Protein AF-0000000078423936 (afdb_homodimer)

Sequence (966 aa):
MASLWEKIVYTIFQYAPSIVVCLSFLPSGLVFGYTISSFVAERNINTGLIVYGPMILGACVGFVAALTMFMVKFFRSRIIFWHTDILLVAASFHLISSCFYFADDFDNVGAFISYLAHSLTFLAGLSFLHSICGKGSRAILLSLCFSFYILGMASAVSLIGTSYNKNVMENRTRTNNDELTHGIYVDFAAVYLSISVVVLALLIGLKVLSYLGTVDCENSMDNEFRIANSNGSVFDKRDDVIKRIEFFYVTKNQQWNVTLLLIFTEAIQYSLFIYFAFWFCLNSAVRLTSVDNVDSMFWIVYVGTIASTICLIFCSVKVTFVANQLCLILLSILSMIICSSAKTTVPFWIILFFFGMTFSNLQILLVEVSHFLYMELLIYVSYACKLLSTSIIYYYFVANAKNSYFYSTDISTLMSQGFVYIIIGSLLALVVGMKVPRTHKRSLFEIQYGLLGIIFQKHQIEQLNVRCLNDGTIPTISKPPQFMASLWEKIVYTIFQYAPSIVVCLSFLPSGLVFGYTISSFVAERNINTGLIVYGPMILGACVGFVAALTMFMVKFFRSRIIFWHTDILLVAASFHLISSCFYFADDFDNVGAFISYLAHSLTFLAGLSFLHSICGKGSRAILLSLCFSFYILGMASAVSLIGTSYNKNVMENRTRTNNDELTHGIYVDFAAVYLSISVVVLALLIGLKVLSYLGTVDCENSMDNEFRIANSNGSVFDKRDDVIKRIEFFYVTKNQQWNVTLLLIFTEAIQYSLFIYFAFWFCLNSAVRLTSVDNVDSMFWIVYVGTIASTICLIFCSVKVTFVANQLCLILLSILSMIICSSAKTTVPFWIILFFFGMTFSNLQILLVEVSHFLYMELLIYVSYACKLLSTSIIYYYFVANAKNSYFYSTDISTLMSQGFVYIIIGSLLALVVGMKVPRTHKRSLFEIQYGLLGIIFQKHQIEQLNVRCLNDGTIPTISKPPQF

Radius of gyration: 32.2 Å; Cα contacts (8 Å, |Δi|>4): 1359; chains: 2; bounding box: 95×102×62 Å

Solvent-accessible surface area (backbone atoms only — not comparable to full-atom values): 48906 Å² total; per-residue (Å²): 107,69,65,57,51,51,49,50,52,49,50,48,42,68,45,39,65,59,50,51,49,21,54,52,28,22,62,40,13,27,53,51,16,45,50,55,49,49,52,63,71,46,42,66,47,88,65,61,71,69,78,50,43,27,58,52,49,12,45,51,50,27,48,52,50,24,49,51,54,36,49,51,30,63,74,63,41,31,83,75,71,55,36,65,59,49,39,48,52,18,30,50,32,33,37,58,18,21,61,30,30,61,43,88,90,32,44,62,60,17,44,37,38,33,24,48,17,34,29,37,36,53,46,32,39,54,51,42,45,62,59,35,39,29,42,76,48,30,67,38,49,52,32,43,20,48,31,28,20,38,45,18,20,25,48,28,35,37,41,34,40,50,40,33,47,50,32,48,68,72,42,68,83,73,76,45,72,67,65,42,57,58,73,27,43,37,68,38,19,54,52,45,32,53,53,22,49,52,47,38,50,51,49,52,49,48,54,53,35,35,74,72,64,73,28,76,77,74,59,33,63,29,62,69,57,36,52,27,37,73,70,44,54,64,71,60,47,70,69,58,49,55,71,67,48,54,70,50,49,71,52,70,73,38,50,67,59,50,48,53,49,42,49,50,53,38,40,50,53,50,36,50,50,56,49,47,55,50,38,40,56,66,15,80,75,60,35,78,48,58,78,75,46,52,33,59,56,39,47,40,21,29,54,16,23,52,50,32,33,59,47,45,75,79,40,34,56,61,57,51,37,35,52,44,37,53,49,45,41,52,42,44,54,48,39,56,56,37,58,74,74,40,96,65,63,63,55,58,54,54,46,38,24,44,49,18,37,44,65,44,34,53,59,47,50,42,60,62,67,41,55,80,69,51,34,46,50,51,51,38,52,48,50,45,41,48,54,48,38,52,51,49,47,39,62,72,45,53,36,44,78,77,29,65,52,61,54,45,68,49,66,55,42,54,49,48,53,48,52,51,48,40,54,51,44,50,50,51,32,50,48,48,62,71,65,52,75,87,62,59,66,40,46,66,62,58,48,49,32,52,30,50,14,42,45,59,61,80,65,62,63,35,59,49,42,59,63,47,60,72,67,58,73,48,64,56,62,68,71,74,75,86,122,107,68,66,58,51,50,50,50,52,50,50,48,42,68,45,40,65,58,51,51,49,21,54,52,28,22,63,41,13,28,52,50,17,45,50,56,49,50,53,64,70,46,39,64,47,88,67,61,72,70,79,50,44,28,59,51,50,12,44,50,50,28,47,52,51,21,50,49,55,37,50,51,29,63,74,64,41,32,84,75,70,57,35,66,58,47,40,48,52,17,30,50,33,35,38,58,18,21,61,30,31,60,42,87,89,33,42,63,60,15,43,38,40,32,24,46,16,34,30,39,36,56,46,33,39,54,51,42,45,62,58,35,37,29,43,76,47,31,66,39,50,52,32,44,21,50,30,30,19,37,44,18,20,24,49,28,34,36,40,34,41,50,40,34,46,50,34,48,66,72,40,67,83,71,80,47,72,66,66,42,57,57,73,27,42,38,67,36,18,53,53,46,32,53,53,23,49,51,45,38,49,50,50,52,49,48,53,51,36,35,74,71,64,72,30,76,78,74,58,34,64,29,61,70,59,37,51,27,37,73,70,45,54,64,71,60,47,70,69,58,48,54,71,68,48,54,71,48,48,67,50,71,72,38,49,66,61,50,48,53,48,41,50,50,53,39,41,50,52,50,37,51,48,55,49,47,54,50,40,38,58,66,14,81,74,61,35,78,47,57,79,74,45,50,34,58,56,39,47,40,20,30,54,15,20,51,50,34,33,57,46,45,76,79,38,36,57,59,58,51,38,35,51,46,38,52,48,46,42,53,43,45,53,49,40,56,55,36,56,75,72,41,97,63,62,64,54,58,54,54,46,38,23,46,49,19,36,44,63,44,35,53,58,47,51,44,61,63,66,42,55,80,71,51,34,45,50,53,51,38,51,48,52,44,41,50,52,48,39,53,51,49,47,39,62,71,44,54,37,43,77,78,30,64,54,62,53,45,68,48,64,55,41,54,48,48,55,47,52,51,46,40,53,52,44,49,50,51,31,49,49,49,62,72,65,54,74,86,62,60,68,39,47,69,64,58,49,49,32,53,30,50,14,42,43,62,53,87,70,61,65,37,60,50,43,57,66,47,59,70,67,59,75,48,63,57,61,66,71,73,76,86,122

Nearest PDB structures (foldseek):
  6rw3-assembly1_A  TM=6.976E-01  e=8.928E-08  Plasmodium falciparum
  6rw3-assembly3_C  TM=6.307E-01  e=7.524E-08  Plasmodium falciparum
  7spt-assembly1_A  TM=6.590E-01  e=2.287E-07  Homo sapiens
  6m2l-assembly2_B  TM=6.090E-01  e=3.962E-08  Plasmodium falciparum
  9g11-assembly1_A  TM=5.963E-01  e=8.982E-07  Arabidopsis thaliana

pLDDT: mean 86.69, std 15.21, range [24.41, 98.56]

Structure (mmCIF, N/CA/C/O backbone):
data_AF-0000000078423936-model_v1
#
loop_
_entity.id
_entity.type
_entity.pdbx_description
1 polymer 'Uncharacterized protein'
#
loop_
_atom_site.group_PDB
_atom_site.id
_atom_site.type_symbol
_atom_site.label_atom_id
_atom_site.label_alt_id
_atom_site.label_comp_id
_atom_site.label_asym_id
_atom_site.label_entity_id
_atom_site.label_seq_id
_atom_site.pdbx_PDB_ins_code
_atom_site.Cartn_x
_atom_site.Cartn_y
_atom_site.Cartn_z
_atom_site.occupancy
_atom_site.B_iso_or_equiv
_atom_site.auth_seq_id
_atom_site.auth_comp_id
_atom_site.auth_asym_id
_atom_site.auth_atom_id
_atom_site.pdbx_PDB_model_num
ATOM 1 N N . MET A 1 1 ? -16.25 -52.219 6.871 1 63.34 1 MET A N 1
ATOM 2 C CA . MET A 1 1 ? -15.055 -51.969 6.082 1 63.34 1 MET A CA 1
ATOM 3 C C . MET A 1 1 ? -15.406 -51.719 4.621 1 63.34 1 MET A C 1
ATOM 5 O O . MET A 1 1 ? -14.844 -50.812 3.996 1 63.34 1 MET A O 1
ATOM 9 N N . ALA A 1 2 ? -16.406 -52.438 4.172 1 75.12 2 ALA A N 1
ATOM 10 C CA . ALA A 1 2 ? -16.828 -52.25 2.783 1 75.12 2 ALA A CA 1
ATOM 11 C C . ALA A 1 2 ? -17.453 -50.875 2.559 1 75.12 2 ALA A C 1
ATOM 13 O O . ALA A 1 2 ? -17.172 -50.25 1.547 1 75.12 2 ALA A O 1
ATOM 14 N N . SER A 1 3 ? -18.078 -50.438 3.578 1 83.56 3 SER A N 1
ATOM 15 C CA . SER A 1 3 ? -18.75 -49.156 3.463 1 83.56 3 SER A CA 1
ATOM 16 C C . SER A 1 3 ? -17.75 -48 3.5 1 83.56 3 SER A C 1
ATOM 18 O O . SER A 1 3 ? -17.891 -47.031 2.752 1 83.56 3 SER A O 1
ATOM 20 N N . LEU A 1 4 ? -16.719 -48.219 4.305 1 84.25 4 LEU A N 1
ATOM 21 C CA . LEU A 1 4 ? -15.672 -47.219 4.367 1 84.25 4 LEU A CA 1
ATOM 22 C C . LEU A 1 4 ? -14.906 -47.125 3.051 1 84.25 4 LEU A C 1
ATOM 24 O O . LEU A 1 4 ? -14.578 -46.031 2.584 1 84.25 4 LEU A O 1
ATOM 28 N N . TRP A 1 5 ? -14.609 -48.312 2.506 1 85.12 5 TRP A N 1
ATOM 29 C CA . TRP A 1 5 ? -13.914 -48.375 1.227 1 85.12 5 TRP A CA 1
ATOM 30 C C . TRP A 1 5 ? -14.75 -47.75 0.118 1 85.12 5 TRP A C 1
ATOM 32 O O . TRP A 1 5 ? -14.219 -47.031 -0.74 1 85.12 5 TRP A O 1
ATOM 42 N N . GLU A 1 6 ? -15.977 -48.031 0.191 1 84.31 6 GLU A N 1
ATOM 43 C CA . GLU A 1 6 ? -16.859 -47.438 -0.807 1 84.31 6 GLU A CA 1
ATOM 44 C C . GLU A 1 6 ? -16.906 -45.906 -0.686 1 84.31 6 GLU A C 1
ATOM 46 O O . GLU A 1 6 ? -16.906 -45.219 -1.694 1 84.31 6 GLU A O 1
ATOM 51 N N . LYS A 1 7 ? -16.875 -45.5 0.476 1 85.38 7 LYS A N 1
ATOM 52 C CA . LYS A 1 7 ? -16.891 -44.062 0.694 1 85.38 7 LYS A CA 1
ATOM 53 C C . LYS A 1 7 ? -15.594 -43.406 0.221 1 85.38 7 LYS A C 1
ATOM 55 O O . LYS A 1 7 ? -15.602 -42.344 -0.357 1 85.38 7 LYS A O 1
ATOM 60 N N . ILE A 1 8 ? -14.555 -44.062 0.423 1 85.69 8 ILE A N 1
ATOM 61 C CA . ILE A 1 8 ? -13.25 -43.562 0.022 1 85.69 8 ILE A CA 1
ATOM 62 C C . ILE A 1 8 ? -13.141 -43.562 -1.501 1 85.69 8 ILE A C 1
ATOM 64 O O . ILE A 1 8 ? -12.664 -42.594 -2.09 1 85.69 8 ILE A O 1
ATOM 68 N N . VAL A 1 9 ? -13.562 -44.562 -2.09 1 83.75 9 VAL A N 1
ATOM 69 C CA . VAL A 1 9 ? -13.516 -44.656 -3.545 1 83.75 9 VAL A CA 1
ATOM 70 C C . VAL A 1 9 ? -14.406 -43.562 -4.164 1 83.75 9 VAL A C 1
ATOM 72 O O . VAL A 1 9 ? -14.016 -42.938 -5.137 1 83.75 9 VAL A O 1
ATOM 75 N N . TYR A 1 10 ? -15.461 -43.375 -3.557 1 84.12 10 TYR A N 1
ATOM 76 C CA . TYR A 1 10 ? -16.375 -42.344 -4.055 1 84.12 10 TYR A CA 1
ATOM 77 C C . TYR A 1 10 ? -15.766 -40.969 -3.932 1 84.12 10 TYR A C 1
ATOM 79 O O . TYR A 1 10 ? -15.867 -40.156 -4.848 1 84.12 10 TYR A O 1
ATOM 87 N N . THR A 1 11 ? -15.156 -40.844 -2.875 1 86.5 11 THR A N 1
ATOM 88 C CA . THR A 1 11 ? -14.531 -39.531 -2.664 1 86.5 11 THR A CA 1
ATOM 89 C C . THR A 1 11 ? -13.375 -39.312 -3.641 1 86.5 11 THR A C 1
ATOM 91 O O . THR A 1 11 ? -13.195 -38.219 -4.16 1 86.5 11 THR A O 1
ATOM 94 N N . ILE A 1 12 ? -12.672 -40.25 -3.928 1 86.69 12 ILE A N 1
ATOM 95 C CA . ILE A 1 12 ? -11.555 -40.188 -4.855 1 86.69 12 ILE A CA 1
ATOM 96 C C . ILE A 1 12 ? -12.062 -39.875 -6.262 1 86.69 12 ILE A C 1
ATOM 98 O O . ILE A 1 12 ? -11.508 -39.031 -6.957 1 86.69 12 ILE A O 1
ATOM 102 N N . PHE A 1 13 ? -13.117 -40.5 -6.582 1 88.31 13 PHE A N 1
ATOM 103 C CA . PHE A 1 13 ? -13.641 -40.281 -7.926 1 88.31 13 PHE A CA 1
ATOM 104 C C . PHE A 1 13 ? -14.352 -38.938 -8.023 1 88.31 13 PHE A C 1
ATOM 106 O O . PHE A 1 13 ? -14.375 -38.312 -9.094 1 88.31 13 PHE A O 1
ATOM 113 N N . GLN A 1 14 ? -14.844 -38.531 -6.941 1 88.81 14 GLN A N 1
ATOM 114 C CA . GLN A 1 14 ? -15.5 -37.219 -6.926 1 88.81 14 GLN A CA 1
ATOM 115 C C . GLN A 1 14 ? -14.5 -36.094 -7.137 1 88.81 14 GLN A C 1
ATOM 117 O O . GLN A 1 14 ? -14.781 -35.125 -7.844 1 88.81 14 GLN A O 1
ATOM 122 N N . TYR A 1 15 ? -13.297 -36.25 -6.598 1 92.44 15 TYR A N 1
ATOM 123 C CA . TYR A 1 15 ? -12.305 -35.188 -6.672 1 92.44 15 TYR A CA 1
ATOM 124 C C . TYR A 1 15 ? -11.234 -35.5 -7.711 1 92.44 15 TYR A C 1
ATOM 126 O O . TYR A 1 15 ? -10.273 -34.75 -7.871 1 92.44 15 TYR A O 1
ATOM 134 N N . ALA A 1 16 ? -11.398 -36.562 -8.445 1 93.75 16 ALA A N 1
ATOM 135 C CA . ALA A 1 16 ? -10.414 -37 -9.43 1 93.75 16 ALA A CA 1
ATOM 136 C C . ALA A 1 16 ? -10.188 -35.938 -10.5 1 93.75 16 ALA A C 1
ATOM 138 O O . ALA A 1 16 ? -9.047 -35.594 -10.812 1 93.75 16 ALA A O 1
ATOM 139 N N . PRO A 1 17 ? -11.242 -35.375 -11.031 1 94.75 17 PRO A N 1
ATOM 140 C CA . PRO A 1 17 ? -11.008 -34.344 -12.055 1 94.75 17 PRO A CA 1
ATOM 141 C C . PRO A 1 17 ? -10.203 -33.156 -11.531 1 94.75 17 PRO A C 1
ATOM 143 O O . PRO A 1 17 ? -9.281 -32.688 -12.203 1 94.75 17 PRO A O 1
ATOM 146 N N . SER A 1 18 ? -10.5 -32.75 -10.359 1 95.94 18 SER A N 1
ATOM 147 C CA . SER A 1 18 ? -9.812 -31.594 -9.781 1 95.94 18 SER A CA 1
ATOM 148 C C . SER A 1 18 ? -8.352 -31.922 -9.477 1 95.94 18 SER A C 1
ATOM 150 O O . SER A 1 18 ? -7.461 -31.094 -9.703 1 95.94 18 SER A O 1
ATOM 152 N N . ILE A 1 19 ? -8.109 -33.094 -9.047 1 95.69 19 ILE A N 1
ATOM 153 C CA . ILE A 1 19 ? -6.746 -33.5 -8.703 1 95.69 19 ILE A CA 1
ATOM 154 C C . ILE A 1 19 ? -5.906 -33.625 -9.969 1 95.69 19 ILE A C 1
ATOM 156 O O . ILE A 1 19 ? -4.738 -33.219 -9.992 1 95.69 19 ILE A O 1
ATOM 160 N N . VAL A 1 20 ? -6.527 -34.125 -10.969 1 96.88 20 VAL A N 1
ATOM 161 C CA . VAL A 1 20 ? -5.812 -34.281 -12.234 1 96.88 20 VAL A CA 1
ATOM 162 C C . VAL A 1 20 ? -5.477 -32.906 -12.797 1 96.88 20 VAL A C 1
ATOM 164 O O . VAL A 1 20 ? -4.383 -32.688 -13.328 1 96.88 20 VAL A O 1
ATOM 167 N N . VAL A 1 21 ? -6.398 -32 -12.703 1 97.38 21 VAL A N 1
ATOM 168 C CA . VAL A 1 21 ? -6.152 -30.641 -13.164 1 97.38 21 VAL A CA 1
ATOM 169 C C . VAL A 1 21 ? -5.02 -30.016 -12.359 1 97.38 21 VAL A C 1
ATOM 171 O O . VAL A 1 21 ? -4.172 -29.312 -12.906 1 97.38 21 VAL A O 1
ATOM 174 N N . CYS A 1 22 ? -4.949 -30.266 -11.086 1 97.69 22 CYS A N 1
ATOM 175 C CA . CYS A 1 22 ? -3.861 -29.766 -10.25 1 97.69 22 CYS A CA 1
ATOM 176 C C . CYS A 1 22 ? -2.521 -30.328 -10.703 1 97.69 22 CYS A C 1
ATOM 178 O O . CYS A 1 22 ? -1.53 -29.609 -10.789 1 97.69 22 CYS A O 1
ATOM 180 N N . LEU A 1 23 ? -2.496 -31.578 -11.016 1 97.81 23 LEU A N 1
ATOM 181 C CA . LEU A 1 23 ? -1.271 -32.25 -11.445 1 97.81 23 LEU A CA 1
ATOM 182 C C . LEU A 1 23 ? -0.794 -31.688 -12.789 1 97.81 23 LEU A C 1
ATOM 184 O O . LEU A 1 23 ? 0.401 -31.719 -13.086 1 97.81 23 LEU A O 1
ATOM 188 N N . SER A 1 24 ? -1.658 -31.156 -13.539 1 98.19 24 SER A N 1
ATOM 189 C CA . SER A 1 24 ? -1.312 -30.609 -14.844 1 98.19 24 SER A CA 1
ATOM 190 C C . SER A 1 24 ? -0.462 -29.344 -14.703 1 98.19 24 SER A C 1
ATOM 192 O O . SER A 1 24 ? 0.142 -28.891 -15.68 1 98.19 24 SER A O 1
ATOM 194 N N . PHE A 1 25 ? -0.386 -28.75 -13.516 1 98.44 25 PHE A N 1
ATOM 195 C CA . PHE A 1 25 ? 0.428 -27.562 -13.297 1 98.44 25 PHE A CA 1
ATOM 196 C C . PHE A 1 25 ? 1.889 -27.938 -13.078 1 98.44 25 PHE A C 1
ATOM 198 O O . PHE A 1 25 ? 2.77 -27.078 -13.125 1 98.44 25 PHE A O 1
ATOM 205 N N . LEU A 1 26 ? 2.176 -29.203 -12.891 1 98.56 26 LEU A N 1
ATOM 206 C CA . LEU A 1 26 ? 3.529 -29.688 -12.641 1 98.56 26 LEU A CA 1
ATOM 207 C C . LEU A 1 26 ? 4.43 -29.438 -13.844 1 98.56 26 LEU A C 1
ATOM 209 O O . LEU A 1 26 ? 5.496 -28.828 -13.719 1 98.56 26 LEU A O 1
ATOM 213 N N . PRO A 1 27 ? 3.982 -29.844 -15.055 1 98.25 27 PRO A N 1
ATOM 214 C CA . PRO A 1 27 ? 4.836 -29.547 -16.219 1 98.25 27 PRO A CA 1
ATOM 215 C C . PRO A 1 27 ? 5.004 -28.047 -16.453 1 98.25 27 PRO A C 1
ATOM 217 O O . PRO A 1 27 ? 6.051 -27.609 -16.922 1 98.25 27 PRO A O 1
ATOM 220 N N . SER A 1 28 ? 4.012 -27.25 -16.156 1 97.94 28 SER A N 1
ATOM 221 C CA . SER A 1 28 ? 4.129 -25.797 -16.281 1 97.94 28 SER A CA 1
ATOM 222 C C . SER A 1 28 ? 5.172 -25.234 -15.32 1 97.94 28 SER A C 1
ATOM 224 O O . SER A 1 28 ? 5.906 -24.312 -15.664 1 97.94 28 SER A O 1
ATOM 226 N N . GLY A 1 29 ? 5.223 -25.797 -14.164 1 97.88 29 GLY A N 1
ATOM 227 C CA . GLY A 1 29 ? 6.27 -25.422 -13.227 1 97.88 29 GLY A CA 1
ATOM 228 C C . GLY A 1 29 ? 7.66 -25.766 -13.719 1 97.88 29 GLY A C 1
ATOM 229 O O . GLY A 1 29 ? 8.602 -24.984 -13.523 1 97.88 29 GLY A O 1
ATOM 230 N N . LEU A 1 30 ? 7.781 -26.906 -14.344 1 97.69 30 LEU A N 1
ATOM 231 C CA . LEU A 1 30 ? 9.062 -27.297 -14.914 1 97.69 30 LEU A CA 1
ATOM 232 C C . LEU A 1 30 ? 9.531 -26.297 -15.961 1 97.69 30 LEU A C 1
ATOM 234 O O . LEU A 1 30 ? 10.695 -25.906 -15.977 1 97.69 30 LEU A O 1
ATOM 238 N N . VAL A 1 31 ? 8.609 -25.875 -16.719 1 96.12 31 VAL A N 1
ATOM 239 C CA . VAL A 1 31 ? 8.922 -24.922 -17.781 1 96.12 31 VAL A CA 1
ATOM 240 C C . VAL A 1 31 ? 9.406 -23.609 -17.156 1 96.12 31 VAL A C 1
ATOM 242 O O . VAL A 1 31 ? 10.383 -23.016 -17.625 1 96.12 31 VAL A O 1
ATOM 245 N N . PHE A 1 32 ? 8.75 -23.188 -16.172 1 95.38 32 PHE A N 1
ATOM 246 C CA . PHE A 1 32 ? 9.148 -21.938 -15.531 1 95.38 32 PHE A CA 1
ATOM 247 C C . PHE A 1 32 ? 10.492 -22.078 -14.828 1 95.38 32 PHE A C 1
ATOM 249 O O . PHE A 1 32 ? 11.297 -21.156 -14.82 1 95.38 32 PHE A O 1
ATOM 256 N N . GLY A 1 33 ? 10.695 -23.203 -14.219 1 94.19 33 GLY A N 1
ATOM 257 C CA . GLY A 1 33 ? 12 -23.469 -13.641 1 94.19 33 GLY A CA 1
ATOM 258 C C . GLY A 1 33 ? 13.125 -23.438 -14.656 1 94.19 33 GLY A C 1
ATOM 259 O O . GLY A 1 33 ? 14.203 -22.906 -14.375 1 94.19 33 GLY A O 1
ATOM 260 N N . TYR A 1 34 ? 12.875 -23.953 -15.789 1 93.19 34 TYR A N 1
ATOM 261 C CA . TYR A 1 34 ? 13.828 -23.859 -16.891 1 93.19 34 TYR A CA 1
ATOM 262 C C . TYR A 1 34 ? 14.094 -22.406 -17.25 1 93.19 34 TYR A C 1
ATOM 264 O O . TYR A 1 34 ? 15.242 -22.016 -17.484 1 93.19 34 TYR A O 1
ATOM 272 N N . THR A 1 35 ? 13.039 -21.641 -17.312 1 91.19 35 THR A N 1
ATOM 273 C CA . THR A 1 35 ? 13.172 -20.234 -17.688 1 91.19 35 THR A CA 1
ATOM 274 C C . THR A 1 35 ? 14.062 -19.5 -16.703 1 91.19 35 THR A C 1
ATOM 276 O O . THR A 1 35 ? 14.961 -18.75 -17.094 1 91.19 35 THR A O 1
ATOM 279 N N . ILE A 1 36 ? 13.82 -19.75 -15.461 1 88.81 36 ILE A N 1
ATOM 280 C CA . ILE A 1 36 ? 14.602 -19.094 -14.43 1 88.81 36 ILE A CA 1
ATOM 281 C C . ILE A 1 36 ? 16.062 -19.531 -14.516 1 88.81 36 ILE A C 1
ATOM 283 O O . ILE A 1 36 ? 16.969 -18.703 -14.406 1 88.81 36 ILE A O 1
ATOM 287 N N . SER A 1 37 ? 16.328 -20.781 -14.766 1 88.06 37 SER A N 1
ATOM 288 C CA . SER A 1 37 ? 17.688 -21.297 -14.875 1 88.06 37 SER A CA 1
ATOM 289 C C . SER A 1 37 ? 18.375 -20.781 -16.125 1 88.06 37 SER A C 1
ATOM 291 O O . SER A 1 37 ? 19.578 -20.469 -16.109 1 88.06 37 SER A O 1
ATOM 293 N N . SER A 1 38 ? 17.641 -20.672 -17.141 1 85.19 38 SER A N 1
ATOM 294 C CA . SER A 1 38 ? 18.203 -20.156 -18.391 1 85.19 38 SER A CA 1
ATOM 295 C C . SER A 1 38 ? 18.578 -18.672 -18.25 1 85.19 38 SER A C 1
ATOM 297 O O . SER A 1 38 ? 19.578 -18.234 -18.797 1 85.19 38 SER A O 1
ATOM 299 N N . PHE A 1 39 ? 17.781 -17.906 -17.531 1 83.56 39 PHE A N 1
ATOM 300 C CA . PHE A 1 39 ? 18.062 -16.5 -17.281 1 83.56 39 PHE A CA 1
ATOM 301 C C . PHE A 1 39 ? 19.344 -16.344 -16.484 1 83.56 39 PHE A C 1
ATOM 303 O O . PHE A 1 39 ? 20.141 -15.43 -16.766 1 83.56 39 PHE A O 1
ATOM 310 N N . VAL A 1 40 ? 19.531 -17.203 -15.578 1 81.94 40 VAL A N 1
ATOM 311 C CA . VAL A 1 40 ? 20.734 -17.141 -14.75 1 81.94 40 VAL A CA 1
ATOM 312 C C . VAL A 1 40 ? 21.953 -17.547 -15.57 1 81.94 40 VAL A C 1
ATOM 314 O O . VAL A 1 40 ? 23.016 -16.938 -15.461 1 81.94 40 VAL A O 1
ATOM 317 N N . ALA A 1 41 ? 21.828 -18.484 -16.375 1 77.06 41 ALA A N 1
ATOM 318 C CA . ALA A 1 41 ? 22.922 -18.969 -17.203 1 77.06 41 ALA A CA 1
ATOM 319 C C . ALA A 1 41 ? 23.312 -17.953 -18.266 1 77.06 41 ALA A C 1
ATOM 321 O O . ALA A 1 41 ? 24.484 -17.812 -18.609 1 77.06 41 ALA A O 1
ATOM 322 N N . GLU A 1 42 ? 22.406 -17.25 -18.781 1 74.62 42 GLU A N 1
ATOM 323 C CA . GLU A 1 42 ? 22.656 -16.312 -19.875 1 74.62 42 GLU A CA 1
ATOM 324 C C . GLU A 1 42 ? 22.859 -14.891 -19.359 1 74.62 42 GLU A C 1
ATOM 326 O O . GLU A 1 42 ? 22.766 -13.93 -20.109 1 74.62 42 GLU A O 1
ATOM 331 N N . ARG A 1 43 ? 23.141 -14.867 -18.141 1 76.62 43 ARG A N 1
ATOM 332 C CA . ARG A 1 43 ? 23.359 -13.539 -17.562 1 76.62 43 ARG A CA 1
ATOM 333 C C . ARG A 1 43 ? 24.609 -12.891 -18.156 1 76.62 43 ARG A C 1
ATOM 335 O O . ARG A 1 43 ? 25.594 -13.578 -18.438 1 76.62 43 ARG A O 1
ATOM 342 N N . ASN A 1 44 ? 24.656 -11.773 -18.516 1 66.75 44 ASN A N 1
ATOM 343 C CA . ASN A 1 44 ? 25.766 -10.984 -19.062 1 66.75 44 ASN A CA 1
ATOM 344 C C . ASN A 1 44 ? 25.906 -11.172 -20.562 1 66.75 44 ASN A C 1
ATOM 346 O O . ASN A 1 44 ? 26.891 -10.734 -21.156 1 66.75 44 ASN A O 1
ATOM 350 N N . ILE A 1 45 ? 25.094 -12.172 -21.016 1 65.19 45 ILE A N 1
ATOM 351 C CA . ILE A 1 45 ? 25.141 -12.344 -22.469 1 65.19 45 ILE A CA 1
ATOM 352 C C . ILE A 1 45 ? 24.094 -11.445 -23.125 1 65.19 45 ILE A C 1
ATOM 354 O O . ILE A 1 45 ? 22.984 -11.289 -22.609 1 65.19 45 ILE A O 1
ATOM 358 N N . ASN A 1 46 ? 24.531 -10.391 -23.688 1 58.56 46 ASN A N 1
ATOM 359 C CA . ASN A 1 46 ? 23.609 -9.5 -24.375 1 58.56 46 ASN A CA 1
ATOM 360 C C . ASN A 1 46 ? 22.578 -10.281 -25.203 1 58.56 46 ASN A C 1
ATOM 362 O O . ASN A 1 46 ? 22.766 -10.477 -26.406 1 58.56 46 ASN A O 1
ATOM 366 N N . THR A 1 47 ? 21.906 -11.078 -24.531 1 58 47 THR A N 1
ATOM 367 C CA . THR A 1 47 ? 20.953 -11.875 -25.297 1 58 47 THR A CA 1
ATOM 368 C C . THR A 1 47 ? 19.75 -11.039 -25.703 1 58 47 THR A C 1
ATOM 370 O O . THR A 1 47 ? 19.25 -10.219 -24.938 1 58 47 THR A O 1
ATOM 373 N N . GLY A 1 48 ? 19.656 -10.688 -26.938 1 57.09 48 GLY A N 1
ATOM 374 C CA . GLY A 1 48 ? 18.594 -9.969 -27.609 1 57.09 48 GLY A CA 1
ATOM 375 C C . GLY A 1 48 ? 17.203 -10.391 -27.156 1 57.09 48 GLY A C 1
ATOM 376 O O . GLY A 1 48 ? 17.062 -11.039 -26.109 1 57.09 48 GLY A O 1
ATOM 377 N N . LEU A 1 49 ? 16.234 -9.93 -27.688 1 57.16 49 LEU A N 1
ATOM 378 C CA . LEU A 1 49 ? 14.805 -10.141 -27.594 1 57.16 49 LEU A CA 1
ATOM 379 C C . LEU A 1 49 ? 14.469 -11.633 -27.625 1 57.16 49 LEU A C 1
ATOM 381 O O . LEU A 1 49 ? 13.367 -12.031 -27.219 1 57.16 49 LEU A O 1
ATOM 385 N N . ILE A 1 50 ? 15.352 -12.477 -27.906 1 59 50 ILE A N 1
ATOM 386 C CA . ILE A 1 50 ? 15.055 -13.891 -28.125 1 59 50 ILE A CA 1
ATOM 387 C C . ILE A 1 50 ? 14.781 -14.562 -26.781 1 59 50 ILE A C 1
ATOM 389 O O . ILE A 1 50 ? 13.992 -15.508 -26.688 1 59 50 ILE A O 1
ATOM 393 N N . VAL A 1 51 ? 15.273 -13.969 -25.797 1 73.69 51 VAL A N 1
ATOM 394 C CA . VAL A 1 51 ? 15.117 -14.602 -24.5 1 73.69 51 VAL A CA 1
ATOM 395 C C . VAL A 1 51 ? 13.719 -14.328 -23.953 1 73.69 51 VAL A C 1
ATOM 397 O O . VAL A 1 51 ? 13.148 -15.156 -23.234 1 73.69 51 VAL A O 1
ATOM 400 N N . TYR A 1 52 ? 13.062 -13.367 -24.516 1 84.44 52 TYR A N 1
ATOM 401 C CA . TYR A 1 52 ? 11.734 -13 -24.031 1 84.44 52 TYR A CA 1
ATOM 402 C C . TYR A 1 52 ? 10.648 -13.516 -24.969 1 84.44 52 TYR A C 1
ATOM 404 O O . TYR A 1 52 ? 9.461 -13.438 -24.641 1 84.44 52 TYR A O 1
ATOM 412 N N . GLY A 1 53 ? 10.961 -14.086 -26.109 1 88.5 53 GLY A N 1
ATOM 413 C CA . GLY A 1 53 ? 10.047 -14.531 -27.141 1 88.5 53 GLY A CA 1
ATOM 414 C C . GLY A 1 53 ? 9.031 -15.547 -26.656 1 88.5 53 GLY A C 1
ATOM 415 O O . GLY A 1 53 ? 7.828 -15.375 -26.844 1 88.5 53 GLY A O 1
ATOM 416 N N . PRO A 1 54 ? 9.531 -16.578 -25.984 1 92.62 54 PRO A N 1
ATOM 417 C CA . PRO A 1 54 ? 8.594 -17.594 -25.484 1 92.62 54 PRO A CA 1
ATOM 418 C C . PRO A 1 54 ? 7.535 -17 -24.547 1 92.62 54 PRO A C 1
ATOM 420 O O . PRO A 1 54 ? 6.359 -17.359 -24.656 1 92.62 54 PRO A O 1
ATOM 423 N N . MET A 1 55 ? 7.902 -16.094 -23.703 1 93.69 55 MET A N 1
ATOM 424 C CA . MET A 1 55 ? 6.945 -15.492 -22.781 1 93.69 55 MET A CA 1
ATOM 425 C C . MET A 1 55 ? 5.957 -14.602 -23.531 1 93.69 55 MET A C 1
ATOM 427 O O . MET A 1 55 ? 4.773 -14.562 -23.188 1 93.69 55 MET A O 1
ATOM 431 N N . ILE A 1 56 ? 6.402 -13.922 -24.531 1 93.75 56 ILE A N 1
ATOM 432 C CA . ILE A 1 56 ? 5.523 -13.086 -25.328 1 93.75 56 ILE A CA 1
ATOM 433 C C . ILE A 1 56 ? 4.516 -13.953 -26.078 1 93.75 56 ILE A C 1
ATOM 435 O O . ILE A 1 56 ? 3.324 -13.641 -26.125 1 93.75 56 ILE A O 1
ATOM 439 N N . LEU A 1 57 ? 5.008 -15.008 -26.609 1 94.5 57 LEU A N 1
ATOM 440 C CA . LEU A 1 57 ? 4.105 -15.922 -27.297 1 94.5 57 LEU A CA 1
ATOM 441 C C . LEU A 1 57 ? 3.074 -16.5 -26.344 1 94.5 57 LEU A C 1
ATOM 443 O O . LEU A 1 57 ? 1.892 -16.594 -26.672 1 94.5 57 LEU A O 1
ATOM 447 N N . GLY A 1 58 ? 3.578 -16.969 -25.219 1 95.38 58 GLY A N 1
ATOM 448 C CA . GLY A 1 58 ? 2.645 -17.453 -24.203 1 95.38 58 GLY A CA 1
ATOM 449 C C . GLY A 1 58 ? 1.569 -16.438 -23.859 1 95.38 58 GLY A C 1
ATOM 450 O O . GLY A 1 58 ? 0.397 -16.797 -23.719 1 95.38 58 GLY A O 1
ATOM 451 N N . ALA A 1 59 ? 1.918 -15.203 -23.719 1 96.75 59 ALA A N 1
ATOM 452 C CA . ALA A 1 59 ? 0.963 -14.148 -23.406 1 96.75 59 ALA A CA 1
ATOM 453 C C . ALA A 1 59 ? -0.032 -13.945 -24.547 1 96.75 59 ALA A C 1
ATOM 455 O O . ALA A 1 59 ? -1.228 -13.766 -24.297 1 96.75 59 ALA A O 1
ATOM 456 N N . CYS A 1 60 ? 0.395 -14.07 -25.719 1 96.81 60 CYS A N 1
ATOM 457 C CA . CYS A 1 60 ? -0.478 -13.883 -26.875 1 96.81 60 CYS A CA 1
ATOM 458 C C . CYS A 1 60 ? -1.479 -15.023 -26.984 1 96.81 60 CYS A C 1
ATOM 460 O O . CYS A 1 60 ? -2.67 -14.797 -27.203 1 96.81 60 CYS A O 1
ATOM 462 N N . VAL A 1 61 ? -1.023 -16.172 -26.844 1 97.19 61 VAL A N 1
ATOM 463 C CA . VAL A 1 61 ? -1.904 -17.344 -26.938 1 97.19 61 VAL A CA 1
ATOM 464 C C . VAL A 1 61 ? -2.898 -17.312 -25.781 1 97.19 61 VAL A C 1
ATOM 466 O O . VAL A 1 61 ? -4.074 -17.641 -25.953 1 97.19 61 VAL A O 1
ATOM 469 N N . GLY A 1 62 ? -2.355 -16.984 -24.641 1 97.5 62 GLY A N 1
ATOM 470 C CA . GLY A 1 62 ? -3.258 -16.859 -23.516 1 97.5 62 GLY A CA 1
ATOM 471 C C . GLY A 1 62 ? -4.363 -15.844 -23.75 1 97.5 62 GLY A C 1
ATOM 472 O O . GLY A 1 62 ? -5.504 -16.047 -23.344 1 97.5 62 GLY A O 1
ATOM 473 N N . PHE A 1 63 ? -4.023 -14.789 -24.453 1 98.12 63 PHE A N 1
ATOM 474 C CA . PHE A 1 63 ? -5.008 -13.758 -24.75 1 98.12 63 PHE A CA 1
ATOM 475 C C . PHE A 1 63 ? -6.086 -14.289 -25.688 1 98.12 63 PHE A C 1
ATOM 477 O O . PHE A 1 63 ? -7.277 -14.102 -25.438 1 98.12 63 PHE A O 1
ATOM 484 N N . VAL A 1 64 ? -5.68 -14.953 -26.656 1 97.69 64 VAL A N 1
ATOM 485 C CA . VAL A 1 64 ? -6.617 -15.5 -27.625 1 97.69 64 VAL A CA 1
ATOM 486 C C . VAL A 1 64 ? -7.508 -16.547 -26.953 1 97.69 64 VAL A C 1
ATOM 488 O O . VAL A 1 64 ? -8.719 -16.562 -27.172 1 97.69 64 VAL A O 1
ATOM 491 N N . ALA A 1 65 ? -6.93 -17.375 -26.156 1 97.44 65 ALA A N 1
ATOM 492 C CA . ALA A 1 65 ? -7.691 -18.406 -25.469 1 97.44 65 ALA A CA 1
ATOM 493 C C . ALA A 1 65 ? -8.695 -17.797 -24.5 1 97.44 65 ALA A C 1
ATOM 495 O O . ALA A 1 65 ? -9.859 -18.203 -24.453 1 97.44 65 ALA A O 1
ATOM 496 N N . ALA A 1 66 ? -8.234 -16.859 -23.75 1 98.06 66 ALA A N 1
ATOM 497 C CA . ALA A 1 66 ? -9.125 -16.203 -22.781 1 98.06 66 ALA A CA 1
ATOM 498 C C . ALA A 1 66 ? -10.273 -15.5 -23.5 1 98.06 66 ALA A C 1
ATOM 500 O O . ALA A 1 66 ? -11.422 -15.57 -23.047 1 98.06 66 ALA A O 1
ATOM 501 N N . LEU A 1 67 ? -9.969 -14.852 -24.594 1 97.69 67 LEU A N 1
ATOM 502 C CA . LEU A 1 67 ? -10.984 -14.148 -25.359 1 97.69 67 LEU A CA 1
ATOM 503 C C . LEU A 1 67 ? -11.992 -15.117 -25.969 1 97.69 67 LEU A C 1
ATOM 505 O O . LEU A 1 67 ? -13.195 -14.852 -25.969 1 97.69 67 LEU A O 1
ATOM 509 N N . THR A 1 68 ? -11.523 -16.156 -26.438 1 97.12 68 THR A N 1
ATOM 510 C CA . THR A 1 68 ? -12.398 -17.172 -27 1 97.12 68 THR A CA 1
ATOM 511 C C . THR A 1 68 ? -13.328 -17.75 -25.938 1 97.12 68 THR A C 1
ATOM 513 O O . THR A 1 68 ? -14.531 -17.891 -26.156 1 97.12 68 THR A O 1
ATOM 516 N N . MET A 1 69 ? -12.789 -18.094 -24.828 1 96 69 MET A N 1
ATOM 517 C CA . MET A 1 69 ? -13.602 -18.641 -23.75 1 96 69 MET A CA 1
ATOM 518 C C . MET A 1 69 ? -14.633 -17.625 -23.281 1 96 69 MET A C 1
ATOM 520 O O . MET A 1 69 ? -15.773 -17.984 -22.969 1 96 69 MET A O 1
ATOM 524 N N . PHE A 1 70 ? -14.234 -16.391 -23.188 1 95.69 70 PHE A N 1
ATOM 525 C CA . PHE A 1 70 ? -15.141 -15.32 -22.797 1 95.69 70 PHE A CA 1
ATOM 526 C C . PHE A 1 70 ? -16.266 -15.164 -23.812 1 95.69 70 PHE A C 1
ATOM 528 O O . PHE A 1 70 ? -17.438 -15.055 -23.438 1 95.69 70 PHE A O 1
ATOM 535 N N . MET A 1 71 ? -15.922 -15.211 -25.109 1 96 71 MET A N 1
ATOM 536 C CA . MET A 1 71 ? -16.922 -15.023 -26.172 1 96 71 MET A CA 1
ATOM 537 C C . MET A 1 71 ? -17.922 -16.172 -26.172 1 96 71 MET A C 1
ATOM 539 O O . MET A 1 71 ? -19.125 -15.953 -26.359 1 96 71 MET A O 1
ATOM 543 N N . VAL A 1 72 ? -17.484 -17.266 -25.922 1 94.31 72 VAL A N 1
ATOM 544 C CA . VAL A 1 72 ? -18.375 -18.422 -25.891 1 94.31 72 VAL A CA 1
ATOM 545 C C . VAL A 1 72 ? -19.328 -18.297 -24.719 1 94.31 72 VAL A C 1
ATOM 547 O O . VAL A 1 72 ? -20.531 -18.547 -24.859 1 94.31 72 VAL A O 1
ATOM 550 N N . LYS A 1 73 ? -18.859 -17.922 -23.578 1 92.94 73 LYS A N 1
ATOM 551 C CA . LYS A 1 73 ? -19.703 -17.703 -22.406 1 92.94 73 LYS A CA 1
ATOM 552 C C . LYS A 1 73 ? -20.703 -16.578 -22.656 1 92.94 73 LYS A C 1
ATOM 554 O O . LYS A 1 73 ? -21.859 -16.672 -22.234 1 92.94 73 LYS A O 1
ATOM 559 N N . PHE A 1 74 ? -20.141 -15.609 -23.312 1 91.88 74 PHE A N 1
ATOM 560 C CA . PHE A 1 74 ? -20.969 -14.438 -23.578 1 91.88 74 PHE A CA 1
ATOM 561 C C . PHE A 1 74 ? -22.125 -14.789 -24.516 1 91.88 74 PHE A C 1
ATOM 563 O O . PHE A 1 74 ? -23.266 -14.383 -24.281 1 91.88 74 PHE A O 1
ATOM 570 N N . PHE A 1 75 ? -21.891 -15.555 -25.484 1 93.25 75 PHE A N 1
ATOM 571 C CA . PHE A 1 75 ? -22.906 -15.875 -26.5 1 93.25 75 PHE A CA 1
ATOM 572 C C . PHE A 1 75 ? -23.844 -16.953 -25.984 1 93.25 75 PHE A C 1
ATOM 574 O O . PHE A 1 75 ? -25.047 -16.922 -26.266 1 93.25 75 PHE A O 1
ATOM 581 N N . ARG A 1 76 ? -23.406 -17.797 -25.203 1 92.38 76 ARG A N 1
ATOM 582 C CA . ARG A 1 76 ? -24.234 -18.922 -24.75 1 92.38 76 ARG A CA 1
ATOM 583 C C . ARG A 1 76 ? -24.906 -18.594 -23.422 1 92.38 76 ARG A C 1
ATOM 585 O O . ARG A 1 76 ? -25.828 -19.297 -23 1 92.38 76 ARG A O 1
ATOM 592 N N . SER A 1 77 ? -24.469 -17.625 -22.688 1 90.06 77 SER A N 1
ATOM 593 C CA . SER A 1 77 ? -24.984 -17.172 -21.391 1 90.06 77 SER A CA 1
ATOM 594 C C . SER A 1 77 ? -24.906 -18.266 -20.344 1 90.06 77 SER A C 1
ATOM 596 O O . SER A 1 77 ? -25.766 -18.375 -19.469 1 90.06 77 SER A O 1
ATOM 598 N N . ARG A 1 78 ? -24.047 -19.219 -20.625 1 91.19 78 ARG A N 1
ATOM 599 C CA . ARG A 1 78 ? -23.766 -20.297 -19.672 1 91.19 78 ARG A CA 1
ATOM 600 C C . ARG A 1 78 ? -22.297 -20.703 -19.719 1 91.19 78 ARG A C 1
ATOM 602 O O . ARG A 1 78 ? -21.594 -20.375 -20.672 1 91.19 78 ARG A O 1
ATOM 609 N N . ILE A 1 79 ? -21.844 -21.375 -18.734 1 91.94 79 ILE A N 1
ATOM 610 C CA . ILE A 1 79 ? -20.469 -21.875 -18.688 1 91.94 79 ILE A CA 1
ATOM 611 C C . ILE A 1 79 ? -20.406 -23.234 -19.375 1 91.94 79 ILE A C 1
ATOM 613 O O . ILE A 1 79 ? -21.172 -24.156 -19.047 1 91.94 79 ILE A O 1
ATOM 617 N N . ILE A 1 80 ? -19.578 -23.203 -20.359 1 89.69 80 ILE A N 1
ATOM 618 C CA . ILE A 1 80 ? -19.344 -24.469 -21.062 1 89.69 80 ILE A CA 1
ATOM 619 C C . ILE A 1 80 ? -18.062 -25.125 -20.516 1 89.69 80 ILE A C 1
ATOM 621 O O . ILE A 1 80 ? -17.031 -24.469 -20.391 1 89.69 80 ILE A O 1
ATOM 625 N N . PHE A 1 81 ? -18.156 -26.453 -20.219 1 90.38 81 PHE A N 1
ATOM 626 C CA . PHE A 1 81 ? -17.047 -27.156 -19.594 1 90.38 81 PHE A CA 1
ATOM 627 C C . PHE A 1 81 ? -16.188 -27.844 -20.656 1 90.38 81 PHE A C 1
ATOM 629 O O . PHE A 1 81 ? -16.109 -29.078 -20.688 1 90.38 81 PHE A O 1
ATOM 636 N N . TRP A 1 82 ? -15.516 -27.094 -21.406 1 92.19 82 TRP A N 1
ATOM 637 C CA . TRP A 1 82 ? -14.562 -27.609 -22.375 1 92.19 82 TRP A CA 1
ATOM 638 C C . TRP A 1 82 ? -13.133 -27.5 -21.859 1 92.19 82 TRP A C 1
ATOM 640 O O . TRP A 1 82 ? -12.172 -27.5 -22.625 1 92.19 82 TRP A O 1
ATOM 650 N N . HIS A 1 83 ? -13.008 -27.344 -20.578 1 94.75 83 HIS A N 1
ATOM 651 C CA . HIS A 1 83 ? -11.711 -27.156 -19.922 1 94.75 83 HIS A CA 1
ATOM 652 C C . HIS A 1 83 ? -10.836 -28.391 -20.078 1 94.75 83 HIS A C 1
ATOM 654 O O . HIS A 1 83 ? -9.633 -28.281 -20.312 1 94.75 83 HIS A O 1
ATOM 660 N N . THR A 1 84 ? -11.422 -29.547 -19.984 1 94.62 84 THR A N 1
ATOM 661 C CA . THR A 1 84 ? -10.656 -30.781 -20.062 1 94.62 84 THR A CA 1
ATOM 662 C C . THR A 1 84 ? -10.062 -30.953 -21.469 1 94.62 84 THR A C 1
ATOM 664 O O . THR A 1 84 ? -8.953 -31.453 -21.609 1 94.62 84 THR A O 1
ATOM 667 N N . ASP A 1 85 ? -10.766 -30.5 -22.484 1 95.31 85 ASP A N 1
ATOM 668 C CA . ASP A 1 85 ? -10.258 -30.562 -23.844 1 95.31 85 ASP A CA 1
ATOM 669 C C . ASP A 1 85 ? -9.086 -29.609 -24.047 1 95.31 85 ASP A C 1
ATOM 671 O O . ASP A 1 85 ? -8.102 -29.969 -24.703 1 95.31 85 ASP A O 1
ATOM 675 N N . ILE A 1 86 ? -9.25 -28.469 -23.516 1 96.94 86 ILE A N 1
ATOM 676 C CA . ILE A 1 86 ? -8.164 -27.5 -23.625 1 96.94 86 ILE A CA 1
ATOM 677 C C . ILE A 1 86 ? -6.934 -28.016 -22.891 1 96.94 86 ILE A C 1
ATOM 679 O O . ILE A 1 86 ? -5.809 -27.859 -23.375 1 96.94 86 ILE A O 1
ATOM 683 N N . LEU A 1 87 ? -7.145 -28.625 -21.766 1 97.94 87 LEU A N 1
ATOM 684 C CA . LEU A 1 87 ? -6.035 -29.172 -20.984 1 97.94 87 LEU A CA 1
ATOM 685 C C . LEU A 1 87 ? -5.383 -30.344 -21.719 1 97.94 87 LEU A C 1
ATOM 687 O O . LEU A 1 87 ? -4.172 -30.547 -21.625 1 97.94 87 LEU A O 1
ATOM 691 N N . LEU A 1 88 ? -6.152 -31.094 -22.438 1 97.75 88 LEU A N 1
ATOM 692 C CA . LEU A 1 88 ? -5.605 -32.156 -23.266 1 97.75 88 LEU A CA 1
ATOM 693 C C . LEU A 1 88 ? -4.707 -31.594 -24.359 1 97.75 88 LEU A C 1
ATOM 695 O O . LEU A 1 88 ? -3.631 -32.156 -24.625 1 97.75 88 LEU A O 1
ATOM 699 N N . VAL A 1 89 ? -5.168 -30.562 -24.938 1 97.62 89 VAL A N 1
ATOM 700 C CA . VAL A 1 89 ? -4.352 -29.891 -25.953 1 97.62 89 VAL A CA 1
ATOM 701 C C . VAL A 1 89 ? -3.072 -29.359 -25.312 1 97.62 89 VAL A C 1
ATOM 703 O O . VAL A 1 89 ? -1.984 -29.516 -25.875 1 97.62 89 VAL A O 1
ATOM 706 N N . ALA A 1 90 ? -3.205 -28.766 -24.156 1 98.25 90 ALA A N 1
ATOM 707 C CA . ALA A 1 90 ? -2.041 -28.234 -23.453 1 98.25 90 ALA A CA 1
ATOM 708 C C . ALA A 1 90 ? -1.057 -29.359 -23.109 1 98.25 90 ALA A C 1
ATOM 710 O O . ALA A 1 90 ? 0.151 -29.203 -23.312 1 98.25 90 ALA A O 1
ATOM 711 N N . ALA A 1 91 ? -1.572 -30.469 -22.641 1 98.31 91 ALA A N 1
ATOM 712 C CA . ALA A 1 91 ? -0.725 -31.594 -22.297 1 98.31 91 ALA A CA 1
ATOM 713 C C . ALA A 1 91 ? -0.005 -32.156 -23.531 1 98.31 91 ALA A C 1
ATOM 715 O O . ALA A 1 91 ? 1.15 -32.562 -23.438 1 98.31 91 ALA A O 1
ATOM 716 N N . SER A 1 92 ? -0.657 -32.156 -24.656 1 98 92 SER A N 1
ATOM 717 C CA . SER A 1 92 ? -0.026 -32.594 -25.906 1 98 92 SER A CA 1
ATOM 718 C C . SER A 1 92 ? 1.117 -31.656 -26.297 1 98 92 SER A C 1
ATOM 720 O O . SER A 1 92 ? 2.164 -32.125 -26.75 1 98 92 SER A O 1
ATOM 722 N N . PHE A 1 93 ? 0.885 -30.391 -26.094 1 98.12 93 PHE A N 1
ATOM 723 C CA . PHE A 1 93 ? 1.946 -29.438 -26.375 1 98.12 93 PHE A CA 1
ATOM 724 C C . PHE A 1 93 ? 3.119 -29.625 -25.422 1 98.12 93 PHE A C 1
ATOM 726 O O . PHE A 1 93 ? 4.277 -29.469 -25.812 1 98.12 93 PHE A O 1
ATOM 733 N N . HIS A 1 94 ? 2.832 -29.969 -24.156 1 98.19 94 HIS A N 1
ATOM 734 C CA . HIS A 1 94 ? 3.91 -30.266 -23.219 1 98.19 94 HIS A CA 1
ATOM 735 C C . HIS A 1 94 ? 4.715 -31.469 -23.672 1 98.19 94 HIS A C 1
ATOM 737 O O . HIS A 1 94 ? 5.945 -31.484 -23.594 1 98.19 94 HIS A O 1
ATOM 743 N N . LEU A 1 95 ? 4.047 -32.469 -24.172 1 97.5 95 LEU A N 1
ATOM 744 C CA . LEU A 1 95 ? 4.715 -33.656 -24.656 1 97.5 95 LEU A CA 1
ATOM 745 C C . LEU A 1 95 ? 5.602 -33.344 -25.859 1 97.5 95 LEU A C 1
ATOM 747 O O . LEU A 1 95 ? 6.766 -33.75 -25.891 1 97.5 95 LEU A O 1
ATOM 751 N N . ILE A 1 96 ? 5.086 -32.625 -26.781 1 97.12 96 ILE A N 1
ATOM 752 C CA . ILE A 1 96 ? 5.836 -32.25 -27.984 1 97.12 96 ILE A CA 1
ATOM 753 C C . ILE A 1 96 ? 7.039 -31.391 -27.594 1 97.12 96 ILE A C 1
ATOM 755 O O . ILE A 1 96 ? 8.148 -31.609 -28.094 1 97.12 96 ILE A O 1
ATOM 759 N N . SER A 1 97 ? 6.84 -30.453 -26.719 1 96.69 97 SER A N 1
ATOM 760 C CA . SER A 1 97 ? 7.906 -29.547 -26.312 1 96.69 97 SER A CA 1
ATOM 761 C C . SER A 1 97 ? 9.023 -30.312 -25.609 1 96.69 97 SER A C 1
ATOM 763 O O . SER A 1 97 ? 10.203 -30 -25.781 1 96.69 97 SER A O 1
ATOM 765 N N . SER A 1 98 ? 8.688 -31.312 -24.797 1 95.62 98 SER A N 1
ATOM 766 C CA . SER A 1 98 ? 9.695 -32.031 -24.047 1 95.62 98 SER A CA 1
ATOM 767 C C . SER A 1 98 ? 10.688 -32.75 -24.969 1 95.62 98 SER A C 1
ATOM 769 O O . SER A 1 98 ? 11.867 -32.875 -24.625 1 95.62 98 SER A O 1
ATOM 771 N N . CYS A 1 99 ? 10.32 -33.062 -26.156 1 94.62 99 CYS A N 1
ATOM 772 C CA . CYS A 1 99 ? 11.188 -33.75 -27.109 1 94.62 99 CYS A CA 1
ATOM 773 C C . CYS A 1 99 ? 12.242 -32.812 -27.656 1 94.62 99 CYS A C 1
ATOM 775 O O . CYS A 1 99 ? 13.328 -33.25 -28.047 1 94.62 99 CYS A O 1
ATOM 777 N N . PHE A 1 100 ? 11.945 -31.578 -27.688 1 93.88 100 PHE A N 1
ATOM 778 C CA . PHE A 1 100 ? 12.867 -30.609 -28.266 1 93.88 100 PHE A CA 1
ATOM 779 C C . PHE A 1 100 ? 13.984 -30.281 -27.281 1 93.88 100 PHE A C 1
ATOM 781 O O . PHE A 1 100 ? 15.047 -29.797 -27.688 1 93.88 100 PHE A O 1
ATOM 788 N N . TYR A 1 101 ? 13.789 -30.547 -26 1 92 101 TYR A N 1
ATOM 789 C CA . TYR A 1 101 ? 14.797 -30.203 -25 1 92 101 TYR A CA 1
ATOM 790 C C . TYR A 1 101 ? 15.93 -31.219 -24.984 1 92 101 TYR A C 1
ATOM 792 O O . TYR A 1 101 ? 16.969 -31 -24.375 1 92 101 TYR A O 1
ATOM 800 N N . PHE A 1 102 ? 15.812 -32.375 -25.688 1 90.5 102 PHE A N 1
ATOM 801 C CA . PHE A 1 102 ? 16.859 -33.406 -25.766 1 90.5 102 PHE A CA 1
ATOM 802 C C . PHE A 1 102 ? 17.984 -32.969 -26.688 1 90.5 102 PHE A C 1
ATOM 804 O O . PHE A 1 102 ? 19.125 -33.375 -26.516 1 90.5 102 PHE A O 1
ATOM 811 N N . ALA A 1 103 ? 17.672 -32.219 -27.719 1 84.31 103 ALA A N 1
ATOM 812 C CA . ALA A 1 103 ? 18.656 -31.797 -28.703 1 84.31 103 ALA A CA 1
ATOM 813 C C . ALA A 1 103 ? 19.312 -30.469 -28.312 1 84.31 103 ALA A C 1
ATOM 815 O O . ALA A 1 103 ? 18.625 -29.547 -27.875 1 84.31 103 ALA A O 1
ATOM 816 N N . ASP A 1 104 ? 20.625 -30.531 -28.594 1 75.94 104 ASP A N 1
ATOM 817 C CA . ASP A 1 104 ? 21.391 -29.328 -28.281 1 75.94 104 ASP A CA 1
ATOM 818 C C . ASP A 1 104 ? 21.016 -28.188 -29.219 1 75.94 104 ASP A C 1
ATOM 820 O O . ASP A 1 104 ? 20.719 -28.422 -30.391 1 75.94 104 ASP A O 1
ATOM 824 N N . ASP A 1 105 ? 20.562 -26.938 -28.891 1 77.12 105 ASP A N 1
ATOM 825 C CA . ASP A 1 105 ? 20.328 -25.719 -29.656 1 77.12 105 ASP A CA 1
ATOM 826 C C . ASP A 1 105 ? 18.844 -25.562 -29.984 1 77.12 105 ASP A C 1
ATOM 828 O O . ASP A 1 105 ? 18.453 -24.594 -30.656 1 77.12 105 ASP A O 1
ATOM 832 N N . PHE A 1 106 ? 18.109 -26.719 -29.672 1 84.75 106 PHE A N 1
ATOM 833 C CA . PHE A 1 106 ? 16.688 -26.609 -29.984 1 84.75 106 PHE A CA 1
ATOM 834 C C . PHE A 1 106 ? 15.875 -26.297 -28.75 1 84.75 106 PHE A C 1
ATOM 836 O O . PHE A 1 106 ? 14.648 -26.438 -28.75 1 84.75 106 PHE A O 1
ATOM 843 N N . ASP A 1 107 ? 16.562 -26.016 -27.734 1 85 107 ASP A N 1
ATOM 844 C CA . ASP A 1 107 ? 15.875 -25.688 -26.484 1 85 107 ASP A CA 1
ATOM 845 C C . ASP A 1 107 ? 14.992 -24.453 -26.656 1 85 107 ASP A C 1
ATOM 847 O O . ASP A 1 107 ? 13.93 -24.359 -26.031 1 85 107 ASP A O 1
ATOM 851 N N . ASN A 1 108 ? 15.32 -23.547 -27.609 1 85 108 ASN A N 1
ATOM 852 C CA . ASN A 1 108 ? 14.523 -22.359 -27.828 1 85 108 ASN A CA 1
ATOM 853 C C . ASN A 1 108 ? 13.164 -22.703 -28.438 1 85 108 ASN A C 1
ATOM 855 O O . ASN A 1 108 ? 12.141 -22.125 -28.062 1 85 108 ASN A O 1
ATOM 859 N N . VAL A 1 109 ? 13.227 -23.625 -29.344 1 90.06 109 VAL A N 1
ATOM 860 C CA . VAL A 1 109 ? 11.977 -24.062 -29.969 1 90.06 109 VAL A CA 1
ATOM 861 C C . VAL A 1 109 ? 11.102 -24.734 -28.922 1 90.06 109 VAL A C 1
ATOM 863 O O . VAL A 1 109 ? 9.891 -24.5 -28.875 1 90.06 109 VAL A O 1
ATOM 866 N N . GLY A 1 110 ? 11.703 -25.547 -28.125 1 93 110 GLY A N 1
ATOM 867 C CA . GLY A 1 110 ? 10.977 -26.172 -27.031 1 93 110 GLY A CA 1
ATOM 868 C C . GLY A 1 110 ? 10.359 -25.172 -26.062 1 93 110 GLY A C 1
ATOM 869 O O . GLY A 1 110 ? 9.234 -25.359 -25.609 1 93 110 GLY A O 1
ATOM 870 N N . ALA A 1 111 ? 11.086 -24.125 -25.844 1 92.94 111 ALA A N 1
ATOM 871 C CA . ALA A 1 111 ? 10.602 -23.094 -24.938 1 92.94 111 ALA A CA 1
ATOM 872 C C . ALA A 1 111 ? 9.375 -22.391 -25.5 1 92.94 111 ALA A C 1
ATOM 874 O O . ALA A 1 111 ? 8.406 -22.125 -24.781 1 92.94 111 ALA A O 1
ATOM 875 N N . PHE A 1 112 ? 9.367 -22.125 -26.781 1 93.88 112 PHE A N 1
ATOM 876 C CA . PHE A 1 112 ? 8.234 -21.484 -27.422 1 93.88 112 PHE A CA 1
ATOM 877 C C . PHE A 1 112 ? 6.988 -22.359 -27.328 1 93.88 112 PHE A C 1
ATOM 879 O O . PHE A 1 112 ? 5.922 -21.891 -26.938 1 93.88 112 PHE A O 1
ATOM 886 N N . ILE A 1 113 ? 7.133 -23.594 -27.531 1 95.75 113 ILE A N 1
ATOM 887 C CA . ILE A 1 113 ? 6 -24.516 -27.531 1 95.75 113 ILE A CA 1
ATOM 888 C C . ILE A 1 113 ? 5.535 -24.75 -26.094 1 95.75 113 ILE A C 1
ATOM 890 O O . ILE A 1 113 ? 4.336 -24.875 -25.828 1 95.75 113 ILE A O 1
ATOM 894 N N . SER A 1 114 ? 6.449 -24.797 -25.234 1 96.31 114 SER A N 1
ATOM 895 C CA . SER A 1 114 ? 6.105 -25.031 -23.844 1 96.31 114 SER A CA 1
ATOM 896 C C . SER A 1 114 ? 5.277 -23.891 -23.266 1 96.31 114 SER A C 1
ATOM 898 O O . SER A 1 114 ? 4.387 -24.109 -22.438 1 96.31 114 SER A O 1
ATOM 900 N N . TYR A 1 115 ? 5.535 -22.641 -23.672 1 96.94 115 TYR A N 1
ATOM 901 C CA . TYR A 1 115 ? 4.789 -21.516 -23.125 1 96.94 115 TYR A CA 1
ATOM 902 C C . TYR A 1 115 ? 3.389 -21.453 -23.719 1 96.94 115 TYR A C 1
ATOM 904 O O . TYR A 1 115 ? 2.488 -20.828 -23.141 1 96.94 115 TYR A O 1
ATOM 912 N N . LEU A 1 116 ? 3.207 -22.109 -24.906 1 97.06 116 LEU A N 1
ATOM 913 C CA . LEU A 1 116 ? 1.847 -22.297 -25.391 1 97.06 116 LEU A CA 1
ATOM 914 C C . LEU A 1 116 ? 1.045 -23.172 -24.438 1 97.06 116 LEU A C 1
ATOM 916 O O . LEU A 1 116 ? -0.083 -22.844 -24.078 1 97.06 116 LEU A O 1
ATOM 920 N N . ALA A 1 117 ? 1.654 -24.219 -24.062 1 98.12 117 ALA A N 1
ATOM 921 C CA . ALA A 1 117 ? 1.024 -25.156 -23.125 1 98.12 117 ALA A CA 1
ATOM 922 C C . ALA A 1 117 ? 0.853 -24.516 -21.75 1 98.12 117 ALA A C 1
ATOM 924 O O . ALA A 1 117 ? -0.171 -24.703 -21.094 1 98.12 117 ALA A O 1
ATOM 925 N N . HIS A 1 118 ? 1.809 -23.75 -21.344 1 97.62 118 HIS A N 1
ATOM 926 C CA . HIS A 1 118 ? 1.812 -23.078 -20.047 1 97.62 118 HIS A CA 1
ATOM 927 C C . HIS A 1 118 ? 0.624 -22.141 -19.906 1 97.62 118 HIS A C 1
ATOM 929 O O . HIS A 1 118 ? -0.085 -22.172 -18.891 1 97.62 118 HIS A O 1
ATOM 935 N N . SER A 1 119 ? 0.379 -21.328 -20.891 1 97.94 119 SER A N 1
ATOM 936 C CA . SER A 1 119 ? -0.708 -20.359 -20.844 1 97.94 119 SER A CA 1
ATOM 937 C C . SER A 1 119 ? -2.068 -21.047 -20.844 1 97.94 119 SER A C 1
ATOM 939 O O . SER A 1 119 ? -2.955 -20.672 -20.062 1 97.94 119 SER A O 1
ATOM 941 N N . LEU A 1 120 ? -2.17 -22.094 -21.609 1 98.19 120 LEU A N 1
ATOM 942 C CA . LEU A 1 120 ? -3.434 -22.812 -21.688 1 98.19 120 LEU A CA 1
ATOM 943 C C . LEU A 1 120 ? -3.729 -23.531 -20.375 1 98.19 120 LEU A C 1
ATOM 945 O O . LEU A 1 120 ? -4.879 -23.578 -19.922 1 98.19 120 LEU A O 1
ATOM 949 N N . THR A 1 121 ? -2.736 -24.078 -19.781 1 98.25 121 THR A N 1
ATOM 950 C CA . THR A 1 121 ? -2.906 -24.766 -18.516 1 98.25 121 THR A CA 1
ATOM 951 C C . THR A 1 121 ? -3.354 -23.797 -17.422 1 98.25 121 THR A C 1
ATOM 953 O O . THR A 1 121 ? -4.27 -24.109 -16.656 1 98.25 121 THR A O 1
ATOM 956 N N . PHE A 1 122 ? -2.746 -22.656 -17.406 1 97.69 122 PHE A N 1
ATOM 957 C CA . PHE A 1 122 ? -3.068 -21.656 -16.375 1 97.69 122 PHE A CA 1
ATOM 958 C C . PHE A 1 122 ? -4.508 -21.188 -16.516 1 97.69 122 PHE A C 1
ATOM 960 O O . PHE A 1 122 ? -5.246 -21.109 -15.539 1 97.69 122 PHE A O 1
ATOM 967 N N . LEU A 1 123 ? -4.906 -20.922 -17.719 1 97.69 123 LEU A N 1
ATOM 968 C CA . LEU A 1 123 ? -6.238 -20.391 -17.969 1 97.69 123 LEU A CA 1
ATOM 969 C C . LEU A 1 123 ? -7.312 -21.438 -17.75 1 97.69 123 LEU A C 1
ATOM 971 O O . LEU A 1 123 ? -8.227 -21.25 -16.938 1 97.69 123 LEU A O 1
ATOM 975 N N . ALA A 1 124 ? -7.125 -22.578 -18.375 1 97.69 124 ALA A N 1
ATOM 976 C CA . ALA A 1 124 ? -8.141 -23.625 -18.312 1 97.69 124 ALA A CA 1
ATOM 977 C C . ALA A 1 124 ? -8.156 -24.281 -16.938 1 97.69 124 ALA A C 1
ATOM 979 O O . ALA A 1 124 ? -9.219 -24.641 -16.422 1 97.69 124 ALA A O 1
ATOM 980 N N . GLY A 1 125 ? -7.008 -24.453 -16.391 1 97.75 125 GLY A N 1
ATOM 981 C CA . GLY A 1 125 ? -6.941 -25.094 -15.094 1 97.75 125 GLY A CA 1
ATOM 982 C C . GLY A 1 125 ? -7.617 -24.297 -13.992 1 97.75 125 GLY A C 1
ATOM 983 O O . GLY A 1 125 ? -8.461 -24.812 -13.266 1 97.75 125 GLY A O 1
ATOM 984 N N . LEU A 1 126 ? -7.312 -23.016 -13.875 1 97.75 126 LEU A N 1
ATOM 985 C CA . LEU A 1 126 ? -7.883 -22.188 -12.828 1 97.75 126 LEU A CA 1
ATOM 986 C C . LEU A 1 126 ? -9.367 -21.938 -13.078 1 97.75 126 LEU A C 1
ATOM 988 O O . LEU A 1 126 ? -10.164 -21.906 -12.133 1 97.75 126 LEU A O 1
ATOM 992 N N . SER A 1 127 ? -9.711 -21.797 -14.312 1 96.94 127 SER A N 1
ATOM 993 C CA . SER A 1 127 ? -11.125 -21.625 -14.648 1 96.94 127 SER A CA 1
ATOM 994 C C . SER A 1 127 ? -11.93 -22.859 -14.289 1 96.94 127 SER A C 1
ATOM 996 O O . SER A 1 127 ? -13.047 -22.75 -13.766 1 96.94 127 SER A O 1
ATOM 998 N N . PHE A 1 128 ? -11.367 -24 -14.539 1 96.56 128 PHE A N 1
ATOM 999 C CA . PHE A 1 128 ? -12.031 -25.25 -14.227 1 96.56 128 PHE A CA 1
ATOM 1000 C C . PHE A 1 128 ? -12.242 -25.391 -12.727 1 96.56 128 PHE A C 1
ATOM 1002 O O . PHE A 1 128 ? -13.352 -25.703 -12.273 1 96.56 128 PHE A O 1
ATOM 1009 N N . LEU A 1 129 ? -11.234 -25.172 -11.984 1 96.5 129 LEU A N 1
ATOM 1010 C CA . LEU A 1 129 ? -11.305 -25.344 -10.539 1 96.5 129 LEU A CA 1
ATOM 1011 C C . LEU A 1 129 ? -12.258 -24.328 -9.914 1 96.5 129 LEU A C 1
ATOM 1013 O O . LEU A 1 129 ? -12.93 -24.625 -8.93 1 96.5 129 LEU A O 1
ATOM 1017 N N . HIS A 1 130 ? -12.281 -23.156 -10.461 1 95 130 HIS A N 1
ATOM 1018 C CA . HIS A 1 130 ? -13.211 -22.141 -9.984 1 95 130 HIS A CA 1
ATOM 1019 C C . HIS A 1 130 ? -14.656 -22.578 -10.164 1 95 130 HIS A C 1
ATOM 1021 O O . HIS A 1 130 ? -15.492 -22.375 -9.273 1 95 130 HIS A O 1
ATOM 1027 N N . SER A 1 131 ? -14.938 -23.219 -11.234 1 93 131 SER A N 1
ATOM 1028 C CA . SER A 1 131 ? -16.312 -23.516 -11.617 1 93 131 SER A CA 1
ATOM 1029 C C . SER A 1 131 ? -16.781 -24.844 -11.039 1 93 131 SER A C 1
ATOM 1031 O O . SER A 1 131 ? -17.953 -25.016 -10.688 1 93 131 SER A O 1
ATOM 1033 N N . ILE A 1 132 ? -15.844 -25.766 -10.867 1 93.81 132 ILE A N 1
ATOM 1034 C CA . ILE A 1 132 ? -16.25 -27.125 -10.555 1 93.81 132 ILE A CA 1
ATOM 1035 C C . ILE A 1 132 ? -16.219 -27.344 -9.047 1 93.81 132 ILE A C 1
ATOM 1037 O O . ILE A 1 132 ? -17.031 -28.078 -8.492 1 93.81 132 ILE A O 1
ATOM 1041 N N . CYS A 1 133 ? -15.359 -26.75 -8.367 1 92.88 133 CYS A N 1
ATOM 1042 C CA . CYS A 1 133 ? -15.133 -27.047 -6.957 1 92.88 133 CYS A CA 1
ATOM 1043 C C . CYS A 1 133 ? -16.203 -26.406 -6.09 1 92.88 133 CYS A C 1
ATOM 1045 O O . CYS A 1 133 ? -16.812 -25.406 -6.473 1 92.88 133 CYS A O 1
ATOM 1047 N N . GLY A 1 134 ? -16.422 -27.062 -4.988 1 90.88 134 GLY A N 1
ATOM 1048 C CA . GLY A 1 134 ? -17.391 -26.562 -4.035 1 90.88 134 GLY A CA 1
ATOM 1049 C C . GLY A 1 134 ? -16.812 -25.578 -3.037 1 90.88 134 GLY A C 1
ATOM 1050 O O . GLY A 1 134 ? -15.617 -25.266 -3.102 1 90.88 134 GLY A O 1
ATOM 1051 N N . LYS A 1 135 ? -17.641 -25.141 -2.115 1 89.44 135 LYS A N 1
ATOM 1052 C CA . LYS A 1 135 ? -17.297 -24.078 -1.165 1 89.44 135 LYS A CA 1
ATOM 1053 C C . LYS A 1 135 ? -16.172 -24.516 -0.236 1 89.44 135 LYS A C 1
ATOM 1055 O O . LYS A 1 135 ? -15.328 -23.703 0.152 1 89.44 135 LYS A O 1
ATOM 1060 N N . GLY A 1 136 ? -15.961 -25.719 0.036 1 87.88 136 GLY A N 1
ATOM 1061 C CA . GLY A 1 136 ? -14.961 -26.141 1.001 1 87.88 136 GLY A CA 1
ATOM 1062 C C . GLY A 1 136 ? -13.672 -26.609 0.356 1 87.88 136 GLY A C 1
ATOM 1063 O O . GLY A 1 136 ? -12.617 -26.594 0.992 1 87.88 136 GLY A O 1
ATOM 1064 N N . SER A 1 137 ? -13.68 -26.922 -0.872 1 93.12 137 SER A N 1
ATOM 1065 C CA . SER A 1 137 ? -12.508 -27.547 -1.479 1 93.12 137 SER A CA 1
ATOM 1066 C C . SER A 1 137 ? -11.844 -26.609 -2.486 1 93.12 137 SER A C 1
ATOM 1068 O O . SER A 1 137 ? -10.711 -26.844 -2.902 1 93.12 137 SER A O 1
ATOM 1070 N N . ARG A 1 138 ? -12.422 -25.562 -2.805 1 95.06 138 ARG A N 1
ATOM 1071 C CA . ARG A 1 138 ? -11.945 -24.719 -3.885 1 95.06 138 ARG A CA 1
ATOM 1072 C C . ARG A 1 138 ? -10.586 -24.125 -3.553 1 95.06 138 ARG A C 1
ATOM 1074 O O . ARG A 1 138 ? -9.625 -24.281 -4.309 1 95.06 138 ARG A O 1
ATOM 1081 N N . ALA A 1 139 ? -10.5 -23.5 -2.377 1 96.06 139 ALA A N 1
ATOM 1082 C CA . ALA A 1 139 ? -9.25 -22.844 -1.993 1 96.06 139 ALA A CA 1
ATOM 1083 C C . ALA A 1 139 ? -8.125 -23.859 -1.837 1 96.06 139 ALA A C 1
ATOM 1085 O O . ALA A 1 139 ? -6.977 -23.594 -2.207 1 96.06 139 ALA A O 1
ATOM 1086 N N . ILE A 1 140 ? -8.422 -25.031 -1.392 1 96.62 140 ILE A N 1
ATOM 1087 C CA . ILE A 1 140 ? -7.434 -26.078 -1.146 1 96.62 140 ILE A CA 1
ATOM 1088 C C . ILE A 1 140 ? -6.895 -26.594 -2.477 1 96.62 140 ILE A C 1
ATOM 1090 O O . ILE A 1 140 ? -5.68 -26.734 -2.65 1 96.62 140 ILE A O 1
ATOM 1094 N N . LEU A 1 141 ? -7.789 -26.828 -3.359 1 97.25 141 LEU A N 1
ATOM 1095 C CA . LEU A 1 141 ? -7.375 -27.375 -4.645 1 97.25 141 LEU A CA 1
ATOM 1096 C C . LEU A 1 141 ? -6.629 -26.328 -5.469 1 97.25 141 LEU A C 1
ATOM 1098 O O . LEU A 1 141 ? -5.684 -26.672 -6.184 1 97.25 141 LEU A O 1
ATOM 1102 N N . LEU A 1 142 ? -7.039 -25.094 -5.371 1 97.75 142 LEU A N 1
ATOM 1103 C CA . LEU A 1 142 ? -6.293 -24.047 -6.043 1 97.75 142 LEU A CA 1
ATOM 1104 C C . LEU A 1 142 ? -4.883 -23.922 -5.477 1 97.75 142 LEU A C 1
ATOM 1106 O O . LEU A 1 142 ? -3.922 -23.734 -6.227 1 97.75 142 LEU A O 1
ATOM 1110 N N . SER A 1 143 ? -4.805 -24 -4.188 1 97.81 143 SER A N 1
ATOM 1111 C CA . SER A 1 143 ? -3.488 -23.953 -3.559 1 97.81 143 SER A CA 1
ATOM 1112 C C . SER A 1 143 ? -2.639 -25.141 -3.969 1 97.81 143 SER A C 1
ATOM 1114 O O . SER A 1 143 ? -1.431 -25.016 -4.18 1 97.81 143 SER A O 1
ATOM 1116 N N . LEU A 1 144 ? -3.262 -26.266 -4.082 1 97.69 144 LEU A N 1
ATOM 1117 C CA . LEU A 1 144 ? -2.557 -27.469 -4.488 1 97.69 144 LEU A CA 1
ATOM 1118 C C . LEU A 1 144 ? -1.992 -27.328 -5.895 1 97.69 144 LEU A C 1
ATOM 1120 O O . LEU A 1 144 ? -0.906 -27.828 -6.191 1 97.69 144 LEU A O 1
ATOM 1124 N N . CYS A 1 145 ? -2.693 -26.672 -6.77 1 97.69 145 CYS A N 1
ATOM 1125 C CA . CYS A 1 145 ? -2.201 -26.391 -8.117 1 97.69 145 CYS A CA 1
ATOM 1126 C C . CYS A 1 145 ? -0.856 -25.688 -8.062 1 97.69 145 CYS A C 1
ATOM 1128 O O . CYS A 1 145 ? 0.086 -26.078 -8.75 1 97.69 145 CYS A O 1
ATOM 1130 N N . PHE A 1 146 ? -0.778 -24.766 -7.238 1 97.56 146 PHE A N 1
ATOM 1131 C CA . PHE A 1 146 ? 0.435 -23.953 -7.191 1 97.56 146 PHE A CA 1
ATOM 1132 C C . PHE A 1 146 ? 1.536 -24.672 -6.422 1 97.56 146 PHE A C 1
ATOM 1134 O O . PHE A 1 146 ? 2.721 -24.406 -6.625 1 97.56 146 PHE A O 1
ATOM 1141 N N . SER A 1 147 ? 1.144 -25.562 -5.543 1 97.94 147 SER A N 1
ATOM 1142 C CA . SER A 1 147 ? 2.152 -26.422 -4.918 1 97.94 147 SER A CA 1
ATOM 1143 C C . SER A 1 147 ? 2.82 -27.328 -5.945 1 97.94 147 SER A C 1
ATOM 1145 O O . SER A 1 147 ? 4.043 -27.484 -5.938 1 97.94 147 SER A O 1
ATOM 1147 N N . PHE A 1 148 ? 2.016 -27.844 -6.836 1 98.38 148 PHE A N 1
ATOM 1148 C CA . PHE A 1 148 ? 2.58 -28.672 -7.902 1 98.38 148 PHE A CA 1
ATOM 1149 C C . PHE A 1 148 ? 3.396 -27.812 -8.867 1 98.38 148 PHE A C 1
ATOM 1151 O O . PHE A 1 148 ? 4.406 -28.266 -9.406 1 98.38 148 PHE A O 1
ATOM 1158 N N . TYR A 1 149 ? 2.953 -26.609 -9.047 1 98.38 149 TYR A N 1
ATOM 1159 C CA . TYR A 1 149 ? 3.693 -25.672 -9.891 1 98.38 149 TYR A CA 1
ATOM 1160 C C . TYR A 1 149 ? 5.086 -25.422 -9.328 1 98.38 149 TYR A C 1
ATOM 1162 O O . TYR A 1 149 ? 6.078 -25.516 -10.055 1 98.38 149 TYR A O 1
ATOM 1170 N N . ILE A 1 150 ? 5.16 -25.203 -8.039 1 98.12 150 ILE A N 1
ATOM 1171 C CA . ILE A 1 150 ? 6.441 -24.906 -7.406 1 98.12 150 ILE A CA 1
ATOM 1172 C C . ILE A 1 150 ? 7.277 -26.188 -7.316 1 98.12 150 ILE A C 1
ATOM 1174 O O . ILE A 1 150 ? 8.5 -26.141 -7.434 1 98.12 150 ILE A O 1
ATOM 1178 N N . LEU A 1 151 ? 6.617 -27.297 -7.141 1 98.25 151 LEU A N 1
ATOM 1179 C CA . LEU A 1 151 ? 7.332 -28.578 -7.191 1 98.25 151 LEU A CA 1
ATOM 1180 C C . LEU A 1 151 ? 8.039 -28.75 -8.531 1 98.25 151 LEU A C 1
ATOM 1182 O O . LEU A 1 151 ? 9.203 -29.156 -8.57 1 98.25 151 LEU A O 1
ATOM 1186 N N . GLY A 1 152 ? 7.34 -28.484 -9.594 1 98.31 152 GLY A N 1
ATOM 1187 C CA . GLY A 1 152 ? 7.961 -28.516 -10.906 1 98.31 152 GLY A CA 1
ATOM 1188 C C . GLY A 1 152 ? 9.133 -27.578 -11.047 1 98.31 152 GLY A C 1
ATOM 1189 O O . GLY A 1 152 ? 10.18 -27.938 -11.578 1 98.31 152 GLY A O 1
ATOM 1190 N N . MET A 1 153 ? 8.953 -26.422 -10.523 1 96.94 153 MET A N 1
ATOM 1191 C CA . MET A 1 153 ? 10.016 -25.422 -10.578 1 96.94 153 MET A CA 1
ATOM 1192 C C . MET A 1 153 ? 11.258 -25.891 -9.828 1 96.94 153 MET A C 1
ATOM 1194 O O . MET A 1 153 ? 12.367 -25.828 -10.352 1 96.94 153 MET A O 1
ATOM 1198 N N . ALA A 1 154 ? 11.078 -26.344 -8.625 1 96.88 154 ALA A N 1
ATOM 1199 C CA . ALA A 1 154 ? 12.18 -26.828 -7.801 1 96.88 154 ALA A CA 1
ATOM 1200 C C . ALA A 1 154 ? 12.891 -28 -8.461 1 96.88 154 ALA A C 1
ATOM 1202 O O . ALA A 1 154 ? 14.117 -28.094 -8.453 1 96.88 154 ALA A O 1
ATOM 1203 N N . SER A 1 155 ? 12.133 -28.875 -9.109 1 97.19 155 SER A N 1
ATOM 1204 C CA . SER A 1 155 ? 12.711 -30.016 -9.789 1 97.19 155 SER A CA 1
ATOM 1205 C C . SER A 1 155 ? 13.547 -29.594 -10.992 1 97.19 155 SER A C 1
ATOM 1207 O O . SER A 1 155 ? 14.656 -30.094 -11.195 1 97.19 155 SER A O 1
ATOM 1209 N N . ALA A 1 156 ? 13.016 -28.688 -11.719 1 96.62 156 ALA A N 1
ATOM 1210 C CA . ALA A 1 156 ? 13.742 -28.219 -12.883 1 96.62 156 ALA A CA 1
ATOM 1211 C C . ALA A 1 156 ? 15.062 -27.562 -12.477 1 96.62 156 ALA A C 1
ATOM 1213 O O . ALA A 1 156 ? 16.109 -27.875 -13.039 1 96.62 156 ALA A O 1
ATOM 1214 N N . VAL A 1 157 ? 15.016 -26.75 -11.508 1 93.75 157 VAL A N 1
ATOM 1215 C CA . VAL A 1 157 ? 16.219 -26.047 -11.055 1 93.75 157 VAL A CA 1
ATOM 1216 C C . VAL A 1 157 ? 17.219 -27.062 -10.492 1 93.75 157 VAL A C 1
ATOM 1218 O O . VAL A 1 157 ? 18.422 -26.938 -10.734 1 93.75 157 VAL A O 1
ATOM 1221 N N . SER A 1 158 ? 16.719 -28.031 -9.805 1 93.94 158 SER A N 1
ATOM 1222 C CA . SER A 1 158 ? 17.594 -29.047 -9.227 1 93.94 158 SER A CA 1
ATOM 1223 C C . SER A 1 158 ? 18.266 -29.891 -10.312 1 93.94 158 SER A C 1
ATOM 1225 O O . SER A 1 158 ? 19.469 -30.125 -10.258 1 93.94 158 SER A O 1
ATOM 1227 N N . LEU A 1 159 ? 17.562 -30.266 -11.297 1 93.88 159 LEU A N 1
ATOM 1228 C CA . LEU A 1 159 ? 18.078 -31.109 -12.359 1 93.88 159 LEU A CA 1
ATOM 1229 C C . LEU A 1 159 ? 19.078 -30.344 -13.219 1 93.88 159 LEU A C 1
ATOM 1231 O O . LEU A 1 159 ? 20.172 -30.844 -13.516 1 93.88 159 LEU A O 1
ATOM 1235 N N . ILE A 1 160 ? 18.734 -29.156 -13.594 1 90.5 160 ILE A N 1
ATOM 1236 C CA . ILE A 1 160 ? 19.609 -28.344 -14.43 1 90.5 160 ILE A CA 1
ATOM 1237 C C . ILE A 1 160 ? 20.844 -27.922 -13.641 1 90.5 160 ILE A C 1
ATOM 1239 O O . ILE A 1 160 ? 21.969 -27.969 -14.156 1 90.5 160 ILE A O 1
ATOM 1243 N N . GLY A 1 161 ? 20.609 -27.562 -12.414 1 87.44 161 GLY A N 1
ATOM 1244 C CA . GLY A 1 161 ? 21.734 -27.203 -11.555 1 87.44 161 GLY A CA 1
ATOM 1245 C C . GLY A 1 161 ? 22.703 -28.328 -11.336 1 87.44 161 GLY A C 1
ATOM 1246 O O . GLY A 1 161 ? 23.922 -28.125 -11.367 1 87.44 161 GLY A O 1
ATOM 1247 N N . THR A 1 162 ? 22.25 -29.5 -11.102 1 88.44 162 THR A N 1
ATOM 1248 C CA . THR A 1 162 ? 23.109 -30.656 -10.883 1 88.44 162 THR A CA 1
ATOM 1249 C C . THR A 1 162 ? 23.891 -31 -12.141 1 88.44 162 THR A C 1
ATOM 1251 O O . THR A 1 162 ? 25.078 -31.328 -12.07 1 88.44 162 THR A O 1
ATOM 1254 N N . SER A 1 163 ? 23.281 -30.938 -13.273 1 88.06 163 SER A N 1
ATOM 1255 C CA . SER A 1 163 ? 23.969 -31.203 -14.531 1 88.06 163 SER A CA 1
ATOM 1256 C C . SER A 1 163 ? 25.047 -30.156 -14.805 1 88.06 163 SER A C 1
ATOM 1258 O O . SER A 1 163 ? 26.125 -30.484 -15.289 1 88.06 163 SER A O 1
ATOM 1260 N N . TYR A 1 164 ? 24.719 -28.969 -14.516 1 84.12 164 TYR A N 1
ATOM 1261 C CA . TYR A 1 164 ? 25.688 -27.906 -14.688 1 84.12 164 TYR A CA 1
ATOM 1262 C C . TYR A 1 164 ? 26.906 -28.125 -13.781 1 84.12 164 TYR A C 1
ATOM 1264 O O . TYR A 1 164 ? 28.047 -27.969 -14.219 1 84.12 164 TYR A O 1
ATOM 1272 N N . ASN A 1 165 ? 26.656 -28.453 -12.602 1 83.88 165 ASN A N 1
ATOM 1273 C CA . ASN A 1 165 ? 27.734 -28.688 -11.641 1 83.88 165 ASN A CA 1
ATOM 1274 C C . ASN A 1 165 ? 28.594 -29.875 -12.039 1 83.88 165 ASN A C 1
ATOM 1276 O O . ASN A 1 165 ? 29.797 -29.875 -11.836 1 83.88 165 ASN A O 1
ATOM 1280 N N . LYS A 1 166 ? 28 -30.812 -12.555 1 84.56 166 LYS A N 1
ATOM 1281 C CA . LYS A 1 166 ? 28.734 -31.953 -13.055 1 84.56 166 LYS A CA 1
ATOM 1282 C C . LYS A 1 166 ? 29.688 -31.547 -14.188 1 84.56 166 LYS A C 1
ATOM 1284 O O . LYS A 1 166 ? 30.844 -31.984 -14.227 1 84.56 166 LYS A O 1
ATOM 1289 N N . ASN A 1 167 ? 29.188 -30.734 -15.023 1 83.69 167 ASN A N 1
ATOM 1290 C CA . ASN A 1 167 ? 30.016 -30.25 -16.125 1 83.69 167 ASN A CA 1
ATOM 1291 C C . ASN A 1 167 ? 31.156 -29.375 -15.633 1 83.69 167 ASN A C 1
ATOM 1293 O O . ASN A 1 167 ? 32.281 -29.438 -16.172 1 83.69 167 ASN A O 1
ATOM 1297 N N . VAL A 1 168 ? 30.891 -28.594 -14.648 1 78.62 168 VAL A N 1
ATOM 1298 C CA . VAL A 1 168 ? 31.938 -27.734 -14.086 1 78.62 168 VAL A CA 1
ATOM 1299 C C . VAL A 1 168 ? 33.031 -28.578 -13.43 1 78.62 168 VAL A C 1
ATOM 1301 O O . VAL A 1 168 ? 34.219 -28.297 -13.562 1 78.62 168 VAL A O 1
ATOM 1304 N N . MET A 1 169 ? 32.656 -29.594 -12.812 1 81.56 169 MET A N 1
ATOM 1305 C CA . MET A 1 169 ? 33.594 -30.453 -12.133 1 81.56 169 MET A CA 1
ATOM 1306 C C . MET A 1 169 ? 34.406 -31.281 -13.141 1 81.56 169 MET A C 1
ATOM 1308 O O . MET A 1 169 ? 35.594 -31.516 -12.93 1 81.56 169 MET A O 1
ATOM 1312 N N . GLU A 1 170 ? 33.812 -31.625 -14.141 1 80.38 170 GLU A N 1
ATOM 1313 C CA . GLU A 1 170 ? 34.469 -32.438 -15.141 1 80.38 170 GLU A CA 1
ATOM 1314 C C . GLU A 1 170 ? 35.375 -31.609 -16.047 1 80.38 170 GLU A C 1
ATOM 1316 O O . GLU A 1 170 ? 36.375 -32.094 -16.547 1 80.38 170 GLU A O 1
ATOM 1321 N N . ASN A 1 171 ? 34.938 -30.391 -16.359 1 70 171 ASN A N 1
ATOM 1322 C CA . ASN A 1 171 ? 35.719 -29.547 -17.25 1 70 171 ASN A CA 1
ATOM 1323 C C . ASN A 1 171 ? 36.531 -28.5 -16.469 1 70 171 ASN A C 1
ATOM 1325 O O . ASN A 1 171 ? 36.438 -27.312 -16.766 1 70 171 ASN A O 1
ATOM 1329 N N . ARG A 1 172 ? 37.031 -28.688 -15.453 1 62.25 172 ARG A N 1
ATOM 1330 C CA . ARG A 1 172 ? 37.781 -27.766 -14.602 1 62.25 172 ARG A CA 1
ATOM 1331 C C . ARG A 1 172 ? 38.75 -26.938 -15.422 1 62.25 172 ARG A C 1
ATOM 1333 O O . ARG A 1 172 ? 39.125 -25.844 -15.023 1 62.25 172 ARG A O 1
ATOM 1340 N N . THR A 1 173 ? 39.562 -27.438 -16.422 1 55.72 173 THR A N 1
ATOM 1341 C CA . THR A 1 173 ? 40.688 -26.766 -17.078 1 55.72 173 THR A CA 1
ATOM 1342 C C . THR A 1 173 ? 40.188 -25.781 -18.125 1 55.72 173 THR A C 1
ATOM 1344 O O . THR A 1 173 ? 40.906 -24.875 -18.531 1 55.72 173 THR A O 1
ATOM 1347 N N . ARG A 1 174 ? 39.5 -26.141 -19.25 1 50.75 174 ARG A N 1
ATOM 1348 C CA . ARG A 1 174 ? 39.219 -25.281 -20.391 1 50.75 174 ARG A CA 1
ATOM 1349 C C . ARG A 1 174 ? 37.812 -24.719 -20.312 1 50.75 174 ARG A C 1
ATOM 1351 O O . ARG A 1 174 ? 36.812 -25.438 -20.469 1 50.75 174 ARG A O 1
ATOM 1358 N N . THR A 1 175 ? 37.594 -23.734 -19.547 1 54.66 175 THR A N 1
ATOM 1359 C CA . THR A 1 175 ? 36.438 -23.016 -19.016 1 54.66 175 THR A CA 1
ATOM 1360 C C . THR A 1 175 ? 35.562 -22.453 -20.156 1 54.66 175 THR A C 1
ATOM 1362 O O . THR A 1 175 ? 35.562 -21.25 -20.375 1 54.66 175 THR A O 1
ATOM 1365 N N . ASN A 1 176 ? 35.594 -23 -21.344 1 56.97 176 ASN A N 1
ATOM 1366 C CA . ASN A 1 176 ? 34.75 -22.344 -22.359 1 56.97 176 ASN A CA 1
ATOM 1367 C C . ASN A 1 176 ? 33.281 -22.469 -22.031 1 56.97 176 ASN A C 1
ATOM 1369 O O . ASN A 1 176 ? 32.812 -23.516 -21.578 1 56.97 176 ASN A O 1
ATOM 1373 N N . ASN A 1 177 ? 32.562 -21.453 -21.969 1 62.78 177 ASN A N 1
ATOM 1374 C CA . ASN A 1 177 ? 31.141 -21.312 -21.656 1 62.78 177 ASN A CA 1
ATOM 1375 C C . ASN A 1 177 ? 30.297 -22.312 -22.422 1 62.78 177 ASN A C 1
ATOM 1377 O O . ASN A 1 177 ? 29.312 -22.844 -21.891 1 62.78 177 ASN A O 1
ATOM 1381 N N . ASP A 1 178 ? 30.781 -22.75 -23.609 1 65.25 178 ASP A N 1
ATOM 1382 C CA . ASP A 1 178 ? 30.031 -23.672 -24.453 1 65.25 178 ASP A CA 1
ATOM 1383 C C . ASP A 1 178 ? 30.094 -25.094 -23.906 1 65.25 178 ASP A C 1
ATOM 1385 O O . ASP A 1 178 ? 29.094 -25.828 -23.938 1 65.25 178 ASP A O 1
ATOM 1389 N N . GLU A 1 179 ? 31.203 -25.438 -23.391 1 67.94 179 GLU A N 1
ATOM 1390 C CA . GLU A 1 179 ? 31.359 -26.781 -22.828 1 67.94 179 GLU A CA 1
ATOM 1391 C C . GLU A 1 179 ? 30.609 -26.922 -21.516 1 67.94 179 GLU A C 1
ATOM 1393 O O . GLU A 1 179 ? 30.125 -28 -21.188 1 67.94 179 GLU A O 1
ATOM 1398 N N . LEU A 1 180 ? 30.469 -25.844 -20.875 1 72.75 180 LEU A N 1
ATOM 1399 C CA . LEU A 1 180 ? 29.797 -25.859 -19.578 1 72.75 180 LEU A CA 1
ATOM 1400 C C . LEU A 1 180 ? 28.281 -26 -19.75 1 72.75 180 LEU A C 1
ATOM 1402 O O . LEU A 1 180 ? 27.594 -26.516 -18.875 1 72.75 180 LEU A O 1
ATOM 1406 N N . THR A 1 181 ? 27.797 -25.609 -20.906 1 73.88 181 THR A N 1
ATOM 1407 C CA . THR A 1 181 ? 26.359 -25.609 -21.109 1 73.88 181 THR A CA 1
ATOM 1408 C C . THR A 1 181 ? 25.938 -26.766 -22.016 1 73.88 181 THR A C 1
ATOM 1410 O O . THR A 1 181 ? 24.75 -26.953 -22.281 1 73.88 181 THR A O 1
ATOM 1413 N N . HIS A 1 182 ? 26.906 -27.578 -22.359 1 76.94 182 HIS A N 1
ATOM 1414 C CA . HIS A 1 182 ? 26.594 -28.688 -23.25 1 76.94 182 HIS A CA 1
ATOM 1415 C C . HIS A 1 182 ? 25.844 -29.797 -22.516 1 76.94 182 HIS A C 1
ATOM 1417 O O . HIS A 1 182 ? 26.297 -30.281 -21.484 1 76.94 182 HIS A O 1
ATOM 1423 N N . GLY A 1 183 ? 24.578 -30.156 -22.984 1 79.31 183 GLY A N 1
ATOM 1424 C CA . GLY A 1 183 ? 23.797 -31.281 -22.484 1 79.31 183 GLY A CA 1
ATOM 1425 C C . GLY A 1 183 ? 23.188 -31.031 -21.125 1 79.31 183 GLY A C 1
ATOM 1426 O O . GLY A 1 183 ? 22.844 -31.969 -20.406 1 79.31 183 GLY A O 1
ATOM 1427 N N . ILE A 1 184 ? 23.172 -29.875 -20.688 1 84.38 184 ILE A N 1
ATOM 1428 C CA . ILE A 1 184 ? 22.719 -29.578 -19.328 1 84.38 184 ILE A CA 1
ATOM 1429 C C . ILE A 1 184 ? 21.219 -29.781 -19.219 1 84.38 184 ILE A C 1
ATOM 1431 O O . ILE A 1 184 ? 20.688 -29.969 -18.125 1 84.38 184 ILE A O 1
ATOM 1435 N N . TYR A 1 185 ? 20.531 -29.906 -20.359 1 89.44 185 TYR A N 1
ATOM 1436 C CA . TYR A 1 185 ? 19.078 -29.953 -20.312 1 89.44 185 TYR A CA 1
ATOM 1437 C C . TYR A 1 185 ? 18.578 -31.375 -20.547 1 89.44 185 TYR A C 1
ATOM 1439 O O . TYR A 1 185 ? 17.375 -31.641 -20.5 1 89.44 185 TYR A O 1
ATOM 1447 N N . VAL A 1 186 ? 19.391 -32.344 -20.688 1 90.69 186 VAL A N 1
ATOM 1448 C CA . VAL A 1 186 ? 19 -33.719 -21.047 1 90.69 186 VAL A CA 1
ATOM 1449 C C . VAL A 1 186 ? 18.234 -34.344 -19.891 1 90.69 186 VAL A C 1
ATOM 1451 O O . VAL A 1 186 ? 17.188 -34.969 -20.094 1 90.69 186 VAL A O 1
ATOM 1454 N N . ASP A 1 187 ? 18.766 -34.312 -18.672 1 92.5 187 ASP A N 1
ATOM 1455 C CA . ASP A 1 187 ? 18.078 -34.875 -17.516 1 92.5 187 ASP A CA 1
ATOM 1456 C C . ASP A 1 187 ? 16.75 -34.156 -17.281 1 92.5 187 ASP A C 1
ATOM 1458 O O . ASP A 1 187 ? 15.758 -34.812 -16.938 1 92.5 187 ASP A O 1
ATOM 1462 N N . PHE A 1 188 ? 16.781 -32.844 -17.469 1 94.81 188 PHE A N 1
ATOM 1463 C CA . PHE A 1 188 ? 15.555 -32.094 -17.391 1 94.81 188 PHE A CA 1
ATOM 1464 C C . PHE A 1 188 ? 14.547 -32.562 -18.438 1 94.81 188 PHE A C 1
ATOM 1466 O O . PHE A 1 188 ? 13.375 -32.75 -18.125 1 94.81 188 PHE A O 1
ATOM 1473 N N . ALA A 1 189 ? 14.953 -32.812 -19.641 1 95.94 189 ALA A N 1
ATOM 1474 C CA . ALA A 1 189 ? 14.102 -33.219 -20.75 1 95.94 189 ALA A CA 1
ATOM 1475 C C . ALA A 1 189 ? 13.477 -34.594 -20.469 1 95.94 189 ALA A C 1
ATOM 1477 O O . ALA A 1 189 ? 12.297 -34.812 -20.75 1 95.94 189 ALA A O 1
ATOM 1478 N N . ALA A 1 190 ? 14.234 -35.438 -19.906 1 96.44 190 ALA A N 1
ATOM 1479 C CA . ALA A 1 190 ? 13.75 -36.781 -19.609 1 96.44 190 ALA A CA 1
ATOM 1480 C C . ALA A 1 190 ? 12.633 -36.75 -18.562 1 96.44 190 ALA A C 1
ATOM 1482 O O . ALA A 1 190 ? 11.602 -37.406 -18.719 1 96.44 190 ALA A O 1
ATOM 1483 N N . VAL A 1 191 ? 12.852 -36 -17.547 1 97.31 191 VAL A N 1
ATOM 1484 C CA . VAL A 1 191 ? 11.836 -35.875 -16.5 1 97.31 191 VAL A CA 1
ATOM 1485 C C . VAL A 1 191 ? 10.609 -35.156 -17.047 1 97.31 191 VAL A C 1
ATOM 1487 O O . VAL A 1 191 ? 9.477 -35.531 -16.766 1 97.31 191 VAL A O 1
ATOM 1490 N N . TYR A 1 192 ? 10.859 -34.062 -17.812 1 97.94 192 TYR A N 1
ATOM 1491 C CA . TYR A 1 192 ? 9.773 -33.312 -18.438 1 97.94 192 TYR A CA 1
ATOM 1492 C C . TYR A 1 192 ? 8.93 -34.188 -19.344 1 97.94 192 TYR A C 1
ATOM 1494 O O . TYR A 1 192 ? 7.699 -34.156 -19.281 1 97.94 192 TYR A O 1
ATOM 1502 N N . LEU A 1 193 ? 9.523 -35.062 -20.047 1 97.62 193 LEU A N 1
ATOM 1503 C CA . LEU A 1 193 ? 8.828 -36 -20.922 1 97.62 193 LEU A CA 1
ATOM 1504 C C . LEU A 1 193 ? 8.023 -37 -20.109 1 97.62 193 LEU A C 1
ATOM 1506 O O . LEU A 1 193 ? 6.848 -37.25 -20.391 1 97.62 193 LEU A O 1
ATOM 1510 N N . SER A 1 194 ? 8.625 -37.562 -19.094 1 97.94 194 SER A N 1
ATOM 1511 C CA . SER A 1 194 ? 7.934 -38.562 -18.281 1 97.94 194 SER A CA 1
ATOM 1512 C C . SER A 1 194 ? 6.691 -37.969 -17.625 1 97.94 194 SER A C 1
ATOM 1514 O O . SER A 1 194 ? 5.617 -38.562 -17.656 1 97.94 194 SER A O 1
ATOM 1516 N N . ILE A 1 195 ? 6.836 -36.781 -17.062 1 98 195 ILE A N 1
ATOM 1517 C CA . ILE A 1 195 ? 5.727 -36.156 -16.375 1 98 195 ILE A CA 1
ATOM 1518 C C . ILE A 1 195 ? 4.637 -35.781 -17.375 1 98 195 ILE A C 1
ATOM 1520 O O . ILE A 1 195 ? 3.445 -35.906 -17.094 1 98 195 ILE A O 1
ATOM 1524 N N . SER A 1 196 ? 5.043 -35.312 -18.547 1 98.12 196 SER A N 1
ATOM 1525 C CA . SER A 1 196 ? 4.07 -34.938 -19.562 1 98.12 196 SER A CA 1
ATOM 1526 C C . SER A 1 196 ? 3.279 -36.156 -20.031 1 98.12 196 SER A C 1
ATOM 1528 O O . SER A 1 196 ? 2.072 -36.062 -20.266 1 98.12 196 SER A O 1
ATOM 1530 N N . VAL A 1 197 ? 3.891 -37.281 -20.141 1 97.75 197 VAL A N 1
ATOM 1531 C CA . VAL A 1 197 ? 3.219 -38.5 -20.547 1 97.75 197 VAL A CA 1
ATOM 1532 C C . VAL A 1 197 ? 2.209 -38.938 -19.484 1 97.75 197 VAL A C 1
ATOM 1534 O O . VAL A 1 197 ? 1.075 -39.312 -19.797 1 97.75 197 VAL A O 1
ATOM 1537 N N . VAL A 1 198 ? 2.67 -38.875 -18.297 1 97.94 198 VAL A N 1
ATOM 1538 C CA . VAL A 1 198 ? 1.793 -39.281 -17.203 1 97.94 198 VAL A CA 1
ATOM 1539 C C . VAL A 1 198 ? 0.578 -38.344 -17.141 1 97.94 198 VAL A C 1
ATOM 1541 O O . VAL A 1 198 ? -0.558 -38.812 -17.031 1 97.94 198 VAL A O 1
ATOM 1544 N N . VAL A 1 199 ? 0.792 -37.031 -17.25 1 97.88 199 VAL A N 1
ATOM 1545 C CA . VAL A 1 199 ? -0.3 -36.094 -17.188 1 97.88 199 VAL A CA 1
ATOM 1546 C C . VAL A 1 199 ? -1.246 -36.281 -18.359 1 97.88 199 VAL A C 1
ATOM 1548 O O . VAL A 1 199 ? -2.469 -36.25 -18.203 1 97.88 199 VAL A O 1
ATOM 1551 N N . LEU A 1 200 ? -0.687 -36.5 -19.516 1 98.06 200 LEU A N 1
ATOM 1552 C CA . LEU A 1 200 ? -1.506 -36.75 -20.688 1 98.06 200 LEU A CA 1
ATOM 1553 C C . LEU A 1 200 ? -2.332 -38.031 -20.516 1 98.06 200 LEU A C 1
ATOM 1555 O O . LEU A 1 200 ? -3.525 -38.031 -20.828 1 98.06 200 LEU A O 1
ATOM 1559 N N . ALA A 1 201 ? -1.754 -39.031 -20 1 98 201 ALA A N 1
ATOM 1560 C CA . ALA A 1 201 ? -2.457 -40.312 -19.766 1 98 201 ALA A CA 1
ATOM 1561 C C . ALA A 1 201 ? -3.59 -40.125 -18.75 1 98 201 ALA A C 1
ATOM 1563 O O . ALA A 1 201 ? -4.68 -40.656 -18.938 1 98 201 ALA A O 1
ATOM 1564 N N . LEU A 1 202 ? -3.328 -39.406 -17.75 1 97.25 202 LEU A N 1
ATOM 1565 C CA . LEU A 1 202 ? -4.344 -39.156 -16.734 1 97.25 202 LEU A CA 1
ATOM 1566 C C . LEU A 1 202 ? -5.504 -38.344 -17.312 1 97.25 202 LEU A C 1
ATOM 1568 O O . LEU A 1 202 ? -6.664 -38.625 -17 1 97.25 202 LEU A O 1
ATOM 1572 N N . LEU A 1 203 ? -5.172 -37.375 -18.141 1 97.62 203 LEU A N 1
ATOM 1573 C CA . LEU A 1 203 ? -6.219 -36.562 -18.75 1 97.62 203 LEU A CA 1
ATOM 1574 C C . LEU A 1 203 ? -7.055 -37.375 -19.719 1 97.62 203 LEU A C 1
ATOM 1576 O O . LEU A 1 203 ? -8.281 -37.25 -19.766 1 97.62 203 LEU A O 1
ATOM 1580 N N . ILE A 1 204 ? -6.43 -38.25 -20.469 1 97 204 ILE A N 1
ATOM 1581 C CA . ILE A 1 204 ? -7.156 -39.125 -21.359 1 97 204 ILE A CA 1
ATOM 1582 C C . ILE A 1 204 ? -8.031 -40.094 -20.547 1 97 204 ILE A C 1
ATOM 1584 O O . ILE A 1 204 ? -9.195 -40.312 -20.875 1 97 204 ILE A O 1
ATOM 1588 N N . GLY A 1 205 ? -7.445 -40.594 -19.5 1 95.75 205 GLY A N 1
ATOM 1589 C CA . GLY A 1 205 ? -8.227 -41.438 -18.609 1 95.75 205 GLY A CA 1
ATOM 1590 C C . GLY A 1 205 ? -9.43 -40.719 -18.016 1 95.75 205 GLY A C 1
ATOM 1591 O O . GLY A 1 205 ? -10.508 -41.312 -17.922 1 95.75 205 GLY A O 1
ATOM 1592 N N . LEU A 1 206 ? -9.25 -39.531 -17.688 1 94.94 206 LEU A N 1
ATOM 1593 C CA . LEU A 1 206 ? -10.344 -38.75 -17.141 1 94.94 206 LEU A CA 1
ATOM 1594 C C . LEU A 1 206 ? -11.453 -38.562 -18.172 1 94.94 206 LEU A C 1
ATOM 1596 O O . LEU A 1 206 ? -12.633 -38.656 -17.844 1 94.94 206 LEU A O 1
ATOM 1600 N N . LYS A 1 207 ? -11.062 -38.281 -19.375 1 93.81 207 LYS A N 1
ATOM 1601 C CA . LYS A 1 207 ? -12.047 -38.094 -20.453 1 93.81 207 LYS A CA 1
ATOM 1602 C C . LYS A 1 207 ? -12.812 -39.406 -20.703 1 93.81 207 LYS A C 1
ATOM 1604 O O . LYS A 1 207 ? -14.031 -39.375 -20.922 1 93.81 207 LYS A O 1
ATOM 1609 N N . VAL A 1 208 ? -12.18 -40.469 -20.609 1 94.5 208 VAL A N 1
ATOM 1610 C CA . VAL A 1 208 ? -12.812 -41.781 -20.812 1 94.5 208 VAL A CA 1
ATOM 1611 C C . VAL A 1 208 ? -13.758 -42.094 -19.656 1 94.5 208 VAL A C 1
ATOM 1613 O O . VAL A 1 208 ? -14.898 -42.5 -19.875 1 94.5 208 VAL A O 1
ATOM 1616 N N . LEU A 1 209 ? -13.312 -41.812 -18.484 1 93.69 209 LEU A N 1
ATOM 1617 C CA . LEU A 1 209 ? -14.133 -42.062 -17.297 1 93.69 209 LEU A CA 1
ATOM 1618 C C . LEU A 1 209 ? -15.352 -41.156 -17.281 1 93.69 209 LEU A C 1
ATOM 1620 O O . LEU A 1 209 ? -16.422 -41.531 -16.812 1 93.69 209 LEU A O 1
ATOM 1624 N N . SER A 1 210 ? -15.125 -39.969 -17.734 1 91.25 210 SER A N 1
ATOM 1625 C CA . SER A 1 210 ? -16.25 -39.031 -17.812 1 91.25 210 SER A CA 1
ATOM 1626 C C . SER A 1 210 ? -17.281 -39.5 -18.844 1 91.25 210 SER A C 1
ATOM 1628 O O . SER A 1 210 ? -18.484 -39.375 -18.625 1 91.25 210 SER A O 1
ATOM 1630 N N . TYR A 1 211 ? -16.797 -40.062 -19.984 1 90.81 211 TYR A N 1
ATOM 1631 C CA . TYR A 1 211 ? -17.672 -40.594 -21.031 1 90.81 211 TYR A CA 1
ATOM 1632 C C . TYR A 1 211 ? -18.453 -41.781 -20.516 1 90.81 211 TYR A C 1
ATOM 1634 O O . TYR A 1 211 ? -19.625 -41.969 -20.859 1 90.81 211 TYR A O 1
ATOM 1642 N N . LEU A 1 212 ? -17.875 -42.5 -19.625 1 92.44 212 LEU A N 1
ATOM 1643 C CA . LEU A 1 212 ? -18.516 -43.688 -19.062 1 92.44 212 LEU A CA 1
ATOM 1644 C C . LEU A 1 212 ? -19.453 -43.312 -17.922 1 92.44 212 LEU A C 1
ATOM 1646 O O . LEU A 1 212 ? -20.234 -44.156 -17.453 1 92.44 212 LEU A O 1
ATOM 1650 N N . GLY A 1 213 ? -19.391 -42.125 -17.438 1 88.62 213 GLY A N 1
ATOM 1651 C CA . GLY A 1 213 ? -20.312 -41.625 -16.422 1 88.62 213 GLY A CA 1
ATOM 1652 C C . GLY A 1 213 ? -19.828 -41.875 -15.008 1 88.62 213 GLY A C 1
ATOM 1653 O O . GLY A 1 213 ? -20.562 -41.688 -14.047 1 88.62 213 GLY A O 1
ATOM 1654 N N . THR A 1 214 ? -18.609 -42.25 -14.883 1 88.94 214 THR A N 1
ATOM 1655 C CA . THR A 1 214 ? -18.062 -42.562 -13.562 1 88.94 214 THR A CA 1
ATOM 1656 C C . THR A 1 214 ? -17.625 -41.25 -12.867 1 88.94 214 THR A C 1
ATOM 1658 O O . THR A 1 214 ? -17.703 -41.156 -11.648 1 88.94 214 THR A O 1
ATOM 1661 N N . VAL A 1 215 ? -17.078 -40.406 -13.656 1 91 215 VAL A N 1
ATOM 1662 C CA . VAL A 1 215 ? -16.625 -39.125 -13.117 1 91 215 VAL A CA 1
ATOM 1663 C C . VAL A 1 215 ? -17.375 -38 -13.805 1 91 215 VAL A C 1
ATOM 1665 O O . VAL A 1 215 ? -17.688 -38.062 -14.992 1 91 215 VAL A O 1
ATOM 1668 N N . ASP A 1 216 ? -17.75 -37 -13 1 88 216 ASP A N 1
ATOM 1669 C CA . ASP A 1 216 ? -18.484 -35.844 -13.523 1 88 216 ASP A CA 1
ATOM 1670 C C . ASP A 1 216 ? -17.562 -34.625 -13.672 1 88 216 ASP A C 1
ATOM 1672 O O . ASP A 1 216 ? -17.109 -34.094 -12.672 1 88 216 ASP A O 1
ATOM 1676 N N . CYS A 1 217 ? -17.312 -34.25 -14.906 1 89.12 217 CYS A N 1
ATOM 1677 C CA . CYS A 1 217 ? -16.453 -33.094 -15.188 1 89.12 217 CYS A CA 1
ATOM 1678 C C . CYS A 1 217 ? -17.266 -31.922 -15.703 1 89.12 217 CYS A C 1
ATOM 1680 O O . CYS A 1 217 ? -16.703 -30.891 -16.062 1 89.12 217 CYS A O 1
ATOM 1682 N N . GLU A 1 218 ? -18.562 -32.031 -15.664 1 87.12 218 GLU A N 1
ATOM 1683 C CA . GLU A 1 218 ? -19.391 -31 -16.312 1 87.12 218 GLU A CA 1
ATOM 1684 C C . GLU A 1 218 ? -20.328 -30.328 -15.328 1 87.12 218 GLU A C 1
ATOM 1686 O O . GLU A 1 218 ? -20.953 -29.312 -15.648 1 87.12 218 GLU A O 1
ATOM 1691 N N . ASN A 1 219 ? -20.344 -30.953 -14.211 1 87.25 219 ASN A N 1
ATOM 1692 C CA . ASN A 1 219 ? -21.266 -30.375 -13.234 1 87.25 219 ASN A CA 1
ATOM 1693 C C . ASN A 1 219 ? -20.516 -29.906 -11.977 1 87.25 219 ASN A C 1
ATOM 1695 O O . ASN A 1 219 ? -19.719 -30.656 -11.414 1 87.25 219 ASN A O 1
ATOM 1699 N N . SER A 1 220 ? -20.875 -28.75 -11.625 1 89.75 220 SER A N 1
ATOM 1700 C CA . SER A 1 220 ? -20.266 -28.141 -10.453 1 89.75 220 SER A CA 1
ATOM 1701 C C . SER A 1 220 ? -20.703 -28.859 -9.172 1 89.75 220 SER A C 1
ATOM 1703 O O . SER A 1 220 ? -21.844 -29.312 -9.078 1 89.75 220 SER A O 1
ATOM 1705 N N . MET A 1 221 ? -19.828 -28.906 -8.219 1 89.44 221 MET A N 1
ATOM 1706 C CA . MET A 1 221 ? -20.141 -29.484 -6.918 1 89.44 221 MET A CA 1
ATOM 1707 C C . MET A 1 221 ? -20.922 -28.5 -6.055 1 89.44 221 MET A C 1
ATOM 1709 O O . MET A 1 221 ? -21.484 -28.891 -5.027 1 89.44 221 MET A O 1
ATOM 1713 N N . ASP A 1 222 ? -20.922 -27.281 -6.5 1 88.12 222 ASP A N 1
ATOM 1714 C CA . ASP A 1 222 ? -21.781 -26.281 -5.879 1 88.12 222 ASP A CA 1
ATOM 1715 C C . ASP A 1 222 ? -23.172 -26.297 -6.492 1 88.12 222 ASP A C 1
ATOM 1717 O O . ASP A 1 222 ? -23.359 -25.875 -7.633 1 88.12 222 ASP A O 1
ATOM 1721 N N . ASN A 1 223 ? -24.109 -26.609 -5.711 1 86.19 223 ASN A N 1
ATOM 1722 C CA . ASN A 1 223 ? -25.453 -26.859 -6.203 1 86.19 223 ASN A CA 1
ATOM 1723 C C . ASN A 1 223 ? -26.125 -25.578 -6.711 1 86.19 223 ASN A C 1
ATOM 1725 O O . ASN A 1 223 ? -26.781 -25.594 -7.75 1 86.19 223 ASN A O 1
ATOM 1729 N N . GLU A 1 224 ? -25.953 -24.578 -6.016 1 86.5 224 GLU A N 1
ATOM 1730 C CA . GLU A 1 224 ? -26.562 -23.312 -6.438 1 86.5 224 GLU A CA 1
ATOM 1731 C C . GLU A 1 224 ? -25.984 -22.844 -7.77 1 86.5 224 GLU A C 1
ATOM 1733 O O . GLU A 1 224 ? -26.719 -22.375 -8.641 1 86.5 224 GLU A O 1
ATOM 1738 N N . PHE A 1 225 ? -24.781 -23.094 -7.848 1 90.31 225 PHE A N 1
ATOM 1739 C CA . PHE A 1 225 ? -24.094 -22.688 -9.062 1 90.31 225 PHE A CA 1
ATOM 1740 C C . PHE A 1 225 ? -24.484 -23.578 -10.234 1 90.31 225 PHE A C 1
ATOM 1742 O O . PHE A 1 225 ? -24.656 -23.094 -11.359 1 90.31 225 PHE A O 1
ATOM 1749 N N . ARG A 1 226 ? -24.688 -24.766 -9.953 1 90.81 226 ARG A N 1
ATOM 1750 C CA . ARG A 1 226 ? -25.109 -25.734 -10.969 1 90.81 226 ARG A CA 1
ATOM 1751 C C . ARG A 1 226 ? -26.484 -25.391 -11.508 1 90.81 226 ARG A C 1
ATOM 1753 O O . ARG A 1 226 ? -26.703 -25.375 -12.719 1 90.81 226 ARG A O 1
ATOM 1760 N N . ILE A 1 227 ? -27.359 -25.078 -10.633 1 90.06 227 ILE A N 1
ATOM 1761 C CA . ILE A 1 227 ? -28.734 -24.766 -11.008 1 90.06 227 ILE A CA 1
ATOM 1762 C C . ILE A 1 227 ? -28.766 -23.453 -11.789 1 90.06 227 ILE A C 1
ATOM 1764 O O . ILE A 1 227 ? -29.422 -23.375 -12.828 1 90.06 227 ILE A O 1
ATOM 1768 N N . ALA A 1 228 ? -28.062 -22.609 -11.352 1 89.75 228 ALA A N 1
ATOM 1769 C CA . ALA A 1 228 ? -28.031 -21.297 -12.016 1 89.75 228 ALA A CA 1
ATOM 1770 C C . ALA A 1 228 ? -27.438 -21.422 -13.422 1 89.75 228 ALA A C 1
ATOM 1772 O O . ALA A 1 228 ? -27.891 -20.734 -14.344 1 89.75 228 ALA A O 1
ATOM 1773 N N . ASN A 1 229 ? -26.422 -22.219 -13.578 1 91.81 229 ASN A N 1
ATOM 1774 C CA . ASN A 1 229 ? -25.797 -22.422 -14.875 1 91.81 229 ASN A CA 1
ATOM 1775 C C . ASN A 1 229 ? -26.719 -23.156 -15.836 1 91.81 229 ASN A C 1
ATOM 1777 O O . ASN A 1 229 ? -26.766 -22.859 -17.031 1 91.81 229 ASN A O 1
ATOM 1781 N N . SER A 1 230 ? -27.469 -24 -15.273 1 88.5 230 SER A N 1
ATOM 1782 C CA . SER A 1 230 ? -28.406 -24.766 -16.109 1 88.5 230 SER A CA 1
ATOM 1783 C C . SER A 1 230 ? -29.547 -23.875 -16.578 1 88.5 230 SER A C 1
ATOM 1785 O O . SER A 1 230 ? -30.031 -24.031 -17.703 1 88.5 230 SER A O 1
ATOM 1787 N N . ASN A 1 231 ? -29.906 -22.953 -15.742 1 88.62 231 ASN A N 1
ATOM 1788 C CA . ASN A 1 231 ? -31.016 -22.062 -16.078 1 88.62 231 ASN A CA 1
ATOM 1789 C C . ASN A 1 231 ? -30.562 -20.859 -16.891 1 88.62 231 ASN A C 1
ATOM 1791 O O . ASN A 1 231 ? -31.391 -20.094 -17.406 1 88.62 231 ASN A O 1
ATOM 1795 N N . GLY A 1 232 ? -29.281 -20.688 -17 1 85.94 232 GLY A N 1
ATOM 1796 C CA . GLY A 1 232 ? -28.75 -19.562 -17.75 1 85.94 232 GLY A CA 1
ATOM 1797 C C . GLY A 1 232 ? -28.766 -18.266 -16.969 1 85.94 232 GLY A C 1
ATOM 1798 O O . GLY A 1 232 ? -28.703 -17.172 -17.547 1 85.94 232 GLY A O 1
ATOM 1799 N N . SER A 1 233 ? -28.938 -18.328 -15.672 1 85.31 233 SER A N 1
ATOM 1800 C CA . SER A 1 233 ? -29.016 -17.125 -14.852 1 85.31 233 SER A CA 1
ATOM 1801 C C . SER A 1 233 ? -27.719 -16.891 -14.094 1 85.31 233 SER A C 1
ATOM 1803 O O . SER A 1 233 ? -27.672 -16.078 -13.156 1 85.31 233 SER A O 1
ATOM 1805 N N . VAL A 1 234 ? -26.641 -17.5 -14.523 1 89.19 234 VAL A N 1
ATOM 1806 C CA . VAL A 1 234 ? -25.391 -17.453 -13.797 1 89.19 234 VAL A CA 1
ATOM 1807 C C . VAL A 1 234 ? -24.75 -16.062 -13.969 1 89.19 234 VAL A C 1
ATOM 1809 O O . VAL A 1 234 ? -24.047 -15.578 -13.078 1 89.19 234 VAL A O 1
ATOM 1812 N N . PHE A 1 235 ? -25.094 -15.367 -15.078 1 89.25 235 PHE A N 1
ATOM 1813 C CA . PHE A 1 235 ? -24.438 -14.094 -15.367 1 89.25 235 PHE A CA 1
ATOM 1814 C C . PHE A 1 235 ? -25.422 -12.938 -15.211 1 89.25 235 PHE A C 1
A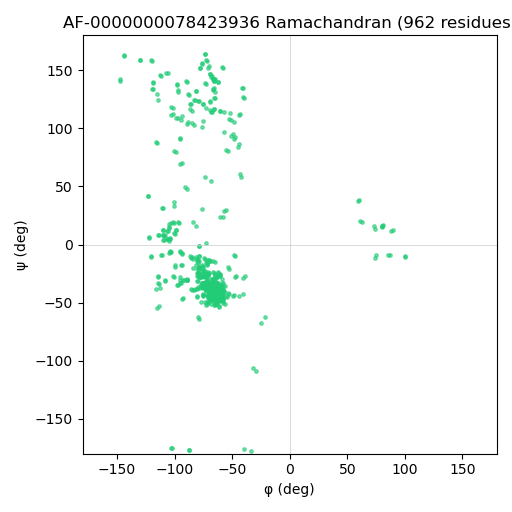TOM 1816 O O . PHE A 1 235 ? -25.266 -11.891 -15.852 1 89.25 235 PHE A O 1
ATOM 1823 N N . ASP A 1 236 ? -26.344 -13.086 -14.32 1 82.5 236 ASP A N 1
ATOM 1824 C CA . ASP A 1 236 ? -27.328 -12.023 -14.117 1 82.5 236 ASP A CA 1
ATOM 1825 C C . ASP A 1 236 ? -26.656 -10.758 -13.578 1 82.5 236 ASP A C 1
ATOM 1827 O O . ASP A 1 236 ? -25.75 -10.836 -12.758 1 82.5 236 ASP A O 1
ATOM 1831 N N . LYS A 1 237 ? -27.219 -9.703 -14.125 1 83.25 237 LYS A N 1
ATOM 1832 C CA . LYS A 1 237 ? -26.688 -8.414 -13.719 1 83.25 237 LYS A CA 1
ATOM 1833 C C . LYS A 1 237 ? -27.172 -8.031 -12.32 1 83.25 237 LYS A C 1
ATOM 1835 O O . LYS A 1 237 ? -28.188 -8.555 -11.844 1 83.25 237 LYS A O 1
ATOM 1840 N N . ARG A 1 238 ? -26.391 -7.242 -11.797 1 83.81 238 ARG A N 1
ATOM 1841 C CA . ARG A 1 238 ? -26.688 -6.762 -10.453 1 83.81 238 ARG A CA 1
ATOM 1842 C C . ARG A 1 238 ? -28.141 -6.285 -10.359 1 83.81 238 ARG A C 1
ATOM 1844 O O . ARG A 1 238 ? -28.859 -6.641 -9.422 1 83.81 238 ARG A O 1
ATOM 1851 N N . ASP A 1 239 ? -28.594 -5.59 -11.289 1 76.38 239 ASP A N 1
ATOM 1852 C CA . ASP A 1 239 ? -29.938 -5.012 -11.273 1 76.38 239 ASP A CA 1
ATOM 1853 C C . ASP A 1 239 ? -31.016 -6.102 -11.359 1 76.38 239 ASP A C 1
ATOM 1855 O O . ASP A 1 239 ? -32.062 -6 -10.727 1 76.38 239 ASP A O 1
ATOM 1859 N N . ASP A 1 240 ? -30.703 -7.098 -12.133 1 77.62 240 ASP A N 1
ATOM 1860 C CA . ASP A 1 240 ? -31.656 -8.195 -12.273 1 77.62 240 ASP A CA 1
ATOM 1861 C C . ASP A 1 240 ? -31.734 -9.031 -10.992 1 77.62 240 ASP A C 1
ATOM 1863 O O . ASP A 1 240 ? -32.812 -9.5 -10.617 1 77.62 240 ASP A O 1
ATOM 1867 N N . VAL A 1 241 ? -30.609 -9.125 -10.359 1 76.75 241 VAL A N 1
ATOM 1868 C CA . VAL A 1 241 ? -30.578 -9.875 -9.117 1 76.75 241 VAL A CA 1
ATOM 1869 C C . VAL A 1 241 ? -31.328 -9.117 -8.031 1 76.75 241 VAL A C 1
ATOM 1871 O O . VAL A 1 241 ? -32.062 -9.727 -7.238 1 76.75 241 VAL A O 1
ATOM 1874 N N . ILE A 1 242 ? -31.156 -7.852 -8.016 1 72.38 242 ILE A N 1
ATOM 1875 C CA . ILE A 1 242 ? -31.812 -7.016 -7.027 1 72.38 242 ILE A CA 1
ATOM 1876 C C . ILE A 1 242 ? -33.344 -7.074 -7.234 1 72.38 242 ILE A C 1
ATOM 1878 O O . ILE A 1 242 ? -34.094 -7.07 -6.266 1 72.38 242 ILE A O 1
ATOM 1882 N N . LYS A 1 243 ? -33.719 -7.199 -8.414 1 66.19 243 LYS A N 1
ATOM 1883 C CA . LYS A 1 243 ? -35.156 -7.254 -8.711 1 66.19 243 LYS A CA 1
ATOM 1884 C C . LYS A 1 243 ? -35.75 -8.57 -8.242 1 66.19 243 LYS A C 1
ATOM 1886 O O . LYS A 1 243 ? -36.938 -8.625 -7.863 1 66.19 243 LYS A O 1
ATOM 1891 N N . ARG A 1 244 ? -34.906 -9.523 -8.203 1 66 244 ARG A N 1
ATOM 1892 C CA . ARG A 1 244 ? -35.406 -10.859 -7.898 1 66 244 ARG A CA 1
ATOM 1893 C C . ARG A 1 244 ? -35.406 -11.117 -6.398 1 66 244 ARG A C 1
ATOM 1895 O O . ARG A 1 244 ? -36.188 -11.906 -5.898 1 66 244 ARG A O 1
ATOM 1902 N N . ILE A 1 245 ? -34.406 -10.406 -5.812 1 62.16 245 ILE A N 1
ATOM 1903 C CA . ILE A 1 245 ? -34.25 -10.727 -4.398 1 62.16 245 ILE A CA 1
ATOM 1904 C C . ILE A 1 245 ? -35.156 -9.82 -3.559 1 62.16 245 ILE A C 1
ATOM 1906 O O . ILE A 1 245 ? -35.219 -8.609 -3.803 1 62.16 245 ILE A O 1
ATOM 1910 N N . GLU A 1 246 ? -35.875 -10.383 -2.74 1 54.41 246 GLU A N 1
ATOM 1911 C CA . GLU A 1 246 ? -36.938 -9.688 -1.981 1 54.41 246 GLU A CA 1
ATOM 1912 C C . GLU A 1 246 ? -36.312 -8.938 -0.797 1 54.41 246 GLU A C 1
ATOM 1914 O O . GLU A 1 246 ? -36.75 -7.832 -0.47 1 54.41 246 GLU A O 1
ATOM 1919 N N . PHE A 1 247 ? -35.312 -9.648 0.007 1 51.38 247 PHE A N 1
ATOM 1920 C CA . PHE A 1 247 ? -34.812 -9.07 1.252 1 51.38 247 PHE A CA 1
ATOM 1921 C C . PHE A 1 247 ? -33.344 -8.758 1.15 1 51.38 247 PHE A C 1
ATOM 1923 O O . PHE A 1 247 ? -32.5 -9.648 1.275 1 51.38 247 PHE A O 1
ATOM 1930 N N . PHE A 1 248 ? -33.094 -7.43 0.609 1 57.62 248 PHE A N 1
ATOM 1931 C CA . PHE A 1 248 ? -31.656 -7.145 0.537 1 57.62 248 PHE A CA 1
ATOM 1932 C C . PHE A 1 248 ? -31.391 -5.66 0.768 1 57.62 248 PHE A C 1
ATOM 1934 O O . PHE A 1 248 ? -32.312 -4.844 0.704 1 57.62 248 PHE A O 1
ATOM 1941 N N . TYR A 1 249 ? -30.344 -5.434 1.477 1 61.19 249 TYR A N 1
ATOM 1942 C CA . TYR A 1 249 ? -29.875 -4.055 1.422 1 61.19 249 TYR A CA 1
ATOM 1943 C C . TYR A 1 249 ? -28.734 -3.906 0.409 1 61.19 249 TYR A C 1
ATOM 1945 O O . TYR A 1 249 ? -28.031 -4.871 0.121 1 61.19 249 TYR A O 1
ATOM 1953 N N . VAL A 1 250 ? -28.859 -2.801 -0.338 1 63.16 250 VAL A N 1
ATOM 1954 C CA . VAL A 1 250 ? -27.906 -2.58 -1.417 1 63.16 250 VAL A CA 1
ATOM 1955 C C . VAL A 1 250 ? -26.859 -1.558 -0.979 1 63.16 250 VAL A C 1
ATOM 1957 O O . VAL A 1 250 ? -27.203 -0.514 -0.418 1 63.16 250 VAL A O 1
ATOM 1960 N N . THR A 1 251 ? -25.594 -2.092 -0.946 1 68.75 251 THR A N 1
ATOM 1961 C CA . THR A 1 251 ? -24.484 -1.172 -0.742 1 68.75 251 THR A CA 1
ATOM 1962 C C . THR A 1 251 ? -23.766 -0.883 -2.061 1 68.75 251 THR A C 1
ATOM 1964 O O . THR A 1 251 ? -24.281 -1.214 -3.133 1 68.75 251 THR A O 1
ATOM 1967 N N . LYS A 1 252 ? -22.75 -0.179 -1.934 1 73.19 252 LYS A N 1
ATOM 1968 C CA . LYS A 1 252 ? -22.016 0.189 -3.137 1 73.19 252 LYS A CA 1
ATOM 1969 C C . LYS A 1 252 ? -21.375 -1.037 -3.793 1 73.19 252 LYS A C 1
ATOM 1971 O O . LYS A 1 252 ? -20.969 -1.978 -3.104 1 73.19 252 LYS A O 1
ATOM 1976 N N . ASN A 1 253 ? -21.375 -1.041 -5.141 1 84.25 253 ASN A N 1
ATOM 1977 C CA . ASN A 1 253 ? -20.734 -2.09 -5.926 1 84.25 253 ASN A CA 1
ATOM 1978 C C . ASN A 1 253 ? -19.219 -2.041 -5.789 1 84.25 253 ASN A C 1
ATOM 1980 O O . ASN A 1 253 ? -18.594 -1.054 -6.172 1 84.25 253 ASN A O 1
ATOM 1984 N N . GLN A 1 254 ? -18.703 -3.107 -5.168 1 87.31 254 GLN A N 1
ATOM 1985 C CA . GLN A 1 254 ? -17.266 -3.135 -4.934 1 87.31 254 GLN A CA 1
ATOM 1986 C C . GLN A 1 254 ? -16.578 -4.188 -5.809 1 87.31 254 GLN A C 1
ATOM 1988 O O . GLN A 1 254 ? -15.391 -4.441 -5.664 1 87.31 254 GLN A O 1
ATOM 1993 N N . GLN A 1 255 ? -17.219 -4.742 -6.793 1 90.88 255 GLN A N 1
ATOM 1994 C CA . GLN A 1 255 ? -16.703 -5.844 -7.602 1 90.88 255 GLN A CA 1
ATOM 1995 C C . GLN A 1 255 ? -15.43 -5.441 -8.328 1 90.88 255 GLN A C 1
ATOM 1997 O O . GLN A 1 255 ? -14.391 -6.082 -8.172 1 90.88 255 GLN A O 1
ATOM 2002 N N . TRP A 1 256 ? -15.469 -4.406 -9.023 1 90.5 256 TRP A N 1
ATOM 2003 C CA . TRP A 1 256 ? -14.344 -4.023 -9.867 1 90.5 256 TRP A CA 1
ATOM 2004 C C . TRP A 1 256 ? -13.234 -3.377 -9.039 1 90.5 256 TRP A C 1
ATOM 2006 O O . TRP A 1 256 ? -12.055 -3.514 -9.359 1 90.5 256 TRP A O 1
ATOM 2016 N N . ASN A 1 257 ? -13.594 -2.732 -7.91 1 89.12 257 ASN A N 1
ATOM 2017 C CA . ASN A 1 257 ? -12.586 -2.168 -7.023 1 89.12 257 ASN A CA 1
ATOM 2018 C C . ASN A 1 257 ? -11.734 -3.258 -6.379 1 89.12 257 ASN A C 1
ATOM 2020 O O . ASN A 1 257 ? -10.5 -3.168 -6.371 1 89.12 257 ASN A O 1
ATOM 2024 N N . VAL A 1 258 ? -12.406 -4.238 -5.973 1 93 258 VAL A N 1
ATOM 2025 C CA . VAL A 1 258 ? -11.703 -5.32 -5.293 1 93 258 VAL A CA 1
ATOM 2026 C C . VAL A 1 258 ? -10.898 -6.129 -6.305 1 93 258 VAL A C 1
ATOM 2028 O O . VAL A 1 258 ? -9.75 -6.504 -6.039 1 93 258 VAL A O 1
ATOM 2031 N N . THR A 1 259 ? -11.422 -6.34 -7.508 1 94.94 259 THR A N 1
ATOM 2032 C CA . THR A 1 259 ? -10.727 -7.113 -8.531 1 94.94 259 THR A CA 1
ATOM 2033 C C . THR A 1 259 ? -9.469 -6.383 -9.008 1 94.94 259 THR A C 1
ATOM 2035 O O . THR A 1 259 ? -8.406 -6.988 -9.117 1 94.94 259 THR A O 1
ATOM 2038 N N . LEU A 1 260 ? -9.594 -5.129 -9.234 1 92.62 260 LEU A N 1
ATOM 2039 C CA . LEU A 1 260 ? -8.445 -4.348 -9.68 1 92.62 260 LEU A CA 1
ATOM 2040 C C . LEU A 1 260 ? -7.379 -4.277 -8.586 1 92.62 260 LEU A C 1
ATOM 2042 O O . LEU A 1 260 ? -6.184 -4.359 -8.875 1 92.62 260 LEU A O 1
ATOM 2046 N N . LEU A 1 261 ? -7.828 -4.125 -7.395 1 93.81 261 LEU A N 1
ATOM 2047 C CA . LEU A 1 261 ? -6.91 -4.109 -6.258 1 93.81 261 LEU A CA 1
ATOM 2048 C C . LEU A 1 261 ? -6.137 -5.422 -6.172 1 93.81 261 LEU A C 1
ATOM 2050 O O . LEU A 1 261 ? -4.922 -5.414 -5.965 1 93.81 261 LEU A O 1
ATOM 2054 N N . LEU A 1 262 ? -6.785 -6.484 -6.379 1 96.19 262 LEU A N 1
ATOM 2055 C CA . LEU A 1 262 ? -6.152 -7.789 -6.25 1 96.19 262 LEU A CA 1
ATOM 2056 C C . LEU A 1 262 ? -5.18 -8.039 -7.402 1 96.19 262 LEU A C 1
ATOM 2058 O O . LEU A 1 262 ? -4.117 -8.633 -7.203 1 96.19 262 LEU A O 1
ATOM 2062 N N . ILE A 1 263 ? -5.52 -7.621 -8.586 1 96 263 ILE A N 1
ATOM 2063 C CA . ILE A 1 263 ? -4.613 -7.762 -9.719 1 96 263 ILE A CA 1
ATOM 2064 C C . ILE A 1 263 ? -3.322 -6.996 -9.445 1 96 263 ILE A C 1
ATOM 2066 O O . ILE A 1 263 ? -2.225 -7.512 -9.672 1 96 263 ILE A O 1
ATOM 2070 N N . PHE A 1 264 ? -3.443 -5.883 -8.914 1 93.88 264 PHE A N 1
ATOM 2071 C CA . PHE A 1 264 ? -2.289 -5.027 -8.656 1 93.88 264 PHE A CA 1
ATOM 2072 C C . PHE A 1 264 ? -1.449 -5.578 -7.512 1 93.88 264 PHE A C 1
ATOM 2074 O O . PHE A 1 264 ? -0.224 -5.664 -7.617 1 93.88 264 PHE A O 1
ATOM 2081 N N . THR A 1 265 ? -2.07 -5.895 -6.426 1 94.94 265 THR A N 1
ATOM 2082 C CA . THR A 1 265 ? -1.334 -6.402 -5.273 1 94.94 265 THR A CA 1
ATOM 2083 C C . THR A 1 265 ? -0.671 -7.738 -5.594 1 94.94 265 THR A C 1
ATOM 2085 O O . THR A 1 265 ? 0.433 -8.016 -5.125 1 94.94 265 THR A O 1
ATOM 2088 N N . GLU A 1 266 ? -1.328 -8.516 -6.367 1 96.69 266 GLU A N 1
ATOM 2089 C CA . GLU A 1 266 ? -0.733 -9.789 -6.762 1 96.69 266 GLU A CA 1
ATOM 2090 C C . GLU A 1 266 ? 0.493 -9.578 -7.645 1 96.69 266 GLU A C 1
ATOM 2092 O O . GLU A 1 266 ? 1.493 -10.289 -7.508 1 96.69 266 GLU A O 1
ATOM 2097 N N . ALA A 1 267 ? 0.384 -8.688 -8.531 1 96.19 267 ALA A N 1
ATOM 2098 C CA . ALA A 1 267 ? 1.526 -8.391 -9.391 1 96.19 267 ALA A CA 1
ATOM 2099 C C . ALA A 1 267 ? 2.725 -7.926 -8.57 1 96.19 267 ALA A C 1
ATOM 2101 O O . ALA A 1 267 ? 3.861 -8.328 -8.836 1 96.19 267 ALA A O 1
ATOM 2102 N N . ILE A 1 268 ? 2.469 -7.152 -7.566 1 94.94 268 ILE A N 1
ATOM 2103 C CA . ILE A 1 268 ? 3.545 -6.641 -6.723 1 94.94 268 ILE A CA 1
ATOM 2104 C C . ILE A 1 268 ? 4.133 -7.773 -5.887 1 94.94 268 ILE A C 1
ATOM 2106 O O . ILE A 1 268 ? 5.352 -7.906 -5.777 1 94.94 268 ILE A O 1
ATOM 2110 N N . GLN A 1 269 ? 3.281 -8.531 -5.34 1 95.5 269 GLN A N 1
ATOM 2111 C CA . GLN A 1 269 ? 3.754 -9.648 -4.527 1 95.5 269 GLN A CA 1
ATOM 2112 C C . GLN A 1 269 ? 4.582 -10.625 -5.359 1 95.5 269 GLN A C 1
ATOM 2114 O O . GLN A 1 269 ? 5.617 -11.117 -4.902 1 95.5 269 GLN A O 1
ATOM 2119 N N . TYR A 1 270 ? 4.125 -10.906 -6.52 1 96.31 270 TYR A N 1
ATOM 2120 C CA . TYR A 1 270 ? 4.859 -11.805 -7.406 1 96.31 270 TYR A CA 1
ATOM 2121 C C . TYR A 1 270 ? 6.199 -11.195 -7.809 1 96.31 270 TYR A C 1
ATOM 2123 O O . TYR A 1 270 ? 7.211 -11.898 -7.879 1 96.31 270 TYR A O 1
ATOM 2131 N N . SER A 1 271 ? 6.199 -9.922 -8.055 1 95.31 271 SER A N 1
ATOM 2132 C CA . SER A 1 271 ? 7.445 -9.242 -8.391 1 95.31 271 SER A CA 1
ATOM 2133 C C . SER A 1 271 ? 8.453 -9.328 -7.25 1 95.31 271 SER A C 1
ATOM 2135 O O . SER A 1 271 ? 9.648 -9.516 -7.484 1 95.31 271 SER A O 1
ATOM 2137 N N . LEU A 1 272 ? 7.941 -9.148 -6.066 1 94.62 272 LEU A N 1
ATOM 2138 C CA . LEU A 1 272 ? 8.82 -9.258 -4.906 1 94.62 272 LEU A CA 1
ATOM 2139 C C . LEU A 1 272 ? 9.367 -10.672 -4.781 1 94.62 272 LEU A C 1
ATOM 2141 O O . LEU A 1 272 ? 10.555 -10.859 -4.484 1 94.62 272 LEU A O 1
ATOM 2145 N N . PHE A 1 273 ? 8.562 -11.648 -5.051 1 93.25 273 PHE A N 1
ATOM 2146 C CA . PHE A 1 273 ? 9 -13.039 -4.973 1 93.25 273 PHE A CA 1
ATOM 2147 C C . PHE A 1 273 ? 10.102 -13.312 -5.988 1 93.25 273 PHE A C 1
ATOM 2149 O O . PHE A 1 273 ? 11.148 -13.867 -5.641 1 93.25 273 PHE A O 1
ATOM 2156 N N . ILE A 1 274 ? 9.898 -12.906 -7.207 1 93.88 274 ILE A N 1
ATOM 2157 C CA . ILE A 1 274 ? 10.867 -13.188 -8.258 1 93.88 274 ILE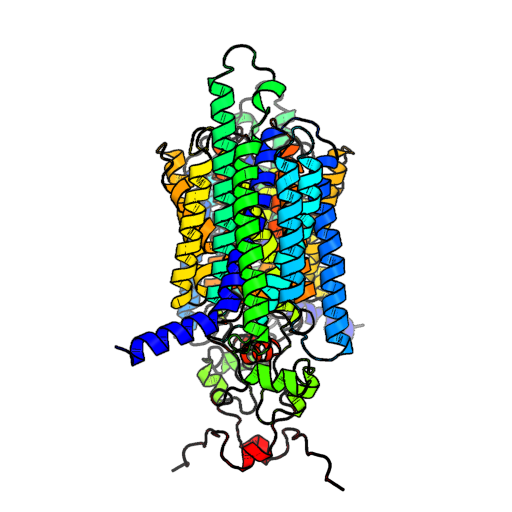 A CA 1
ATOM 2158 C C . ILE A 1 274 ? 12.156 -12.414 -7.984 1 93.88 274 ILE A C 1
ATOM 2160 O O . ILE A 1 274 ? 13.258 -12.953 -8.148 1 93.88 274 ILE A O 1
ATOM 2164 N N . TYR A 1 275 ? 12 -11.203 -7.512 1 93.75 275 TYR A N 1
ATOM 2165 C CA . TYR A 1 275 ? 13.172 -10.391 -7.207 1 93.75 275 TYR A CA 1
ATOM 2166 C C . TYR A 1 275 ? 14.023 -11.047 -6.129 1 93.75 275 TYR A C 1
ATOM 2168 O O . TYR A 1 275 ? 15.234 -11.203 -6.293 1 93.75 275 TYR A O 1
ATOM 2176 N N . PHE A 1 276 ? 13.43 -11.5 -5.145 1 90.19 276 PHE A N 1
ATOM 2177 C CA . PHE A 1 276 ? 14.188 -12.008 -4.008 1 90.19 276 PHE A CA 1
ATOM 2178 C C . PHE A 1 276 ? 14.672 -13.43 -4.277 1 90.19 276 PHE A C 1
ATOM 2180 O O . PHE A 1 276 ? 15.711 -13.844 -3.758 1 90.19 276 PHE A O 1
ATOM 2187 N N . ALA A 1 277 ? 13.961 -14.117 -5.098 1 87.94 277 ALA A N 1
ATOM 2188 C CA . ALA A 1 277 ? 14.477 -15.414 -5.516 1 87.94 277 ALA A CA 1
ATOM 2189 C C . ALA A 1 277 ? 15.797 -15.273 -6.258 1 87.94 277 ALA A C 1
ATOM 2191 O O . ALA A 1 277 ? 16.766 -15.977 -5.961 1 87.94 277 ALA A O 1
ATOM 2192 N N . PHE A 1 278 ? 15.852 -14.297 -7.129 1 90 278 PHE A N 1
ATOM 2193 C CA . PHE A 1 278 ? 17.094 -14.047 -7.844 1 90 278 PHE A CA 1
ATOM 2194 C C . PHE A 1 278 ? 18.156 -13.461 -6.914 1 90 278 PHE A C 1
ATOM 2196 O O . PHE A 1 278 ? 19.328 -13.812 -7 1 90 278 PHE A O 1
ATOM 2203 N N . TRP A 1 279 ? 17.656 -12.594 -6.035 1 91.25 279 TRP A N 1
ATOM 2204 C CA . TRP A 1 279 ? 18.578 -11.891 -5.148 1 91.25 279 TRP A CA 1
ATOM 2205 C C . TRP A 1 279 ? 19.266 -12.859 -4.191 1 91.25 279 TRP A C 1
ATOM 2207 O O . TRP A 1 279 ? 20.469 -12.781 -3.982 1 91.25 279 TRP A O 1
ATOM 2217 N N . PHE A 1 280 ? 18.609 -13.859 -3.684 1 88.38 280 PHE A N 1
ATOM 2218 C CA . PHE A 1 280 ? 19.172 -14.836 -2.758 1 88.38 280 PHE A CA 1
ATOM 2219 C C . PHE A 1 280 ? 20.062 -15.828 -3.49 1 88.38 280 PHE A C 1
ATOM 2221 O O . PHE A 1 280 ? 20.953 -16.438 -2.887 1 88.38 280 PHE A O 1
ATOM 2228 N N . CYS A 1 281 ? 19.922 -15.898 -4.785 1 85.62 281 CYS A N 1
ATOM 2229 C CA . CYS A 1 281 ? 20.703 -16.844 -5.566 1 85.62 281 CYS A CA 1
ATOM 2230 C C . CYS A 1 281 ? 21.984 -16.203 -6.086 1 85.62 281 CYS A C 1
ATOM 2232 O O . CYS A 1 281 ? 23.016 -16.859 -6.168 1 85.62 281 CYS A O 1
ATOM 2234 N N . LEU A 1 282 ? 21.922 -14.93 -6.32 1 87.44 282 LEU A N 1
ATOM 2235 C CA . LEU A 1 282 ? 22.984 -14.359 -7.133 1 87.44 282 LEU A CA 1
ATOM 2236 C C . LEU A 1 282 ? 23.828 -13.383 -6.316 1 87.44 282 LEU A C 1
ATOM 2238 O O . LEU A 1 282 ? 24.969 -13.094 -6.668 1 87.44 282 LEU A O 1
ATOM 2242 N N . ASN A 1 283 ? 23.234 -12.781 -5.328 1 88.81 283 ASN A N 1
ATOM 2243 C CA . ASN A 1 283 ? 24 -11.844 -4.52 1 88.81 283 ASN A CA 1
ATOM 2244 C C . ASN A 1 283 ? 24.891 -12.562 -3.51 1 88.81 283 ASN A C 1
ATOM 2246 O O . ASN A 1 283 ? 24.391 -13.289 -2.648 1 88.81 283 ASN A O 1
ATOM 2250 N N . SER A 1 284 ? 26.125 -12.32 -3.545 1 86.5 284 SER A N 1
ATOM 2251 C CA . SER A 1 284 ? 27.109 -13.055 -2.752 1 86.5 284 SER A CA 1
ATOM 2252 C C . SER A 1 284 ? 26.984 -12.711 -1.271 1 86.5 284 SER A C 1
ATOM 2254 O O . SER A 1 284 ? 27.391 -13.5 -0.412 1 86.5 284 SER A O 1
ATOM 2256 N N . ALA A 1 285 ? 26.453 -11.555 -0.908 1 83.31 285 ALA A N 1
ATOM 2257 C CA . ALA A 1 285 ? 26.359 -11.125 0.486 1 83.31 285 ALA A CA 1
ATOM 2258 C C . ALA A 1 285 ? 25.203 -11.82 1.199 1 83.31 285 ALA A C 1
ATOM 2260 O O . ALA A 1 285 ? 25.25 -12.016 2.416 1 83.31 285 ALA A O 1
ATOM 2261 N N . VAL A 1 286 ? 24.234 -12.211 0.422 1 84.69 286 VAL A N 1
ATOM 2262 C CA . VAL A 1 286 ? 23.031 -12.742 1.053 1 84.69 286 VAL A CA 1
ATOM 2263 C C . VAL A 1 286 ? 22.766 -14.156 0.547 1 84.69 286 VAL A C 1
ATOM 2265 O O . VAL A 1 286 ? 21.812 -14.805 0.979 1 84.69 286 VAL A O 1
ATOM 2268 N N . ARG A 1 287 ? 23.641 -14.625 -0.19 1 84.62 287 ARG A N 1
ATOM 2269 C CA . ARG A 1 287 ? 23.469 -15.961 -0.761 1 84.62 287 ARG A CA 1
ATOM 2270 C C . ARG A 1 287 ? 23.469 -17.031 0.328 1 84.62 287 ARG A C 1
ATOM 2272 O O . ARG A 1 287 ? 24.281 -16.984 1.242 1 84.62 287 ARG A O 1
ATOM 2279 N N . LEU A 1 288 ? 22.547 -17.844 0.267 1 80.75 288 LEU A N 1
ATOM 2280 C CA . LEU A 1 288 ? 22.344 -18.844 1.301 1 80.75 288 LEU A CA 1
ATOM 2281 C C . LEU A 1 288 ? 23.203 -20.078 1.036 1 80.75 288 LEU A C 1
ATOM 2283 O O . LEU A 1 288 ? 23.672 -20.719 1.975 1 80.75 288 LEU A O 1
ATOM 2287 N N . THR A 1 289 ? 23.25 -20.375 -0.2 1 81.12 289 THR A N 1
ATOM 2288 C CA . THR A 1 289 ? 24.016 -21.547 -0.589 1 81.12 289 THR A CA 1
ATOM 2289 C C . THR A 1 289 ? 24.969 -21.219 -1.734 1 81.12 289 THR A C 1
ATOM 2291 O O . THR A 1 289 ? 24.875 -20.141 -2.336 1 81.12 289 THR A O 1
ATOM 2294 N N . SER A 1 290 ? 25.938 -22.062 -1.797 1 79.25 290 SER A N 1
ATOM 2295 C CA . SER A 1 290 ? 26.797 -21.938 -2.971 1 79.25 290 SER A CA 1
ATOM 2296 C C . SER A 1 290 ? 26 -22.094 -4.262 1 79.25 290 SER A C 1
ATOM 2298 O O . SER A 1 290 ? 24.891 -22.641 -4.246 1 79.25 290 SER A O 1
ATOM 2300 N N . VAL A 1 291 ? 26.391 -21.531 -5.273 1 72.44 291 VAL A N 1
ATOM 2301 C CA . VAL A 1 291 ? 25.703 -21.516 -6.562 1 72.44 291 VAL A CA 1
ATOM 2302 C C . VAL A 1 291 ? 25.375 -22.953 -6.988 1 72.44 291 VAL A C 1
ATOM 2304 O O . VAL A 1 291 ? 24.375 -23.188 -7.672 1 72.44 291 VAL A O 1
ATOM 2307 N N . ASP A 1 292 ? 26.125 -23.906 -6.387 1 72.25 292 ASP A N 1
ATOM 2308 C CA . ASP A 1 292 ? 25.938 -25.312 -6.723 1 72.25 292 ASP A CA 1
ATOM 2309 C C . ASP A 1 292 ? 24.703 -25.891 -6.023 1 72.25 292 ASP A C 1
ATOM 2311 O O . ASP A 1 292 ? 24.156 -26.906 -6.461 1 72.25 292 ASP A O 1
ATOM 2315 N N . ASN A 1 293 ? 24.297 -25.219 -5 1 80.56 293 ASN A N 1
ATOM 2316 C CA . ASN A 1 293 ? 23.156 -25.75 -4.242 1 80.56 293 ASN A CA 1
ATOM 2317 C C . ASN A 1 293 ? 22.016 -24.734 -4.16 1 80.56 293 ASN A C 1
ATOM 2319 O O . ASN A 1 293 ? 21.375 -24.609 -3.115 1 80.56 293 ASN A O 1
ATOM 2323 N N . VAL A 1 294 ? 21.781 -24.094 -5.258 1 83.25 294 VAL A N 1
ATOM 2324 C CA . VAL A 1 294 ? 20.719 -23.094 -5.301 1 83.25 294 VAL A CA 1
ATOM 2325 C C . VAL A 1 294 ? 19.359 -23.781 -5.262 1 83.25 294 VAL A C 1
ATOM 2327 O O . VAL A 1 294 ? 18.359 -23.156 -4.891 1 83.25 294 VAL A O 1
ATOM 2330 N N . ASP A 1 295 ? 19.281 -25.078 -5.539 1 88.88 295 ASP A N 1
ATOM 2331 C CA . ASP A 1 295 ? 18.016 -25.828 -5.578 1 88.88 295 ASP A CA 1
ATOM 2332 C C . ASP A 1 295 ? 17.406 -25.938 -4.188 1 88.88 295 ASP A C 1
ATOM 2334 O O . ASP A 1 295 ? 16.188 -26.016 -4.051 1 88.88 295 ASP A O 1
ATOM 2338 N N . SER A 1 296 ? 18.25 -25.953 -3.166 1 90.94 296 SER A N 1
ATOM 2339 C CA . SER A 1 296 ? 17.75 -26.078 -1.805 1 90.94 296 SER A CA 1
ATOM 2340 C C . SER A 1 296 ? 16.781 -24.938 -1.471 1 90.94 296 SER A C 1
ATOM 2342 O O . SER A 1 296 ? 15.805 -25.125 -0.753 1 90.94 296 SER A O 1
ATOM 2344 N N . MET A 1 297 ? 17.016 -23.828 -2.008 1 92.38 297 MET A N 1
ATOM 2345 C CA . MET A 1 297 ? 16.141 -22.688 -1.755 1 92.38 297 MET A CA 1
ATOM 2346 C C . MET A 1 297 ? 14.75 -22.906 -2.316 1 92.38 297 MET A C 1
ATOM 2348 O O . MET A 1 297 ? 13.75 -22.625 -1.652 1 92.38 297 MET A O 1
ATOM 2352 N N . PHE A 1 298 ? 14.656 -23.484 -3.469 1 94.56 298 PHE A N 1
ATOM 2353 C CA . PHE A 1 298 ? 13.367 -23.703 -4.109 1 94.56 298 PHE A CA 1
ATOM 2354 C C . PHE A 1 298 ? 12.625 -24.859 -3.441 1 94.56 298 PHE A C 1
ATOM 2356 O O . PHE A 1 298 ? 11.398 -24.875 -3.406 1 94.56 298 PHE A O 1
ATOM 2363 N N . TRP A 1 299 ? 13.383 -25.766 -2.861 1 96.62 299 TRP A N 1
ATOM 2364 C CA . TRP A 1 299 ? 12.742 -26.844 -2.123 1 96.62 299 TRP A CA 1
ATOM 2365 C C . TRP A 1 299 ? 12.094 -26.328 -0.844 1 96.62 299 TRP A C 1
ATOM 2367 O O . TRP A 1 299 ? 11.031 -26.797 -0.438 1 96.62 299 TRP A O 1
ATOM 2377 N N . ILE A 1 300 ? 12.742 -25.344 -0.209 1 96.12 300 ILE A N 1
ATOM 2378 C CA . ILE A 1 300 ? 12.164 -24.766 0.994 1 96.12 300 ILE A CA 1
ATOM 2379 C C . ILE A 1 300 ? 10.898 -23.984 0.632 1 96.12 300 ILE A C 1
ATOM 2381 O O . ILE A 1 300 ? 9.914 -24 1.383 1 96.12 300 ILE A O 1
ATOM 2385 N N . VAL A 1 301 ? 10.914 -23.312 -0.504 1 96.88 301 VAL A N 1
ATOM 2386 C CA . VAL A 1 301 ? 9.719 -22.625 -0.972 1 96.88 301 VAL A CA 1
ATOM 2387 C C . VAL A 1 301 ? 8.594 -23.625 -1.209 1 96.88 301 VAL A C 1
ATOM 2389 O O . VAL A 1 301 ? 7.434 -23.359 -0.875 1 96.88 301 VAL A O 1
ATOM 2392 N N . TYR A 1 302 ? 8.938 -24.812 -1.741 1 98.12 302 TYR A N 1
ATOM 2393 C CA . TYR A 1 302 ? 7.953 -25.859 -1.967 1 98.12 302 TYR A CA 1
ATOM 2394 C C . TYR A 1 302 ? 7.34 -26.328 -0.652 1 98.12 302 TYR A C 1
ATOM 2396 O O . TYR A 1 302 ? 6.121 -26.484 -0.55 1 98.12 302 TYR A O 1
ATOM 2404 N N . VAL A 1 303 ? 8.164 -26.531 0.323 1 98.19 303 VAL A N 1
ATOM 2405 C CA . VAL A 1 303 ? 7.664 -26.938 1.631 1 98.19 303 VAL A CA 1
ATOM 2406 C C . VAL A 1 303 ? 6.711 -25.875 2.17 1 98.19 303 VAL A C 1
ATOM 2408 O O . VAL A 1 303 ? 5.691 -26.203 2.785 1 98.19 303 VAL A O 1
ATOM 2411 N N . GLY A 1 304 ? 6.992 -24.625 1.905 1 98.12 304 GLY A N 1
ATOM 2412 C CA . GLY A 1 304 ? 6.105 -23.547 2.309 1 98.12 304 GLY A CA 1
ATOM 2413 C C . GLY A 1 304 ? 4.738 -23.609 1.652 1 98.12 304 GLY A C 1
ATOM 2414 O O . GLY A 1 304 ? 3.719 -23.375 2.301 1 98.12 304 GLY A O 1
ATOM 2415 N N . THR A 1 305 ? 4.707 -23.953 0.394 1 98 305 THR A N 1
ATOM 2416 C CA . THR A 1 305 ? 3.432 -24.031 -0.311 1 98 305 THR A CA 1
ATOM 2417 C C . THR A 1 305 ? 2.584 -25.188 0.237 1 98 305 THR A C 1
ATOM 2419 O O . THR A 1 305 ? 1.357 -25.078 0.306 1 98 305 THR A O 1
ATOM 2422 N N . ILE A 1 306 ? 3.209 -26.266 0.591 1 97.88 306 ILE A N 1
ATOM 2423 C CA . ILE A 1 306 ? 2.494 -27.391 1.187 1 97.88 306 ILE A CA 1
ATOM 2424 C C . ILE A 1 306 ? 1.909 -26.969 2.535 1 97.88 306 ILE A C 1
ATOM 2426 O O . ILE A 1 306 ? 0.756 -27.281 2.842 1 97.88 306 ILE A O 1
ATOM 2430 N N . ALA A 1 307 ? 2.689 -26.219 3.232 1 97.94 307 ALA A N 1
ATOM 2431 C CA . ALA A 1 307 ? 2.213 -25.734 4.52 1 97.94 307 ALA A CA 1
ATOM 2432 C C . ALA A 1 307 ? 1.022 -24.797 4.34 1 97.94 307 ALA A C 1
ATOM 2434 O O . ALA A 1 307 ? 0.083 -24.812 5.137 1 97.94 307 ALA A O 1
ATOM 2435 N N . SER A 1 308 ? 1.061 -24.016 3.326 1 97.38 308 SER A N 1
ATOM 2436 C CA . SER A 1 308 ? -0.051 -23.125 3.039 1 97.38 308 SER A CA 1
ATOM 2437 C C . SER A 1 308 ? -1.327 -23.891 2.732 1 97.38 308 SER A C 1
ATOM 2439 O O . SER A 1 308 ? -2.41 -23.531 3.195 1 97.38 308 SER A O 1
ATOM 2441 N N . THR A 1 309 ? -1.205 -24.969 1.979 1 97.25 309 THR A N 1
ATOM 2442 C CA . THR A 1 309 ? -2.354 -25.797 1.638 1 97.25 309 THR A CA 1
ATOM 2443 C C . THR A 1 309 ? -2.971 -26.406 2.893 1 97.25 309 THR A C 1
ATOM 2445 O O . THR A 1 309 ? -4.195 -26.453 3.029 1 97.25 309 THR A O 1
ATOM 2448 N N . ILE A 1 310 ? -2.174 -26.766 3.799 1 96.81 310 ILE A N 1
ATOM 2449 C CA . ILE A 1 310 ? -2.654 -27.344 5.051 1 96.81 310 ILE A CA 1
ATOM 2450 C C . ILE A 1 310 ? -3.342 -26.266 5.887 1 96.81 310 ILE A C 1
ATOM 2452 O O . ILE A 1 310 ? -4.402 -26.5 6.465 1 96.81 310 ILE A O 1
ATOM 2456 N N . CYS A 1 311 ? -2.812 -25.094 5.891 1 96.06 311 CYS A N 1
ATOM 2457 C CA . CYS A 1 311 ? -3.383 -24 6.66 1 96.06 311 CYS A CA 1
ATOM 2458 C C . CYS A 1 311 ? -4.746 -23.594 6.109 1 96.06 311 CYS A C 1
ATOM 2460 O O . CYS A 1 311 ? -5.633 -23.203 6.863 1 96.06 311 CYS A O 1
ATOM 2462 N N . LEU A 1 312 ? -4.945 -23.766 4.836 1 96.38 312 LEU A N 1
ATOM 2463 C CA . LEU A 1 312 ? -6.172 -23.328 4.188 1 96.38 312 LEU A CA 1
ATOM 2464 C C . LEU A 1 312 ? -7.336 -24.25 4.539 1 96.38 312 LEU A C 1
ATOM 2466 O O . LEU A 1 312 ? -8.5 -23.891 4.324 1 96.38 312 LEU A O 1
ATOM 2470 N N . ILE A 1 313 ? -7.008 -25.391 5.141 1 94.69 313 ILE A N 1
ATOM 2471 C CA . ILE A 1 313 ? -8.062 -26.281 5.617 1 94.69 313 ILE A CA 1
ATOM 2472 C C . ILE A 1 313 ? -8.758 -25.656 6.824 1 94.69 313 ILE A C 1
ATOM 2474 O O . ILE A 1 313 ? -9.969 -25.797 6.992 1 94.69 313 ILE A O 1
ATOM 2478 N N . PHE A 1 314 ? -8.008 -24.797 7.504 1 94.06 314 PHE A N 1
ATOM 2479 C CA . PHE A 1 314 ? -8.516 -24.328 8.789 1 94.06 314 PHE A CA 1
ATOM 2480 C C . PHE A 1 314 ? -8.812 -22.828 8.734 1 94.06 314 PHE A C 1
ATOM 2482 O O . PHE A 1 314 ? -9.656 -22.328 9.477 1 94.06 314 PHE A O 1
ATOM 2489 N N . CYS A 1 315 ? -8.023 -22.188 7.98 1 93.88 315 CYS A N 1
ATOM 2490 C CA . CYS A 1 315 ? -8.133 -20.734 8 1 93.88 315 CYS A CA 1
ATOM 2491 C C . CYS A 1 315 ? -8.477 -20.188 6.621 1 93.88 315 CYS A C 1
ATOM 2493 O O . CYS A 1 315 ? -8.273 -20.875 5.613 1 93.88 315 CYS A O 1
ATOM 2495 N N . SER A 1 316 ? -9.023 -18.984 6.641 1 95 316 SER A N 1
ATOM 2496 C CA . SER A 1 316 ? -9.328 -18.297 5.391 1 95 316 SER A CA 1
ATOM 2497 C C . SER A 1 316 ? -8.055 -17.844 4.684 1 95 316 SER A C 1
ATOM 2499 O O . SER A 1 316 ? -7.027 -17.641 5.328 1 95 316 SER A O 1
ATOM 2501 N N . VAL A 1 317 ? -8.195 -17.766 3.355 1 96.88 317 VAL A N 1
ATOM 2502 C CA . VAL A 1 317 ? -7.055 -17.375 2.535 1 96.88 317 VAL A CA 1
ATOM 2503 C C . VAL A 1 317 ? -6.598 -15.961 2.926 1 96.88 317 VAL A C 1
ATOM 2505 O O . VAL A 1 317 ? -5.395 -15.695 2.996 1 96.88 317 VAL A O 1
ATOM 2508 N N . LYS A 1 318 ? -7.488 -15.039 3.256 1 95.5 318 LYS A N 1
ATOM 2509 C CA . LYS A 1 318 ? -7.16 -13.672 3.643 1 95.5 318 LYS A CA 1
ATOM 2510 C C . LYS A 1 318 ? -6.344 -13.648 4.93 1 95.5 318 LYS A C 1
ATOM 2512 O O . LYS A 1 318 ? -5.32 -12.961 5.008 1 95.5 318 LYS A O 1
ATOM 2517 N N . VAL A 1 319 ? -6.75 -14.406 5.871 1 95.5 319 VAL A N 1
ATOM 2518 C CA . VAL A 1 319 ? -6.094 -14.422 7.176 1 95.5 319 VAL A CA 1
ATOM 2519 C C . VAL A 1 319 ? -4.707 -15.055 7.047 1 95.5 319 VAL A C 1
ATOM 2521 O O . VAL A 1 319 ? -3.75 -14.594 7.668 1 95.5 319 VAL A O 1
ATOM 2524 N N . THR A 1 320 ? -4.656 -16.047 6.242 1 97.25 320 THR A N 1
ATOM 2525 C CA . THR A 1 320 ? -3.367 -16.703 6.027 1 97.25 320 THR A CA 1
ATOM 2526 C C . THR A 1 320 ? -2.391 -15.742 5.348 1 97.25 320 THR A C 1
ATOM 2528 O O . THR A 1 320 ? -1.217 -15.68 5.719 1 97.25 320 THR A O 1
ATOM 2531 N N . PHE A 1 321 ? -2.896 -14.992 4.422 1 97.19 321 PHE A N 1
ATOM 2532 C CA . PHE A 1 321 ? -2.029 -14.055 3.721 1 97.19 321 PHE A CA 1
ATOM 2533 C C . PHE A 1 321 ? -1.526 -12.969 4.668 1 97.19 321 PHE A C 1
ATOM 2535 O O . PHE A 1 321 ? -0.327 -12.695 4.719 1 97.19 321 PHE A O 1
ATOM 2542 N N . VAL A 1 322 ? -2.424 -12.375 5.426 1 96.5 322 VAL A N 1
ATOM 2543 C CA . VAL A 1 322 ? -2.068 -11.266 6.309 1 96.5 322 VAL A CA 1
ATOM 2544 C C . VAL A 1 322 ? -1.136 -11.766 7.41 1 96.5 322 VAL A C 1
ATOM 2546 O O . VAL A 1 322 ? -0.153 -11.102 7.746 1 96.5 322 VAL A O 1
ATOM 2549 N N . ALA A 1 323 ? -1.383 -12.914 7.91 1 96.62 323 ALA A N 1
ATOM 2550 C CA . ALA A 1 323 ? -0.525 -13.484 8.945 1 96.62 323 ALA A CA 1
ATOM 2551 C C . ALA A 1 323 ? 0.874 -13.766 8.406 1 96.62 323 ALA A C 1
ATOM 2553 O O . ALA A 1 323 ? 1.872 -13.484 9.07 1 96.62 323 ALA A O 1
ATOM 2554 N N . ASN A 1 324 ? 0.905 -14.344 7.246 1 97 324 ASN A N 1
ATOM 2555 C CA . ASN A 1 324 ? 2.199 -14.625 6.637 1 97 324 ASN A CA 1
ATOM 2556 C C . ASN A 1 324 ? 2.973 -13.344 6.344 1 97 324 ASN A C 1
ATOM 2558 O O . ASN A 1 324 ? 4.191 -13.289 6.52 1 97 324 ASN A O 1
ATOM 2562 N N . GLN A 1 325 ? 2.268 -12.336 5.922 1 97 325 GLN A N 1
ATOM 2563 C CA . GLN A 1 325 ? 2.924 -11.062 5.648 1 97 325 GLN A CA 1
ATOM 2564 C C . GLN A 1 325 ? 3.471 -10.438 6.93 1 97 325 GLN A C 1
ATOM 2566 O O . GLN A 1 325 ? 4.562 -9.867 6.93 1 97 325 GLN A O 1
ATOM 2571 N N . LEU A 1 326 ? 2.77 -10.539 7.98 1 95.88 326 LEU A N 1
ATOM 2572 C CA . LEU A 1 326 ? 3.248 -10.023 9.258 1 95.88 326 LEU A CA 1
ATOM 2573 C C . LEU A 1 326 ? 4.496 -10.773 9.711 1 95.88 326 LEU A C 1
ATOM 2575 O O . LEU A 1 326 ? 5.441 -10.172 10.219 1 95.88 326 LEU A O 1
ATOM 2579 N N . CYS A 1 327 ? 4.473 -12.039 9.469 1 96.5 327 CYS A N 1
ATOM 2580 C CA . CYS A 1 327 ? 5.645 -12.844 9.805 1 96.5 327 CYS A CA 1
ATOM 2581 C C . CYS A 1 327 ? 6.844 -12.438 8.945 1 96.5 327 CYS A C 1
ATOM 2583 O O . CYS A 1 327 ? 7.965 -12.344 9.453 1 96.5 327 CYS A O 1
ATOM 2585 N N . LEU A 1 328 ? 6.605 -12.211 7.727 1 97 328 LEU A N 1
ATOM 2586 C CA . LEU A 1 328 ? 7.676 -11.805 6.824 1 97 328 LEU A CA 1
ATOM 2587 C C . LEU A 1 328 ? 8.258 -10.461 7.246 1 97 328 LEU A C 1
ATOM 2589 O O . LEU A 1 328 ? 9.469 -10.258 7.176 1 97 328 LEU A O 1
ATOM 2593 N N . ILE A 1 329 ? 7.426 -9.547 7.691 1 94.69 329 ILE A N 1
ATOM 2594 C CA . ILE A 1 329 ? 7.879 -8.242 8.156 1 94.69 329 ILE A CA 1
ATOM 2595 C C . ILE A 1 329 ? 8.742 -8.406 9.406 1 94.69 329 ILE A C 1
ATOM 2597 O O . ILE A 1 329 ? 9.836 -7.844 9.484 1 94.69 329 ILE A O 1
ATOM 2601 N N . LEU A 1 330 ? 8.305 -9.195 10.312 1 94.75 330 LEU A N 1
ATOM 2602 C CA . LEU A 1 330 ? 9.047 -9.43 11.547 1 94.75 330 LEU A CA 1
ATOM 2603 C C . LEU A 1 330 ? 10.375 -10.117 11.266 1 94.75 330 LEU A C 1
ATOM 2605 O O . LEU A 1 330 ? 11.406 -9.75 11.836 1 94.75 330 LEU A O 1
ATOM 2609 N N . LEU A 1 331 ? 10.328 -11.039 10.391 1 94.56 331 LEU A N 1
ATOM 2610 C CA . LEU A 1 331 ? 11.547 -11.766 10.047 1 94.56 331 LEU A CA 1
ATOM 2611 C C . LEU A 1 331 ? 12.531 -10.852 9.32 1 94.56 331 LEU A C 1
ATOM 2613 O O . LEU A 1 331 ? 13.75 -11 9.477 1 94.56 331 LEU A O 1
ATOM 2617 N N . SER A 1 332 ? 11.984 -9.992 8.5 1 93.19 332 SER A N 1
ATOM 2618 C CA . SER A 1 332 ? 12.852 -9.047 7.812 1 93.19 332 SER A CA 1
ATOM 2619 C C . SER A 1 332 ? 13.539 -8.102 8.797 1 93.19 332 SER A C 1
ATOM 2621 O O . SER A 1 332 ? 14.727 -7.82 8.672 1 93.19 332 SER A O 1
ATOM 2623 N N . ILE A 1 333 ? 12.797 -7.625 9.797 1 91.06 333 ILE A N 1
ATOM 2624 C CA . ILE A 1 333 ? 13.375 -6.773 10.828 1 91.06 333 ILE A CA 1
ATOM 2625 C C . ILE A 1 333 ? 14.445 -7.547 11.594 1 91.06 333 ILE A C 1
ATOM 2627 O O . ILE A 1 333 ? 15.539 -7.031 11.828 1 91.06 333 ILE A O 1
ATOM 2631 N N . LEU A 1 334 ? 14.164 -8.797 11.875 1 89.88 334 LEU A N 1
ATOM 2632 C CA . LEU A 1 334 ? 15.117 -9.641 12.578 1 89.88 334 LEU A CA 1
ATOM 2633 C C . LEU A 1 334 ? 16.359 -9.875 11.742 1 89.88 334 LEU A C 1
ATOM 2635 O O . LEU A 1 334 ? 17.484 -9.836 12.258 1 89.88 334 LEU A O 1
ATOM 2639 N N . SER A 1 335 ? 16.172 -10.062 10.469 1 90.06 335 SER A N 1
ATOM 2640 C CA . SER A 1 335 ? 17.297 -10.273 9.586 1 90.06 335 SER A CA 1
ATOM 2641 C C . SER A 1 335 ? 18.188 -9.031 9.508 1 90.06 335 SER A C 1
ATOM 2643 O O . SER A 1 335 ? 19.406 -9.141 9.461 1 90.06 335 SER A O 1
ATOM 2645 N N . MET A 1 336 ? 17.578 -7.922 9.531 1 86.38 336 MET A N 1
ATOM 2646 C CA . MET A 1 336 ? 18.328 -6.676 9.484 1 86.38 336 MET A CA 1
ATOM 2647 C C . MET A 1 336 ? 19.125 -6.473 10.766 1 86.38 336 MET A C 1
ATOM 2649 O O . MET A 1 336 ? 20.266 -5.996 10.727 1 86.38 336 MET A O 1
ATOM 2653 N N . ILE A 1 337 ? 18.594 -6.891 11.836 1 82.44 337 ILE A N 1
ATOM 2654 C CA . ILE A 1 337 ? 19.281 -6.75 13.117 1 82.44 337 ILE A CA 1
ATOM 2655 C C . ILE A 1 337 ? 20.406 -7.773 13.227 1 82.44 337 ILE A C 1
ATOM 2657 O O . ILE A 1 337 ? 21.531 -7.434 13.602 1 82.44 337 ILE A O 1
ATOM 2661 N N . ILE A 1 338 ? 20.156 -8.984 12.82 1 80.12 338 ILE A N 1
ATOM 2662 C CA . ILE A 1 338 ? 21.094 -10.086 12.992 1 80.12 338 ILE A CA 1
ATOM 2663 C C . ILE A 1 338 ? 22.234 -9.953 11.969 1 80.12 338 ILE A C 1
ATOM 2665 O O . ILE A 1 338 ? 23.391 -10.211 12.289 1 80.12 338 ILE A O 1
ATOM 2669 N N . CYS A 1 339 ? 21.828 -9.633 10.727 1 73.69 339 CYS A N 1
ATOM 2670 C CA . CYS A 1 339 ? 22.859 -9.523 9.695 1 73.69 339 CYS A CA 1
ATOM 2671 C C . CYS A 1 339 ? 23.844 -8.414 10.023 1 73.69 339 CYS A C 1
ATOM 2673 O O . CYS A 1 339 ? 25.016 -8.477 9.609 1 73.69 339 CYS A O 1
ATOM 2675 N N . SER A 1 340 ? 23.453 -7.461 10.812 1 70.81 340 SER A N 1
ATOM 2676 C CA . SER A 1 340 ? 24.375 -6.402 11.219 1 70.81 340 SER A CA 1
ATOM 2677 C C . SER A 1 340 ? 25.281 -6.871 12.352 1 70.81 340 SER A C 1
ATOM 2679 O O . SER A 1 340 ? 26.406 -6.391 12.484 1 70.81 340 SER A O 1
ATOM 2681 N N . SER A 1 341 ? 24.844 -7.934 13.078 1 72.62 341 SER A N 1
ATOM 2682 C CA . SER A 1 341 ? 25.625 -8.328 14.25 1 72.62 341 SER A CA 1
ATOM 2683 C C . SER A 1 341 ? 26.266 -9.695 14.055 1 72.62 341 SER A C 1
ATOM 2685 O O . SER A 1 341 ? 27.438 -9.898 14.391 1 72.62 341 SER A O 1
ATOM 2687 N N . ALA A 1 342 ? 25.344 -10.695 13.68 1 69.12 342 ALA A N 1
ATOM 2688 C CA . ALA A 1 342 ? 25.812 -12.078 13.547 1 69.12 342 ALA A CA 1
ATOM 2689 C C . ALA A 1 342 ? 25.703 -12.555 12.102 1 69.12 342 ALA A C 1
ATOM 2691 O O . ALA A 1 342 ? 24.797 -12.141 11.367 1 69.12 342 ALA A O 1
ATOM 2692 N N . LYS A 1 343 ? 26.719 -13.086 11.57 1 75.12 343 LYS A N 1
ATOM 2693 C CA . LYS A 1 343 ? 26.734 -13.609 10.203 1 75.12 343 LYS A CA 1
ATOM 2694 C C . LYS A 1 343 ? 25.953 -14.914 10.102 1 75.12 343 LYS A C 1
ATOM 2696 O O . LYS A 1 343 ? 26.547 -15.984 9.938 1 75.12 343 LYS A O 1
ATOM 2701 N N . THR A 1 344 ? 24.625 -14.859 10.492 1 81.19 344 THR A N 1
ATOM 2702 C CA . THR A 1 344 ? 23.812 -16.062 10.344 1 81.19 344 THR A CA 1
ATOM 2703 C C . THR A 1 344 ? 22.812 -15.898 9.195 1 81.19 344 THR A C 1
ATOM 2705 O O . THR A 1 344 ? 22.328 -14.797 8.938 1 81.19 344 THR A O 1
ATOM 2708 N N . THR A 1 345 ? 22.5 -17.078 8.484 1 84.12 345 THR A N 1
ATOM 2709 C CA . THR A 1 345 ? 21.609 -17.047 7.328 1 84.12 345 THR A CA 1
ATOM 2710 C C . THR A 1 345 ? 20.281 -17.719 7.66 1 84.12 345 THR A C 1
ATOM 2712 O O . THR A 1 345 ? 19.406 -17.844 6.797 1 84.12 345 THR A O 1
ATOM 2715 N N . VAL A 1 346 ? 20.016 -18.078 8.867 1 86.69 346 VAL A N 1
ATOM 2716 C CA . VAL A 1 346 ? 18.828 -18.844 9.266 1 86.69 346 VAL A CA 1
ATOM 2717 C C . VAL A 1 346 ? 17.578 -18 9.016 1 86.69 346 VAL A C 1
ATOM 2719 O O . VAL A 1 346 ? 16.594 -18.5 8.469 1 86.69 346 VAL A O 1
ATOM 2722 N N . PRO A 1 347 ? 17.594 -16.734 9.328 1 88.06 347 PRO A N 1
ATOM 2723 C CA . PRO A 1 347 ? 16.391 -15.953 9.07 1 88.06 347 PRO A CA 1
ATOM 2724 C C . PRO A 1 347 ? 16.031 -15.883 7.59 1 88.06 347 PRO A C 1
ATOM 2726 O O . PRO A 1 347 ? 14.844 -15.844 7.238 1 88.06 347 PRO A O 1
ATOM 2729 N N . PHE A 1 348 ? 16.938 -15.984 6.75 1 89.06 348 PHE A N 1
ATOM 2730 C CA . PHE A 1 348 ? 16.672 -15.922 5.32 1 89.06 348 PHE A CA 1
ATOM 2731 C C . PHE A 1 348 ? 16.016 -17.203 4.828 1 89.06 348 PHE A C 1
ATOM 2733 O O . PHE A 1 348 ? 15.164 -17.172 3.936 1 89.06 348 PHE A O 1
ATOM 2740 N N . TRP A 1 349 ? 16.359 -18.312 5.441 1 92.25 349 TRP A N 1
ATOM 2741 C CA . TRP A 1 349 ? 15.711 -19.578 5.109 1 92.25 349 TRP A CA 1
ATOM 2742 C C . TRP A 1 349 ? 14.234 -19.547 5.508 1 92.25 349 TRP A C 1
ATOM 2744 O O . TRP A 1 349 ? 13.375 -20.031 4.766 1 92.25 349 TRP A O 1
ATOM 2754 N N . ILE A 1 350 ? 14.016 -18.969 6.625 1 94.38 350 ILE A N 1
ATOM 2755 C CA . ILE A 1 350 ? 12.641 -18.891 7.113 1 94.38 350 ILE A CA 1
ATOM 2756 C C . ILE A 1 350 ? 11.836 -17.938 6.242 1 94.38 350 ILE A C 1
ATOM 2758 O O . ILE A 1 350 ? 10.648 -18.156 5.992 1 94.38 350 ILE A O 1
ATOM 2762 N N . ILE A 1 351 ? 12.469 -16.891 5.766 1 94.44 351 ILE A N 1
ATOM 2763 C CA . ILE A 1 351 ? 11.805 -15.953 4.863 1 94.44 351 ILE A CA 1
ATOM 2764 C C . ILE A 1 351 ? 11.391 -16.672 3.582 1 94.44 351 ILE A C 1
ATOM 2766 O O . ILE A 1 351 ? 10.273 -16.5 3.092 1 94.44 351 ILE A O 1
ATOM 2770 N N . LEU A 1 352 ? 12.25 -17.578 3.064 1 95 352 LEU A N 1
ATOM 2771 C CA . LEU A 1 352 ? 11.922 -18.344 1.865 1 95 352 LEU A CA 1
ATOM 2772 C C . LEU A 1 352 ? 10.75 -19.281 2.119 1 95 352 LEU A C 1
ATOM 2774 O O . LEU A 1 352 ? 9.898 -19.469 1.246 1 95 352 LEU A O 1
ATOM 2778 N N . PHE A 1 353 ? 10.758 -19.797 3.285 1 96.75 353 PHE A N 1
ATOM 2779 C CA . PHE A 1 353 ? 9.648 -20.656 3.672 1 96.75 353 PHE A CA 1
ATOM 2780 C C . PHE A 1 353 ? 8.328 -19.891 3.627 1 96.75 353 PHE A C 1
ATOM 2782 O O . PHE A 1 353 ? 7.344 -20.375 3.062 1 96.75 353 PHE A O 1
ATOM 2789 N N . PHE A 1 354 ? 8.336 -18.672 4.09 1 97.12 354 PHE A N 1
ATOM 2790 C CA . PHE A 1 354 ? 7.113 -17.875 4.133 1 97.12 354 PHE A CA 1
ATOM 2791 C C . PHE A 1 354 ? 6.781 -17.328 2.754 1 97.12 354 PHE A C 1
ATOM 2793 O O . PHE A 1 354 ? 5.621 -17.031 2.457 1 97.12 354 PHE A O 1
ATOM 2800 N N . PHE A 1 355 ? 7.738 -17.156 1.903 1 96.25 355 PHE A N 1
ATOM 2801 C CA . PHE A 1 355 ? 7.461 -16.812 0.513 1 96.25 355 PHE A CA 1
ATOM 2802 C C . PHE A 1 355 ? 6.648 -17.906 -0.162 1 96.25 355 PHE A C 1
ATOM 2804 O O . PHE A 1 355 ? 5.734 -17.625 -0.94 1 96.25 355 PHE A O 1
ATOM 2811 N N . GLY A 1 356 ? 6.984 -19.109 0.19 1 97.31 356 GLY A N 1
ATOM 2812 C CA . GLY A 1 356 ? 6.207 -20.234 -0.323 1 97.31 356 GLY A CA 1
ATOM 2813 C C . GLY A 1 356 ? 4.785 -20.266 0.205 1 97.31 356 GLY A C 1
ATOM 2814 O O . GLY A 1 356 ? 3.846 -20.531 -0.544 1 97.31 356 GLY A O 1
ATOM 2815 N N . MET A 1 357 ? 4.637 -19.859 1.425 1 97.31 357 MET A N 1
ATOM 2816 C CA . MET A 1 357 ? 3.318 -19.875 2.047 1 97.31 357 MET A CA 1
ATOM 2817 C C . MET A 1 357 ? 2.412 -18.812 1.438 1 97.31 357 MET A C 1
ATOM 2819 O O . MET A 1 357 ? 1.199 -19.016 1.339 1 97.31 357 MET A O 1
ATOM 2823 N N . THR A 1 358 ? 3.02 -17.734 1.04 1 96.62 358 THR A N 1
ATOM 2824 C CA . THR A 1 358 ? 2.223 -16.609 0.561 1 96.62 358 THR A CA 1
ATOM 2825 C C . THR A 1 358 ? 2.064 -16.672 -0.956 1 96.62 358 THR A C 1
ATOM 2827 O O . THR A 1 358 ? 1.228 -15.969 -1.525 1 96.62 358 THR A O 1
ATOM 2830 N N . PHE A 1 359 ? 2.68 -17.484 -1.65 1 95.69 359 PHE A N 1
ATOM 2831 C CA . PHE A 1 359 ? 2.816 -17.5 -3.102 1 95.69 359 PHE A CA 1
ATOM 2832 C C . PHE A 1 359 ? 1.452 -17.609 -3.773 1 95.69 359 PHE A C 1
ATOM 2834 O O . PHE A 1 359 ? 1.171 -16.891 -4.738 1 95.69 359 PHE A O 1
ATOM 2841 N N . SER A 1 360 ? 0.591 -18.406 -3.244 1 96.06 360 SER A N 1
ATOM 2842 C CA . SER A 1 360 ? -0.639 -18.719 -3.969 1 96.06 360 SER A CA 1
ATOM 2843 C C . SER A 1 360 ? -1.826 -17.953 -3.385 1 96.06 360 SER A C 1
ATOM 2845 O O . SER A 1 360 ? -2.912 -17.953 -3.967 1 96.06 360 SER A O 1
ATOM 2847 N N . ASN A 1 361 ? -1.63 -17.281 -2.318 1 97.25 361 ASN A N 1
ATOM 2848 C CA . ASN A 1 361 ? -2.762 -16.734 -1.583 1 97.25 361 ASN A CA 1
ATOM 2849 C C . ASN A 1 361 ? -3.51 -15.688 -2.406 1 97.25 361 ASN A C 1
ATOM 2851 O O . ASN A 1 361 ? -4.73 -15.766 -2.553 1 97.25 361 ASN A O 1
ATOM 2855 N N . LEU A 1 362 ? -2.809 -14.805 -2.961 1 97.31 362 LEU A N 1
ATOM 2856 C CA . LEU A 1 362 ? -3.479 -13.727 -3.674 1 97.31 362 LEU A CA 1
ATOM 2857 C C . LEU A 1 362 ? -4.094 -14.227 -4.977 1 97.31 362 LEU A C 1
ATOM 2859 O O . LEU A 1 362 ? -5.137 -13.734 -5.406 1 97.31 362 LEU A O 1
ATOM 2863 N N . GLN A 1 363 ? -3.512 -15.203 -5.566 1 97.12 363 GLN A N 1
ATOM 2864 C CA . GLN A 1 363 ? -4.09 -15.789 -6.766 1 97.12 363 GLN A CA 1
ATOM 2865 C C . GLN A 1 363 ? -5.395 -16.516 -6.453 1 97.12 363 GLN A C 1
ATOM 2867 O O . GLN A 1 363 ? -6.355 -16.438 -7.223 1 97.12 363 GLN A O 1
ATOM 2872 N N . ILE A 1 364 ? -5.406 -17.188 -5.379 1 97.44 364 ILE A N 1
ATOM 2873 C CA . ILE A 1 364 ? -6.613 -17.875 -4.949 1 97.44 364 ILE A CA 1
ATOM 2874 C C . ILE A 1 364 ? -7.734 -16.875 -4.715 1 97.44 364 ILE A C 1
ATOM 2876 O O . ILE A 1 364 ? -8.859 -17.047 -5.191 1 97.44 364 ILE A O 1
ATOM 2880 N N . LEU A 1 365 ? -7.352 -15.789 -4.055 1 97.31 365 LEU A N 1
ATOM 2881 C CA . LEU A 1 365 ? -8.344 -14.75 -3.764 1 97.31 365 LEU A CA 1
ATOM 2882 C C . LEU A 1 365 ? -8.859 -14.117 -5.051 1 97.31 365 LEU A C 1
ATOM 2884 O O . LEU A 1 365 ? -10.055 -13.844 -5.176 1 97.31 365 LEU A O 1
ATOM 2888 N N . LEU A 1 366 ? -7.988 -13.93 -5.953 1 97.38 366 LEU A N 1
ATOM 2889 C CA . LEU A 1 366 ? -8.383 -13.328 -7.223 1 97.38 366 LEU A CA 1
ATOM 2890 C C . LEU A 1 366 ? -9.367 -14.219 -7.965 1 97.38 366 LEU A C 1
ATOM 2892 O O . LEU A 1 366 ? -10.375 -13.742 -8.484 1 97.38 366 LEU A O 1
ATOM 2896 N N . VAL A 1 367 ? -9.141 -15.453 -7.965 1 97.25 367 VAL A N 1
ATOM 2897 C CA . VAL A 1 367 ? -9.992 -16.406 -8.68 1 97.25 367 VAL A CA 1
ATOM 2898 C C . VAL A 1 367 ? -11.344 -16.516 -7.988 1 97.25 367 VAL A C 1
ATOM 2900 O O . VAL A 1 367 ? -12.391 -16.578 -8.648 1 97.25 367 VAL A O 1
ATOM 2903 N N . GLU A 1 368 ? -11.359 -16.453 -6.723 1 95.5 368 GLU A N 1
ATOM 2904 C CA . GLU A 1 368 ? -12.602 -16.609 -5.965 1 95.5 368 GLU A CA 1
ATOM 2905 C C . GLU A 1 368 ? -13.477 -15.359 -6.098 1 95.5 368 GLU A C 1
ATOM 2907 O O . GLU A 1 368 ? -14.711 -15.461 -6.105 1 95.5 368 GLU A O 1
ATOM 2912 N N . VAL A 1 369 ? -12.852 -14.203 -6.215 1 95.19 369 VAL A N 1
ATOM 2913 C CA . VAL A 1 369 ? -13.617 -12.961 -6.176 1 95.19 369 VAL A CA 1
ATOM 2914 C C . VAL A 1 369 ? -13.93 -12.5 -7.598 1 95.19 369 VAL A C 1
ATOM 2916 O O . VAL A 1 369 ? -14.734 -11.586 -7.801 1 95.19 369 VAL A O 1
ATOM 2919 N N . SER A 1 370 ? -13.43 -13.141 -8.555 1 94.62 370 SER A N 1
ATOM 2920 C CA . SER A 1 370 ? -13.594 -12.703 -9.938 1 94.62 370 SER A CA 1
ATOM 2921 C C . SER A 1 370 ? -15.039 -12.852 -10.398 1 94.62 370 SER A C 1
ATOM 2923 O O . SER A 1 370 ? -15.75 -13.75 -9.945 1 94.62 370 SER A O 1
ATOM 2925 N N . HIS A 1 371 ? -15.422 -11.852 -11.234 1 93.31 371 HIS A N 1
ATOM 2926 C CA . HIS A 1 371 ? -16.734 -11.945 -11.852 1 93.31 371 HIS A CA 1
ATOM 2927 C C . HIS A 1 371 ? -16.844 -13.172 -12.742 1 93.31 371 HIS A C 1
ATOM 2929 O O . HIS A 1 371 ? -15.945 -13.461 -13.531 1 93.31 371 HIS A O 1
ATOM 2935 N N . PHE A 1 372 ? -17.969 -13.859 -12.719 1 93.06 372 PHE A N 1
ATOM 2936 C CA . PHE A 1 372 ? -18.141 -15.148 -13.391 1 93.06 372 PHE A CA 1
ATOM 2937 C C . PHE A 1 372 ? -17.953 -15 -14.898 1 93.06 372 PHE A C 1
ATOM 2939 O O . PHE A 1 372 ? -17.312 -15.836 -15.539 1 93.06 372 PHE A O 1
ATOM 2946 N N . LEU A 1 373 ? -18.422 -13.969 -15.422 1 94.31 373 LEU A N 1
ATOM 2947 C CA . LEU A 1 373 ? -18.406 -13.773 -16.859 1 94.31 373 LEU A CA 1
ATOM 2948 C C . LEU A 1 373 ? -17 -13.43 -17.344 1 94.31 373 LEU A C 1
ATOM 2950 O O . LEU A 1 373 ? -16.578 -13.875 -18.422 1 94.31 373 LEU A O 1
ATOM 2954 N N . TYR A 1 374 ? -16.234 -12.672 -16.594 1 95.31 374 TYR A N 1
ATOM 2955 C CA . TYR A 1 374 ? -14.945 -12.156 -17.031 1 95.31 374 TYR A CA 1
ATOM 2956 C C . TYR A 1 374 ? -13.797 -12.922 -16.375 1 95.31 374 TYR A C 1
ATOM 2958 O O . TYR A 1 374 ? -12.656 -12.461 -16.375 1 95.31 374 TYR A O 1
ATOM 2966 N N . MET A 1 375 ? -14.047 -14 -15.828 1 95.88 375 MET A N 1
ATOM 2967 C CA . MET A 1 375 ? -13.086 -14.75 -15.023 1 95.88 375 MET A CA 1
ATOM 2968 C C . MET A 1 375 ? -11.844 -15.102 -15.844 1 95.88 375 MET A C 1
ATOM 2970 O O . MET A 1 375 ? -10.719 -14.844 -15.414 1 95.88 375 MET A O 1
ATOM 2974 N N . GLU A 1 376 ? -12 -15.641 -17.031 1 97.12 376 GLU A N 1
ATOM 2975 C CA . GLU A 1 376 ? -10.859 -16.047 -17.859 1 97.12 376 GLU A CA 1
ATOM 2976 C C . GLU A 1 376 ? -10.031 -14.844 -18.281 1 97.12 376 GLU A C 1
ATOM 2978 O O . GLU A 1 376 ? -8.805 -14.93 -18.359 1 97.12 376 GLU A O 1
ATOM 2983 N N . LEU A 1 377 ? -10.672 -13.789 -18.562 1 97.5 377 LEU A N 1
ATOM 2984 C CA . LEU A 1 377 ? -9.945 -12.57 -18.906 1 97.5 377 LEU A CA 1
ATOM 2985 C C . LEU A 1 377 ? -9.148 -12.062 -17.703 1 97.5 377 LEU A C 1
ATOM 2987 O O . LEU A 1 377 ? -8.023 -11.586 -17.859 1 97.5 377 LEU A O 1
ATOM 2991 N N . LEU A 1 378 ? -9.719 -12.148 -16.562 1 97.56 378 LEU A N 1
ATOM 2992 C CA . LEU A 1 378 ? -9.039 -11.695 -15.359 1 97.56 378 LEU A CA 1
ATOM 2993 C C . LEU A 1 378 ? -7.855 -12.602 -15.023 1 97.56 378 LEU A C 1
ATOM 2995 O O . LEU A 1 378 ? -6.797 -12.117 -14.625 1 97.56 378 LEU A O 1
ATOM 2999 N N . ILE A 1 379 ? -8.023 -13.852 -15.172 1 97.75 379 ILE A N 1
ATOM 3000 C CA . ILE A 1 379 ? -6.926 -14.789 -14.969 1 97.75 379 ILE A CA 1
ATOM 3001 C C . ILE A 1 379 ? -5.801 -14.492 -15.961 1 97.75 379 ILE A C 1
ATOM 3003 O O . ILE A 1 379 ? -4.625 -14.523 -15.594 1 97.75 379 ILE A O 1
ATOM 3007 N N . TYR A 1 380 ? -6.23 -14.18 -17.141 1 98.06 380 TYR A N 1
ATOM 3008 C CA . TYR A 1 380 ? -5.23 -13.859 -18.156 1 98.06 380 TYR A CA 1
ATOM 3009 C C . TYR A 1 380 ? -4.457 -12.602 -17.766 1 98.06 380 TYR A C 1
ATOM 3011 O O . TYR A 1 380 ? -3.234 -12.547 -17.922 1 98.06 380 TYR A O 1
ATOM 3019 N N . VAL A 1 381 ? -5.141 -11.602 -17.328 1 97.81 381 VAL A N 1
ATOM 3020 C CA . VAL A 1 381 ? -4.465 -10.367 -16.953 1 97.81 381 VAL A CA 1
ATOM 3021 C C . VAL A 1 381 ? -3.453 -10.656 -15.844 1 97.81 381 VAL A C 1
ATOM 3023 O O . VAL A 1 381 ? -2.332 -10.141 -15.867 1 97.81 381 VAL A O 1
ATOM 3026 N N . SER A 1 382 ? -3.84 -11.391 -14.906 1 97.44 382 SER A N 1
ATOM 3027 C CA . SER A 1 382 ? -2.92 -11.781 -13.844 1 97.44 382 SER A CA 1
ATOM 3028 C C . SER A 1 382 ? -1.722 -12.539 -14.406 1 97.44 382 SER A C 1
ATOM 3030 O O . SER A 1 382 ? -0.58 -12.289 -14.016 1 97.44 382 SER A O 1
ATOM 3032 N N . TYR A 1 383 ? -1.969 -13.43 -15.289 1 97.56 383 TYR A N 1
ATOM 3033 C CA . TYR A 1 383 ? -0.917 -14.211 -15.938 1 97.56 383 TYR A CA 1
ATOM 3034 C C . TYR A 1 383 ? 0.038 -13.297 -16.703 1 97.56 383 TYR A C 1
ATOM 3036 O O . TYR A 1 383 ? 1.259 -13.43 -16.578 1 97.56 383 TYR A O 1
ATOM 3044 N N . ALA A 1 384 ? -0.519 -12.438 -17.453 1 97.56 384 ALA A N 1
ATOM 3045 C CA . ALA A 1 384 ? 0.283 -11.5 -18.234 1 97.56 384 ALA A CA 1
ATOM 3046 C C . ALA A 1 384 ? 1.132 -10.617 -17.328 1 97.56 384 ALA A C 1
ATOM 3048 O O . ALA A 1 384 ? 2.285 -10.32 -17.641 1 97.56 384 ALA A O 1
ATOM 3049 N N . CYS A 1 385 ? 0.593 -10.25 -16.234 1 96.75 385 CYS A N 1
ATOM 3050 C CA . CYS A 1 385 ? 1.335 -9.43 -15.289 1 96.75 385 CYS A CA 1
ATOM 3051 C C . CYS A 1 385 ? 2.502 -10.211 -14.695 1 96.75 385 CYS A C 1
ATOM 3053 O O . CYS A 1 385 ? 3.572 -9.648 -14.453 1 96.75 385 CYS A O 1
ATOM 3055 N N . LYS A 1 386 ? 2.332 -11.422 -14.477 1 96 386 LYS A N 1
ATOM 3056 C CA . LYS A 1 386 ? 3.41 -12.25 -13.945 1 96 386 LYS A CA 1
ATOM 3057 C C . LYS A 1 386 ? 4.551 -12.383 -14.953 1 96 386 LYS A C 1
ATOM 3059 O O . LYS A 1 386 ? 5.723 -12.273 -14.586 1 96 386 LYS A O 1
ATOM 3064 N N . LEU A 1 387 ? 4.18 -12.562 -16.172 1 96.06 387 LEU A N 1
ATOM 3065 C CA . LEU A 1 387 ? 5.195 -12.664 -17.219 1 96.06 387 LEU A CA 1
ATOM 3066 C C . LEU A 1 387 ? 5.926 -11.336 -17.391 1 96.06 387 LEU A C 1
ATOM 3068 O O . LEU A 1 387 ? 7.148 -11.312 -17.531 1 96.06 387 LEU A O 1
ATOM 3072 N N . LEU A 1 388 ? 5.168 -10.328 -17.312 1 93.81 388 LEU A N 1
ATOM 3073 C CA . LEU A 1 388 ? 5.754 -9 -17.453 1 93.81 388 LEU A CA 1
ATOM 3074 C C . LEU A 1 388 ? 6.691 -8.695 -16.281 1 93.81 388 LEU A C 1
ATOM 3076 O O . LEU A 1 388 ? 7.789 -8.18 -16.484 1 93.81 388 LEU A O 1
ATOM 3080 N N . SER A 1 389 ? 6.273 -8.992 -15.133 1 93.38 389 SER A N 1
ATOM 3081 C CA . SER A 1 389 ? 7.102 -8.766 -13.945 1 93.38 389 SER A CA 1
ATOM 3082 C C . SER A 1 389 ? 8.398 -9.562 -14.023 1 93.38 389 SER A C 1
ATOM 3084 O O . SER A 1 389 ? 9.469 -9.039 -13.703 1 93.38 389 SER A O 1
ATOM 3086 N N . THR A 1 390 ? 8.297 -10.758 -14.445 1 93.62 390 THR A N 1
ATOM 3087 C CA . THR A 1 390 ? 9.484 -11.586 -14.578 1 93.62 390 THR A CA 1
ATOM 3088 C C . THR A 1 390 ? 10.445 -11 -15.602 1 93.62 390 THR A C 1
ATOM 3090 O O . THR A 1 390 ? 11.656 -10.922 -15.359 1 93.62 390 THR A O 1
ATOM 3093 N N . SER A 1 391 ? 9.922 -10.523 -16.672 1 91.06 391 SER A N 1
ATOM 3094 C CA . SER A 1 391 ? 10.742 -9.953 -17.734 1 91.06 391 SER A CA 1
ATOM 3095 C C . SER A 1 391 ? 11.406 -8.656 -17.297 1 91.06 391 SER A C 1
ATOM 3097 O O . SER A 1 391 ? 12.578 -8.422 -17.578 1 91.06 391 SER A O 1
ATOM 3099 N N . ILE A 1 392 ? 10.727 -7.867 -16.578 1 87.88 392 ILE A N 1
ATOM 3100 C CA . ILE A 1 392 ? 11.258 -6.582 -16.141 1 87.88 392 ILE A CA 1
ATOM 3101 C C . ILE A 1 392 ? 12.367 -6.801 -15.109 1 87.88 392 ILE A C 1
ATOM 3103 O O . ILE A 1 392 ? 13.414 -6.156 -15.172 1 87.88 392 ILE A O 1
ATOM 3107 N N . ILE A 1 393 ? 12.164 -7.668 -14.203 1 90.31 393 ILE A N 1
ATOM 3108 C CA . ILE A 1 393 ? 13.156 -7.938 -13.164 1 90.31 393 ILE A CA 1
ATOM 3109 C C . ILE A 1 393 ? 14.422 -8.523 -13.789 1 90.31 393 ILE A C 1
ATOM 3111 O O . ILE A 1 393 ? 15.531 -8.141 -13.43 1 90.31 393 ILE A O 1
ATOM 3115 N N . TYR A 1 394 ? 14.258 -9.375 -14.711 1 90.06 394 TYR A N 1
ATOM 3116 C CA . TYR A 1 394 ? 15.422 -9.945 -15.375 1 90.06 394 TYR A CA 1
ATOM 3117 C C . TYR A 1 394 ? 16.172 -8.883 -16.188 1 90.06 394 TYR A C 1
ATOM 3119 O O . TYR A 1 394 ? 17.391 -8.758 -16.078 1 90.06 394 TYR A O 1
ATOM 3127 N N . TYR A 1 395 ? 15.445 -8.133 -16.875 1 85.94 395 TYR A N 1
ATOM 3128 C CA . TYR A 1 395 ? 16.062 -7.164 -17.781 1 85.94 395 TYR A CA 1
ATOM 3129 C C . TYR A 1 395 ? 16.781 -6.074 -17 1 85.94 395 TYR A C 1
ATOM 3131 O O . TYR A 1 395 ? 17.922 -5.727 -17.312 1 85.94 395 TYR A O 1
ATOM 3139 N N . TYR A 1 396 ? 16.234 -5.648 -15.945 1 84.75 396 TYR A N 1
ATOM 3140 C CA . TYR A 1 396 ? 16.781 -4.473 -15.281 1 84.75 396 TYR A CA 1
ATOM 3141 C C . TYR A 1 396 ? 17.734 -4.875 -14.156 1 84.75 396 TYR A C 1
ATOM 3143 O O . TYR A 1 396 ? 18.703 -4.164 -13.867 1 84.75 396 TYR A O 1
ATOM 3151 N N . PHE A 1 397 ? 17.5 -5.969 -13.57 1 87.38 397 PHE A N 1
ATOM 3152 C CA . PHE A 1 397 ? 18.266 -6.25 -12.359 1 87.38 397 PHE A CA 1
ATOM 3153 C C . PHE A 1 397 ? 19.219 -7.422 -12.57 1 87.38 397 PHE A C 1
ATOM 3155 O O . PHE A 1 397 ? 20.375 -7.375 -12.148 1 87.38 397 PHE A O 1
ATOM 3162 N N . VAL A 1 398 ? 18.844 -8.414 -13.281 1 87.19 398 VAL A N 1
ATOM 3163 C CA . VAL A 1 398 ? 19.594 -9.664 -13.289 1 87.19 398 VAL A CA 1
ATOM 3164 C C . VAL A 1 398 ? 20.516 -9.703 -14.5 1 87.19 398 VAL A C 1
ATOM 3166 O O . VAL A 1 398 ? 21.656 -10.156 -14.406 1 87.19 398 VAL A O 1
ATOM 3169 N N . ALA A 1 399 ? 20.156 -9.18 -15.602 1 84.69 399 ALA A N 1
ATOM 3170 C CA . ALA A 1 399 ? 20.859 -9.328 -16.875 1 84.69 399 ALA A CA 1
ATOM 3171 C C . ALA A 1 399 ? 22.25 -8.703 -16.812 1 84.69 399 ALA A C 1
ATOM 3173 O O . ALA A 1 399 ? 23.203 -9.234 -17.375 1 84.69 399 ALA A O 1
ATOM 3174 N N . ASN A 1 400 ? 22.344 -7.566 -16.078 1 81.56 400 ASN A N 1
ATOM 3175 C CA . ASN A 1 400 ? 23.625 -6.891 -15.938 1 81.56 400 ASN A CA 1
ATOM 3176 C C . ASN A 1 400 ? 24.328 -7.27 -14.633 1 81.56 400 ASN A C 1
ATOM 3178 O O . ASN A 1 400 ? 23.922 -6.824 -13.555 1 81.56 400 ASN A O 1
ATOM 3182 N N . ALA A 1 401 ? 25.359 -8.008 -14.758 1 78.62 401 ALA A N 1
ATOM 3183 C CA . ALA A 1 401 ? 26.078 -8.5 -13.586 1 78.62 401 ALA A CA 1
ATOM 3184 C C . ALA A 1 401 ? 26.734 -7.344 -12.836 1 78.62 401 ALA A C 1
ATOM 3186 O O . ALA A 1 401 ? 27.141 -7.504 -11.68 1 78.62 401 ALA A O 1
ATOM 3187 N N . LYS A 1 402 ? 26.828 -6.195 -13.438 1 77.88 402 LYS A N 1
ATOM 3188 C CA . LYS A 1 402 ? 27.469 -5.051 -12.805 1 77.88 402 LYS A CA 1
ATOM 3189 C C . LYS A 1 402 ? 26.438 -4.109 -12.188 1 77.88 402 LYS A C 1
ATOM 3191 O O . LYS A 1 402 ? 26.766 -2.982 -11.82 1 77.88 402 LYS A O 1
ATOM 3196 N N . ASN A 1 403 ? 25.281 -4.641 -12.141 1 84.88 403 ASN A N 1
ATOM 3197 C CA . ASN A 1 403 ? 24.25 -3.811 -11.523 1 84.88 403 ASN A CA 1
ATOM 3198 C C . ASN A 1 403 ? 24.594 -3.488 -10.07 1 84.88 403 ASN A C 1
ATOM 3200 O O . ASN A 1 403 ? 24.609 -4.379 -9.219 1 84.88 403 ASN A O 1
ATOM 3204 N N . SER A 1 404 ? 24.844 -2.223 -9.703 1 82.38 404 SER A N 1
ATOM 3205 C CA . SER A 1 404 ? 25.375 -1.775 -8.422 1 82.38 404 SER A CA 1
ATOM 3206 C C . SER A 1 404 ? 24.328 -1.905 -7.316 1 82.38 404 SER A C 1
ATOM 3208 O O . SER A 1 404 ? 24.656 -1.874 -6.133 1 82.38 404 SER A O 1
ATOM 3210 N N . TYR A 1 405 ? 23.141 -2.08 -7.727 1 87.25 405 TYR A N 1
ATOM 3211 C CA . TYR A 1 405 ? 22.078 -2.205 -6.723 1 87.25 405 TYR A CA 1
ATOM 3212 C C . TYR A 1 405 ? 21.828 -3.668 -6.383 1 87.25 405 TYR A C 1
ATOM 3214 O O . TYR A 1 405 ? 21.844 -4.055 -5.215 1 87.25 405 TYR A O 1
ATOM 3222 N N . PHE A 1 406 ? 21.719 -4.473 -7.367 1 90.19 406 PHE A N 1
ATOM 3223 C CA . PHE A 1 406 ? 21.312 -5.863 -7.203 1 90.19 406 PHE A CA 1
ATOM 3224 C C . PHE A 1 406 ? 22.469 -6.707 -6.68 1 90.19 406 PHE A C 1
ATOM 3226 O O . PHE A 1 406 ? 22.281 -7.574 -5.824 1 90.19 406 PHE A O 1
ATOM 3233 N N . TYR A 1 407 ? 23.641 -6.422 -7.066 1 89.69 407 TYR A N 1
ATOM 3234 C CA . TYR A 1 407 ? 24.797 -7.25 -6.715 1 89.69 407 TYR A CA 1
ATOM 3235 C C . TYR A 1 407 ? 25.656 -6.566 -5.652 1 89.69 407 TYR A C 1
ATOM 3237 O O . TYR A 1 407 ? 26.766 -7 -5.379 1 89.69 407 TYR A O 1
ATOM 3245 N N . SER A 1 408 ? 25.078 -5.48 -5.078 1 89.69 408 SER A N 1
ATOM 3246 C CA . SER A 1 408 ? 25.828 -4.766 -4.051 1 89.69 408 SER A CA 1
ATOM 3247 C C . SER A 1 408 ? 26.031 -5.633 -2.811 1 89.69 408 SER A C 1
ATOM 3249 O O . SER A 1 408 ? 25.125 -6.359 -2.402 1 89.69 408 SER A O 1
ATOM 3251 N N . THR A 1 409 ? 27.219 -5.539 -2.221 1 88.56 409 THR A N 1
ATOM 3252 C CA . THR A 1 409 ? 27.516 -6.262 -0.992 1 88.56 409 THR A CA 1
ATOM 3253 C C . THR A 1 409 ? 27.625 -5.305 0.19 1 88.56 409 THR A C 1
ATOM 3255 O O . THR A 1 409 ? 27.891 -5.727 1.316 1 88.56 409 THR A O 1
ATOM 3258 N N . ASP A 1 410 ? 27.359 -4.047 -0.055 1 87.25 410 ASP A N 1
ATOM 3259 C CA . ASP A 1 410 ? 27.438 -3.049 1.006 1 87.25 410 ASP A CA 1
ATOM 3260 C C . ASP A 1 410 ? 26.25 -3.184 1.971 1 87.25 410 ASP A C 1
ATOM 3262 O O . ASP A 1 410 ? 25.109 -3.334 1.543 1 87.25 410 ASP A O 1
ATOM 3266 N N . ILE A 1 411 ? 26.516 -3.051 3.213 1 84.25 411 ILE A N 1
ATOM 3267 C CA . ILE A 1 411 ? 25.531 -3.254 4.27 1 84.25 411 ILE A CA 1
ATOM 3268 C C . ILE A 1 411 ? 24.422 -2.199 4.156 1 84.25 411 ILE A C 1
ATOM 3270 O O . ILE A 1 411 ? 23.25 -2.488 4.41 1 84.25 411 ILE A O 1
ATOM 3274 N N . SER A 1 412 ? 24.766 -1.011 3.764 1 84.94 412 SER A N 1
ATOM 3275 C CA . SER A 1 412 ? 23.781 0.049 3.662 1 84.94 412 SER A CA 1
ATOM 3276 C C . SER A 1 412 ? 22.75 -0.256 2.572 1 84.94 412 SER A C 1
ATOM 3278 O O . SER A 1 412 ? 21.562 -0.027 2.756 1 84.94 412 SER A O 1
ATOM 3280 N N . THR A 1 413 ? 23.25 -0.789 1.512 1 87.88 413 THR A N 1
ATOM 3281 C CA . THR A 1 413 ? 22.344 -1.135 0.426 1 87.88 413 THR A CA 1
ATOM 3282 C C . THR A 1 413 ? 21.484 -2.332 0.807 1 87.88 413 THR A C 1
ATOM 3284 O O . THR A 1 413 ? 20.281 -2.365 0.497 1 87.88 413 THR A O 1
ATOM 3287 N N . LEU A 1 414 ? 22.062 -3.246 1.481 1 87.94 414 LEU A N 1
ATOM 3288 C CA . LEU A 1 414 ? 21.312 -4.41 1.927 1 87.94 414 LEU A CA 1
ATOM 3289 C C . LEU A 1 414 ? 20.219 -4.012 2.922 1 87.94 414 LEU A C 1
ATOM 3291 O O . LEU A 1 414 ? 19.078 -4.465 2.82 1 87.94 414 LEU A O 1
ATOM 3295 N N . MET A 1 415 ? 20.578 -3.115 3.822 1 88.44 415 MET A N 1
ATOM 3296 C CA . MET A 1 415 ? 19.625 -2.641 4.812 1 88.44 415 MET A CA 1
ATOM 3297 C C . MET A 1 415 ? 18.516 -1.827 4.148 1 88.44 415 MET A C 1
ATOM 3299 O O . MET A 1 415 ? 17.344 -1.905 4.551 1 88.44 415 MET A O 1
ATOM 3303 N N . SER A 1 416 ? 18.875 -1.064 3.137 1 88.31 416 SER A N 1
ATOM 3304 C CA . SER A 1 416 ? 17.875 -0.289 2.414 1 88.31 416 SER A CA 1
ATOM 3305 C C . SER A 1 416 ? 16.875 -1.199 1.701 1 88.31 416 SER A C 1
ATOM 3307 O O . SER A 1 416 ? 15.688 -0.902 1.65 1 88.31 416 SER A O 1
ATOM 3309 N N . GLN A 1 417 ? 17.344 -2.279 1.123 1 90 417 GLN A N 1
ATOM 3310 C CA . GLN A 1 417 ? 16.453 -3.23 0.47 1 90 417 GLN A CA 1
ATOM 3311 C C . GLN A 1 417 ? 15.516 -3.889 1.479 1 90 417 GLN A C 1
ATOM 3313 O O . GLN A 1 417 ? 14.344 -4.145 1.177 1 90 417 GLN A O 1
ATOM 3318 N N . GLY A 1 418 ? 16.031 -4.168 2.662 1 89.69 418 GLY A N 1
ATOM 3319 C CA . GLY A 1 418 ? 15.188 -4.684 3.719 1 89.69 418 GLY A CA 1
ATOM 3320 C C . GLY A 1 418 ? 14.109 -3.703 4.148 1 89.69 418 GLY A C 1
ATOM 3321 O O . GLY A 1 418 ? 12.953 -4.086 4.328 1 89.69 418 GLY A O 1
ATOM 3322 N N . PHE A 1 419 ? 14.414 -2.439 4.238 1 89.38 419 PHE A N 1
ATOM 3323 C CA . PHE A 1 419 ? 13.453 -1.409 4.625 1 89.38 419 PHE A CA 1
ATOM 3324 C C . PHE A 1 419 ? 12.375 -1.252 3.564 1 89.38 419 PHE A C 1
ATOM 3326 O O . PHE A 1 419 ? 11.195 -1.104 3.893 1 89.38 419 PHE A O 1
ATOM 3333 N N . VAL A 1 420 ? 12.852 -1.28 2.34 1 90.69 420 VAL A N 1
ATOM 3334 C CA . VAL A 1 420 ? 11.906 -1.162 1.238 1 90.69 420 VAL A CA 1
ATOM 3335 C C . VAL A 1 420 ? 10.938 -2.342 1.262 1 90.69 420 VAL A C 1
ATOM 3337 O O . VAL A 1 420 ? 9.727 -2.164 1.097 1 90.69 420 VAL A O 1
ATOM 3340 N N . TYR A 1 421 ? 11.383 -3.49 1.513 1 94.06 421 TYR A N 1
ATOM 3341 C CA . TYR A 1 421 ? 10.523 -4.668 1.582 1 94.06 421 TYR A CA 1
ATOM 3342 C C . TYR A 1 421 ? 9.516 -4.543 2.713 1 94.06 421 TYR A C 1
ATOM 3344 O O . TYR A 1 421 ? 8.344 -4.91 2.553 1 94.06 421 TYR A O 1
ATOM 3352 N N . ILE A 1 422 ? 9.961 -4.012 3.85 1 93.62 422 ILE A N 1
ATOM 3353 C CA . ILE A 1 422 ? 9.094 -3.863 5.008 1 93.62 422 ILE A CA 1
ATOM 3354 C C . ILE A 1 422 ? 7.953 -2.898 4.68 1 93.62 422 ILE A C 1
ATOM 3356 O O . ILE A 1 422 ? 6.793 -3.162 5.004 1 93.62 422 ILE A O 1
ATOM 3360 N N . ILE A 1 423 ? 8.234 -1.87 3.998 1 92.06 423 ILE A N 1
ATOM 3361 C CA . ILE A 1 423 ? 7.23 -0.868 3.668 1 92.06 423 ILE A CA 1
ATOM 3362 C C . ILE A 1 423 ? 6.227 -1.452 2.674 1 92.06 423 ILE A C 1
ATOM 3364 O O . ILE A 1 423 ? 5.016 -1.375 2.889 1 92.06 423 ILE A O 1
ATOM 3368 N N . ILE A 1 424 ? 6.719 -2.092 1.624 1 93.94 424 ILE A N 1
ATOM 3369 C CA . ILE A 1 424 ? 5.836 -2.648 0.604 1 93.94 424 ILE A CA 1
ATOM 3370 C C . ILE A 1 424 ? 5.02 -3.795 1.196 1 93.94 424 ILE A C 1
ATOM 3372 O O . ILE A 1 424 ? 3.811 -3.881 0.979 1 93.94 424 ILE A O 1
ATOM 3376 N N . GLY A 1 425 ? 5.75 -4.637 1.969 1 94.06 425 GLY A N 1
ATOM 3377 C CA . GLY A 1 425 ? 5.051 -5.742 2.605 1 94.06 425 GLY A CA 1
ATOM 3378 C C . GLY A 1 425 ? 3.965 -5.289 3.562 1 94.06 425 GLY A C 1
ATOM 3379 O O . GLY A 1 425 ? 2.891 -5.891 3.617 1 94.06 425 GLY A O 1
ATOM 3380 N N . SER A 1 426 ? 4.23 -4.266 4.305 1 93.19 426 SER A N 1
ATOM 3381 C CA . SER A 1 426 ? 3.242 -3.738 5.238 1 93.19 426 SER A CA 1
ATOM 3382 C C . SER A 1 426 ? 2.041 -3.154 4.504 1 93.19 426 SER A C 1
ATOM 3384 O O . SER A 1 426 ? 0.897 -3.338 4.926 1 93.19 426 SER A O 1
ATOM 3386 N N . LEU A 1 427 ? 2.311 -2.475 3.463 1 92.88 427 LEU A N 1
ATOM 3387 C CA . LEU A 1 427 ? 1.225 -1.892 2.684 1 92.88 427 LEU A CA 1
ATOM 3388 C C . LEU A 1 427 ? 0.369 -2.98 2.045 1 92.88 427 LEU A C 1
ATOM 3390 O O . LEU A 1 427 ? -0.858 -2.873 2.012 1 92.88 427 LEU A O 1
ATOM 3394 N N . LEU A 1 428 ? 0.998 -4.016 1.573 1 94.81 428 LEU A N 1
ATOM 3395 C CA . LEU A 1 428 ? 0.254 -5.129 0.998 1 94.81 428 LEU A CA 1
ATOM 3396 C C . LEU A 1 428 ? -0.646 -5.781 2.043 1 94.81 428 LEU A C 1
ATOM 3398 O O . LEU A 1 428 ? -1.817 -6.055 1.775 1 94.81 428 LEU A O 1
ATOM 3402 N N . ALA A 1 429 ? -0.105 -5.984 3.229 1 94.12 429 ALA A N 1
ATOM 3403 C CA . ALA A 1 429 ? -0.875 -6.598 4.309 1 94.12 429 ALA A CA 1
ATOM 3404 C C . ALA A 1 429 ? -2.066 -5.727 4.695 1 94.12 429 ALA A C 1
ATOM 3406 O O . ALA A 1 429 ? -3.17 -6.234 4.91 1 94.12 429 ALA A O 1
ATOM 3407 N N . LEU A 1 430 ? -1.816 -4.496 4.68 1 90.12 430 LEU A N 1
ATOM 3408 C CA . LEU A 1 430 ? -2.863 -3.559 5.078 1 90.12 430 LEU A CA 1
ATOM 3409 C C . LEU A 1 430 ? -3.969 -3.504 4.027 1 90.12 430 LEU A C 1
ATOM 3411 O O . LEU A 1 430 ? -5.152 -3.582 4.363 1 90.12 430 LEU A O 1
ATOM 3415 N N . VAL A 1 431 ? -3.58 -3.445 2.801 1 89.06 431 VAL A N 1
ATOM 3416 C CA . VAL A 1 431 ? -4.539 -3.311 1.71 1 89.06 431 VAL A CA 1
ATOM 3417 C C . VAL A 1 431 ? -5.387 -4.574 1.609 1 89.06 431 VAL A C 1
ATOM 3419 O O . VAL A 1 431 ? -6.617 -4.504 1.546 1 89.06 431 VAL A O 1
ATOM 3422 N N . VAL A 1 432 ? -4.812 -5.652 1.664 1 92.56 432 VAL A N 1
ATOM 3423 C CA . VAL A 1 432 ? -5.539 -6.91 1.521 1 92.56 432 VAL A CA 1
ATOM 3424 C C . VAL A 1 432 ? -6.363 -7.18 2.777 1 92.56 432 VAL A C 1
ATOM 3426 O O . VAL A 1 432 ? -7.516 -7.609 2.691 1 92.56 432 VAL A O 1
ATOM 3429 N N . GLY A 1 433 ? -5.836 -6.891 3.912 1 90.56 433 GLY A N 1
ATOM 3430 C CA . GLY A 1 433 ? -6.535 -7.129 5.164 1 90.56 433 GLY A CA 1
ATOM 3431 C C . GLY A 1 433 ? -7.789 -6.285 5.316 1 90.56 433 GLY A C 1
ATOM 3432 O O . GLY A 1 433 ? -8.797 -6.754 5.844 1 90.56 433 GLY A O 1
ATOM 3433 N N . MET A 1 434 ? -7.809 -5.203 4.742 1 86.75 434 MET A N 1
ATOM 3434 C CA . MET A 1 434 ? -8.914 -4.293 5.023 1 86.75 434 MET A CA 1
ATOM 3435 C C . MET A 1 434 ? -9.945 -4.328 3.9 1 86.75 434 MET A C 1
ATOM 3437 O O . MET A 1 434 ? -11.133 -4.113 4.137 1 86.75 434 MET A O 1
ATOM 3441 N N . LYS A 1 435 ? -9.516 -4.668 2.67 1 86.69 435 LYS A N 1
ATOM 3442 C CA . LYS A 1 435 ? -10.438 -4.473 1.555 1 86.69 435 LYS A CA 1
ATOM 3443 C C . LYS A 1 435 ? -10.953 -5.809 1.023 1 86.69 435 LYS A C 1
ATOM 3445 O O . LYS A 1 435 ? -12.078 -5.895 0.53 1 86.69 435 LYS A O 1
ATOM 3450 N N . VAL A 1 436 ? -10.227 -6.797 1.098 1 91.69 436 VAL A N 1
ATOM 3451 C CA . VAL A 1 436 ? -10.609 -8.078 0.505 1 91.69 436 VAL A CA 1
ATOM 3452 C C . VAL A 1 436 ? -11.555 -8.82 1.442 1 91.69 436 VAL A C 1
ATOM 3454 O O . VAL A 1 436 ? -11.336 -8.859 2.654 1 91.69 436 VAL A O 1
ATOM 3457 N N . PRO A 1 437 ? -12.641 -9.32 0.907 1 89.94 437 PRO A N 1
ATOM 3458 C CA . PRO A 1 437 ? -13.609 -10.039 1.74 1 89.94 437 PRO A CA 1
ATOM 3459 C C . PRO A 1 437 ? -13.117 -11.43 2.145 1 89.94 437 PRO A C 1
ATOM 3461 O O . PRO A 1 437 ? -12.18 -11.961 1.54 1 89.94 437 PRO A O 1
ATOM 3464 N N . ARG A 1 438 ? -13.766 -11.992 3.146 1 89.69 438 ARG A N 1
ATOM 3465 C CA . ARG A 1 438 ? -13.492 -13.359 3.572 1 89.69 438 ARG A CA 1
ATOM 3466 C C . ARG A 1 438 ? -14.25 -14.367 2.711 1 89.69 438 ARG A C 1
ATOM 3468 O O . ARG A 1 438 ? -15.469 -14.25 2.541 1 89.69 438 ARG A O 1
ATOM 3475 N N . THR A 1 439 ? -13.547 -15.273 2.141 1 92.12 439 THR A N 1
ATOM 3476 C CA . THR A 1 439 ? -14.148 -16.203 1.198 1 92.12 439 THR A CA 1
ATOM 3477 C C . THR A 1 439 ? -14.117 -17.625 1.755 1 92.12 439 THR A C 1
ATOM 3479 O O . THR A 1 439 ? -14.492 -18.578 1.064 1 92.12 439 THR A O 1
ATOM 3482 N N . HIS A 1 440 ? -13.742 -17.844 3 1 91.56 440 HIS A N 1
ATOM 3483 C CA . HIS A 1 440 ? -13.57 -19.172 3.564 1 91.56 440 HIS A CA 1
ATOM 3484 C C . HIS A 1 440 ? -14.898 -19.922 3.645 1 91.56 440 HIS A C 1
ATOM 3486 O O . HIS A 1 440 ? -15.836 -19.453 4.301 1 91.56 440 HIS A O 1
ATOM 3492 N N . LYS A 1 441 ? -15.055 -20.984 2.959 1 91 441 LYS A N 1
ATOM 3493 C CA . LYS A 1 441 ? -16.219 -21.875 2.982 1 91 441 LYS A CA 1
ATOM 3494 C C . LYS A 1 441 ? -17.484 -21.141 2.58 1 91 441 LYS A C 1
ATOM 3496 O O . LYS A 1 441 ? -18.531 -21.297 3.209 1 91 441 LYS A O 1
ATOM 3501 N N . ARG A 1 442 ? -17.375 -20.266 1.631 1 90.69 442 ARG A N 1
ATOM 3502 C CA . ARG A 1 442 ? -18.516 -19.562 1.068 1 90.69 442 ARG A CA 1
ATOM 3503 C C . ARG A 1 442 ? -18.75 -19.969 -0.38 1 90.69 442 ARG A C 1
ATOM 3505 O O . ARG A 1 442 ? -17.812 -20.266 -1.115 1 90.69 442 ARG A O 1
ATOM 3512 N N . SER A 1 443 ? -20 -19.969 -0.678 1 91 443 SER A N 1
ATOM 3513 C CA . SER A 1 443 ? -20.344 -20.281 -2.062 1 91 443 SER A CA 1
ATOM 3514 C C . SER A 1 443 ? -19.984 -19.125 -2.99 1 91 443 SER A C 1
ATOM 3516 O O . SER A 1 443 ? -19.797 -17.984 -2.539 1 91 443 SER A O 1
ATOM 3518 N N . LEU A 1 444 ? -19.844 -19.422 -4.223 1 92.31 444 LEU A N 1
ATOM 3519 C CA . LEU A 1 444 ? -19.469 -18.422 -5.219 1 92.31 444 LEU A CA 1
ATOM 3520 C C . LEU A 1 444 ? -20.516 -17.312 -5.289 1 92.31 444 LEU A C 1
ATOM 3522 O O . LEU A 1 444 ? -20.156 -16.141 -5.426 1 92.31 444 LEU A O 1
ATOM 3526 N N . PHE A 1 445 ? -21.75 -17.625 -5.109 1 89.44 445 PHE A N 1
ATOM 3527 C CA . PHE A 1 445 ? -22.797 -16.625 -5.176 1 89.44 445 PHE A CA 1
ATOM 3528 C C . PHE A 1 445 ? -22.781 -15.742 -3.938 1 89.44 445 PHE A C 1
ATOM 3530 O O . PHE A 1 445 ? -23.016 -14.531 -4.031 1 89.44 445 PHE A O 1
ATOM 3537 N N . GLU A 1 446 ? -22.484 -16.375 -2.863 1 87.75 446 GLU A N 1
ATOM 3538 C CA . GLU A 1 446 ? -22.391 -15.586 -1.645 1 87.75 446 GLU A CA 1
ATOM 3539 C C . GLU A 1 446 ? -21.266 -14.555 -1.754 1 87.75 446 GLU A C 1
ATOM 3541 O O . GLU A 1 446 ? -21.422 -13.414 -1.32 1 87.75 446 GLU A O 1
ATOM 3546 N N . ILE A 1 447 ? -20.172 -14.953 -2.338 1 90.75 447 ILE A N 1
ATOM 3547 C CA . ILE A 1 447 ? -19.031 -14.055 -2.518 1 90.75 447 ILE A CA 1
ATOM 3548 C C . ILE A 1 447 ? -19.406 -12.953 -3.51 1 90.75 447 ILE A C 1
ATOM 3550 O O . ILE A 1 447 ? -19.172 -11.773 -3.246 1 90.75 447 ILE A O 1
ATOM 3554 N N . GLN A 1 448 ? -20.016 -13.336 -4.547 1 90.06 448 GLN A N 1
ATOM 3555 C CA . GLN A 1 448 ? -20.359 -12.359 -5.578 1 90.06 448 GLN A CA 1
ATOM 3556 C C . GLN A 1 448 ? -21.406 -11.367 -5.078 1 90.06 448 GLN A C 1
ATOM 3558 O O . GLN A 1 448 ? -21.312 -10.172 -5.355 1 90.06 448 GLN A O 1
ATOM 3563 N N . TYR A 1 449 ? -22.422 -11.867 -4.359 1 84.81 44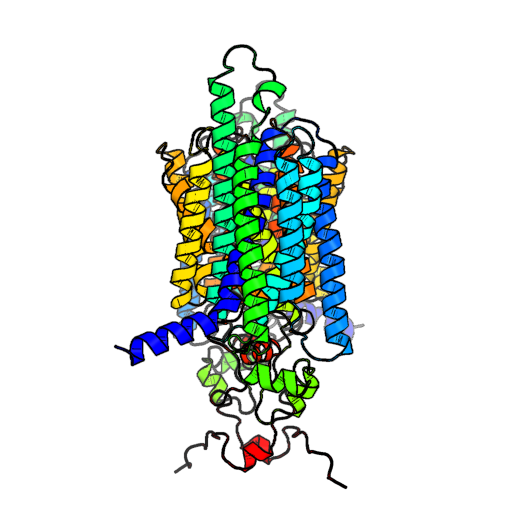9 TYR A N 1
ATOM 3564 C CA . TYR A 1 449 ? -23.438 -10.977 -3.822 1 84.81 449 TYR A CA 1
ATOM 3565 C C . TYR A 1 449 ? -22.844 -10.008 -2.803 1 84.81 449 TYR A C 1
ATOM 3567 O O . TYR A 1 449 ? -23.234 -8.844 -2.746 1 84.81 449 TYR A O 1
ATOM 3575 N N . GLY A 1 450 ? -21.906 -10.523 -2.061 1 84.12 450 GLY A N 1
ATOM 3576 C CA . GLY A 1 450 ? -21.219 -9.648 -1.13 1 84.12 450 GLY A CA 1
ATOM 3577 C C . GLY A 1 450 ? -20.438 -8.539 -1.818 1 84.12 450 GLY A C 1
ATOM 3578 O O . GLY A 1 450 ? -20.438 -7.398 -1.354 1 84.12 450 GLY A O 1
ATOM 3579 N N . LEU A 1 451 ? -19.875 -8.836 -2.904 1 89.5 451 LEU A N 1
ATOM 3580 C CA . LEU A 1 451 ? -19.078 -7.871 -3.652 1 89.5 451 LEU A CA 1
ATOM 3581 C C . LEU A 1 451 ? -19.984 -6.883 -4.383 1 89.5 451 LEU A C 1
ATOM 3583 O O . LEU A 1 451 ? -19.625 -5.711 -4.543 1 89.5 451 LEU A O 1
ATOM 3587 N N . LEU A 1 452 ? -21.125 -7.449 -4.773 1 85.38 452 LEU A N 1
ATOM 3588 C CA . LEU A 1 452 ? -22.078 -6.59 -5.473 1 85.38 452 LEU A CA 1
ATOM 3589 C C . LEU A 1 452 ? -22.844 -5.723 -4.484 1 85.38 452 LEU A C 1
ATOM 3591 O O . LEU A 1 452 ? -23.625 -4.859 -4.891 1 85.38 452 LEU A O 1
ATOM 3595 N N . GLY A 1 453 ? -22.578 -5.887 -3.213 1 77.38 453 GLY A N 1
ATOM 3596 C CA . GLY A 1 453 ? -23.219 -5.074 -2.189 1 77.38 453 GLY A CA 1
ATOM 3597 C C . GLY A 1 453 ? -24.625 -5.551 -1.838 1 77.38 453 GLY A C 1
ATOM 3598 O O . GLY A 1 453 ? -25.453 -4.754 -1.414 1 77.38 453 GLY A O 1
ATOM 3599 N N . ILE A 1 454 ? -24.922 -6.754 -2.23 1 71.81 454 ILE A N 1
ATOM 3600 C CA . ILE A 1 454 ? -26.234 -7.312 -1.904 1 71.81 454 ILE A CA 1
ATOM 3601 C C . ILE A 1 454 ? -26.125 -8.148 -0.632 1 71.81 454 ILE A C 1
ATOM 3603 O O . ILE A 1 454 ? -25.5 -9.211 -0.628 1 71.81 454 ILE A O 1
ATOM 3607 N N . ILE A 1 455 ? -26.344 -7.605 0.459 1 62.22 455 ILE A N 1
ATOM 3608 C CA . ILE A 1 455 ? -26.234 -8.289 1.741 1 62.22 455 ILE A CA 1
ATOM 3609 C C . ILE A 1 455 ? -27.594 -8.828 2.162 1 62.22 455 ILE A C 1
ATOM 3611 O O . ILE A 1 455 ? -28.578 -8.078 2.232 1 62.22 455 ILE A O 1
ATOM 3615 N N . PHE A 1 456 ? -27.719 -10.203 2.061 1 55.31 456 PHE A N 1
ATOM 3616 C CA . PHE A 1 456 ? -28.953 -10.891 2.416 1 55.31 456 PHE A CA 1
ATOM 3617 C C . PHE A 1 456 ? -29.141 -10.914 3.928 1 55.31 456 PHE A C 1
ATOM 3619 O O . PHE A 1 456 ? -30.156 -11.398 4.422 1 55.31 456 PHE A O 1
ATOM 3626 N N . GLN A 1 457 ? -28.25 -10.32 4.699 1 46.88 457 GLN A N 1
ATOM 3627 C CA . GLN A 1 457 ? -28.266 -10.844 6.062 1 46.88 457 GLN A CA 1
ATOM 3628 C C . GLN A 1 457 ? -29.641 -10.719 6.684 1 46.88 457 GLN A C 1
ATOM 3630 O O . GLN A 1 457 ? -30.25 -9.648 6.645 1 46.88 457 GLN A O 1
ATOM 3635 N N . LYS A 1 458 ? -30.328 -11.773 6.973 1 40.56 458 LYS A N 1
ATOM 3636 C CA . LYS A 1 458 ? -31.328 -11.938 8.016 1 40.56 458 LYS A CA 1
ATOM 3637 C C . LYS A 1 458 ? -31.156 -10.891 9.109 1 40.56 458 LYS A C 1
ATOM 3639 O O . LYS A 1 458 ? -32.156 -10.336 9.609 1 40.56 458 LYS A O 1
ATOM 3644 N N . HIS A 1 459 ? -29.953 -10.984 9.766 1 36.28 459 HIS A N 1
ATOM 3645 C CA . HIS A 1 459 ? -29.859 -10.359 11.086 1 36.28 459 HIS A CA 1
ATOM 3646 C C . HIS A 1 459 ? -29.719 -8.844 10.961 1 36.28 459 HIS A C 1
ATOM 3648 O O . HIS A 1 459 ? -29.984 -8.109 11.914 1 36.28 459 HIS A O 1
ATOM 3654 N N . GLN A 1 460 ? -28.797 -8.367 10.125 1 37.75 460 GLN A N 1
ATOM 3655 C CA . GLN A 1 460 ? -28.312 -7.055 10.531 1 37.75 460 GLN A CA 1
ATOM 3656 C C . GLN A 1 460 ? -29.266 -5.953 10.078 1 37.75 460 GLN A C 1
ATOM 3658 O O . GLN A 1 460 ? -28.953 -4.766 10.18 1 37.75 460 GLN A O 1
ATOM 3663 N N . ILE A 1 461 ? -30.094 -6.203 9.195 1 39.75 461 ILE A N 1
ATOM 3664 C CA . ILE A 1 461 ? -31.109 -5.156 9.117 1 39.75 461 ILE A CA 1
ATOM 3665 C C . ILE A 1 461 ? -31.766 -4.965 10.484 1 39.75 461 ILE A C 1
ATOM 3667 O O . ILE A 1 461 ? -32.719 -5.68 10.828 1 39.75 461 ILE A O 1
ATOM 3671 N N . GLU A 1 462 ? -31.125 -5.184 11.469 1 37.81 462 GLU A N 1
ATOM 3672 C CA . GLU A 1 462 ? -31.969 -4.977 12.648 1 37.81 462 GLU A CA 1
ATOM 3673 C C . GLU A 1 462 ? -33.031 -3.928 12.383 1 37.81 462 GLU A C 1
ATOM 3675 O O . GLU A 1 462 ? -34.219 -4.164 12.648 1 37.81 462 GLU A O 1
ATOM 3680 N N . GLN A 1 463 ? -32.844 -2.559 13.117 1 36.88 463 GLN A N 1
ATOM 3681 C CA . GLN A 1 463 ? -33.875 -1.716 13.711 1 36.88 463 GLN A CA 1
ATOM 3682 C C . GLN A 1 463 ? -34.438 -0.724 12.688 1 36.88 463 GLN A C 1
ATOM 3684 O O . GLN A 1 463 ? -33.812 0.33 12.461 1 36.88 463 GLN A O 1
ATOM 3689 N N . LEU A 1 464 ? -34.781 -1.288 11.445 1 41.12 464 LEU A N 1
ATOM 3690 C CA . LEU A 1 464 ? -35.625 -0.295 10.789 1 41.12 464 LEU A CA 1
ATOM 3691 C C . LEU A 1 464 ? -36.719 0.214 11.734 1 41.12 464 LEU A C 1
ATOM 3693 O O . LEU A 1 464 ? -37.375 -0.578 12.398 1 41.12 464 LEU A O 1
ATOM 3697 N N . ASN A 1 465 ? -36.656 1.209 12.195 1 38.25 465 ASN A N 1
ATOM 3698 C CA . ASN A 1 465 ? -37.844 1.739 12.875 1 38.25 465 ASN A CA 1
ATOM 3699 C C . ASN A 1 465 ? -39.094 1.592 12.023 1 38.25 465 ASN A C 1
ATOM 3701 O O . ASN A 1 465 ? -39.219 2.211 10.961 1 38.25 465 ASN A O 1
ATOM 3705 N N . VAL A 1 466 ? -39.812 0.545 12.133 1 42.16 466 VAL A N 1
ATOM 3706 C CA . VAL A 1 466 ? -41.094 0.157 11.531 1 42.16 466 VAL A CA 1
ATOM 3707 C C . VAL A 1 466 ? -42.031 1.367 11.461 1 42.16 466 VAL A C 1
ATOM 3709 O O . VAL A 1 466 ? -42.969 1.384 10.672 1 42.16 466 VAL A O 1
ATOM 3712 N N . ARG A 1 467 ? -41.875 2.301 12.312 1 39.66 467 ARG A N 1
ATOM 3713 C CA . ARG A 1 467 ? -42.875 3.381 12.266 1 39.66 467 ARG A CA 1
ATOM 3714 C C . ARG A 1 467 ? -42.781 4.121 10.93 1 39.66 467 ARG A C 1
ATOM 3716 O O . ARG A 1 467 ? -43.844 4.484 10.367 1 39.66 467 ARG A O 1
ATOM 3723 N N . CYS A 1 468 ? -41.594 4.238 10.477 1 39.81 468 CYS A N 1
ATOM 3724 C CA . CYS A 1 468 ? -41.5 5.008 9.242 1 39.81 468 CYS A CA 1
ATOM 3725 C C . CYS A 1 468 ? -41.906 4.16 8.039 1 39.81 468 CYS A C 1
ATOM 3727 O O . CYS A 1 468 ? -42.156 4.695 6.965 1 39.81 468 CYS A O 1
ATOM 3729 N N . LEU A 1 469 ? -41.781 2.922 8.148 1 42.03 469 LEU A N 1
ATOM 3730 C CA . LEU A 1 469 ? -42.344 2.068 7.102 1 42.03 469 LEU A CA 1
ATOM 3731 C C . LEU A 1 469 ? -43.844 2.23 7.008 1 42.03 469 LEU A C 1
ATOM 3733 O O . LEU A 1 469 ? -44.406 2.242 5.91 1 42.03 469 LEU A O 1
ATOM 3737 N N . ASN A 1 470 ? -44.438 2.277 8.18 1 41.88 470 ASN A N 1
ATOM 3738 C CA . ASN A 1 470 ? -45.906 2.35 8.219 1 41.88 470 ASN A CA 1
ATOM 3739 C C . ASN A 1 470 ? -46.406 3.725 7.789 1 41.88 470 ASN A C 1
ATOM 3741 O O . ASN A 1 470 ? -47.531 3.848 7.281 1 41.88 470 ASN A O 1
ATOM 3745 N N . ASP A 1 471 ? -45.625 4.77 8.156 1 42.78 471 ASP A N 1
ATOM 3746 C CA . ASP A 1 471 ? -46.219 6.066 7.828 1 42.78 471 ASP A CA 1
ATOM 3747 C C . ASP A 1 471 ? -45.969 6.426 6.363 1 42.78 471 ASP A C 1
ATOM 3749 O O . ASP A 1 471 ? -46.344 7.504 5.91 1 42.78 471 ASP A O 1
ATOM 3753 N N . GLY A 1 472 ? -45.594 5.586 5.457 1 42.31 472 GLY A N 1
ATOM 3754 C CA . GLY A 1 472 ? -45.5 5.82 4.027 1 42.31 472 GLY A CA 1
ATOM 3755 C C . GLY A 1 472 ? -44.312 6.652 3.633 1 42.31 472 GLY A C 1
ATOM 3756 O O . GLY A 1 472 ? -44.188 7.09 2.486 1 42.31 472 GLY A O 1
ATOM 3757 N N . THR A 1 473 ? -43.625 7.203 4.445 1 42 473 THR A N 1
ATOM 3758 C CA . THR A 1 473 ? -42.562 8.148 4.102 1 42 473 THR A CA 1
ATOM 3759 C C . THR A 1 473 ? -41.375 7.426 3.51 1 42 473 THR A C 1
ATOM 3761 O O . THR A 1 473 ? -40.469 8.062 2.971 1 42 473 THR A O 1
ATOM 3764 N N . ILE A 1 474 ? -41.188 6.297 3.773 1 42.81 474 ILE A N 1
ATOM 3765 C CA . ILE A 1 474 ? -40.125 5.543 3.107 1 42.81 474 ILE A CA 1
ATOM 3766 C C . ILE A 1 474 ? -40.625 5.027 1.762 1 42.81 474 ILE A C 1
ATOM 3768 O O . ILE A 1 474 ? -41.656 4.324 1.698 1 42.81 474 ILE A O 1
ATOM 3772 N N . PRO A 1 475 ? -40.281 5.594 0.633 1 38.31 475 PRO A N 1
ATOM 3773 C CA . PRO A 1 475 ? -40.75 5.141 -0.672 1 38.31 475 PRO A CA 1
ATOM 3774 C C . PRO A 1 475 ? -40.625 3.631 -0.863 1 38.31 475 PRO A C 1
ATOM 3776 O O . PRO A 1 475 ? -39.531 3.072 -0.628 1 38.31 475 PRO A O 1
ATOM 3779 N N . THR A 1 476 ? -41.75 2.959 -0.522 1 39.84 476 THR A N 1
ATOM 3780 C CA . THR A 1 476 ? -41.875 1.541 -0.836 1 39.84 476 THR A CA 1
ATOM 3781 C C . THR A 1 476 ? -42 1.331 -2.342 1 39.84 476 THR A C 1
ATOM 3783 O O . THR A 1 476 ? -42.531 2.201 -3.057 1 39.84 476 THR A O 1
ATOM 3786 N N . ILE A 1 477 ? -41.125 0.716 -3.02 1 34 477 ILE A N 1
ATOM 3787 C CA . ILE A 1 477 ? -41.406 0.357 -4.402 1 34 477 ILE A CA 1
ATOM 3788 C C . ILE A 1 477 ? -42.719 -0.469 -4.453 1 34 477 ILE A C 1
ATOM 3790 O O . ILE A 1 477 ? -42.781 -1.555 -3.871 1 34 477 ILE A O 1
ATOM 3794 N N . SER A 1 478 ? -43.812 0.278 -4.426 1 31.45 478 SER A N 1
ATOM 3795 C CA . SER A 1 478 ? -45.062 -0.386 -4.785 1 31.45 478 SER A CA 1
ATOM 3796 C C . SER A 1 478 ? -44.938 -1.089 -6.133 1 31.45 478 SER A C 1
ATOM 3798 O O . SER A 1 478 ? -44.406 -0.522 -7.094 1 31.45 478 SER A O 1
ATOM 3800 N N . LYS A 1 479 ? -44.875 -2.412 -6.227 1 35.38 479 LYS A N 1
ATOM 3801 C CA . LYS A 1 479 ? -45.156 -3.012 -7.527 1 35.38 479 LYS A CA 1
ATOM 3802 C C . LYS A 1 479 ? -46.312 -2.283 -8.219 1 35.38 479 LYS A C 1
ATOM 3804 O O . LYS A 1 479 ? -47.25 -1.858 -7.57 1 35.38 479 LYS A O 1
ATOM 3809 N N . PRO A 1 480 ? -46.062 -1.801 -9.516 1 30.69 480 PRO A N 1
ATOM 3810 C CA . PRO A 1 480 ? -47.312 -1.42 -10.188 1 30.69 480 PRO A CA 1
ATOM 3811 C C . PRO A 1 480 ? -48.438 -2.414 -9.938 1 30.69 480 PRO A C 1
ATOM 3813 O O . PRO A 1 480 ? -48.188 -3.596 -9.688 1 30.69 480 PRO A O 1
ATOM 3816 N N . PRO A 1 481 ? -49.594 -1.854 -9.625 1 28.91 481 PRO A N 1
ATOM 3817 C CA . PRO A 1 481 ? -50.719 -2.77 -9.609 1 28.91 481 PRO A CA 1
ATOM 3818 C C . PRO A 1 481 ? -50.75 -3.723 -10.805 1 28.91 481 PRO A C 1
ATOM 3820 O O . PRO A 1 481 ? -50.312 -3.346 -11.898 1 28.91 481 PRO A O 1
ATOM 3823 N N . GLN A 1 482 ? -50.531 -5 -10.578 1 25.58 482 GLN A N 1
ATOM 3824 C CA . GLN A 1 482 ? -50.906 -5.934 -11.633 1 25.58 482 GLN A CA 1
ATOM 3825 C C . GLN A 1 482 ? -52.281 -5.578 -12.211 1 25.58 482 GLN A C 1
ATOM 3827 O O . GLN A 1 482 ? -53.281 -5.676 -11.523 1 25.58 482 GLN A O 1
ATOM 3832 N N . PHE A 1 483 ? -52.25 -4.621 -13.242 1 24.41 483 PHE A N 1
ATOM 3833 C CA . PHE A 1 483 ? -53.375 -4.816 -14.156 1 24.41 483 PHE A CA 1
ATOM 3834 C C . PHE A 1 483 ? -53.125 -6.008 -15.07 1 24.41 483 PHE A C 1
ATOM 3836 O O . PHE A 1 483 ? -52 -6.25 -15.484 1 24.41 483 PHE A O 1
ATOM 3843 N N . MET B 1 1 ? -21.672 50.188 -1.17 1 63.97 1 MET B N 1
ATOM 3844 C CA . MET B 1 1 ? -20.266 50.062 -0.798 1 63.97 1 MET B CA 1
ATOM 3845 C C . MET B 1 1 ? -20.109 49.812 0.696 1 63.97 1 MET B C 1
ATOM 3847 O O . MET B 1 1 ? -19.328 48.938 1.102 1 63.97 1 MET B O 1
ATOM 3851 N N . ALA B 1 2 ? -20.953 50.438 1.465 1 75.31 2 ALA B N 1
ATOM 3852 C CA . ALA B 1 2 ? -20.906 50.25 2.912 1 75.31 2 ALA B CA 1
ATOM 3853 C C . ALA B 1 2 ? -21.312 48.844 3.297 1 75.31 2 ALA B C 1
ATOM 3855 O O . ALA B 1 2 ? -20.688 48.219 4.164 1 75.31 2 ALA B O 1
ATOM 3856 N N . SER B 1 3 ? -22.219 48.344 2.539 1 84 3 SER B N 1
ATOM 3857 C CA . SER B 1 3 ? -22.703 47 2.836 1 84 3 SER B CA 1
ATOM 3858 C C . SER B 1 3 ? -21.672 45.938 2.463 1 84 3 SER B C 1
ATOM 3860 O O . SER B 1 3 ? -21.484 44.969 3.197 1 84 3 SER B O 1
ATOM 3862 N N . LEU B 1 4 ? -20.969 46.219 1.363 1 83.81 4 LEU B N 1
ATOM 3863 C CA . LEU B 1 4 ? -19.922 45.312 0.958 1 83.81 4 LEU B CA 1
ATOM 3864 C C . LEU B 1 4 ? -18.766 45.312 1.963 1 83.81 4 LEU B C 1
ATOM 3866 O O . LEU B 1 4 ? -18.219 44.25 2.281 1 83.81 4 LEU B O 1
ATOM 3870 N N . TRP B 1 5 ? -18.422 46.5 2.418 1 84.81 5 TRP B N 1
ATOM 3871 C CA . TRP B 1 5 ? -17.359 46.625 3.414 1 84.81 5 TRP B CA 1
ATOM 3872 C C . TRP B 1 5 ? -17.75 45.938 4.719 1 84.81 5 TRP B C 1
ATOM 3874 O O . TRP B 1 5 ? -16.922 45.281 5.352 1 84.81 5 TRP B O 1
ATOM 3884 N N . GLU B 1 6 ? -18.969 46.125 5.039 1 84.44 6 GLU B N 1
ATOM 3885 C CA . GLU B 1 6 ? -19.438 45.469 6.25 1 84.44 6 GLU B CA 1
ATOM 3886 C C . GLU B 1 6 ? -19.391 43.969 6.117 1 84.44 6 GLU B C 1
ATOM 3888 O O . GLU B 1 6 ? -19.031 43.25 7.066 1 84.44 6 GLU B O 1
ATOM 3893 N N . LYS B 1 7 ? -19.703 43.562 5 1 86.19 7 LYS B N 1
ATOM 3894 C CA . LYS B 1 7 ? -19.672 42.125 4.77 1 86.19 7 LYS B CA 1
ATOM 3895 C C . LYS B 1 7 ? -18.234 41.594 4.797 1 86.19 7 LYS B C 1
ATOM 3897 O O . LYS B 1 7 ? -17.969 40.531 5.336 1 86.19 7 LYS B O 1
ATOM 3902 N N . ILE B 1 8 ? -17.375 42.312 4.289 1 85.56 8 ILE B N 1
ATOM 3903 C CA . ILE B 1 8 ? -15.969 41.906 4.246 1 85.56 8 ILE B CA 1
ATOM 3904 C C . ILE B 1 8 ? -15.391 41.938 5.656 1 85.56 8 ILE B C 1
ATOM 3906 O O . ILE B 1 8 ? -14.672 41 6.043 1 85.56 8 ILE B O 1
ATOM 3910 N N . VAL B 1 9 ? -15.68 42.875 6.367 1 83.69 9 VAL B N 1
ATOM 3911 C CA . VAL B 1 9 ? -15.18 43 7.734 1 83.69 9 VAL B CA 1
ATOM 3912 C C . VAL B 1 9 ? -15.734 41.844 8.586 1 83.69 9 VAL B C 1
ATOM 3914 O O . VAL B 1 9 ? -15.008 41.25 9.375 1 83.69 9 VAL B O 1
ATOM 3917 N N . TYR B 1 10 ? -16.906 41.562 8.336 1 84.25 10 TYR B N 1
ATOM 3918 C CA . TYR B 1 10 ? -17.531 40.469 9.078 1 84.25 10 TYR B CA 1
ATOM 3919 C C . TYR B 1 10 ? -16.875 39.125 8.75 1 84.25 10 TYR B C 1
ATOM 3921 O O . TYR B 1 10 ? -16.625 38.312 9.641 1 84.25 10 TYR B O 1
ATOM 3929 N N . THR B 1 11 ? -16.625 39.031 7.555 1 86.38 11 THR B N 1
ATOM 3930 C CA . THR B 1 11 ? -16 37.781 7.137 1 86.38 11 THR B CA 1
ATOM 3931 C C . THR B 1 11 ? -14.578 37.688 7.688 1 86.38 11 THR B C 1
ATOM 3933 O O . THR B 1 11 ? -14.141 36.625 8.102 1 86.38 11 THR B O 1
ATOM 3936 N N . ILE B 1 12 ? -13.898 38.688 7.75 1 86.69 12 ILE B N 1
ATOM 3937 C CA . ILE B 1 12 ? -12.539 38.719 8.266 1 86.69 12 ILE B CA 1
ATOM 3938 C C . ILE B 1 12 ? -12.539 38.406 9.758 1 86.69 12 ILE B C 1
ATOM 3940 O O . ILE B 1 12 ? -11.727 37.594 10.219 1 86.69 12 ILE B O 1
ATOM 3944 N N . PHE B 1 13 ? -13.477 38.906 10.406 1 88.5 13 PHE B N 1
ATOM 3945 C CA . PHE B 1 13 ? -13.523 38.656 11.844 1 88.5 13 PHE B CA 1
ATOM 3946 C C . PHE B 1 13 ? -14.055 37.281 12.148 1 88.5 13 PHE B C 1
ATOM 3948 O O . PHE B 1 13 ? -13.688 36.656 13.156 1 88.5 13 PHE B O 1
ATOM 3955 N N . GLN B 1 14 ? -14.836 36.844 11.281 1 88.81 14 GLN B N 1
ATOM 3956 C CA . GLN B 1 14 ? -15.367 35.5 11.461 1 88.81 14 GLN B CA 1
ATOM 3957 C C . GLN B 1 14 ? -14.266 34.438 11.32 1 88.81 14 GLN B C 1
ATOM 3959 O O . GLN B 1 14 ? -14.227 33.469 12.07 1 88.81 14 GLN B O 1
ATOM 3964 N N . TYR B 1 15 ? -13.312 34.656 10.438 1 92.44 15 TYR B N 1
ATOM 3965 C CA . TYR B 1 15 ? -12.266 33.688 10.172 1 92.44 15 TYR B CA 1
ATOM 3966 C C . TYR B 1 15 ? -10.945 34.094 10.812 1 92.44 15 TYR B C 1
ATOM 3968 O O . TYR B 1 15 ? -9.93 33.438 10.641 1 92.44 15 TYR B O 1
ATOM 3976 N N . ALA B 1 16 ? -10.953 35.156 11.57 1 93.69 16 ALA B N 1
ATOM 3977 C CA . ALA B 1 16 ? -9.742 35.688 12.195 1 93.69 16 ALA B CA 1
ATOM 3978 C C . ALA B 1 16 ? -9.102 34.656 13.117 1 93.69 16 ALA B C 1
ATOM 3980 O O . ALA B 1 16 ? -7.895 34.406 13.047 1 93.69 16 ALA B O 1
ATOM 3981 N N . PRO B 1 17 ? -9.891 34.031 13.953 1 94.75 17 PRO B N 1
ATOM 3982 C CA . PRO B 1 17 ? -9.258 33.031 14.836 1 94.75 17 PRO B CA 1
ATOM 3983 C C . PRO B 1 17 ? -8.578 31.906 14.07 1 94.75 17 PRO B C 1
ATOM 3985 O O . PRO B 1 17 ? -7.453 31.516 14.406 1 94.75 17 PRO B O 1
ATOM 3988 N N . SER B 1 18 ? -9.195 31.438 13.055 1 95.88 18 SER B N 1
ATOM 3989 C CA . SER B 1 18 ? -8.641 30.344 12.273 1 95.88 18 SER B CA 1
ATOM 3990 C C . SER B 1 18 ? -7.391 30.781 11.523 1 95.88 18 SER B C 1
ATOM 3992 O O . SER B 1 18 ? -6.414 30.031 11.438 1 95.88 18 SER B O 1
ATOM 3994 N N . ILE B 1 19 ? -7.391 31.953 11.039 1 95.75 19 ILE B N 1
ATOM 3995 C CA . ILE B 1 19 ? -6.25 32.438 10.273 1 95.75 19 ILE B CA 1
ATOM 3996 C C . ILE B 1 19 ? -5.059 32.656 11.203 1 95.75 19 ILE B C 1
ATOM 3998 O O . ILE B 1 19 ? -3.918 32.375 10.836 1 95.75 19 ILE B O 1
ATOM 4002 N N . VAL B 1 20 ? -5.371 33.156 12.359 1 96.88 20 VAL B N 1
ATOM 4003 C CA . VAL B 1 20 ? -4.297 33.375 13.32 1 96.88 20 VAL B CA 1
ATOM 4004 C C . VAL B 1 20 ? -3.689 32.031 13.734 1 96.88 20 VAL B C 1
ATOM 4006 O O . VAL B 1 20 ? -2.469 31.922 13.875 1 96.88 20 VAL B O 1
ATOM 4009 N N . VAL B 1 21 ? -4.516 31.062 13.93 1 97.38 21 VAL B N 1
ATOM 4010 C CA . VAL B 1 21 ? -4.027 29.734 14.273 1 97.38 21 VAL B CA 1
ATOM 4011 C C . VAL B 1 21 ? -3.178 29.172 13.133 1 97.38 21 VAL B C 1
ATOM 4013 O O . VAL B 1 21 ? -2.145 28.547 13.367 1 97.38 21 VAL B O 1
ATOM 4016 N N . CYS B 1 22 ? -3.549 29.406 11.906 1 97.75 22 CYS B N 1
ATOM 4017 C CA . CYS B 1 22 ? -2.754 28.984 10.766 1 97.75 22 CYS B CA 1
ATOM 4018 C C . CYS B 1 22 ? -1.389 29.656 10.758 1 97.75 22 CYS B C 1
ATOM 4020 O O . CYS B 1 22 ? -0.371 29.016 10.508 1 97.75 22 CYS B O 1
ATOM 4022 N N . LEU B 1 23 ? -1.358 30.922 11.062 1 97.75 23 LEU B N 1
ATOM 4023 C CA . LEU B 1 23 ? -0.116 31.672 11.078 1 97.75 23 LEU B CA 1
ATOM 4024 C C . LEU B 1 23 ? 0.812 31.188 12.18 1 97.75 23 LEU B C 1
ATOM 4026 O O . LEU B 1 23 ? 2.033 31.312 12.078 1 97.75 23 LEU B O 1
ATOM 4030 N N . SER B 1 24 ? 0.286 30.594 13.172 1 98.19 24 SER B N 1
ATOM 4031 C CA . SER B 1 24 ? 1.082 30.094 14.289 1 98.19 24 SER B CA 1
ATOM 4032 C C . SER B 1 24 ? 1.938 28.906 13.859 1 98.19 24 SER B C 1
ATOM 4034 O O . SER B 1 24 ? 2.867 28.516 14.578 1 98.19 24 SER B O 1
ATOM 4036 N N . PHE B 1 25 ? 1.675 28.297 12.711 1 98.5 25 PHE B N 1
ATOM 4037 C CA . PHE B 1 25 ? 2.465 27.172 12.211 1 98.5 25 PHE B CA 1
ATOM 4038 C C . PHE B 1 25 ? 3.738 27.656 11.539 1 98.5 25 PHE B C 1
ATOM 4040 O O . PHE B 1 25 ? 4.656 26.875 11.289 1 98.5 25 PHE B O 1
ATOM 4047 N N . LEU B 1 26 ? 3.84 28.938 11.273 1 98.56 26 LEU B N 1
ATOM 4048 C CA . LEU B 1 26 ? 4.996 29.516 10.602 1 98.56 26 LEU B CA 1
ATOM 4049 C C . LEU B 1 26 ? 6.254 29.359 11.445 1 98.56 26 LEU B C 1
ATOM 4051 O O . LEU B 1 26 ? 7.266 28.844 10.969 1 98.56 26 LEU B O 1
ATOM 4055 N N . PRO B 1 27 ? 6.195 29.766 12.742 1 98.25 27 PRO B N 1
ATOM 4056 C CA . PRO B 1 27 ? 7.398 29.547 13.555 1 98.25 27 PRO B CA 1
ATOM 4057 C C . PRO B 1 27 ? 7.754 28.078 13.703 1 98.25 27 PRO B C 1
ATOM 4059 O O . PRO B 1 27 ? 8.93 27.719 13.805 1 98.25 27 PRO B O 1
ATOM 4062 N N . SER B 1 28 ? 6.797 27.188 13.75 1 98 28 SER B N 1
ATOM 4063 C CA . SER B 1 28 ? 7.062 25.75 13.812 1 98 28 SER B CA 1
ATOM 4064 C C . SER B 1 28 ? 7.777 25.266 12.555 1 98 28 SER B C 1
ATOM 4066 O O . SER B 1 28 ? 8.648 24.391 12.625 1 98 28 SER B O 1
ATOM 4068 N N . GLY B 1 29 ? 7.383 25.797 11.453 1 98 29 GLY B N 1
ATOM 4069 C CA . GLY B 1 29 ? 8.094 25.484 10.219 1 98 29 GLY B CA 1
ATOM 4070 C C . GLY B 1 29 ? 9.539 25.953 10.242 1 98 29 GLY B C 1
ATOM 4071 O O . GLY B 1 29 ? 10.422 25.25 9.742 1 98 29 GLY B O 1
ATOM 4072 N N . LEU B 1 30 ? 9.781 27.094 10.797 1 97.75 30 LEU B N 1
ATOM 4073 C CA . LEU B 1 30 ? 11.141 27.609 10.938 1 97.75 30 LEU B CA 1
ATOM 4074 C C . LEU B 1 30 ? 11.992 26.656 11.766 1 97.75 30 LEU B C 1
ATOM 4076 O O . LEU B 1 30 ? 13.141 26.359 11.398 1 97.75 30 LEU B O 1
ATOM 4080 N N . VAL B 1 31 ? 11.398 26.172 12.773 1 96.19 31 VAL B N 1
ATOM 4081 C CA . VAL B 1 31 ? 12.109 25.266 13.656 1 96.19 31 VAL B CA 1
ATOM 4082 C C . VAL B 1 31 ? 12.469 23.984 12.906 1 96.19 31 VAL B C 1
ATOM 4084 O O . VAL B 1 31 ? 13.586 23.484 13.023 1 96.19 31 VAL B O 1
ATOM 4087 N N . PHE B 1 32 ? 11.562 23.5 12.172 1 95.56 32 PHE B N 1
ATOM 4088 C CA . PHE B 1 32 ? 11.836 22.281 11.43 1 95.56 32 PHE B CA 1
ATOM 4089 C C . PHE B 1 32 ? 12.859 22.531 10.328 1 95.56 32 PHE B C 1
ATOM 4091 O O . PHE B 1 32 ? 13.703 21.672 10.055 1 95.56 32 PHE B O 1
ATOM 4098 N N . GLY B 1 33 ? 12.758 23.656 9.703 1 94.44 33 GLY B N 1
ATOM 4099 C CA . GLY B 1 33 ? 13.789 24.016 8.734 1 94.44 33 GLY B CA 1
ATOM 4100 C C . GLY B 1 33 ? 15.18 24.078 9.336 1 94.44 33 GLY B C 1
ATOM 4101 O O . GLY B 1 33 ? 16.141 23.641 8.711 1 94.44 33 GLY B O 1
ATOM 4102 N N . TYR B 1 34 ? 15.266 24.609 10.484 1 93.19 34 TYR B N 1
ATOM 4103 C CA . TYR B 1 34 ? 16.531 24.594 11.219 1 93.19 34 TYR B CA 1
ATOM 4104 C C . TYR B 1 34 ? 17.016 23.172 11.461 1 93.19 34 TYR B C 1
ATOM 4106 O O . TYR B 1 34 ? 18.203 22.875 11.297 1 93.19 34 TYR B O 1
ATOM 4114 N N . THR B 1 35 ? 16.094 22.328 11.844 1 91.5 35 THR B N 1
ATOM 4115 C CA . THR B 1 35 ? 16.453 20.953 12.141 1 91.5 35 THR B CA 1
ATOM 4116 C C . THR B 1 35 ? 17.031 20.266 10.906 1 91.5 35 THR B C 1
ATOM 4118 O O . THR B 1 35 ? 18.062 19.594 10.984 1 91.5 35 THR B O 1
ATOM 4121 N N . ILE B 1 36 ? 16.391 20.469 9.812 1 89.12 36 ILE B N 1
ATOM 4122 C CA . ILE B 1 36 ? 16.844 19.844 8.57 1 89.12 36 ILE B CA 1
ATOM 4123 C C . ILE B 1 36 ? 18.219 20.406 8.195 1 89.12 36 ILE B C 1
ATOM 4125 O O . ILE B 1 36 ? 19.094 19.656 7.785 1 89.12 36 ILE B O 1
ATOM 4129 N N . SER B 1 37 ? 18.453 21.688 8.344 1 88.19 37 SER B N 1
ATOM 4130 C CA . SER B 1 37 ? 19.734 22.312 8.023 1 88.19 37 SER B CA 1
ATOM 4131 C C . SER B 1 37 ? 20.828 21.859 8.977 1 88.19 37 SER B C 1
ATOM 4133 O O . SER B 1 37 ? 21.969 21.641 8.562 1 88.19 37 SER B O 1
ATOM 4135 N N . SER B 1 38 ? 20.469 21.719 10.172 1 85.38 38 SER B N 1
ATOM 4136 C CA . SER B 1 38 ? 21.438 21.25 11.156 1 85.38 38 SER B CA 1
ATOM 4137 C C . SER B 1 38 ? 21.859 19.812 10.891 1 85.38 38 SER B C 1
ATOM 4139 O O . SER B 1 38 ? 23.016 19.453 11.086 1 85.38 38 SER B O 1
ATOM 4141 N N . PHE B 1 39 ? 20.938 18.969 10.469 1 83.75 39 PHE B N 1
ATOM 4142 C CA . PHE B 1 39 ? 21.234 17.578 10.133 1 83.75 39 PHE B CA 1
ATOM 4143 C C . PHE B 1 39 ? 22.203 17.5 8.961 1 83.75 39 PHE B C 1
ATOM 4145 O O . PHE B 1 39 ? 23.109 16.672 8.953 1 83.75 39 PHE B O 1
ATOM 4152 N N . VAL B 1 40 ? 22.016 18.375 8.047 1 82.06 40 VAL B N 1
ATOM 4153 C CA . VAL B 1 40 ? 22.891 18.375 6.871 1 82.06 40 VAL B CA 1
ATOM 4154 C C . VAL B 1 40 ? 24.266 18.906 7.25 1 82.06 40 VAL B C 1
ATOM 4156 O O . VAL B 1 40 ? 25.281 18.391 6.789 1 82.06 40 VAL B O 1
ATOM 4159 N N . ALA B 1 41 ? 24.328 19.844 8.062 1 77.31 41 ALA B N 1
ATOM 4160 C CA . ALA B 1 41 ? 25.594 20.438 8.484 1 77.31 41 ALA B CA 1
ATOM 4161 C C . ALA B 1 41 ? 26.391 19.469 9.352 1 77.31 41 ALA B C 1
ATOM 4163 O O . ALA B 1 41 ? 27.625 19.438 9.289 1 77.31 41 ALA B O 1
ATOM 4164 N N . GLU B 1 42 ? 25.766 18.703 10.125 1 74.56 42 GLU B N 1
ATOM 4165 C CA . GLU B 1 42 ? 26.438 17.812 11.07 1 74.56 42 GLU B CA 1
ATOM 4166 C C . GLU B 1 42 ? 26.562 16.406 10.492 1 74.56 42 GLU B C 1
ATOM 4168 O O . GLU B 1 42 ? 26.797 15.445 11.227 1 74.56 42 GLU B O 1
ATOM 4173 N N . ARG B 1 43 ? 26.438 16.391 9.25 1 76.5 43 ARG B N 1
ATOM 4174 C CA . ARG B 1 43 ? 26.562 15.078 8.617 1 76.5 43 ARG B CA 1
ATOM 4175 C C . ARG B 1 43 ? 27.969 14.539 8.75 1 76.5 43 ARG B C 1
ATOM 4177 O O . ARG B 1 43 ? 28.938 15.297 8.68 1 76.5 43 ARG B O 1
ATOM 4184 N N . ASN B 1 44 ? 28.234 13.438 9.078 1 66.25 44 ASN B N 1
ATOM 4185 C CA . ASN B 1 44 ? 29.5 12.742 9.211 1 66.25 44 ASN B CA 1
ATOM 4186 C C . ASN B 1 44 ? 30.125 12.961 10.586 1 66.25 44 ASN B C 1
ATOM 4188 O O . ASN B 1 44 ? 31.266 12.578 10.828 1 66.25 44 ASN B O 1
ATOM 4192 N N . ILE B 1 45 ? 29.438 13.93 11.297 1 65.81 45 ILE B N 1
ATOM 4193 C CA . ILE B 1 45 ? 29.938 14.117 12.656 1 65.81 45 ILE B CA 1
ATOM 4194 C C . ILE B 1 45 ? 29.234 13.156 13.602 1 65.81 45 ILE B C 1
ATOM 4196 O O . ILE B 1 45 ? 28.031 12.922 13.469 1 65.81 45 ILE B O 1
ATOM 4200 N N . ASN B 1 46 ? 29.922 12.164 14 1 58.91 46 ASN B N 1
ATOM 4201 C CA . ASN B 1 46 ? 29.328 11.227 14.953 1 58.91 46 ASN B CA 1
ATOM 4202 C C . ASN B 1 46 ? 28.578 11.953 16.062 1 58.91 46 ASN B C 1
ATOM 4204 O O . ASN B 1 46 ? 29.141 12.219 17.125 1 58.91 46 ASN B O 1
ATOM 4208 N N . THR B 1 47 ? 27.625 12.656 15.641 1 59.31 47 THR B N 1
ATOM 4209 C CA . THR B 1 47 ? 26.906 13.406 16.672 1 59.31 47 THR B CA 1
ATOM 4210 C C . THR B 1 47 ? 25.984 12.484 17.469 1 59.31 47 THR B C 1
ATOM 4212 O O . THR B 1 47 ? 25.359 11.586 16.891 1 59.31 47 THR B O 1
ATOM 4215 N N . GLY B 1 48 ? 26.375 12.086 18.641 1 57.47 48 GLY B N 1
ATOM 4216 C CA . GLY B 1 48 ? 25.656 11.297 19.625 1 57.47 48 GLY B CA 1
ATOM 4217 C C . GLY B 1 48 ? 24.156 11.57 19.641 1 57.47 48 GLY B C 1
ATOM 4218 O O . GLY B 1 48 ? 23.641 12.195 18.719 1 57.47 48 GLY B O 1
ATOM 4219 N N . LEU B 1 49 ? 23.453 11.031 20.422 1 57.31 49 LEU B N 1
ATOM 4220 C CA . LEU B 1 49 ? 22.031 11.109 20.766 1 57.31 49 LEU B CA 1
ATOM 4221 C C . LEU B 1 49 ? 21.609 12.562 20.938 1 57.31 49 LEU B C 1
ATOM 4223 O O . LEU B 1 49 ? 20.406 12.867 20.938 1 57.31 49 LEU B O 1
ATOM 4227 N N . ILE B 1 50 ? 22.453 13.484 20.953 1 59.25 50 ILE B N 1
ATOM 4228 C CA . ILE B 1 50 ? 22.125 14.867 21.281 1 59.25 50 ILE B CA 1
ATOM 4229 C C . ILE B 1 50 ? 21.375 15.516 20.125 1 59.25 50 ILE B C 1
ATOM 4231 O O . ILE B 1 50 ? 20.531 16.391 20.344 1 59.25 50 ILE B O 1
ATOM 4235 N N . VAL B 1 51 ? 21.562 14.977 19.031 1 73.94 51 VAL B N 1
ATOM 4236 C CA . VAL B 1 51 ? 20.938 15.609 17.875 1 73.94 51 VAL B CA 1
ATOM 4237 C C . VAL B 1 51 ? 19.469 15.203 17.797 1 73.94 51 VAL B C 1
ATOM 4239 O O . VAL B 1 51 ? 18.625 15.977 17.328 1 73.94 51 VAL B O 1
ATOM 4242 N N . TYR B 1 52 ? 19.109 14.203 18.531 1 84.19 52 TYR B N 1
ATOM 4243 C CA . TYR B 1 52 ? 17.734 13.719 18.484 1 84.19 52 TYR B CA 1
ATOM 4244 C C . TYR B 1 52 ? 16.969 14.156 19.734 1 84.19 52 TYR B C 1
ATOM 4246 O O . TYR B 1 52 ? 15.758 13.969 19.812 1 84.19 52 TYR B O 1
ATOM 4254 N N . GLY B 1 53 ? 17.609 14.742 20.719 1 88.44 53 GLY B N 1
ATOM 4255 C CA . GLY B 1 53 ? 17.047 15.125 22 1 88.44 53 GLY B CA 1
ATOM 4256 C C . GLY B 1 53 ? 15.844 16.047 21.875 1 88.44 53 GLY B C 1
ATOM 4257 O O . GLY B 1 53 ? 14.781 15.781 22.438 1 88.44 53 GLY B O 1
ATOM 4258 N N . PRO B 1 54 ? 16 17.109 21.109 1 92.88 54 PRO B N 1
ATOM 4259 C CA . PRO B 1 54 ? 14.883 18.047 20.953 1 92.88 54 PRO B CA 1
ATOM 4260 C C . PRO B 1 54 ? 13.625 17.359 20.422 1 92.88 54 PRO B C 1
ATOM 4262 O O . PRO B 1 54 ? 12.523 17.625 20.891 1 92.88 54 PRO B O 1
ATOM 4265 N N . MET B 1 55 ? 13.766 16.469 19.484 1 93.81 55 MET B N 1
ATOM 4266 C CA . MET B 1 55 ? 12.609 15.781 18.906 1 93.81 55 MET B CA 1
ATOM 4267 C C . MET B 1 55 ? 11.992 14.828 19.922 1 93.81 55 MET B C 1
ATOM 4269 O O . MET B 1 55 ? 10.766 14.695 19.984 1 93.81 55 MET B O 1
ATOM 4273 N N . ILE B 1 56 ? 12.797 14.203 20.703 1 93.88 56 ILE B N 1
ATOM 4274 C CA . ILE B 1 56 ? 12.289 13.305 21.734 1 93.88 56 ILE B CA 1
ATOM 4275 C C . ILE B 1 56 ? 11.516 14.102 22.781 1 93.88 56 ILE B C 1
ATOM 4277 O O . ILE B 1 56 ? 10.43 13.703 23.203 1 93.88 56 ILE B O 1
ATOM 4281 N N . LEU B 1 57 ? 12.078 15.195 23.141 1 94.38 57 LEU B N 1
ATOM 4282 C CA . LEU B 1 57 ? 11.391 16.047 24.109 1 94.38 57 LEU B CA 1
ATOM 4283 C C . LEU B 1 57 ? 10.055 16.531 23.547 1 94.38 57 LEU B C 1
ATOM 4285 O O . LEU B 1 57 ? 9.047 16.531 24.266 1 94.38 57 LEU B O 1
ATOM 4289 N N . GLY B 1 58 ? 10.125 17.016 22.328 1 95.38 58 GLY B N 1
ATOM 4290 C CA . GLY B 1 58 ? 8.875 17.422 21.688 1 95.38 58 GLY B CA 1
ATOM 4291 C C . GLY B 1 58 ? 7.824 16.328 21.688 1 95.38 58 GLY B C 1
ATOM 4292 O O . GLY B 1 58 ? 6.648 16.594 21.953 1 95.38 58 GLY B O 1
ATOM 4293 N N . ALA B 1 59 ? 8.211 15.125 21.422 1 96.88 59 ALA B N 1
ATOM 4294 C CA . ALA B 1 59 ? 7.293 13.992 21.422 1 96.88 59 ALA B CA 1
ATOM 4295 C C . ALA B 1 59 ? 6.738 13.727 22.812 1 96.88 59 ALA B C 1
ATOM 4297 O O . ALA B 1 59 ? 5.547 13.445 22.984 1 96.88 59 ALA B O 1
ATOM 4298 N N . CYS B 1 60 ? 7.516 13.891 23.797 1 96.88 60 CYS B N 1
ATOM 4299 C CA . CYS B 1 60 ? 7.078 13.648 25.156 1 96.88 60 CYS B CA 1
ATOM 4300 C C . CYS B 1 60 ? 6.086 14.711 25.609 1 96.88 60 CYS B C 1
ATOM 4302 O O . CYS B 1 60 ? 5.051 14.391 26.203 1 96.88 60 CYS B O 1
ATOM 4304 N N . VAL B 1 61 ? 6.379 15.891 25.344 1 97.19 61 VAL B N 1
ATOM 4305 C CA . VAL B 1 61 ? 5.484 16.984 25.734 1 97.19 61 VAL B CA 1
ATOM 4306 C C . VAL B 1 61 ? 4.176 16.859 24.953 1 97.19 61 VAL B C 1
ATOM 4308 O O . VAL B 1 61 ? 3.098 17.109 25.5 1 97.19 61 VAL B O 1
ATOM 4311 N N . GLY B 1 62 ? 4.355 16.578 23.703 1 97.5 62 GLY B N 1
ATOM 4312 C CA . GLY B 1 62 ? 3.148 16.359 22.922 1 97.5 62 GLY B CA 1
ATOM 4313 C C . GLY B 1 62 ? 2.264 15.266 23.5 1 97.5 62 GLY B C 1
ATOM 4314 O O . GLY B 1 62 ? 1.035 15.375 23.469 1 97.5 62 GLY B O 1
ATOM 4315 N N . PHE B 1 63 ? 2.891 14.258 24.047 1 98.06 63 PHE B N 1
ATOM 4316 C CA . PHE B 1 63 ? 2.143 13.156 24.625 1 98.06 63 PHE B CA 1
ATOM 4317 C C . PHE B 1 63 ? 1.384 13.617 25.875 1 98.06 63 PHE B C 1
ATOM 4319 O O . PHE B 1 63 ? 0.195 13.32 26.016 1 98.06 63 PHE B O 1
ATOM 4326 N N . VAL B 1 64 ? 2.012 14.305 26.656 1 97.69 64 VAL B N 1
ATOM 4327 C CA . VAL B 1 64 ? 1.399 14.789 27.891 1 97.69 64 VAL B CA 1
ATOM 4328 C C . VAL B 1 64 ? 0.264 15.758 27.562 1 97.69 64 VAL B C 1
ATOM 4330 O O . VAL B 1 64 ? -0.813 15.688 28.156 1 97.69 64 VAL B O 1
ATOM 4333 N N . ALA B 1 65 ? 0.498 16.625 26.625 1 97.5 65 ALA B N 1
ATOM 4334 C CA . ALA B 1 65 ? -0.525 17.578 26.234 1 97.5 65 ALA B CA 1
ATOM 4335 C C . ALA B 1 65 ? -1.739 16.875 25.641 1 97.5 65 ALA B C 1
ATOM 4337 O O . ALA B 1 65 ? -2.881 17.203 25.969 1 97.5 65 ALA B O 1
ATOM 4338 N N . ALA B 1 66 ? -1.485 15.969 24.75 1 98.06 66 ALA B N 1
ATOM 4339 C CA . ALA B 1 66 ? -2.58 15.234 24.125 1 98.06 66 ALA B CA 1
ATOM 4340 C C . ALA B 1 66 ? -3.381 14.453 25.172 1 98.06 66 ALA B C 1
ATOM 4342 O O . ALA B 1 66 ? -4.613 14.43 25.125 1 98.06 66 ALA B O 1
ATOM 4343 N N . LEU B 1 67 ? -2.688 13.852 26.109 1 97.69 67 LEU B N 1
ATOM 4344 C CA . LEU B 1 67 ? -3.34 13.078 27.156 1 97.69 67 LEU B CA 1
ATOM 4345 C C . LEU B 1 67 ? -4.172 13.977 28.062 1 97.69 67 LEU B C 1
ATOM 4347 O O . LEU B 1 67 ? -5.277 13.617 28.453 1 97.69 67 LEU B O 1
ATOM 4351 N N . THR B 1 68 ? -3.652 15.062 28.359 1 97.12 68 THR B N 1
ATOM 4352 C CA . THR B 1 68 ? -4.379 16 29.203 1 97.12 68 THR B CA 1
ATOM 4353 C C . THR B 1 68 ? -5.637 16.5 28.5 1 97.12 68 THR B C 1
ATOM 4355 O O . THR B 1 68 ? -6.711 16.547 29.109 1 97.12 68 THR B O 1
ATOM 4358 N N . MET B 1 69 ? -5.516 16.859 27.297 1 96.12 69 MET B N 1
ATOM 4359 C CA . MET B 1 69 ? -6.676 17.328 26.547 1 96.12 69 MET B CA 1
ATOM 4360 C C . MET B 1 69 ? -7.723 16.234 26.406 1 96.12 69 MET B C 1
ATOM 4362 O O . MET B 1 69 ? -8.922 16.5 26.5 1 96.12 69 MET B O 1
ATOM 4366 N N . PHE B 1 70 ? -7.281 15.039 26.188 1 95.81 70 PHE B N 1
ATOM 4367 C CA . PHE B 1 70 ? -8.18 13.898 26.094 1 95.81 70 PHE B CA 1
ATOM 4368 C C . PHE B 1 70 ? -8.906 13.68 27.422 1 95.81 70 PHE B C 1
ATOM 4370 O O . PHE B 1 70 ? -10.125 13.469 27.438 1 95.81 70 PHE B O 1
ATOM 4377 N N . MET B 1 71 ? -8.164 13.758 28.547 1 95.94 71 MET B N 1
ATOM 4378 C CA . MET B 1 71 ? -8.75 13.516 29.859 1 95.94 71 MET B CA 1
ATOM 4379 C C . MET B 1 71 ? -9.789 14.578 30.203 1 95.94 71 MET B C 1
ATOM 4381 O O . MET B 1 71 ? -10.836 14.273 30.766 1 95.94 71 MET B O 1
ATOM 4385 N N . VAL B 1 72 ? -9.531 15.711 29.844 1 94.25 72 VAL B N 1
ATOM 4386 C CA . VAL B 1 72 ? -10.477 16.797 30.109 1 94.25 72 VAL B CA 1
ATOM 4387 C C . VAL B 1 72 ? -11.75 16.578 29.297 1 94.25 72 VAL B C 1
ATOM 4389 O O . VAL B 1 72 ? -12.859 16.734 29.828 1 94.25 72 VAL B O 1
ATOM 4392 N N . LYS B 1 73 ? -11.641 16.219 28.062 1 93.06 73 LYS B N 1
ATOM 4393 C CA . LYS B 1 73 ? -12.797 15.922 27.234 1 93.06 73 LYS B CA 1
ATOM 4394 C C . LYS B 1 73 ? -13.578 14.727 27.766 1 93.06 73 LYS B C 1
ATOM 4396 O O . LYS B 1 73 ? -14.812 14.727 27.75 1 93.06 73 LYS B O 1
ATOM 4401 N N . PHE B 1 74 ? -12.75 13.812 28.203 1 92.19 74 PHE B N 1
ATOM 4402 C CA . PHE B 1 74 ? -13.359 12.578 28.703 1 92.19 74 PHE B CA 1
ATOM 4403 C C . PHE B 1 74 ? -14.164 12.852 29.969 1 92.19 74 PHE B C 1
ATOM 4405 O O . PHE B 1 74 ? -15.281 12.352 30.109 1 92.19 74 PHE B O 1
ATOM 4412 N N . PHE B 1 75 ? -13.695 13.641 30.828 1 93.31 75 PHE B N 1
ATOM 4413 C CA . PHE B 1 75 ? -14.344 13.898 32.094 1 93.31 75 PHE B CA 1
ATOM 4414 C C . PHE B 1 75 ? -15.484 14.891 31.953 1 93.31 75 PHE B C 1
ATOM 4416 O O . PHE B 1 75 ? -16.531 14.758 32.594 1 93.31 75 PHE B O 1
ATOM 4423 N N . ARG B 1 76 ? -15.383 15.758 31.094 1 92.5 76 ARG B N 1
ATOM 4424 C CA . ARG B 1 76 ? -16.406 16.797 30.938 1 92.5 76 ARG B CA 1
ATOM 4425 C C . ARG B 1 76 ? -17.438 16.406 29.891 1 92.5 76 ARG B C 1
ATOM 4427 O O . ARG B 1 76 ? -18.5 17.016 29.797 1 92.5 76 ARG B O 1
ATOM 4434 N N . SER B 1 77 ? -17.172 15.453 29.016 1 90.56 77 SER B N 1
ATOM 4435 C CA . SER B 1 77 ? -18.047 14.938 27.969 1 90.56 77 SER B CA 1
ATOM 4436 C C . SER B 1 77 ? -18.406 16.016 26.953 1 90.56 77 SER B C 1
ATOM 4438 O O . SER B 1 77 ? -19.5 16.031 26.406 1 90.56 77 SER B O 1
ATOM 4440 N N . ARG B 1 78 ? -17.578 17.047 26.953 1 91.5 78 ARG B N 1
ATOM 4441 C CA . ARG B 1 78 ? -17.719 18.125 25.969 1 91.5 78 ARG B CA 1
ATOM 4442 C C . ARG B 1 78 ? -16.344 18.656 25.547 1 91.5 78 ARG B C 1
ATOM 4444 O O . ARG B 1 78 ? -15.344 18.391 26.219 1 91.5 78 ARG B O 1
ATOM 4451 N N . ILE B 1 79 ? -16.281 19.328 24.469 1 92.19 79 ILE B N 1
ATOM 4452 C CA . ILE B 1 79 ? -15.055 19.938 24 1 92.19 79 ILE B CA 1
ATOM 4453 C C . ILE B 1 79 ? -14.875 21.312 24.641 1 92.19 79 ILE B C 1
ATOM 4455 O O . ILE B 1 79 ? -15.773 22.156 24.578 1 92.19 79 ILE B O 1
ATOM 4459 N N . ILE B 1 80 ? -13.781 21.359 25.312 1 89.81 80 ILE B N 1
ATOM 4460 C CA . ILE B 1 80 ? -13.43 22.641 25.906 1 89.81 80 ILE B CA 1
ATOM 4461 C C . ILE B 1 80 ? -12.453 23.391 25 1 89.81 80 ILE B C 1
ATOM 4463 O O . ILE B 1 80 ? -11.461 22.828 24.547 1 89.81 80 ILE B O 1
ATOM 4467 N N . PHE B 1 81 ? -12.742 24.688 24.734 1 90.56 81 PHE B N 1
ATOM 4468 C CA . PHE B 1 81 ? -11.945 25.469 23.797 1 90.56 81 PHE B CA 1
ATOM 4469 C C . PHE B 1 81 ? -10.852 26.234 24.531 1 90.56 81 PHE B C 1
ATOM 4471 O O . PHE B 1 81 ? -10.867 27.469 24.562 1 90.56 81 PHE B O 1
ATOM 4478 N N . TRP B 1 82 ? -9.906 25.562 25.016 1 92.19 82 TRP B N 1
ATOM 4479 C CA . TRP B 1 82 ? -8.727 26.172 25.641 1 92.19 82 TRP B CA 1
ATOM 4480 C C . TRP B 1 82 ? -7.543 26.156 24.688 1 92.19 82 TRP B C 1
ATOM 4482 O O . TRP B 1 82 ? -6.391 26.25 25.109 1 92.19 82 TRP B O 1
ATOM 4492 N N . HIS B 1 83 ? -7.809 26 23.438 1 94.81 83 HIS B N 1
ATOM 4493 C CA . HIS B 1 83 ? -6.785 25.906 22.406 1 94.81 83 HIS B CA 1
ATOM 4494 C C . HIS B 1 83 ? -6.004 27.203 22.281 1 94.81 83 HIS B C 1
ATOM 4496 O O . HIS B 1 83 ? -4.781 27.188 22.125 1 94.81 83 HIS B O 1
ATOM 4502 N N . THR B 1 84 ? -6.691 28.297 22.391 1 94.56 84 THR B N 1
ATOM 4503 C CA . THR B 1 84 ? -6.039 29.594 22.234 1 94.56 84 THR B CA 1
ATOM 4504 C C . THR B 1 84 ? -5.043 29.844 23.375 1 94.56 84 THR B C 1
ATOM 4506 O O . THR B 1 84 ? -3.984 30.438 23.156 1 94.56 84 THR B O 1
ATOM 4509 N N . ASP B 1 85 ? -5.336 29.344 24.562 1 95.38 85 ASP B N 1
ATOM 4510 C CA . ASP B 1 85 ? -4.418 29.469 25.688 1 95.38 85 ASP B CA 1
ATOM 4511 C C . ASP B 1 85 ? -3.17 28.609 25.484 1 95.38 85 ASP B C 1
ATOM 4513 O O . ASP B 1 85 ? -2.057 29.047 25.797 1 95.38 85 ASP B O 1
ATOM 4517 N N . ILE B 1 86 ? -3.4 27.469 25.016 1 96.94 86 ILE B N 1
ATOM 4518 C CA . ILE B 1 86 ? -2.271 26.578 24.75 1 96.94 86 ILE B CA 1
ATOM 4519 C C . ILE B 1 86 ? -1.387 27.172 23.672 1 96.94 86 ILE B C 1
ATOM 4521 O O . ILE B 1 86 ? -0.158 27.125 23.75 1 96.94 86 ILE B O 1
ATOM 4525 N N . LEU B 1 87 ? -2.006 27.766 22.672 1 97.88 87 LEU B N 1
ATOM 4526 C CA . LEU B 1 87 ? -1.255 28.391 21.594 1 97.88 87 LEU B CA 1
ATOM 4527 C C . LEU B 1 87 ? -0.494 29.609 22.094 1 97.88 87 LEU B C 1
ATOM 4529 O O . LEU B 1 87 ? 0.6 29.906 21.609 1 97.88 87 LEU B O 1
ATOM 4533 N N . LEU B 1 88 ? -1.045 30.297 23.031 1 97.75 88 LEU B N 1
ATOM 4534 C CA . LEU B 1 88 ? -0.347 31.422 23.656 1 97.75 88 LEU B CA 1
ATOM 4535 C C . LEU B 1 88 ? 0.901 30.938 24.391 1 97.75 88 LEU B C 1
ATOM 4537 O O . LEU B 1 88 ? 1.955 31.578 24.312 1 97.75 88 LEU B O 1
ATOM 4541 N N . VAL B 1 89 ? 0.739 29.891 25.078 1 97.62 89 VAL B N 1
ATOM 4542 C CA . VAL B 1 89 ? 1.886 29.297 25.766 1 97.62 89 VAL B CA 1
ATOM 4543 C C . VAL B 1 89 ? 2.93 28.859 24.734 1 97.62 89 VAL B C 1
ATOM 4545 O O . VAL B 1 89 ? 4.125 29.078 24.922 1 97.62 89 VAL B O 1
ATOM 4548 N N . ALA B 1 90 ? 2.48 28.219 23.672 1 98.25 90 ALA B N 1
ATOM 4549 C CA . ALA B 1 90 ? 3.391 27.797 22.625 1 98.25 90 ALA B CA 1
ATOM 4550 C C . ALA B 1 90 ? 4.121 28.984 22 1 98.25 90 ALA B C 1
ATOM 4552 O O . ALA B 1 90 ? 5.336 28.938 21.797 1 98.25 90 ALA B O 1
ATOM 4553 N N . ALA B 1 91 ? 3.391 30.031 21.75 1 98.31 91 ALA B N 1
ATOM 4554 C CA . ALA B 1 91 ? 3.986 31.234 21.156 1 98.31 91 ALA B CA 1
ATOM 4555 C C . ALA B 1 91 ? 5.02 31.844 22.094 1 98.31 91 ALA B C 1
ATOM 4557 O O . ALA B 1 91 ? 6.047 32.375 21.641 1 98.31 91 ALA B O 1
ATOM 4558 N N . SER B 1 92 ? 4.773 31.828 23.375 1 98 92 SER B N 1
ATOM 4559 C CA . SER B 1 92 ? 5.738 32.312 24.344 1 98 92 SER B CA 1
ATOM 4560 C C . SER B 1 92 ? 7.016 31.484 24.328 1 98 92 SER B C 1
ATOM 4562 O O . SER B 1 92 ? 8.117 32.031 24.453 1 98 92 SER B O 1
ATOM 4564 N N . PHE B 1 93 ? 6.84 30.203 24.203 1 98.19 93 PHE B N 1
ATOM 4565 C CA . PHE B 1 93 ? 8.008 29.344 24.125 1 98.19 93 PHE B CA 1
ATOM 4566 C C . PHE B 1 93 ? 8.789 29.609 22.844 1 98.19 93 PHE B C 1
ATOM 4568 O O . PHE B 1 93 ? 10.023 29.547 22.828 1 98.19 93 PHE B O 1
ATOM 4575 N N . HIS B 1 94 ? 8.07 29.891 21.75 1 98.19 94 HIS B N 1
ATOM 4576 C CA . HIS B 1 94 ? 8.758 30.266 20.516 1 98.19 94 HIS B CA 1
ATOM 4577 C C . HIS B 1 94 ? 9.57 31.547 20.703 1 98.19 94 HIS B C 1
ATOM 4579 O O . HIS B 1 94 ? 10.703 31.641 20.219 1 98.19 94 HIS B O 1
ATOM 4585 N N . LEU B 1 95 ? 9.023 32.5 21.391 1 97.5 95 LEU B N 1
ATOM 4586 C CA . LEU B 1 95 ? 9.719 33.75 21.641 1 97.5 95 LEU B CA 1
ATOM 4587 C C . LEU B 1 95 ? 10.969 33.531 22.484 1 97.5 95 LEU B C 1
ATOM 4589 O O . LEU B 1 95 ? 12.047 34.031 22.156 1 97.5 95 LEU B O 1
ATOM 4593 N N . ILE B 1 96 ? 10.836 32.75 23.531 1 97.06 96 ILE B N 1
ATOM 4594 C CA . ILE B 1 96 ? 11.961 32.469 24.422 1 97.06 96 ILE B CA 1
ATOM 4595 C C . ILE B 1 96 ? 13.039 31.703 23.656 1 97.06 96 ILE B C 1
ATOM 4597 O O . ILE B 1 96 ? 14.227 32 23.766 1 97.06 96 ILE B O 1
ATOM 4601 N N . SER B 1 97 ? 12.641 30.75 22.875 1 96.62 97 SER B N 1
ATOM 4602 C CA . SER B 1 97 ? 13.578 29.922 22.125 1 96.62 97 SER B CA 1
ATOM 4603 C C . SER B 1 97 ? 14.352 30.75 21.109 1 96.62 97 SER B C 1
ATOM 4605 O O . SER B 1 97 ? 15.547 30.531 20.891 1 96.62 97 SER B O 1
ATOM 4607 N N . SER B 1 98 ? 13.695 31.703 20.453 1 95.62 98 SER B N 1
ATOM 4608 C CA . SER B 1 98 ? 14.336 32.531 19.422 1 95.62 98 SER B CA 1
ATOM 4609 C C . SER B 1 98 ? 15.523 33.281 20 1 95.62 98 SER B C 1
ATOM 4611 O O . SER B 1 98 ? 16.516 33.531 19.297 1 95.62 98 SER B O 1
ATOM 4613 N N . CYS B 1 99 ? 15.531 33.625 21.234 1 94.5 99 CYS B N 1
ATOM 4614 C CA . CYS B 1 99 ? 16.609 34.375 21.875 1 94.5 99 CYS B CA 1
ATOM 4615 C C . CYS B 1 99 ? 17.859 33.531 22.047 1 94.5 99 CYS B C 1
ATOM 4617 O O . CYS B 1 99 ? 18.969 34.031 22.047 1 94.5 99 CYS B O 1
ATOM 4619 N N . PHE B 1 100 ? 17.672 32.281 22.156 1 93.69 100 PHE B N 1
ATOM 4620 C CA . PHE B 1 100 ? 18.812 31.391 22.375 1 93.69 100 PHE B CA 1
ATOM 4621 C C . PHE B 1 100 ? 19.562 31.125 21.094 1 93.69 100 PHE B C 1
ATOM 4623 O O . PHE B 1 100 ? 20.734 30.75 21.109 1 93.69 100 PHE B O 1
ATOM 4630 N N . TYR B 1 101 ? 18.938 31.344 19.938 1 91.94 101 TYR B N 1
ATOM 4631 C CA . TYR B 1 101 ? 19.594 31.062 18.656 1 91.94 101 TYR B CA 1
ATOM 4632 C C . TYR B 1 101 ? 20.578 32.188 18.297 1 91.94 101 TYR B C 1
ATOM 4634 O O . TYR B 1 101 ? 21.375 32.031 17.375 1 91.94 101 TYR B O 1
ATOM 4642 N N . PHE B 1 102 ? 20.594 33.344 19.016 1 90.31 102 PHE B N 1
ATOM 4643 C CA . PHE B 1 102 ? 21.516 34.438 18.766 1 90.31 102 PHE B CA 1
ATOM 4644 C C . PHE B 1 102 ? 22.922 34.094 19.281 1 90.31 102 PHE B C 1
ATOM 4646 O O . PHE B 1 102 ? 23.906 34.594 18.766 1 90.31 102 PHE B O 1
ATOM 4653 N N . ALA B 1 103 ? 22.984 33.344 20.344 1 83.88 103 ALA B N 1
ATOM 4654 C CA . ALA B 1 103 ? 24.281 33.031 20.953 1 83.88 103 ALA B CA 1
ATOM 4655 C C . ALA B 1 103 ? 24.875 31.75 20.359 1 83.88 103 ALA B C 1
ATOM 4657 O O . ALA B 1 103 ? 24.156 30.75 20.156 1 83.88 103 ALA B O 1
ATOM 4658 N N . ASP B 1 104 ? 26.203 31.938 20.219 1 75.94 104 ASP B N 1
ATOM 4659 C CA . ASP B 1 104 ? 26.938 30.797 19.672 1 75.94 104 ASP B CA 1
ATOM 4660 C C . ASP B 1 104 ? 26.984 29.641 20.672 1 75.94 104 ASP B C 1
ATOM 4662 O O . ASP B 1 104 ? 27.078 29.859 21.875 1 75.94 104 ASP B O 1
ATOM 4666 N N . ASP B 1 105 ? 26.547 28.375 20.469 1 76.81 105 ASP B N 1
ATOM 4667 C CA . ASP B 1 105 ? 26.672 27.156 21.266 1 76.81 105 ASP B CA 1
ATOM 4668 C C . ASP B 1 105 ? 25.391 26.875 22.047 1 76.81 105 ASP B C 1
ATOM 4670 O O . ASP B 1 105 ? 25.328 25.906 22.812 1 76.81 105 ASP B O 1
ATOM 4674 N N . PHE B 1 106 ? 24.516 27.953 22 1 84.56 106 PHE B N 1
ATOM 4675 C CA . PHE B 1 106 ? 23.281 27.719 22.766 1 84.56 106 PHE B CA 1
ATOM 4676 C C . PHE B 1 106 ? 22.141 27.328 21.828 1 84.56 106 PHE B C 1
ATOM 4678 O O . PHE B 1 106 ? 20.969 27.359 22.219 1 84.56 106 PHE B O 1
ATOM 4685 N N . ASP B 1 107 ? 22.469 27.094 20.656 1 84.69 107 ASP B N 1
ATOM 4686 C CA . ASP B 1 107 ? 21.453 26.703 19.688 1 84.69 107 ASP B CA 1
ATOM 4687 C C . ASP B 1 107 ? 20.766 25.406 20.109 1 84.69 107 ASP B C 1
ATOM 4689 O O . ASP B 1 107 ? 19.578 25.219 19.859 1 84.69 107 ASP B O 1
ATOM 4693 N N . ASN B 1 108 ? 21.469 24.547 20.875 1 85 108 ASN B N 1
ATOM 4694 C CA . ASN B 1 108 ? 20.875 23.281 21.328 1 85 108 ASN B CA 1
ATOM 4695 C C . ASN B 1 108 ? 19.766 23.531 22.359 1 85 108 ASN B C 1
ATOM 4697 O O . ASN B 1 108 ? 18.719 22.875 22.312 1 85 108 ASN B O 1
ATOM 4701 N N . VAL B 1 109 ? 20.047 24.453 23.203 1 90 109 VAL B N 1
ATOM 4702 C CA . VAL B 1 109 ? 19.031 24.797 24.203 1 90 109 VAL B CA 1
ATOM 4703 C C . VAL B 1 109 ? 17.812 25.391 23.516 1 90 109 VAL B C 1
ATOM 4705 O O . VAL B 1 109 ? 16.672 25.062 23.844 1 90 109 VAL B O 1
ATOM 4708 N N . GLY B 1 110 ? 18.047 26.234 22.562 1 93.06 110 GLY B N 1
ATOM 4709 C CA . GLY B 1 110 ? 16.969 26.797 21.781 1 93.06 110 GLY B CA 1
ATOM 4710 C C . GLY B 1 110 ? 16.156 25.734 21.047 1 93.06 110 GLY B C 1
ATOM 4711 O O . GLY B 1 110 ? 14.93 25.828 20.984 1 93.06 110 GLY B O 1
ATOM 4712 N N . ALA B 1 111 ? 16.844 24.766 20.578 1 92.94 111 ALA B N 1
ATOM 4713 C CA . ALA B 1 111 ? 16.172 23.672 19.859 1 92.94 111 ALA B CA 1
ATOM 4714 C C . ALA B 1 111 ? 15.258 22.891 20.797 1 92.94 111 ALA B C 1
ATOM 4716 O O . ALA B 1 111 ? 14.133 22.531 20.422 1 92.94 111 ALA B O 1
ATOM 4717 N N . PHE B 1 112 ? 15.688 22.641 22 1 93.88 112 PHE B N 1
ATOM 4718 C CA . PHE B 1 112 ? 14.867 21.906 22.969 1 93.88 112 PHE B CA 1
ATOM 4719 C C . PHE B 1 112 ? 13.602 22.688 23.297 1 93.88 112 PHE B C 1
ATOM 4721 O O . PHE B 1 112 ? 12.5 22.141 23.25 1 93.88 112 PHE B O 1
ATOM 4728 N N . ILE B 1 113 ? 13.711 23.938 23.453 1 95.69 113 ILE B N 1
ATOM 4729 C CA . ILE B 1 113 ? 12.57 24.766 23.828 1 95.69 113 ILE B CA 1
ATOM 4730 C C . ILE B 1 113 ? 11.648 24.953 22.625 1 95.69 113 ILE B C 1
ATOM 4732 O O . ILE B 1 113 ? 10.422 24.984 22.766 1 95.69 113 ILE B O 1
ATOM 4736 N N . SER B 1 114 ? 12.219 25.062 21.516 1 96.38 114 SER B N 1
ATOM 4737 C CA . SER B 1 114 ? 11.422 25.25 20.312 1 96.38 114 SER B CA 1
ATOM 4738 C C . SER B 1 114 ? 10.547 24.047 20.016 1 96.38 114 SER B C 1
ATOM 4740 O O . SER B 1 114 ? 9.43 24.188 19.531 1 96.38 114 SER B O 1
ATOM 4742 N N . TYR B 1 115 ? 11.016 22.828 20.312 1 96.88 115 TYR B N 1
ATOM 4743 C CA . TYR B 1 115 ? 10.219 21.641 20.016 1 96.88 115 TYR B CA 1
ATOM 4744 C C . TYR B 1 115 ? 9.102 21.469 21.031 1 96.88 115 TYR B C 1
ATOM 4746 O O . TYR B 1 115 ? 8.117 20.766 20.766 1 96.88 115 TYR B O 1
ATOM 4754 N N . LEU B 1 116 ? 9.266 22.125 22.219 1 97 116 LEU B N 1
ATOM 4755 C CA . LEU B 1 116 ? 8.125 22.219 23.125 1 97 116 LEU B CA 1
ATOM 4756 C C . LEU B 1 116 ? 6.988 23.016 22.484 1 97 116 LEU B C 1
ATOM 4758 O O . LEU B 1 116 ? 5.836 22.578 22.5 1 97 116 LEU B O 1
ATOM 4762 N N . ALA B 1 117 ? 7.367 24.094 21.953 1 98.12 117 ALA B N 1
ATOM 4763 C CA . ALA B 1 117 ? 6.398 24.953 21.281 1 98.12 117 ALA B CA 1
ATOM 4764 C C . ALA B 1 117 ? 5.844 24.297 20.016 1 98.12 117 ALA B C 1
ATOM 4766 O O . ALA B 1 117 ? 4.648 24.391 19.734 1 98.12 117 ALA B O 1
ATOM 4767 N N . HIS B 1 118 ? 6.676 23.594 19.312 1 97.62 118 HIS B N 1
ATOM 4768 C CA . HIS B 1 118 ? 6.309 22.922 18.078 1 97.62 118 HIS B CA 1
ATOM 4769 C C . HIS B 1 118 ? 5.215 21.875 18.312 1 97.62 118 HIS B C 1
ATOM 4771 O O . HIS B 1 118 ? 4.215 21.844 17.594 1 97.62 118 HIS B O 1
ATOM 4777 N N . SER B 1 119 ? 5.363 21.078 19.312 1 98 119 SER B N 1
ATOM 4778 C CA . SER B 1 119 ? 4.402 20.016 19.625 1 98 119 SER B CA 1
ATOM 4779 C C . SER B 1 119 ? 3.064 20.594 20.062 1 98 119 SER B C 1
ATOM 4781 O O . SER B 1 119 ? 2.008 20.156 19.625 1 98 119 SER B O 1
ATOM 4783 N N . LEU B 1 120 ? 3.139 21.641 20.844 1 98.25 120 LEU B N 1
ATOM 4784 C CA . LEU B 1 120 ? 1.914 22.266 21.344 1 98.25 120 LEU B CA 1
ATOM 4785 C C . LEU B 1 120 ? 1.152 22.938 20.203 1 98.25 120 LEU B C 1
ATOM 4787 O O . LEU B 1 120 ? -0.078 22.875 20.156 1 98.25 120 LEU B O 1
ATOM 4791 N N . THR B 1 121 ? 1.849 23.547 19.328 1 98.25 121 THR B N 1
ATOM 4792 C CA . THR B 1 121 ? 1.22 24.219 18.188 1 98.25 121 THR B CA 1
ATOM 4793 C C . THR B 1 121 ? 0.523 23.203 17.297 1 98.25 121 THR B C 1
ATOM 4795 O O . THR B 1 121 ? -0.614 23.406 16.859 1 98.25 121 THR B O 1
ATOM 4798 N N . PHE B 1 122 ? 1.188 22.094 17.062 1 97.75 122 PHE B N 1
ATOM 4799 C CA . PHE B 1 122 ? 0.636 21.078 16.188 1 97.75 122 PHE B CA 1
ATOM 4800 C C . PHE B 1 122 ? -0.638 20.484 16.781 1 97.75 122 PHE B C 1
ATOM 4802 O O . PHE B 1 122 ? -1.647 20.344 16.094 1 97.75 122 PHE B O 1
ATOM 4809 N N . LEU B 1 123 ? -0.621 20.203 18.031 1 97.69 123 LEU B N 1
ATOM 4810 C CA . LEU B 1 123 ? -1.748 19.562 18.688 1 97.69 123 LEU B CA 1
ATOM 4811 C C . LEU B 1 123 ? -2.916 20.531 18.844 1 97.69 123 LEU B C 1
ATOM 4813 O O . LEU B 1 123 ? -4.023 20.266 18.375 1 97.69 123 LEU B O 1
ATOM 4817 N N . ALA B 1 124 ? -2.623 21.688 19.406 1 97.69 124 ALA B N 1
ATOM 4818 C CA . ALA B 1 124 ? -3.684 22.656 19.672 1 97.69 124 ALA B CA 1
ATOM 4819 C C . ALA B 1 124 ? -4.195 23.297 18.391 1 97.69 124 ALA B C 1
ATOM 4821 O O . ALA B 1 124 ? -5.391 23.547 18.25 1 97.69 124 ALA B O 1
ATOM 4822 N N . GLY B 1 125 ? -3.297 23.531 17.516 1 97.81 125 GLY B N 1
ATOM 4823 C CA . GLY B 1 125 ? -3.703 24.156 16.266 1 97.81 125 GLY B CA 1
ATOM 4824 C C . GLY B 1 125 ? -4.633 23.297 15.438 1 97.81 125 GLY B C 1
ATOM 4825 O O . GLY B 1 125 ? -5.707 23.75 15.023 1 97.81 125 GLY B O 1
ATOM 4826 N N . LEU B 1 126 ? -4.285 22.047 15.211 1 97.75 126 LEU B N 1
ATOM 4827 C CA . LEU B 1 126 ? -5.102 21.156 14.391 1 97.75 126 LEU B CA 1
ATOM 4828 C C . LEU B 1 126 ? -6.406 20.812 15.102 1 97.75 126 LEU B C 1
ATOM 4830 O O . LEU B 1 126 ? -7.457 20.703 14.469 1 97.75 126 LEU B O 1
ATOM 4834 N N . SER B 1 127 ? -6.32 20.656 16.375 1 97 127 SER B N 1
ATOM 4835 C CA . SER B 1 127 ? -7.531 20.375 17.156 1 97 127 SER B CA 1
ATOM 4836 C C . SER B 1 127 ? -8.508 21.547 17.094 1 97 127 SER B C 1
ATOM 4838 O O . SER B 1 127 ? -9.719 21.344 16.953 1 97 127 SER B O 1
ATOM 4840 N N . PHE B 1 128 ? -7.98 22.719 17.172 1 96.56 128 PHE B N 1
ATOM 4841 C CA . PHE B 1 128 ? -8.812 23.906 17.109 1 96.56 128 PHE B CA 1
ATOM 4842 C C . PHE B 1 128 ? -9.508 24.016 15.766 1 96.56 128 PHE B C 1
ATOM 4844 O O . PHE B 1 128 ? -10.719 24.25 15.703 1 96.56 128 PHE B O 1
ATOM 4851 N N . LEU B 1 129 ? -8.773 23.859 14.734 1 96.56 129 LEU B N 1
ATOM 4852 C CA . LEU B 1 129 ? -9.328 24.016 13.391 1 96.56 129 LEU B CA 1
ATOM 4853 C C . LEU B 1 129 ? -10.359 22.922 13.094 1 96.56 129 LEU B C 1
ATOM 4855 O O . LEU B 1 129 ? -11.344 23.172 12.398 1 96.56 129 LEU B O 1
ATOM 4859 N N . HIS B 1 130 ? -10.102 21.766 13.594 1 95.12 130 HIS B N 1
ATOM 4860 C CA . HIS B 1 130 ? -11.055 20.672 13.43 1 95.12 130 HIS B CA 1
ATOM 4861 C C . HIS B 1 130 ? -12.391 21 14.078 1 95.12 130 HIS B C 1
ATOM 4863 O O . HIS B 1 130 ? -13.453 20.734 13.508 1 95.12 130 HIS B O 1
ATOM 4869 N N . SER B 1 131 ? -12.352 21.625 15.188 1 93.19 131 SER B N 1
ATOM 4870 C CA . SER B 1 131 ? -13.547 21.812 16 1 93.19 131 SER B CA 1
ATOM 4871 C C . SER B 1 131 ? -14.266 23.094 15.617 1 93.19 131 SER B C 1
ATOM 4873 O O . SER B 1 131 ? -15.5 23.172 15.672 1 93.19 131 SER B O 1
ATOM 4875 N N . ILE B 1 132 ? -13.516 24.078 15.18 1 93.94 132 ILE B N 1
ATOM 4876 C CA . ILE B 1 132 ? -14.109 25.406 15.031 1 93.94 132 ILE B CA 1
ATOM 4877 C C . ILE B 1 132 ? -14.578 25.594 13.594 1 93.94 132 ILE B C 1
ATOM 4879 O O . ILE B 1 132 ? -15.586 26.281 13.352 1 93.94 132 ILE B O 1
ATOM 4883 N N . CYS B 1 133 ? -13.945 25.047 12.664 1 93.12 133 CYS B N 1
ATOM 4884 C CA . CYS B 1 133 ? -14.219 25.344 11.266 1 93.12 133 CYS B CA 1
ATOM 4885 C C . CYS B 1 133 ? -15.469 24.625 10.789 1 93.12 133 CYS B C 1
ATOM 4887 O O . CYS B 1 133 ? -15.836 23.578 11.328 1 93.12 133 CYS B O 1
ATOM 4889 N N . GLY B 1 134 ? -16.078 25.25 9.836 1 91.06 134 GLY B N 1
ATOM 4890 C CA . GLY B 1 134 ? -17.266 24.656 9.242 1 91.06 134 GLY B CA 1
ATOM 4891 C C . GLY B 1 134 ? -16.969 23.719 8.094 1 91.06 134 GLY B C 1
ATOM 4892 O O . GLY B 1 134 ? -15.797 23.5 7.758 1 91.06 134 GLY B O 1
ATOM 4893 N N . LYS B 1 135 ? -18 23.203 7.484 1 89.69 135 LYS B N 1
ATOM 4894 C CA . LYS B 1 135 ? -17.906 22.172 6.461 1 89.69 135 LYS B CA 1
ATOM 4895 C C . LYS B 1 135 ? -17.188 22.672 5.219 1 89.69 135 LYS B C 1
ATOM 4897 O O . LYS B 1 135 ? -16.453 21.938 4.57 1 89.69 135 LYS B O 1
ATOM 4902 N N . GLY B 1 136 ? -17.172 23.891 4.902 1 88.25 136 GLY B N 1
ATOM 4903 C CA . GLY B 1 136 ? -16.578 24.375 3.67 1 88.25 136 GLY B CA 1
ATOM 4904 C C . GLY B 1 136 ? -15.188 24.938 3.865 1 88.25 136 GLY B C 1
ATOM 4905 O O . GLY B 1 136 ? -14.398 25 2.922 1 88.25 136 GLY B O 1
ATOM 4906 N N . SER B 1 137 ? -14.828 25.281 5.023 1 93.19 137 SER B N 1
ATOM 4907 C CA . SER B 1 137 ? -13.57 26 5.227 1 93.19 137 SER B CA 1
ATOM 4908 C C . SER B 1 137 ? -12.547 25.141 5.953 1 93.19 137 SER B C 1
ATOM 4910 O O . SER B 1 137 ? -11.359 25.469 5.977 1 93.19 137 SER B O 1
ATOM 4912 N N . ARG B 1 138 ? -12.906 24.047 6.43 1 95.06 138 ARG B N 1
ATOM 4913 C CA . ARG B 1 138 ? -12.039 23.25 7.289 1 95.06 138 ARG B CA 1
ATOM 4914 C C . ARG B 1 138 ? -10.82 22.75 6.523 1 95.06 138 ARG B C 1
ATOM 4916 O O . ARG B 1 138 ? -9.68 23 6.93 1 95.06 138 ARG B O 1
ATOM 4923 N N . ALA B 1 139 ? -11.062 22.125 5.375 1 96.12 139 ALA B N 1
ATOM 4924 C CA . ALA B 1 139 ? -9.961 21.562 4.598 1 96.12 139 ALA B CA 1
ATOM 4925 C C . ALA B 1 139 ? -9.023 22.656 4.098 1 96.12 139 ALA B C 1
ATOM 4927 O O . ALA B 1 139 ? -7.805 22.484 4.074 1 96.12 139 ALA B O 1
ATOM 4928 N N . ILE B 1 140 ? -9.539 23.797 3.789 1 96.69 140 ILE B N 1
ATOM 4929 C CA . ILE B 1 140 ? -8.773 24.906 3.248 1 96.69 140 ILE B CA 1
ATOM 4930 C C . ILE B 1 140 ? -7.875 25.5 4.336 1 96.69 140 ILE B C 1
ATOM 4932 O O . ILE B 1 140 ? -6.684 25.734 4.109 1 96.69 140 ILE B O 1
ATOM 4936 N N . LEU B 1 141 ? -8.461 25.656 5.465 1 97.25 141 LEU B N 1
ATOM 4937 C CA . LEU B 1 141 ? -7.695 26.25 6.551 1 97.25 141 LEU B CA 1
ATOM 4938 C C . LEU B 1 141 ? -6.641 25.281 7.082 1 97.25 141 LEU B C 1
ATOM 4940 O O . LEU B 1 141 ? -5.543 25.703 7.457 1 97.25 141 LEU B O 1
ATOM 4944 N N . LEU B 1 142 ? -6.961 24.031 7.105 1 97.75 142 LEU B N 1
ATOM 4945 C CA . LEU B 1 142 ? -5.957 23.031 7.484 1 97.75 142 LEU B CA 1
ATOM 4946 C C . LEU B 1 142 ? -4.801 23.031 6.488 1 97.75 142 LEU B C 1
ATOM 4948 O O . LEU B 1 142 ? -3.637 22.922 6.883 1 97.75 142 LEU B O 1
ATOM 4952 N N . SER B 1 143 ? -5.148 23.078 5.246 1 97.81 143 SER B N 1
ATOM 4953 C CA . SER B 1 143 ? -4.109 23.125 4.223 1 97.81 143 SER B CA 1
ATOM 4954 C C . SER B 1 143 ? -3.27 24.391 4.352 1 97.81 143 SER B C 1
ATOM 4956 O O . SER B 1 143 ? -2.053 24.359 4.156 1 97.81 143 SER B O 1
ATOM 4958 N N . LEU B 1 144 ? -3.906 25.469 4.676 1 97.62 144 LEU B N 1
ATOM 4959 C CA . LEU B 1 144 ? -3.207 26.734 4.844 1 97.62 144 LEU B CA 1
ATOM 4960 C C . LEU B 1 144 ? -2.207 26.656 5.992 1 97.62 144 LEU B C 1
ATOM 4962 O O . LEU B 1 144 ? -1.129 27.25 5.926 1 97.62 144 LEU B O 1
ATOM 4966 N N . CYS B 1 145 ? -2.533 25.953 7.035 1 97.62 145 CYS B N 1
ATOM 4967 C CA . CYS B 1 145 ? -1.611 25.734 8.148 1 97.62 145 CYS B CA 1
ATOM 4968 C C . CYS B 1 145 ? -0.302 25.125 7.656 1 97.62 145 CYS B C 1
ATOM 4970 O O . CYS B 1 145 ? 0.778 25.594 8.008 1 97.62 145 CYS B O 1
ATOM 4972 N N . PHE B 1 146 ? -0.425 24.203 6.836 1 97.56 146 PHE B N 1
ATOM 4973 C CA . PHE B 1 146 ? 0.767 23.484 6.391 1 97.56 146 PHE B CA 1
ATOM 4974 C C . PHE B 1 146 ? 1.5 24.281 5.312 1 97.56 146 PHE B C 1
ATOM 4976 O O . PHE B 1 146 ? 2.705 24.109 5.121 1 97.56 146 PHE B O 1
ATOM 4983 N N . SER B 1 147 ? 0.773 25.125 4.629 1 97.94 147 SER B N 1
ATOM 4984 C CA . SER B 1 147 ? 1.456 26.047 3.723 1 97.94 147 SER B CA 1
ATOM 4985 C C . SER B 1 147 ? 2.35 27.016 4.488 1 97.94 147 SER B C 1
ATOM 4987 O O . SER B 1 147 ? 3.486 27.281 4.082 1 97.94 147 SER B O 1
ATOM 4989 N N . PHE B 1 148 ? 1.841 27.484 5.598 1 98.38 148 PHE B N 1
ATOM 4990 C CA . PHE B 1 148 ? 2.656 28.359 6.434 1 98.38 148 PHE B CA 1
ATOM 4991 C C . PHE B 1 148 ? 3.805 27.594 7.066 1 98.38 148 PHE B C 1
ATOM 4993 O O . PHE B 1 148 ? 4.895 28.125 7.262 1 98.38 148 PHE B O 1
ATOM 5000 N N . TYR B 1 149 ? 3.541 26.359 7.367 1 98.38 149 TYR B N 1
ATOM 5001 C CA . TYR B 1 149 ? 4.586 25.5 7.91 1 98.38 149 TYR B CA 1
ATOM 5002 C C . TYR B 1 149 ? 5.734 25.344 6.922 1 98.38 149 TYR B C 1
ATOM 5004 O O . TYR B 1 149 ? 6.902 25.516 7.285 1 98.38 149 TYR B O 1
ATOM 5012 N N . ILE B 1 150 ? 5.398 25.109 5.676 1 98.25 150 ILE B N 1
ATOM 5013 C CA . ILE B 1 150 ? 6.422 24.906 4.656 1 98.25 150 ILE B CA 1
ATOM 5014 C C . ILE B 1 150 ? 7.078 26.25 4.316 1 98.25 150 ILE B C 1
ATOM 5016 O O . ILE B 1 150 ? 8.273 26.297 4.027 1 98.25 150 ILE B O 1
ATOM 5020 N N . LEU B 1 151 ? 6.316 27.297 4.379 1 98.25 151 LEU B N 1
ATOM 5021 C CA . LEU B 1 151 ? 6.902 28.625 4.207 1 98.25 151 LEU B CA 1
ATOM 5022 C C . LEU B 1 151 ? 7.992 28.875 5.242 1 98.25 151 LEU B C 1
ATOM 5024 O O . LEU B 1 151 ? 9.07 29.375 4.91 1 98.25 151 LEU B O 1
ATOM 5028 N N . GLY B 1 152 ? 7.703 28.578 6.477 1 98.38 152 GLY B N 1
ATOM 5029 C CA . GLY B 1 152 ? 8.711 28.688 7.516 1 98.38 152 GLY B CA 1
ATOM 5030 C C . GLY B 1 152 ? 9.938 27.828 7.254 1 98.38 152 GLY B C 1
ATOM 5031 O O . GLY B 1 152 ? 11.07 28.297 7.426 1 98.38 152 GLY B O 1
ATOM 5032 N N . MET B 1 153 ? 9.695 26.672 6.797 1 97.12 153 MET B N 1
ATOM 5033 C CA . MET B 1 153 ? 10.789 25.75 6.496 1 97.12 153 MET B CA 1
ATOM 5034 C C . MET B 1 153 ? 11.68 26.312 5.391 1 97.12 153 MET B C 1
ATOM 5036 O O . MET B 1 153 ? 12.898 26.344 5.52 1 97.12 153 MET B O 1
ATOM 5040 N N . ALA B 1 154 ? 11.07 26.734 4.312 1 97.12 154 ALA B N 1
ATOM 5041 C CA . ALA B 1 154 ? 11.812 27.297 3.182 1 97.12 154 ALA B CA 1
ATOM 5042 C C . ALA B 1 154 ? 12.602 28.531 3.596 1 97.12 154 ALA B C 1
ATOM 5044 O O . ALA B 1 154 ? 13.75 28.703 3.189 1 97.12 154 ALA B O 1
ATOM 5045 N N . SER B 1 155 ? 12.031 29.344 4.457 1 97.31 155 SER B N 1
ATOM 5046 C CA . SER B 1 155 ? 12.703 30.547 4.934 1 97.31 155 SER B CA 1
ATOM 5047 C C . SER B 1 155 ? 13.914 30.203 5.793 1 97.31 155 SER B C 1
ATOM 5049 O O . SER B 1 155 ? 14.984 30.797 5.637 1 97.31 155 SER B O 1
ATOM 5051 N N . ALA B 1 156 ? 13.719 29.266 6.641 1 96.75 156 ALA B N 1
ATOM 5052 C CA . ALA B 1 156 ? 14.82 28.859 7.504 1 96.75 156 ALA B CA 1
ATOM 5053 C C . ALA B 1 156 ? 15.984 28.312 6.684 1 96.75 156 ALA B C 1
ATOM 5055 O O . ALA B 1 156 ? 17.141 28.703 6.887 1 96.75 156 ALA B O 1
ATOM 5056 N N . VAL B 1 157 ? 15.68 27.469 5.781 1 93.88 157 VAL B N 1
ATOM 5057 C CA . VAL B 1 157 ? 16.719 26.859 4.957 1 93.88 157 VAL B CA 1
ATOM 5058 C C . VAL B 1 157 ? 17.406 27.938 4.113 1 93.88 157 VAL B C 1
ATOM 5060 O O . VAL B 1 157 ? 18.625 27.922 3.949 1 93.88 157 VAL B O 1
ATOM 5063 N N . SER B 1 158 ? 16.641 28.859 3.633 1 94 158 SER B N 1
ATOM 5064 C CA . SER B 1 158 ? 17.188 29.938 2.816 1 94 158 SER B CA 1
ATOM 5065 C C . SER B 1 158 ? 18.109 30.828 3.637 1 94 158 SER B C 1
ATOM 5067 O O . SER B 1 158 ? 19.203 31.172 3.197 1 94 158 SER B O 1
ATOM 5069 N N . LEU B 1 159 ? 17.734 31.188 4.789 1 94 159 LEU B N 1
ATOM 5070 C CA . LEU B 1 159 ? 18.516 32.094 5.641 1 94 159 LEU B CA 1
ATOM 5071 C C . LEU B 1 159 ? 19.781 31.406 6.125 1 94 159 LEU B C 1
ATOM 5073 O O . LEU B 1 159 ? 20.875 31.984 6.055 1 94 159 LEU B O 1
ATOM 5077 N N . ILE B 1 160 ? 19.672 30.203 6.566 1 90.69 160 ILE B N 1
ATOM 5078 C CA . ILE B 1 160 ? 20.828 29.469 7.07 1 90.69 160 ILE B CA 1
ATOM 5079 C C . ILE B 1 160 ? 21.781 29.125 5.914 1 90.69 160 ILE B C 1
ATOM 5081 O O . ILE B 1 160 ? 23 29.266 6.043 1 90.69 160 ILE B O 1
ATOM 5085 N N . GLY B 1 161 ? 21.188 28.734 4.816 1 87.56 161 GLY B N 1
ATOM 5086 C CA . GLY B 1 161 ? 22 28.438 3.645 1 87.56 161 GLY B CA 1
ATOM 5087 C C . GLY B 1 161 ? 22.766 29.656 3.133 1 87.56 161 GLY B C 1
ATOM 5088 O O . GLY B 1 161 ? 23.938 29.531 2.768 1 87.56 161 GLY B O 1
ATOM 5089 N N . THR B 1 162 ? 22.172 30.766 3.068 1 88.38 162 THR B N 1
ATOM 5090 C CA . THR B 1 162 ? 22.812 32 2.602 1 88.38 162 THR B CA 1
ATOM 5091 C C . THR B 1 162 ? 23.938 32.406 3.543 1 88.38 162 THR B C 1
ATOM 5093 O O . THR B 1 162 ? 25.016 32.812 3.094 1 88.38 162 THR B O 1
ATOM 5096 N N . SER B 1 163 ? 23.734 32.312 4.809 1 88.06 163 SER B N 1
ATOM 5097 C CA . SER B 1 163 ? 24.766 32.625 5.781 1 88.06 163 SER B CA 1
ATOM 5098 C C . SER B 1 163 ? 25.953 31.672 5.668 1 88.06 163 SER B C 1
ATOM 5100 O O . SER B 1 163 ? 27.109 32.094 5.781 1 88.06 163 SER B O 1
ATOM 5102 N N . TYR B 1 164 ? 25.641 30.484 5.5 1 84.19 164 TYR B N 1
ATOM 5103 C CA . TYR B 1 164 ? 26.688 29.484 5.328 1 84.19 164 TYR B CA 1
ATOM 5104 C C . TYR B 1 164 ? 27.516 29.781 4.082 1 84.19 164 TYR B C 1
ATOM 5106 O O . TYR B 1 164 ? 28.75 29.719 4.121 1 84.19 164 TYR B O 1
ATOM 5114 N N . ASN B 1 165 ? 26.891 30.078 3.043 1 83.69 165 ASN B N 1
ATOM 5115 C CA . ASN B 1 165 ? 27.578 30.375 1.794 1 83.69 165 ASN B CA 1
ATOM 5116 C C . ASN B 1 165 ? 28.422 31.641 1.913 1 83.69 165 ASN B C 1
ATOM 5118 O O . ASN B 1 165 ? 29.5 31.734 1.322 1 83.69 165 ASN B O 1
ATOM 5122 N N . LYS B 1 166 ? 27.969 32.531 2.588 1 84.56 166 LYS B N 1
ATOM 5123 C CA . LYS B 1 166 ? 28.734 33.75 2.838 1 84.56 166 LYS B CA 1
ATOM 5124 C C . LYS B 1 166 ? 30.031 33.406 3.602 1 84.56 166 LYS B C 1
ATOM 5126 O O . LYS B 1 166 ? 31.094 33.938 3.273 1 84.56 166 LYS B O 1
ATOM 5131 N N . ASN B 1 167 ? 29.875 32.562 4.559 1 83.69 167 ASN B N 1
ATOM 5132 C CA . ASN B 1 167 ? 31.047 32.156 5.332 1 83.69 167 ASN B CA 1
ATOM 5133 C C . ASN B 1 167 ? 32.031 31.391 4.48 1 83.69 167 ASN B C 1
ATOM 5135 O O . ASN B 1 167 ? 33.25 31.531 4.641 1 83.69 167 ASN B O 1
ATOM 5139 N N . VAL B 1 168 ? 31.531 30.562 3.621 1 78.5 168 VAL B N 1
ATOM 5140 C CA . VAL B 1 168 ? 32.406 29.781 2.74 1 78.5 168 VAL B CA 1
ATOM 5141 C C . VAL B 1 168 ? 33.125 30.719 1.787 1 78.5 168 VAL B C 1
ATOM 5143 O O . VAL B 1 168 ? 34.312 30.516 1.521 1 78.5 168 VAL B O 1
ATOM 5146 N N . MET B 1 169 ? 32.531 31.672 1.329 1 81.38 169 MET B N 1
ATOM 5147 C CA . MET B 1 169 ? 33.125 32.625 0.392 1 81.38 169 MET B CA 1
ATOM 5148 C C . MET B 1 169 ? 34.156 33.5 1.097 1 81.38 169 MET B C 1
ATOM 5150 O O . MET B 1 169 ? 35.188 33.812 0.521 1 81.38 169 MET B O 1
ATOM 5154 N N . GLU B 1 170 ? 33.906 33.812 2.238 1 80 170 GLU B N 1
ATOM 5155 C CA . GLU B 1 170 ? 34.781 34.688 2.986 1 80 170 GLU B CA 1
ATOM 5156 C C . GLU B 1 170 ? 36 33.938 3.527 1 80 170 GLU B C 1
ATOM 5158 O O . GLU B 1 170 ? 37.062 34.5 3.691 1 80 170 GLU B O 1
ATOM 5163 N N . ASN B 1 171 ? 35.781 32.688 3.953 1 69.44 171 ASN B N 1
ATOM 5164 C CA . ASN B 1 171 ? 36.875 31.922 4.531 1 69.44 171 ASN B CA 1
ATOM 5165 C C . ASN B 1 171 ? 37.469 30.938 3.518 1 69.44 171 ASN B C 1
ATOM 5167 O O . ASN B 1 171 ? 37.844 29.828 3.875 1 69.44 171 ASN B O 1
ATOM 5171 N N . ARG B 1 172 ? 37.531 31.125 2.432 1 61.84 172 ARG B N 1
ATOM 5172 C CA . ARG B 1 172 ? 38.062 30.25 1.373 1 61.84 172 ARG B CA 1
ATOM 5173 C C . ARG B 1 172 ? 39.344 29.547 1.82 1 61.84 172 ARG B C 1
ATOM 5175 O O . ARG B 1 172 ? 39.656 28.484 1.291 1 61.84 172 ARG B O 1
ATOM 5182 N N . THR B 1 173 ? 40.375 30.125 2.518 1 55.09 173 THR B N 1
ATOM 5183 C CA . THR B 1 173 ? 41.688 29.547 2.752 1 55.09 173 THR B CA 1
ATOM 5184 C C . THR B 1 173 ? 41.625 28.531 3.883 1 55.09 173 THR B C 1
ATOM 5186 O O . THR B 1 173 ? 42.531 27.672 3.996 1 55.09 173 THR B O 1
ATOM 5189 N N . ARG B 1 174 ? 41.281 28.844 5.195 1 50.47 174 ARG B N 1
ATOM 5190 C CA . ARG B 1 174 ? 41.469 27.984 6.352 1 50.47 174 ARG B CA 1
ATOM 5191 C C . ARG B 1 174 ? 40.156 27.297 6.727 1 50.47 174 ARG B C 1
ATOM 5193 O O . ARG B 1 174 ? 39.219 27.953 7.203 1 50.47 174 ARG B O 1
ATOM 5200 N N . THR B 1 175 ? 39.781 26.266 6.074 1 54.34 175 THR B N 1
ATOM 5201 C CA . THR B 1 175 ? 38.562 25.453 5.926 1 54.34 175 THR B CA 1
ATOM 5202 C C . THR B 1 175 ? 38.156 24.844 7.266 1 54.34 175 THR B C 1
ATOM 5204 O O . THR B 1 175 ? 38.312 23.641 7.48 1 54.34 175 THR B O 1
ATOM 5207 N N . ASN B 1 176 ? 38.531 25.391 8.406 1 56.88 176 ASN B N 1
ATOM 5208 C CA . ASN B 1 176 ? 38.125 24.688 9.617 1 56.88 176 ASN B CA 1
ATOM 5209 C C . ASN B 1 176 ? 36.594 24.688 9.773 1 56.88 176 ASN B C 1
ATOM 5211 O O . ASN B 1 176 ? 35.938 25.703 9.539 1 56.88 176 ASN B O 1
ATOM 5215 N N . ASN B 1 177 ? 35.969 23.641 9.93 1 62.31 177 ASN B N 1
ATOM 5216 C CA . ASN B 1 177 ? 34.562 23.391 10.078 1 62.31 177 ASN B CA 1
ATOM 5217 C C . ASN B 1 177 ? 33.906 24.344 11.102 1 62.31 177 ASN B C 1
ATOM 5219 O O . ASN B 1 177 ? 32.781 24.781 10.922 1 62.31 177 ASN B O 1
ATOM 5223 N N . ASP B 1 178 ? 34.75 24.797 12.07 1 65.06 178 ASP B N 1
ATOM 5224 C CA . ASP B 1 178 ? 34.219 25.672 13.117 1 65.06 178 ASP B CA 1
ATOM 5225 C C . ASP B 1 178 ? 34 27.094 12.602 1 65.06 178 ASP B C 1
ATOM 5227 O O . ASP B 1 178 ? 33.031 27.75 12.969 1 65.06 178 ASP B O 1
ATOM 5231 N N . GLU B 1 179 ? 34.875 27.516 11.766 1 66.75 179 GLU B N 1
ATOM 5232 C CA . GLU B 1 179 ? 34.75 28.859 11.219 1 66.75 179 GLU B CA 1
ATOM 5233 C C . GLU B 1 179 ? 33.594 28.938 10.203 1 66.75 179 GLU B C 1
ATOM 5235 O O . GLU B 1 179 ? 32.969 29.984 10.062 1 66.75 179 GLU B O 1
ATOM 5240 N N . LEU B 1 180 ? 33.312 27.859 9.617 1 72.12 180 LEU B N 1
ATOM 5241 C CA . LEU B 1 180 ? 32.281 27.812 8.617 1 72.12 180 LEU B CA 1
ATOM 5242 C C . LEU B 1 180 ? 30.891 27.828 9.273 1 72.12 180 LEU B C 1
ATOM 5244 O O . LEU B 1 180 ? 29.922 28.297 8.672 1 72.12 180 LEU B O 1
ATOM 5248 N N . THR B 1 181 ? 30.859 27.422 10.5 1 73.38 181 THR B N 1
ATOM 5249 C CA . THR B 1 181 ? 29.562 27.312 11.156 1 73.38 181 THR B CA 1
ATOM 5250 C C . THR B 1 181 ? 29.375 28.438 12.164 1 73.38 181 THR B C 1
ATOM 5252 O O . THR B 1 181 ? 28.328 28.547 12.812 1 73.38 181 THR B O 1
ATOM 5255 N N . HIS B 1 182 ? 30.344 29.344 12.195 1 76.56 182 HIS B N 1
ATOM 5256 C CA . HIS B 1 182 ? 30.25 30.438 13.164 1 76.56 182 HIS B CA 1
ATOM 5257 C C . HIS B 1 182 ? 29.219 31.469 12.734 1 76.56 182 HIS B C 1
ATOM 5259 O O . HIS B 1 182 ? 29.266 31.984 11.617 1 76.56 182 HIS B O 1
ATOM 5265 N N . GLY B 1 183 ? 28.156 31.734 13.578 1 79.06 183 GLY B N 1
ATOM 5266 C CA . GLY B 1 183 ? 27.172 32.781 13.391 1 79.06 183 GLY B CA 1
ATOM 5267 C C . GLY B 1 183 ? 26.188 32.5 12.281 1 79.06 183 GLY B C 1
ATOM 5268 O O . GLY B 1 183 ? 25.562 33.406 11.742 1 79.06 183 GLY B O 1
ATOM 5269 N N . ILE B 1 184 ? 26.109 31.344 11.859 1 83.88 184 ILE B N 1
ATOM 5270 C CA . ILE B 1 184 ? 25.266 31 10.719 1 83.88 184 ILE B CA 1
ATOM 5271 C C . ILE B 1 184 ? 23.797 31.094 11.109 1 83.88 184 ILE B C 1
ATOM 5273 O O . ILE B 1 184 ? 22.938 31.25 10.25 1 83.88 184 ILE B O 1
ATOM 5277 N N . TYR B 1 185 ? 23.516 31.188 12.406 1 89.31 185 TYR B N 1
ATOM 5278 C CA . TYR B 1 185 ? 22.125 31.125 12.828 1 89.31 185 TYR B CA 1
ATOM 5279 C C . TYR B 1 185 ? 21.625 32.5 13.242 1 89.31 185 TYR B C 1
ATOM 5281 O O . TYR B 1 185 ? 20.453 32.656 13.594 1 89.31 185 TYR B O 1
ATOM 5289 N N . VAL B 1 186 ? 22.359 33.531 13.117 1 90.62 186 VAL B N 1
ATOM 5290 C CA . VAL B 1 186 ? 22 34.875 13.617 1 90.62 186 VAL B CA 1
ATOM 5291 C C . VAL B 1 186 ? 20.859 35.438 12.773 1 90.62 186 VAL B C 1
ATOM 5293 O O . VAL B 1 186 ? 19.875 35.938 13.32 1 90.62 186 VAL B O 1
ATOM 5296 N N . ASP B 1 187 ? 20.969 35.406 11.438 1 92.44 187 ASP B N 1
ATOM 5297 C CA . ASP B 1 187 ? 19.891 35.906 10.57 1 92.44 187 ASP B CA 1
ATOM 5298 C C . ASP B 1 187 ? 18.609 35.094 10.773 1 92.44 187 ASP B C 1
ATOM 5300 O O . ASP B 1 187 ? 17.516 35.656 10.781 1 92.44 187 ASP B O 1
ATOM 5304 N N . PHE B 1 188 ? 18.828 33.812 10.93 1 94.81 188 PHE B N 1
ATOM 5305 C CA . PHE B 1 188 ? 17.688 32.938 11.234 1 94.81 188 PHE B CA 1
ATOM 5306 C C . PHE B 1 188 ? 17.047 33.344 12.562 1 94.81 188 PHE B C 1
ATOM 5308 O O . PHE B 1 188 ? 15.82 33.438 12.656 1 94.81 188 PHE B O 1
ATOM 5315 N N . ALA B 1 189 ? 17.797 33.594 13.578 1 95.94 189 ALA B N 1
ATOM 5316 C CA . ALA B 1 189 ? 17.312 33.969 14.906 1 95.94 189 ALA B CA 1
ATOM 5317 C C . ALA B 1 189 ? 16.531 35.281 14.867 1 95.94 189 ALA B C 1
ATOM 5319 O O . ALA B 1 189 ? 15.492 35.406 15.516 1 95.94 189 ALA B O 1
ATOM 5320 N N . ALA B 1 190 ? 17 36.188 14.094 1 96.38 190 ALA B N 1
ATOM 5321 C CA . ALA B 1 190 ? 16.344 37.5 13.984 1 96.38 190 ALA B CA 1
ATOM 5322 C C . ALA B 1 190 ? 14.953 37.344 13.359 1 96.38 190 ALA B C 1
ATOM 5324 O O . ALA B 1 190 ? 13.977 37.938 13.852 1 96.38 190 ALA B O 1
ATOM 5325 N N . VAL B 1 191 ? 14.891 36.625 12.305 1 97.31 191 VAL B N 1
ATOM 5326 C CA . VAL B 1 191 ? 13.609 36.406 11.641 1 97.31 191 VAL B CA 1
ATOM 5327 C C . VAL B 1 191 ? 12.68 35.594 12.539 1 97.31 191 VAL B C 1
ATOM 5329 O O . VAL B 1 191 ? 11.492 35.875 12.648 1 97.31 191 VAL B O 1
ATOM 5332 N N . TYR B 1 192 ? 13.25 34.531 13.172 1 97.94 192 TYR B N 1
ATOM 5333 C CA . TYR B 1 192 ? 12.484 33.719 14.102 1 97.94 192 TYR B CA 1
ATOM 5334 C C . TYR B 1 192 ? 11.914 34.562 15.234 1 97.94 192 TYR B C 1
ATOM 5336 O O . TYR B 1 192 ? 10.734 34.406 15.586 1 97.94 192 TYR B O 1
ATOM 5344 N N . LEU B 1 193 ? 12.641 35.469 15.7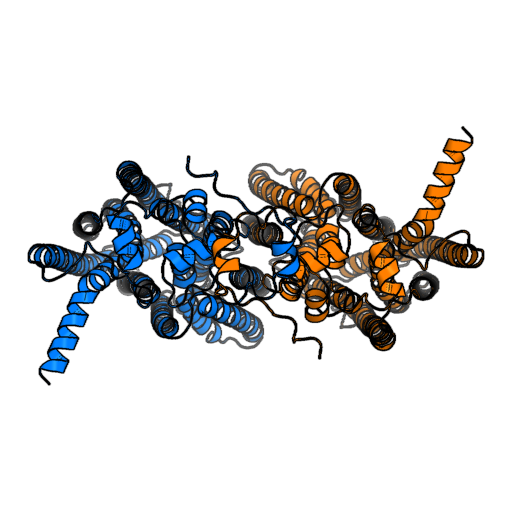27 1 97.69 193 LEU B N 1
ATOM 5345 C CA . LEU B 1 193 ? 12.195 36.344 16.797 1 97.69 193 LEU B CA 1
ATOM 5346 C C . LEU B 1 193 ? 11.086 37.281 16.297 1 97.69 193 LEU B C 1
ATOM 5348 O O . LEU B 1 193 ? 10.055 37.438 16.969 1 97.69 193 LEU B O 1
ATOM 5352 N N . SER B 1 194 ? 11.289 37.875 15.164 1 97.94 194 SER B N 1
ATOM 5353 C CA . SER B 1 194 ? 10.297 38.781 14.617 1 97.94 194 SER B CA 1
ATOM 5354 C C . SER B 1 194 ? 8.961 38.094 14.398 1 97.94 194 SER B C 1
ATOM 5356 O O . SER B 1 194 ? 7.91 38.625 14.781 1 97.94 194 SER B O 1
ATOM 5358 N N . ILE B 1 195 ? 9 36.938 13.797 1 98 195 ILE B N 1
ATOM 5359 C CA . ILE B 1 195 ? 7.781 36.188 13.5 1 98 195 ILE B CA 1
ATOM 5360 C C . ILE B 1 195 ? 7.109 35.75 14.797 1 98 195 ILE B C 1
ATOM 5362 O O . ILE B 1 195 ? 5.883 35.781 14.914 1 98 195 ILE B O 1
ATOM 5366 N N . SER B 1 196 ? 7.891 35.344 15.758 1 98.12 196 SER B N 1
ATOM 5367 C CA . SER B 1 196 ? 7.332 34.906 17.031 1 98.12 196 SER B CA 1
ATOM 5368 C C . SER B 1 196 ? 6.645 36.062 17.75 1 98.12 196 SER B C 1
ATOM 5370 O O . SER B 1 196 ? 5.59 35.875 18.359 1 98.12 196 SER B O 1
ATOM 5372 N N . VAL B 1 197 ? 7.168 37.219 17.672 1 97.75 197 VAL B N 1
ATOM 5373 C CA . VAL B 1 197 ? 6.574 38.406 18.297 1 97.75 197 VAL B CA 1
ATOM 5374 C C . VAL B 1 197 ? 5.242 38.719 17.625 1 97.75 197 VAL B C 1
ATOM 5376 O O . VAL B 1 197 ? 4.254 39.031 18.297 1 97.75 197 VAL B O 1
ATOM 5379 N N . VAL B 1 198 ? 5.309 38.688 16.344 1 97.88 198 VAL B N 1
ATOM 5380 C CA . VAL B 1 198 ? 4.094 39.031 15.602 1 97.88 198 VAL B CA 1
ATOM 5381 C C . VAL B 1 198 ? 3.004 38 15.938 1 97.88 198 VAL B C 1
ATOM 5383 O O . VAL B 1 198 ? 1.854 38.375 16.188 1 97.88 198 VAL B O 1
ATOM 5386 N N . VAL B 1 199 ? 3.352 36.719 15.938 1 97.88 199 VAL B N 1
ATOM 5387 C CA . VAL B 1 199 ? 2.377 35.656 16.219 1 97.88 199 VAL B CA 1
ATOM 5388 C C . VAL B 1 199 ? 1.852 35.812 17.641 1 97.88 199 VAL B C 1
ATOM 5390 O O . VAL B 1 199 ? 0.649 35.688 17.891 1 97.88 199 VAL B O 1
ATOM 5393 N N . LEU B 1 200 ? 2.725 36.094 18.562 1 98 200 LEU B N 1
ATOM 5394 C CA . LEU B 1 200 ? 2.314 36.281 19.938 1 98 200 LEU B CA 1
ATOM 5395 C C . LEU B 1 200 ? 1.381 37.5 20.062 1 98 200 LEU B C 1
ATOM 5397 O O . LEU B 1 200 ? 0.362 37.438 20.75 1 98 200 LEU B O 1
ATOM 5401 N N . ALA B 1 201 ? 1.676 38.531 19.406 1 97.94 201 ALA B N 1
ATOM 5402 C CA . ALA B 1 201 ? 0.84 39.75 19.422 1 97.94 201 ALA B CA 1
ATOM 5403 C C . ALA B 1 201 ? -0.541 39.438 18.828 1 97.94 201 ALA B C 1
ATOM 5405 O O . ALA B 1 201 ? -1.553 39.906 19.359 1 97.94 201 ALA B O 1
ATOM 5406 N N . LEU B 1 202 ? -0.558 38.75 17.781 1 97.25 202 LEU B N 1
ATOM 5407 C CA . LEU B 1 202 ? -1.826 38.406 17.156 1 97.25 202 LEU B CA 1
ATOM 5408 C C . LEU B 1 202 ? -2.67 37.531 18.047 1 97.25 202 LEU B C 1
ATOM 5410 O O . LEU B 1 202 ? -3.889 37.688 18.125 1 97.25 202 LEU B O 1
ATOM 5414 N N . LEU B 1 203 ? -2.01 36.594 18.719 1 97.62 203 LEU B N 1
ATOM 5415 C CA . LEU B 1 203 ? -2.736 35.719 19.625 1 97.62 203 LEU B CA 1
ATOM 5416 C C . LEU B 1 203 ? -3.273 36.469 20.828 1 97.62 203 LEU B C 1
ATOM 5418 O O . LEU B 1 203 ? -4.402 36.25 21.266 1 97.62 203 LEU B O 1
ATOM 5422 N N . ILE B 1 204 ? -2.516 37.375 21.359 1 96.94 204 ILE B N 1
ATOM 5423 C CA . ILE B 1 204 ? -2.982 38.219 22.453 1 96.94 204 ILE B CA 1
ATOM 5424 C C . ILE B 1 204 ? -4.145 39.094 21.969 1 96.94 204 ILE B C 1
ATOM 5426 O O . ILE B 1 204 ? -5.156 39.219 22.656 1 96.94 204 ILE B O 1
ATOM 5430 N N . GLY B 1 205 ? -3.963 39.656 20.781 1 95.75 205 GLY B N 1
ATOM 5431 C CA . GLY B 1 205 ? -5.055 40.406 20.203 1 95.75 205 GLY B CA 1
ATOM 5432 C C . GLY B 1 205 ? -6.328 39.594 20.031 1 95.75 205 GLY B C 1
ATOM 5433 O O . GLY B 1 205 ? -7.426 40.094 20.297 1 95.75 205 GLY B O 1
ATOM 5434 N N . LEU B 1 206 ? -6.184 38.406 19.656 1 94.88 206 LEU B N 1
ATOM 5435 C CA . LEU B 1 206 ? -7.336 37.531 19.469 1 94.88 206 LEU B CA 1
ATOM 5436 C C . LEU B 1 206 ? -8.023 37.281 20.812 1 94.88 206 LEU B C 1
ATOM 5438 O O . LEU B 1 206 ? -9.258 37.281 20.875 1 94.88 206 LEU B O 1
ATOM 5442 N N . LYS B 1 207 ? -7.227 37.062 21.812 1 93.69 207 LYS B N 1
ATOM 5443 C CA . LYS B 1 207 ? -7.793 36.812 23.141 1 93.69 207 LYS B CA 1
ATOM 5444 C C . LYS B 1 207 ? -8.539 38.031 23.656 1 93.69 207 LYS B C 1
ATOM 5446 O O . LYS B 1 207 ? -9.609 37.938 24.25 1 93.69 207 LYS B O 1
ATOM 5451 N N . VAL B 1 208 ? -8.062 39.156 23.359 1 94.38 208 VAL B N 1
ATOM 5452 C CA . VAL B 1 208 ? -8.695 40.406 23.781 1 94.38 208 VAL B CA 1
ATOM 5453 C C . VAL B 1 208 ? -9.984 40.625 22.984 1 94.38 208 VAL B C 1
ATOM 5455 O O . VAL B 1 208 ? -11.023 40.969 23.562 1 94.38 208 VAL B O 1
ATOM 5458 N N . LEU B 1 209 ? -9.914 40.375 21.734 1 93.56 209 LEU B N 1
ATOM 5459 C CA . LEU B 1 209 ? -11.102 40.531 20.906 1 93.56 209 LEU B CA 1
ATOM 5460 C C . LEU B 1 209 ? -12.18 39.531 21.266 1 93.56 209 LEU B C 1
ATOM 5462 O O . LEU B 1 209 ? -13.375 39.844 21.188 1 93.56 209 LEU B O 1
ATOM 5466 N N . SER B 1 210 ? -11.742 38.375 21.594 1 91.31 210 SER B N 1
ATOM 5467 C CA . SER B 1 210 ? -12.703 37.375 22.047 1 91.31 210 SER B CA 1
ATOM 5468 C C . SER B 1 210 ? -13.359 37.75 23.359 1 91.31 210 SER B C 1
ATOM 5470 O O . SER B 1 210 ? -14.562 37.562 23.547 1 91.31 210 SER B O 1
ATOM 5472 N N . TYR B 1 211 ? -12.562 38.375 24.266 1 90.94 211 TYR B N 1
ATOM 5473 C CA . TYR B 1 211 ? -13.086 38.844 25.547 1 90.94 211 TYR B CA 1
ATOM 5474 C C . TYR B 1 211 ? -14.086 39.969 25.344 1 90.94 211 TYR B C 1
ATOM 5476 O O . TYR B 1 211 ? -15.086 40.062 26.062 1 90.94 211 TYR B O 1
ATOM 5484 N N . LEU B 1 212 ? -13.914 40.719 24.312 1 92.38 212 LEU B N 1
ATOM 5485 C CA . LEU B 1 212 ? -14.797 41.844 24.016 1 92.38 212 LEU B CA 1
ATOM 5486 C C . LEU B 1 212 ? -16.031 41.375 23.234 1 92.38 212 LEU B C 1
ATOM 5488 O O . LEU B 1 212 ? -16.969 42.156 23.047 1 92.38 212 LEU B O 1
ATOM 5492 N N . GLY B 1 213 ? -16.031 40.156 22.766 1 88.5 213 GLY B N 1
ATOM 5493 C CA . GLY B 1 213 ? -17.188 39.594 22.094 1 88.5 213 GLY B CA 1
ATOM 5494 C C . GLY B 1 213 ? -17.219 39.875 20.594 1 88.5 213 GLY B C 1
ATOM 5495 O O . GLY B 1 213 ? -18.219 39.625 19.922 1 88.5 213 GLY B O 1
ATOM 5496 N N . THR B 1 214 ? -16.141 40.344 20.078 1 88.62 214 THR B N 1
ATOM 5497 C CA . THR B 1 214 ? -16.078 40.656 18.656 1 88.62 214 THR B CA 1
ATOM 5498 C C . THR B 1 214 ? -15.789 39.406 17.844 1 88.62 214 THR B C 1
ATOM 5500 O O . THR B 1 214 ? -16.25 39.281 16.703 1 88.62 214 THR B O 1
ATOM 5503 N N . VAL B 1 215 ? -14.945 38.594 18.391 1 91 215 VAL B N 1
ATOM 5504 C CA . VAL B 1 215 ? -14.602 37.344 17.719 1 91 215 VAL B CA 1
ATOM 5505 C C . VAL B 1 215 ? -15 36.156 18.609 1 91 215 VAL B C 1
ATOM 5507 O O . VAL B 1 215 ? -14.906 36.25 19.828 1 91 215 VAL B O 1
ATOM 5510 N N . ASP B 1 216 ? -15.539 35.156 17.953 1 87.75 216 ASP B N 1
ATOM 5511 C CA . ASP B 1 216 ? -15.953 33.938 18.672 1 87.75 216 ASP B CA 1
ATOM 5512 C C . ASP B 1 216 ? -14.945 32.812 18.5 1 87.75 216 ASP B C 1
ATOM 5514 O O . ASP B 1 216 ? -14.797 32.281 17.406 1 87.75 216 ASP B O 1
ATOM 5518 N N . CYS B 1 217 ? -14.289 32.469 19.594 1 89 217 CYS B N 1
ATOM 5519 C CA . CYS B 1 217 ? -13.297 31.391 19.562 1 89 217 CYS B CA 1
ATOM 5520 C C . CYS B 1 217 ? -13.805 30.156 20.297 1 89 217 CYS B C 1
ATOM 5522 O O . CYS B 1 217 ? -13.078 29.172 20.453 1 89 217 CYS B O 1
ATOM 5524 N N . GLU B 1 218 ? -15.039 30.172 20.688 1 87.06 218 GLU B N 1
ATOM 5525 C CA . GLU B 1 218 ? -15.508 29.094 21.562 1 87.06 218 GLU B CA 1
ATOM 5526 C C . GLU B 1 218 ? -16.672 28.328 20.922 1 87.06 218 GLU B C 1
ATOM 5528 O O . GLU B 1 218 ? -17.094 27.297 21.438 1 87.06 218 GLU B O 1
ATOM 5533 N N . ASN B 1 219 ? -17.094 28.922 19.875 1 87.44 219 ASN B N 1
ATOM 5534 C CA . ASN B 1 219 ? -18.219 28.25 19.234 1 87.44 219 ASN B CA 1
ATOM 5535 C C . ASN B 1 219 ? -17.891 27.828 17.812 1 87.44 219 ASN B C 1
ATOM 5537 O O . ASN B 1 219 ? -17.375 28.625 17.031 1 87.44 219 ASN B O 1
ATOM 5541 N N . SER B 1 220 ? -18.25 26.641 17.578 1 90.12 220 SER B N 1
ATOM 5542 C CA . SER B 1 220 ? -18 26.078 16.25 1 90.12 220 SER B CA 1
ATOM 5543 C C . SER B 1 220 ? -18.891 26.734 15.195 1 90.12 220 SER B C 1
ATOM 5545 O O . SER B 1 220 ? -20.031 27.094 15.477 1 90.12 220 SER B O 1
ATOM 5547 N N . MET B 1 221 ? -18.375 26.859 14.016 1 89.69 221 MET B N 1
ATOM 5548 C CA . MET B 1 221 ? -19.125 27.406 12.891 1 89.69 221 MET B CA 1
ATOM 5549 C C . MET B 1 221 ? -20.062 26.344 12.305 1 89.69 221 MET B C 1
ATOM 5551 O O . MET B 1 221 ? -20.922 26.656 11.492 1 89.69 221 MET B O 1
ATOM 5555 N N . ASP B 1 222 ? -19.812 25.125 12.703 1 88.56 222 ASP B N 1
ATOM 5556 C CA . ASP B 1 222 ? -20.734 24.047 12.375 1 88.56 222 ASP B CA 1
ATOM 5557 C C . ASP B 1 222 ? -21.875 23.953 13.391 1 88.56 222 ASP B C 1
ATOM 5559 O O . ASP B 1 222 ? -21.672 23.516 14.523 1 88.56 222 ASP B O 1
ATOM 5563 N N . ASN B 1 223 ? -23.031 24.203 12.961 1 86.88 223 ASN B N 1
ATOM 5564 C CA . ASN B 1 223 ? -24.172 24.359 13.859 1 86.88 223 ASN B CA 1
ATOM 5565 C C . ASN B 1 223 ? -24.531 23.047 14.539 1 86.88 223 ASN B C 1
ATOM 5567 O O . ASN B 1 223 ? -24.812 23.016 15.734 1 86.88 223 ASN B O 1
ATOM 5571 N N . GLU B 1 224 ? -24.531 22.031 13.828 1 86.94 224 GLU B N 1
ATOM 5572 C CA . GLU B 1 224 ? -24.859 20.734 14.406 1 86.94 224 GLU B CA 1
ATOM 5573 C C . GLU B 1 224 ? -23.859 20.328 15.477 1 86.94 224 GLU B C 1
ATOM 5575 O O . GLU B 1 224 ? -24.234 19.812 16.531 1 86.94 224 GLU B O 1
ATOM 5580 N N . PHE B 1 225 ? -22.703 20.656 15.164 1 90.62 225 PHE B N 1
ATOM 5581 C CA . PHE B 1 225 ? -21.625 20.328 16.094 1 90.62 225 PHE B CA 1
ATOM 5582 C C . PHE B 1 225 ? -21.703 21.203 17.344 1 90.62 225 PHE B C 1
ATOM 5584 O O . PHE B 1 225 ? -21.453 20.719 18.453 1 90.62 225 PHE B O 1
ATOM 5591 N N . ARG B 1 226 ? -22.078 22.375 17.141 1 91.06 226 ARG B N 1
ATOM 5592 C CA . ARG B 1 226 ? -22.219 23.312 18.25 1 91.06 226 ARG B CA 1
ATOM 5593 C C . ARG B 1 226 ? -23.328 22.875 19.203 1 91.06 226 ARG B C 1
ATOM 5595 O O . ARG B 1 226 ? -23.125 22.859 20.406 1 91.06 226 ARG B O 1
ATOM 5602 N N . ILE B 1 227 ? -24.406 22.484 18.641 1 90.5 227 ILE B N 1
ATOM 5603 C CA . ILE B 1 227 ? -25.562 22.078 19.438 1 90.5 227 ILE B CA 1
ATOM 5604 C C . ILE B 1 227 ? -25.234 20.781 20.172 1 90.5 227 ILE B C 1
ATOM 5606 O O . ILE B 1 227 ? -25.516 20.656 21.375 1 90.5 227 ILE B O 1
ATOM 5610 N N . ALA B 1 228 ? -24.641 19.969 19.531 1 90.12 228 ALA B N 1
ATOM 5611 C CA . ALA B 1 228 ? -24.312 18.688 20.141 1 90.12 228 ALA B CA 1
ATOM 5612 C C . ALA B 1 228 ? -23.297 18.859 21.266 1 90.12 228 ALA B C 1
ATOM 5614 O O . ALA B 1 228 ? -23.359 18.172 22.297 1 90.12 228 ALA B O 1
ATOM 5615 N N . ASN B 1 229 ? -22.344 19.75 21.094 1 92.06 229 ASN B N 1
ATOM 5616 C CA . ASN B 1 229 ? -21.344 20.016 22.125 1 92.06 229 ASN B CA 1
ATOM 5617 C C . ASN B 1 229 ? -21.969 20.703 23.344 1 92.06 229 ASN B C 1
ATOM 5619 O O . ASN B 1 229 ? -21.594 20.406 24.484 1 92.06 229 ASN B O 1
ATOM 5623 N N . SER B 1 230 ? -22.938 21.484 23.062 1 89.31 230 SER B N 1
ATOM 5624 C CA . SER B 1 230 ? -23.609 22.172 24.172 1 89.31 230 SER B CA 1
ATOM 5625 C C . SER B 1 230 ? -24.469 21.219 24.984 1 89.31 230 SER B C 1
ATOM 5627 O O . SER B 1 230 ? -24.578 21.344 26.203 1 89.31 230 SER B O 1
ATOM 5629 N N . ASN B 1 231 ? -25 20.25 24.281 1 89.12 231 ASN B N 1
ATOM 5630 C CA . ASN B 1 231 ? -25.875 19.281 24.938 1 89.12 231 ASN B CA 1
ATOM 5631 C C . ASN B 1 231 ? -25.078 18.141 25.562 1 89.12 231 ASN B C 1
ATOM 5633 O O . ASN B 1 231 ? -25.625 17.312 26.297 1 89.12 231 ASN B O 1
ATOM 5637 N N . GLY B 1 232 ? -23.828 18.047 25.25 1 86.5 232 GLY B N 1
ATOM 5638 C CA . GLY B 1 232 ? -23 16.984 25.781 1 86.5 232 GLY B CA 1
ATOM 5639 C C . GLY B 1 232 ? -23.172 15.672 25.031 1 86.5 232 GLY B C 1
ATOM 5640 O O . GLY B 1 232 ? -22.828 14.609 25.547 1 86.5 232 GLY B O 1
ATOM 5641 N N . SER B 1 233 ? -23.734 15.711 23.859 1 85.88 233 SER B N 1
ATOM 5642 C CA . SER B 1 233 ? -23.984 14.492 23.094 1 85.88 233 SER B CA 1
ATOM 5643 C C . SER B 1 233 ? -22.984 14.344 21.953 1 85.88 233 SER B C 1
ATOM 5645 O O . SER B 1 233 ? -23.188 13.539 21.031 1 85.88 233 SER B O 1
ATOM 5647 N N . VAL B 1 234 ? -21.891 15.055 22.016 1 89.81 234 VAL B N 1
ATOM 5648 C CA . VAL B 1 234 ? -20.922 15.086 20.906 1 89.81 234 VAL B CA 1
ATOM 5649 C C . VAL B 1 234 ? -20.172 13.758 20.859 1 89.81 234 VAL B C 1
ATOM 5651 O O . VAL B 1 234 ? -19.766 13.32 19.781 1 89.81 234 VAL B O 1
ATOM 5654 N N . PHE B 1 235 ? -20.062 13.055 22 1 89.56 235 PHE B N 1
ATOM 5655 C CA . PHE B 1 235 ? -19.266 11.836 22.062 1 89.56 235 PHE B CA 1
ATOM 5656 C C . PHE B 1 235 ? -20.156 10.609 22.219 1 89.56 235 PHE B C 1
ATOM 5658 O O . PHE B 1 235 ? -19.719 9.594 22.75 1 89.56 235 PHE B O 1
ATOM 5665 N N . ASP B 1 236 ? -21.328 10.68 21.672 1 83.25 236 ASP B N 1
ATOM 5666 C CA . ASP B 1 236 ? -22.234 9.547 21.781 1 83.25 236 ASP B CA 1
ATOM 5667 C C . ASP B 1 236 ? -21.688 8.328 21.031 1 83.25 236 ASP B C 1
ATOM 5669 O O . ASP B 1 236 ? -21.094 8.461 19.969 1 83.25 236 ASP B O 1
ATOM 5673 N N . LYS B 1 237 ? -21.969 7.25 21.719 1 84.19 237 LYS B N 1
ATOM 5674 C CA . LYS B 1 237 ? -21.484 5.996 21.156 1 84.19 237 LYS B CA 1
ATOM 5675 C C . LYS B 1 237 ? -22.359 5.559 19.984 1 84.19 237 LYS B C 1
ATOM 5677 O O . LYS B 1 237 ? -23.516 5.988 19.859 1 84.19 237 LYS B O 1
ATOM 5682 N N . ARG B 1 238 ? -21.734 4.824 19.234 1 84.44 238 ARG B N 1
ATOM 5683 C CA . ARG B 1 238 ? -22.406 4.301 18.047 1 84.44 238 ARG B CA 1
ATOM 5684 C C . ARG B 1 238 ? -23.766 3.711 18.422 1 84.44 238 ARG B C 1
ATOM 5686 O O . ARG B 1 238 ? -24.781 3.998 17.766 1 84.44 238 ARG B O 1
ATOM 5693 N N . ASP B 1 239 ? -23.859 2.988 19.438 1 76.94 239 ASP B N 1
ATOM 5694 C CA . ASP B 1 239 ? -25.078 2.309 19.844 1 76.94 239 ASP B CA 1
ATOM 5695 C C . ASP B 1 239 ? -26.141 3.312 20.281 1 76.94 239 ASP B C 1
ATOM 5697 O O . ASP B 1 239 ? -27.328 3.123 20 1 76.94 239 ASP B O 1
ATOM 5701 N N . ASP B 1 240 ? -25.688 4.34 20.906 1 78.06 240 ASP B N 1
ATOM 5702 C CA . ASP B 1 240 ? -26.625 5.363 21.359 1 78.06 240 ASP B CA 1
ATOM 5703 C C . ASP B 1 240 ? -27.172 6.172 20.188 1 78.06 240 ASP B C 1
ATOM 5705 O O . ASP B 1 240 ? -28.344 6.559 20.188 1 78.06 240 ASP B O 1
ATOM 5709 N N . VAL B 1 241 ? -26.328 6.344 19.234 1 77.19 241 VAL B N 1
ATOM 5710 C CA . VAL B 1 241 ? -26.75 7.086 18.062 1 77.19 241 VAL B CA 1
ATOM 5711 C C . VAL B 1 241 ? -27.75 6.258 17.266 1 77.19 241 VAL B C 1
ATOM 5713 O O . VAL B 1 241 ? -28.75 6.793 16.75 1 77.19 241 VAL B O 1
ATOM 5716 N N . ILE B 1 242 ? -27.484 5.016 17.172 1 73 242 ILE B N 1
ATOM 5717 C CA . ILE B 1 242 ? -28.359 4.117 16.438 1 73 242 ILE B CA 1
ATOM 5718 C C . ILE B 1 242 ? -29.734 4.062 17.109 1 73 242 ILE B C 1
ATOM 5720 O O . ILE B 1 242 ? -30.766 3.984 16.438 1 73 242 ILE B O 1
ATOM 5724 N N . LYS B 1 243 ? -29.766 4.18 18.344 1 66.5 243 LYS B N 1
ATOM 5725 C CA . LYS B 1 243 ? -31.031 4.129 19.078 1 66.5 243 LYS B CA 1
ATOM 5726 C C . LYS B 1 243 ? -31.844 5.395 18.844 1 66.5 243 LYS B C 1
ATOM 5728 O O . LYS B 1 243 ? -33.094 5.355 18.875 1 66.5 243 LYS B O 1
ATOM 5733 N N . ARG B 1 244 ? -31.094 6.406 18.531 1 66.88 244 ARG B N 1
ATOM 5734 C CA . ARG B 1 244 ? -31.766 7.699 18.422 1 66.88 244 ARG B CA 1
ATOM 5735 C C . ARG B 1 244 ? -32.281 7.938 17 1 66.88 244 ARG B C 1
ATOM 5737 O O . ARG B 1 244 ? -33.25 8.648 16.797 1 66.88 244 ARG B O 1
ATOM 5744 N N . ILE B 1 245 ? -31.469 7.32 16.109 1 62.78 245 ILE B N 1
ATOM 5745 C CA . ILE B 1 245 ? -31.797 7.625 14.719 1 62.78 245 ILE B CA 1
ATOM 5746 C C . ILE B 1 245 ? -32.844 6.645 14.203 1 62.78 245 ILE B C 1
ATOM 5748 O O . ILE B 1 245 ? -32.75 5.441 14.453 1 62.78 245 ILE B O 1
ATOM 5752 N N . GLU B 1 246 ? -33.844 7.164 13.656 1 54.97 246 GLU B N 1
ATOM 5753 C CA . GLU B 1 246 ? -35.031 6.379 13.273 1 54.97 246 GLU B CA 1
ATOM 5754 C C . GLU B 1 246 ? -34.781 5.664 11.945 1 54.97 246 GLU B C 1
ATOM 5756 O O . GLU B 1 246 ? -35.219 4.523 11.766 1 54.97 246 GLU B O 1
ATOM 5761 N N . PHE B 1 247 ? -34.156 6.422 10.875 1 52.56 247 PHE B N 1
ATOM 5762 C CA . PHE B 1 247 ? -34.062 5.867 9.531 1 52.56 247 PHE B CA 1
ATOM 5763 C C . PHE B 1 247 ? -32.594 5.676 9.133 1 52.56 247 PHE B C 1
ATOM 5765 O O . PHE B 1 247 ? -31.938 6.629 8.719 1 52.56 247 PHE B O 1
ATOM 5772 N N . PHE B 1 248 ? -32.094 4.391 9.547 1 58.56 248 PHE B N 1
ATOM 5773 C CA . PHE B 1 248 ? -30.688 4.215 9.156 1 58.56 248 PHE B CA 1
ATOM 5774 C C . PHE B 1 248 ? -30.391 2.75 8.844 1 58.56 248 PHE B C 1
ATOM 5776 O O . PHE B 1 248 ? -31.172 1.867 9.188 1 58.56 248 PHE B O 1
ATOM 5783 N N . TYR B 1 249 ? -29.594 2.586 7.863 1 61.56 249 TYR B N 1
ATOM 5784 C CA . TYR B 1 249 ? -29.016 1.248 7.738 1 61.56 249 TYR B CA 1
ATOM 5785 C C . TYR B 1 249 ? -27.625 1.192 8.344 1 61.56 249 TYR B C 1
ATOM 5787 O O . TYR B 1 249 ? -26.922 2.211 8.414 1 61.56 249 TYR B O 1
ATOM 5795 N N . VAL B 1 250 ? -27.406 0.067 9.055 1 63.69 250 VAL B N 1
ATOM 5796 C CA . 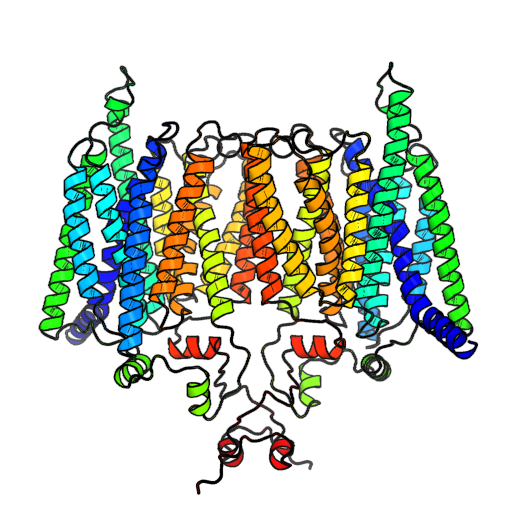VAL B 1 250 ? -26.141 -0.07 9.773 1 63.69 250 VAL B CA 1
ATOM 5797 C C . VAL B 1 250 ? -25.219 -1.014 9.008 1 63.69 250 VAL B C 1
ATOM 5799 O O . VAL B 1 250 ? -25.641 -2.084 8.562 1 63.69 250 VAL B O 1
ATOM 5802 N N . THR B 1 251 ? -24.078 -0.405 8.609 1 69.25 251 THR B N 1
ATOM 5803 C CA . THR B 1 251 ? -23.016 -1.238 8.055 1 69.25 251 THR B CA 1
ATOM 5804 C C . THR B 1 251 ? -21.906 -1.454 9.078 1 69.25 251 THR B C 1
ATOM 5806 O O . THR B 1 251 ? -22.078 -1.165 10.258 1 69.25 251 THR B O 1
ATOM 5809 N N . LYS B 1 252 ? -20.922 -2.072 8.625 1 73.62 252 LYS B N 1
ATOM 5810 C CA . LYS B 1 252 ? -19.812 -2.359 9.531 1 73.62 252 LYS B CA 1
ATOM 5811 C C . LYS B 1 252 ? -19.109 -1.077 9.961 1 73.62 252 LYS B C 1
ATOM 5813 O O . LYS B 1 252 ? -19.016 -0.121 9.188 1 73.62 252 LYS B O 1
ATOM 5818 N N . ASN B 1 253 ? -18.688 -1.062 11.25 1 84.62 253 ASN B N 1
ATOM 5819 C CA . ASN B 1 253 ? -17.906 0.044 11.797 1 84.62 253 ASN B CA 1
ATOM 5820 C C . ASN B 1 253 ? -16.516 0.11 11.172 1 84.62 253 ASN B C 1
ATOM 5822 O O . ASN B 1 253 ? -15.719 -0.823 11.32 1 84.62 253 ASN B O 1
ATOM 5826 N N . GLN B 1 254 ? -16.297 1.199 10.43 1 87.38 254 GLN B N 1
ATOM 5827 C CA . GLN B 1 254 ? -15.016 1.333 9.742 1 87.38 254 GLN B CA 1
ATOM 5828 C C . GLN B 1 254 ? -14.172 2.445 10.359 1 87.38 254 GLN B C 1
ATOM 5830 O O . GLN B 1 254 ? -13.102 2.779 9.844 1 87.38 254 GLN B O 1
ATOM 5835 N N . GLN B 1 255 ? -14.508 2.965 11.5 1 91.12 255 GLN B N 1
ATOM 5836 C CA . GLN B 1 255 ? -13.852 4.117 12.102 1 91.12 255 GLN B CA 1
ATOM 5837 C C . GLN B 1 255 ? -12.375 3.826 12.383 1 91.12 255 GLN B C 1
ATOM 5839 O O . GLN B 1 255 ? -11.492 4.539 11.906 1 91.12 255 GLN B O 1
ATOM 5844 N N . TRP B 1 256 ? -12.109 2.807 13.047 1 90.62 256 TRP B N 1
ATOM 5845 C CA . TRP B 1 256 ? -10.742 2.523 13.477 1 90.62 256 TRP B CA 1
ATOM 5846 C C . TRP B 1 256 ? -9.914 1.952 12.328 1 90.62 256 TRP B C 1
ATOM 5848 O O . TRP B 1 256 ? -8.703 2.188 12.25 1 90.62 256 TRP B O 1
ATOM 5858 N N . ASN B 1 257 ? -10.555 1.262 11.367 1 89.38 257 ASN B N 1
ATOM 5859 C CA . ASN B 1 257 ? -9.852 0.76 10.195 1 89.38 257 ASN B CA 1
ATOM 5860 C C . ASN B 1 257 ? -9.336 1.899 9.312 1 89.38 257 ASN B C 1
ATOM 5862 O O . ASN B 1 257 ? -8.18 1.904 8.906 1 89.38 257 ASN B O 1
ATOM 5866 N N . VAL B 1 258 ? -10.188 2.83 9.156 1 93.06 258 VAL B N 1
ATOM 5867 C CA . VAL B 1 258 ? -9.828 3.951 8.289 1 93.06 258 VAL B CA 1
ATOM 5868 C C . VAL B 1 258 ? -8.797 4.836 8.992 1 93.06 258 VAL B C 1
ATOM 5870 O O . VAL B 1 258 ? -7.84 5.293 8.375 1 93.06 258 VAL B O 1
ATOM 5873 N N . THR B 1 259 ? -8.914 5.02 10.305 1 95 259 THR B N 1
ATOM 5874 C CA . THR B 1 259 ? -7.992 5.859 11.062 1 95 259 THR B CA 1
ATOM 5875 C C . THR B 1 259 ? -6.602 5.238 11.094 1 95 259 THR B C 1
ATOM 5877 O O . THR B 1 259 ? -5.602 5.922 10.867 1 95 259 THR B O 1
ATOM 5880 N N . LEU B 1 260 ? -6.547 3.986 11.352 1 92.75 260 LEU B N 1
ATOM 5881 C CA . LEU B 1 260 ? -5.258 3.303 11.391 1 92.75 260 LEU B CA 1
ATOM 5882 C C . LEU B 1 260 ? -4.602 3.295 10.016 1 92.75 260 LEU B C 1
ATOM 5884 O O . LEU B 1 260 ? -3.389 3.473 9.898 1 92.75 260 LEU B O 1
ATOM 5888 N N . LEU B 1 261 ? -5.402 3.092 9.016 1 93.88 261 LEU B N 1
ATOM 5889 C CA . LEU B 1 261 ? -4.898 3.131 7.645 1 93.88 261 LEU B CA 1
ATOM 5890 C C . LEU B 1 261 ? -4.297 4.492 7.324 1 93.88 261 LEU B C 1
ATOM 5892 O O . LEU B 1 261 ? -3.209 4.578 6.746 1 93.88 261 LEU B O 1
ATOM 5896 N N . LEU B 1 262 ? -4.922 5.504 7.754 1 96.25 262 LEU B N 1
ATOM 5897 C CA . LEU B 1 262 ? -4.469 6.855 7.438 1 96.25 262 LEU B CA 1
ATOM 5898 C C . LEU B 1 262 ? -3.199 7.195 8.211 1 96.25 262 LEU B C 1
ATOM 5900 O O . LEU B 1 262 ? -2.305 7.863 7.688 1 96.25 262 LEU B O 1
ATOM 5904 N N . ILE B 1 263 ? -3.102 6.777 9.438 1 95.94 263 ILE B N 1
ATOM 5905 C CA . ILE B 1 263 ? -1.892 7.008 10.219 1 95.94 263 ILE B CA 1
ATOM 5906 C C . ILE B 1 263 ? -0.701 6.34 9.539 1 95.94 263 ILE B C 1
ATOM 5908 O O . ILE B 1 263 ? 0.366 6.945 9.406 1 95.94 263 ILE B O 1
ATOM 5912 N N . PHE B 1 264 ? -0.898 5.215 9.047 1 93.88 264 PHE B N 1
ATOM 5913 C CA . PHE B 1 264 ? 0.176 4.453 8.43 1 93.88 264 PHE B CA 1
ATOM 5914 C C . PHE B 1 264 ? 0.553 5.047 7.074 1 93.88 264 PHE B C 1
ATOM 5916 O O . PHE B 1 264 ? 1.736 5.23 6.781 1 93.88 264 PHE B O 1
ATOM 5923 N N . THR B 1 265 ? -0.41 5.285 6.266 1 94.94 265 THR B N 1
ATOM 5924 C CA . THR B 1 265 ? -0.127 5.828 4.941 1 94.94 265 THR B CA 1
ATOM 5925 C C . THR B 1 265 ? 0.495 7.215 5.047 1 94.94 265 THR B C 1
ATOM 5927 O O . THR B 1 265 ? 1.359 7.578 4.246 1 94.94 265 THR B O 1
ATOM 5930 N N . GLU B 1 266 ? 0.057 7.961 5.992 1 96.69 266 GLU B N 1
ATOM 5931 C CA . GLU B 1 266 ? 0.642 9.281 6.188 1 96.69 266 GLU B CA 1
ATOM 5932 C C . GLU B 1 266 ? 2.102 9.18 6.621 1 96.69 266 GLU B C 1
ATOM 5934 O O . GLU B 1 266 ? 2.943 9.961 6.172 1 96.69 266 GLU B O 1
ATOM 5939 N N . ALA B 1 267 ? 2.369 8.305 7.484 1 96.12 267 ALA B N 1
ATOM 5940 C CA . ALA B 1 267 ? 3.748 8.109 7.926 1 96.12 267 ALA B CA 1
ATOM 5941 C C . ALA B 1 267 ? 4.648 7.727 6.754 1 96.12 267 ALA B C 1
ATOM 5943 O O . ALA B 1 267 ? 5.773 8.219 6.645 1 96.12 267 ALA B O 1
ATOM 5944 N N . ILE B 1 268 ? 4.137 6.918 5.887 1 94.94 268 ILE B N 1
ATOM 5945 C CA . ILE B 1 268 ? 4.918 6.477 4.734 1 94.94 268 ILE B CA 1
ATOM 5946 C C . ILE B 1 268 ? 5.109 7.645 3.766 1 94.94 268 ILE B C 1
ATOM 5948 O O . ILE B 1 268 ? 6.219 7.867 3.27 1 94.94 268 ILE B O 1
ATOM 5952 N N . GLN B 1 269 ? 4.07 8.32 3.521 1 95.62 269 GLN B N 1
ATOM 5953 C CA . GLN B 1 269 ? 4.164 9.453 2.611 1 95.62 269 GLN B CA 1
ATOM 5954 C C . GLN B 1 269 ? 5.137 10.508 3.139 1 95.62 269 GLN B C 1
ATOM 5956 O O . GLN B 1 269 ? 5.918 11.07 2.375 1 95.62 269 GLN B O 1
ATOM 5961 N N . TYR B 1 270 ? 5.055 10.766 4.395 1 96.31 270 TYR B N 1
ATOM 5962 C CA . TYR B 1 270 ? 5.961 11.734 5.008 1 96.31 270 TYR B CA 1
ATOM 5963 C C . TYR B 1 270 ? 7.402 11.242 4.945 1 96.31 270 TYR B C 1
ATOM 5965 O O . TYR B 1 270 ? 8.32 12.031 4.699 1 96.31 270 TYR B O 1
ATOM 5973 N N . SER B 1 271 ? 7.59 9.984 5.168 1 95.44 271 SER B N 1
ATOM 5974 C CA . SER B 1 271 ? 8.93 9.414 5.074 1 95.44 271 SER B CA 1
ATOM 5975 C C . SER B 1 271 ? 9.5 9.562 3.668 1 95.44 271 SER B C 1
ATOM 5977 O O . SER B 1 271 ? 10.688 9.852 3.5 1 95.44 271 SER B O 1
ATOM 5979 N N . LEU B 1 272 ? 8.641 9.32 2.705 1 94.69 272 LEU B N 1
ATOM 5980 C CA . LEU B 1 272 ? 9.086 9.492 1.325 1 94.69 272 LEU B CA 1
ATOM 5981 C C . LEU B 1 272 ? 9.453 10.945 1.047 1 94.69 272 LEU B C 1
ATOM 5983 O O . LEU B 1 272 ? 10.453 11.219 0.383 1 94.69 272 LEU B O 1
ATOM 5987 N N . PHE B 1 273 ? 8.703 11.844 1.584 1 93.56 273 PHE B N 1
ATOM 5988 C CA . PHE B 1 273 ? 8.977 13.266 1.393 1 93.56 273 PHE B CA 1
ATOM 5989 C C . PHE B 1 273 ? 10.32 13.641 2 1 93.56 273 PHE B C 1
ATOM 5991 O O . PHE B 1 273 ? 11.148 14.273 1.342 1 93.56 273 PHE B O 1
ATOM 5998 N N . ILE B 1 274 ? 10.562 13.25 3.207 1 94.06 274 ILE B N 1
ATOM 5999 C CA . ILE B 1 274 ? 11.797 13.617 3.891 1 94.06 274 ILE B CA 1
ATOM 6000 C C . ILE B 1 274 ? 12.992 12.945 3.207 1 94.06 274 ILE B C 1
ATOM 6002 O O . ILE B 1 274 ? 14.031 13.57 3.008 1 94.06 274 ILE B O 1
ATOM 6006 N N . TYR B 1 275 ? 12.781 11.719 2.793 1 93.88 275 TYR B N 1
ATOM 6007 C CA . TYR B 1 275 ? 13.859 11 2.119 1 93.88 275 TYR B CA 1
ATOM 6008 C C . TYR B 1 275 ? 14.258 11.703 0.829 1 93.88 275 TYR B C 1
ATOM 6010 O O . TYR B 1 275 ? 15.445 11.961 0.596 1 93.88 275 TYR B O 1
ATOM 6018 N N . PHE B 1 276 ? 13.344 12.07 0.088 1 90.69 276 PHE B N 1
ATOM 6019 C CA . PHE B 1 276 ? 13.648 12.625 -1.227 1 90.69 276 PHE B CA 1
ATOM 6020 C C . PHE B 1 276 ? 14.078 14.086 -1.118 1 90.69 276 PHE B C 1
ATOM 6022 O O . PHE B 1 276 ? 14.852 14.57 -1.941 1 90.69 276 PHE B O 1
ATOM 6029 N N . ALA B 1 277 ? 13.617 14.727 -0.109 1 88.19 277 ALA B N 1
ATOM 6030 C CA . ALA B 1 277 ? 14.125 16.078 0.14 1 88.19 277 ALA B CA 1
ATOM 6031 C C . ALA B 1 277 ? 15.625 16.047 0.412 1 88.19 277 ALA B C 1
ATOM 6033 O O . ALA B 1 277 ? 16.375 16.828 -0.175 1 88.19 277 ALA B O 1
ATOM 6034 N N . PHE B 1 278 ? 16.047 15.094 1.209 1 89.94 278 PHE B N 1
ATOM 6035 C CA . PHE B 1 278 ? 17.469 14.953 1.481 1 89.94 278 PHE B CA 1
ATOM 6036 C C . PHE B 1 278 ? 18.203 14.438 0.25 1 89.94 278 PHE B C 1
ATOM 6038 O O . PHE B 1 278 ? 19.312 14.891 -0.049 1 89.94 278 PHE B O 1
ATOM 6045 N N . TRP B 1 279 ? 17.531 13.523 -0.438 1 91.44 279 TRP B N 1
ATOM 6046 C CA . TRP B 1 279 ? 18.156 12.883 -1.581 1 91.44 279 TRP B CA 1
ATOM 6047 C C . TRP B 1 279 ? 18.422 13.883 -2.699 1 91.44 279 TRP B C 1
ATOM 6049 O O . TRP B 1 279 ? 19.5 13.898 -3.291 1 91.44 279 TRP B O 1
ATOM 6059 N N . PHE B 1 280 ? 17.562 14.812 -2.963 1 88.62 280 PHE B N 1
ATOM 6060 C CA . PHE B 1 280 ? 17.719 15.812 -4.012 1 88.62 280 PHE B CA 1
ATOM 6061 C C . PHE B 1 280 ? 18.719 16.875 -3.6 1 88.62 280 PHE B C 1
ATOM 6063 O O . PHE B 1 280 ? 19.312 17.547 -4.453 1 88.62 280 PHE B O 1
ATOM 6070 N N . CYS B 1 281 ? 18.984 16.969 -2.328 1 85.88 281 CYS B N 1
ATOM 6071 C CA . CYS B 1 281 ? 19.906 17.984 -1.835 1 85.88 281 CYS B CA 1
ATOM 6072 C C . CYS B 1 281 ? 21.328 17.453 -1.765 1 85.88 281 CYS B C 1
ATOM 6074 O O . CYS B 1 281 ? 22.281 18.188 -2.025 1 85.88 281 CYS B O 1
ATOM 6076 N N . LEU B 1 282 ? 21.438 16.188 -1.529 1 87.56 282 LEU B N 1
ATOM 6077 C CA . LEU B 1 282 ? 22.766 15.711 -1.116 1 87.56 282 LEU B CA 1
ATOM 6078 C C . LEU B 1 282 ? 23.359 14.789 -2.172 1 87.56 282 LEU B C 1
ATOM 6080 O O . LEU B 1 282 ? 24.578 14.594 -2.205 1 87.56 282 LEU B O 1
ATOM 6084 N N . ASN B 1 283 ? 22.516 14.141 -2.926 1 88.81 283 ASN B N 1
ATOM 6085 C CA . ASN B 1 283 ? 23.062 13.25 -3.951 1 88.81 283 ASN B CA 1
ATOM 6086 C C . ASN B 1 283 ? 23.516 14.031 -5.184 1 88.81 283 ASN B C 1
ATOM 6088 O O . ASN B 1 283 ? 22.703 14.711 -5.828 1 88.81 283 ASN B O 1
ATOM 6092 N N . SER B 1 284 ? 24.719 13.891 -5.562 1 86.75 284 SER B N 1
ATOM 6093 C CA . SER B 1 284 ? 25.328 14.688 -6.617 1 86.75 284 SER B CA 1
ATOM 6094 C C . SER B 1 284 ? 24.766 14.32 -7.984 1 86.75 284 SER B C 1
ATOM 6096 O O . SER B 1 284 ? 24.797 15.133 -8.914 1 86.75 284 SER B O 1
ATOM 6098 N N . ALA B 1 285 ? 24.234 13.117 -8.164 1 83.44 285 ALA B N 1
ATOM 6099 C CA . ALA B 1 285 ? 23.734 12.664 -9.461 1 83.44 285 ALA B CA 1
ATOM 6100 C C . ALA B 1 285 ? 22.359 13.258 -9.758 1 83.44 285 ALA B C 1
ATOM 6102 O O . ALA B 1 285 ? 21.984 13.438 -10.922 1 83.44 285 ALA B O 1
ATOM 6103 N N . VAL B 1 286 ? 21.641 13.57 -8.703 1 84.75 286 VAL B N 1
ATOM 6104 C CA . VAL B 1 286 ? 20.266 14 -8.906 1 84.75 286 VAL B CA 1
ATOM 6105 C C . VAL B 1 286 ? 20.062 15.398 -8.312 1 84.75 286 VAL B C 1
ATOM 6107 O O . VAL B 1 286 ? 18.969 15.961 -8.398 1 84.75 286 VAL B O 1
ATOM 6110 N N . ARG B 1 287 ? 21.109 15.945 -7.902 1 84.81 287 ARG B N 1
ATOM 6111 C CA . ARG B 1 287 ? 21 17.266 -7.281 1 84.81 287 ARG B CA 1
ATOM 6112 C C . ARG B 1 287 ? 20.562 18.312 -8.297 1 84.81 287 ARG B C 1
ATOM 6114 O O . ARG B 1 287 ? 21.047 18.344 -9.43 1 84.81 287 ARG B O 1
ATOM 6121 N N . LEU B 1 288 ? 19.656 19.047 -7.93 1 81 288 LEU B N 1
ATOM 6122 C CA . LEU B 1 288 ? 19.047 20.016 -8.828 1 81 288 LEU B CA 1
ATOM 6123 C C . LEU B 1 288 ? 19.828 21.328 -8.836 1 81 288 LEU B C 1
ATOM 6125 O O . LEU B 1 288 ? 19.922 22 -9.867 1 81 288 LEU B O 1
ATOM 6129 N N . THR B 1 289 ? 20.25 21.625 -7.668 1 81.44 289 THR B N 1
ATOM 6130 C CA . THR B 1 289 ? 21.016 22.875 -7.535 1 81.44 289 THR B CA 1
ATOM 6131 C C . THR B 1 289 ? 22.312 22.625 -6.785 1 81.44 289 THR B C 1
ATOM 6133 O O . THR B 1 289 ? 22.516 21.562 -6.203 1 81.44 289 THR B O 1
ATOM 6136 N N . SER B 1 290 ? 23.188 23.562 -7.027 1 79.56 290 SER B N 1
ATOM 6137 C CA . SER B 1 290 ? 24.391 23.516 -6.211 1 79.56 290 SER B CA 1
ATOM 6138 C C . SER B 1 290 ? 24.062 23.609 -4.727 1 79.56 290 SER B C 1
ATOM 6140 O O . SER B 1 290 ? 22.969 24.062 -4.355 1 79.56 290 SER B O 1
ATOM 6142 N N . VAL B 1 291 ? 24.828 23.109 -3.91 1 73 291 VAL B N 1
ATOM 6143 C CA . VAL B 1 291 ? 24.609 23.062 -2.467 1 73 291 VAL B CA 1
ATOM 6144 C C . VAL B 1 291 ? 24.328 24.469 -1.941 1 73 291 VAL B C 1
ATOM 6146 O O . VAL B 1 291 ? 23.609 24.625 -0.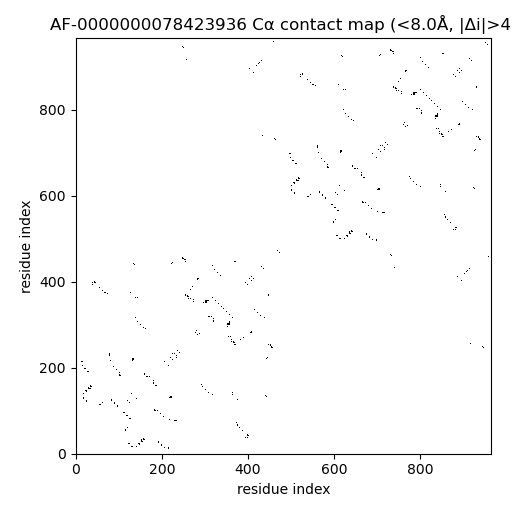955 1 73 291 VAL B O 1
ATOM 6149 N N . ASP B 1 292 ? 24.734 25.469 -2.746 1 72.88 292 ASP B N 1
ATOM 6150 C CA . ASP B 1 292 ? 24.547 26.859 -2.348 1 72.88 292 ASP B CA 1
ATOM 6151 C C . ASP B 1 292 ? 23.109 27.312 -2.584 1 72.88 292 ASP B C 1
ATOM 6153 O O . ASP B 1 292 ? 22.656 28.297 -1.981 1 72.88 292 ASP B O 1
ATOM 6157 N N . ASN B 1 293 ? 22.438 26.609 -3.424 1 81.06 293 ASN B N 1
ATOM 6158 C CA . ASN B 1 293 ? 21.078 27.031 -3.752 1 81.06 293 ASN B CA 1
ATOM 6159 C C . ASN B 1 293 ? 20.062 25.938 -3.463 1 81.06 293 ASN B C 1
ATOM 6161 O O . ASN B 1 293 ? 19.125 25.719 -4.238 1 81.06 293 ASN B O 1
ATOM 6165 N N . VAL B 1 294 ? 20.25 25.297 -2.359 1 83.56 294 VAL B N 1
ATOM 6166 C CA . VAL B 1 294 ? 19.359 24.203 -1.978 1 83.56 294 VAL B CA 1
ATOM 6167 C C . VAL B 1 294 ? 18 24.766 -1.564 1 83.56 294 VAL B C 1
ATOM 6169 O O . VAL B 1 294 ? 16.984 24.062 -1.607 1 83.56 294 VAL B O 1
ATOM 6172 N N . ASP B 1 295 ? 17.906 26.062 -1.248 1 89.31 295 ASP B N 1
ATOM 6173 C CA . ASP B 1 295 ? 16.672 26.703 -0.789 1 89.31 295 ASP B CA 1
ATOM 6174 C C . ASP B 1 295 ? 15.633 26.75 -1.901 1 89.31 295 ASP B C 1
ATOM 6176 O O . ASP B 1 295 ? 14.43 26.719 -1.632 1 89.31 295 ASP B O 1
ATOM 6180 N N . SER B 1 296 ? 16.094 26.828 -3.152 1 91.44 296 SER B N 1
ATOM 6181 C CA . SER B 1 296 ? 15.164 26.891 -4.27 1 91.44 296 SER B CA 1
ATOM 6182 C C . SER B 1 296 ? 14.242 25.672 -4.293 1 91.44 296 SER B C 1
ATOM 6184 O O . SER B 1 296 ? 13.07 25.781 -4.648 1 91.44 296 SER B O 1
ATOM 6186 N N . MET B 1 297 ? 14.719 24.594 -3.883 1 92.56 297 MET B N 1
ATOM 6187 C CA . MET B 1 297 ? 13.914 23.375 -3.859 1 92.56 297 MET B CA 1
ATOM 6188 C C . MET B 1 297 ? 12.766 23.516 -2.867 1 92.56 297 MET B C 1
ATOM 6190 O O . MET B 1 297 ? 11.633 23.125 -3.17 1 92.56 297 MET B O 1
ATOM 6194 N N . PHE B 1 298 ? 13.008 24.078 -1.742 1 94.81 298 PHE B N 1
ATOM 6195 C CA . PHE B 1 298 ? 11.992 24.219 -0.712 1 94.81 298 PHE B CA 1
ATOM 6196 C C . PHE B 1 298 ? 10.977 25.297 -1.091 1 94.81 298 PHE B C 1
ATOM 6198 O O . PHE B 1 298 ? 9.805 25.219 -0.727 1 94.81 298 PHE B O 1
ATOM 6205 N N . TRP B 1 299 ? 11.422 26.25 -1.868 1 96.75 299 TRP B N 1
ATOM 6206 C CA . TRP B 1 299 ? 10.492 27.266 -2.344 1 96.75 299 TRP B CA 1
ATOM 6207 C C . TRP B 1 299 ? 9.516 26.672 -3.354 1 96.75 299 TRP B C 1
ATOM 6209 O O . TRP B 1 299 ? 8.344 27.062 -3.391 1 96.75 299 TRP B O 1
ATOM 6219 N N . ILE B 1 300 ? 10 25.75 -4.18 1 96.31 300 ILE B N 1
ATOM 6220 C CA . ILE B 1 300 ? 9.117 25.109 -5.137 1 96.31 300 ILE B CA 1
ATOM 6221 C C . ILE B 1 300 ? 8.094 24.25 -4.395 1 96.31 300 ILE B C 1
ATOM 6223 O O . ILE B 1 300 ? 6.93 24.172 -4.785 1 96.31 300 ILE B O 1
ATOM 6227 N N . VAL B 1 301 ? 8.531 23.578 -3.338 1 97 301 VAL B N 1
ATOM 6228 C CA . VAL B 1 301 ? 7.613 22.797 -2.516 1 97 301 VAL B CA 1
ATOM 6229 C C . VAL B 1 301 ? 6.547 23.719 -1.915 1 97 301 VAL B C 1
ATOM 6231 O O . VAL B 1 301 ? 5.371 23.344 -1.858 1 97 301 VAL B O 1
ATOM 6234 N N . TYR B 1 302 ? 6.957 24.938 -1.499 1 98.19 302 TYR B N 1
ATOM 6235 C CA . TYR B 1 302 ? 6.02 25.906 -0.956 1 98.19 302 TYR B CA 1
ATOM 6236 C C . TYR B 1 302 ? 4.98 26.297 -1.998 1 98.19 302 TYR B C 1
ATOM 6238 O O . TYR B 1 302 ? 3.785 26.359 -1.701 1 98.19 302 TYR B O 1
ATOM 6246 N N . VAL B 1 303 ? 5.43 26.562 -3.203 1 98.25 303 VAL B N 1
ATOM 6247 C CA . VAL B 1 303 ? 4.5 26.906 -4.273 1 98.25 303 VAL B CA 1
ATOM 6248 C C . VAL B 1 303 ? 3.512 25.766 -4.488 1 98.25 303 VAL B C 1
ATOM 6250 O O . VAL B 1 303 ? 2.328 26 -4.742 1 98.25 303 VAL B O 1
ATOM 6253 N N . GLY B 1 304 ? 3.965 24.531 -4.332 1 98.19 304 GLY B N 1
ATOM 6254 C CA . GLY B 1 304 ? 3.084 23.375 -4.438 1 98.19 304 GLY B CA 1
ATOM 6255 C C . GLY B 1 304 ? 2 23.359 -3.377 1 98.19 304 GLY B C 1
ATOM 6256 O O . GLY B 1 304 ? 0.85 23.031 -3.662 1 98.19 304 GLY B O 1
ATOM 6257 N N . THR B 1 305 ? 2.346 23.703 -2.166 1 98.06 305 THR B N 1
ATOM 6258 C CA . THR B 1 305 ? 1.365 23.703 -1.086 1 98.06 305 THR B CA 1
ATOM 6259 C C . THR B 1 305 ? 0.3 24.766 -1.321 1 98.06 305 THR B C 1
ATOM 6261 O O . THR B 1 305 ? -0.871 24.578 -0.991 1 98.06 305 THR B O 1
ATOM 6264 N N . ILE B 1 306 ? 0.694 25.906 -1.848 1 97.88 306 ILE B N 1
ATOM 6265 C CA . ILE B 1 306 ? -0.26 26.953 -2.172 1 97.88 306 ILE B CA 1
ATOM 6266 C C . ILE B 1 306 ? -1.217 26.469 -3.258 1 97.88 306 ILE B C 1
ATOM 6268 O O . ILE B 1 306 ? -2.428 26.688 -3.17 1 97.88 306 ILE B O 1
ATOM 6272 N N . ALA B 1 307 ? -0.65 25.766 -4.188 1 97.94 307 ALA B N 1
ATOM 6273 C CA . ALA B 1 307 ? -1.478 25.219 -5.254 1 97.94 307 ALA B CA 1
ATOM 6274 C C . ALA B 1 307 ? -2.467 24.188 -4.707 1 97.94 307 ALA B C 1
ATOM 6276 O O . ALA B 1 307 ? -3.613 24.125 -5.156 1 97.94 307 ALA B O 1
ATOM 6277 N N . SER B 1 308 ? -2.057 23.453 -3.771 1 97.38 308 SER B N 1
ATOM 6278 C CA . SER B 1 308 ? -2.941 22.469 -3.148 1 97.38 308 SER B CA 1
ATOM 6279 C C . SER B 1 308 ? -4.105 23.156 -2.438 1 97.38 308 SER B C 1
ATOM 6281 O O . SER B 1 308 ? -5.25 22.703 -2.531 1 97.38 308 SER B O 1
ATOM 6283 N N . THR B 1 309 ? -3.824 24.25 -1.749 1 97.25 309 THR B N 1
ATOM 6284 C CA . THR B 1 309 ? -4.863 24.984 -1.045 1 97.25 309 THR B CA 1
ATOM 6285 C C . THR B 1 309 ? -5.898 25.531 -2.025 1 97.25 309 THR B C 1
ATOM 6287 O O . THR B 1 309 ? -7.098 25.469 -1.762 1 97.25 309 THR B O 1
ATOM 6290 N N . ILE B 1 310 ? -5.461 25.938 -3.129 1 96.94 310 ILE B N 1
ATOM 6291 C CA . ILE B 1 310 ? -6.359 26.469 -4.148 1 96.94 310 ILE B CA 1
ATOM 6292 C C . ILE B 1 310 ? -7.195 25.328 -4.734 1 96.94 310 ILE B C 1
ATOM 6294 O O . ILE B 1 310 ? -8.406 25.469 -4.938 1 96.94 310 ILE B O 1
ATOM 6298 N N . CYS B 1 311 ? -6.613 24.203 -4.918 1 96.12 311 CYS B N 1
ATOM 6299 C CA . CYS B 1 311 ? -7.316 23.047 -5.477 1 96.12 311 CYS B CA 1
ATOM 6300 C C . CYS B 1 311 ? -8.391 22.547 -4.52 1 96.12 311 CYS B C 1
ATOM 6302 O O . CYS B 1 311 ? -9.445 22.078 -4.957 1 96.12 311 CYS B O 1
ATOM 6304 N N . LEU B 1 312 ? -8.172 22.719 -3.254 1 96.44 312 LEU B N 1
ATOM 6305 C CA . LEU B 1 312 ? -9.094 22.203 -2.248 1 96.44 312 LEU B CA 1
ATOM 6306 C C . LEU B 1 312 ? -10.367 23.031 -2.195 1 96.44 312 LEU B C 1
ATOM 6308 O O . LEU B 1 312 ? -11.375 22.594 -1.623 1 96.44 312 LEU B O 1
ATOM 6312 N N . ILE B 1 313 ? -10.344 24.188 -2.85 1 94.62 313 ILE B N 1
ATOM 6313 C CA . ILE B 1 313 ? -11.555 24.984 -2.949 1 94.62 313 ILE B CA 1
ATOM 6314 C C . ILE B 1 313 ? -12.555 24.312 -3.881 1 94.62 313 ILE B C 1
ATOM 6316 O O . ILE B 1 313 ? -13.766 24.344 -3.641 1 94.62 313 ILE B O 1
ATOM 6320 N N . PHE B 1 314 ? -12 23.5 -4.785 1 94.12 314 PHE B N 1
ATOM 6321 C CA . PHE B 1 314 ? -12.852 22.969 -5.84 1 94.12 314 PHE B CA 1
ATOM 6322 C C . PHE B 1 314 ? -13.008 21.453 -5.707 1 94.12 314 PHE B C 1
ATOM 6324 O O . PHE B 1 314 ? -14.023 20.891 -6.125 1 94.12 314 PHE B O 1
ATOM 6331 N N . CYS B 1 315 ? -11.969 20.875 -5.262 1 93.94 315 CYS B N 1
ATOM 6332 C CA . CYS B 1 315 ? -11.969 19.422 -5.266 1 93.94 315 CYS B CA 1
ATOM 6333 C C . CYS B 1 315 ? -11.805 18.875 -3.852 1 93.94 315 CYS B C 1
ATOM 6335 O O . CYS B 1 315 ? -11.336 19.578 -2.959 1 93.94 315 CYS B O 1
ATOM 6337 N N . SER B 1 316 ? -12.25 17.625 -3.691 1 95 316 SER B N 1
ATOM 6338 C CA . SER B 1 316 ? -12.07 16.938 -2.416 1 95 316 SER B CA 1
ATOM 6339 C C . SER B 1 316 ? -10.602 16.594 -2.168 1 95 316 SER B C 1
ATOM 6341 O O . SER B 1 316 ? -9.82 16.469 -3.113 1 95 316 SER B O 1
ATOM 6343 N N . VAL B 1 317 ? -10.297 16.5 -0.87 1 97 317 VAL B N 1
ATOM 6344 C CA . VAL B 1 317 ? -8.93 16.219 -0.47 1 97 317 VAL B CA 1
ATOM 6345 C C . VAL B 1 317 ? -8.508 14.844 -1.009 1 97 317 VAL B C 1
ATOM 6347 O O . VAL B 1 317 ? -7.379 14.672 -1.473 1 97 317 VAL B O 1
ATOM 6350 N N . LYS B 1 318 ? -9.391 13.859 -1.045 1 95.56 318 LYS B N 1
ATOM 6351 C CA . LYS B 1 318 ? -9.094 12.516 -1.534 1 95.56 318 LYS B CA 1
ATOM 6352 C C . LYS B 1 318 ? -8.742 12.531 -3.018 1 95.56 318 LYS B C 1
ATOM 6354 O O . LYS B 1 318 ? -7.742 11.938 -3.432 1 95.56 318 LYS B O 1
ATOM 6359 N N . VAL B 1 319 ? -9.492 13.234 -3.77 1 95.5 319 VAL B N 1
ATOM 6360 C CA . VAL B 1 319 ? -9.297 13.289 -5.215 1 95.5 319 VAL B CA 1
ATOM 6361 C C . VAL B 1 319 ? -7.996 14.031 -5.535 1 95.5 319 VAL B C 1
ATOM 6363 O O . VAL B 1 319 ? -7.258 13.641 -6.441 1 95.5 319 VAL B O 1
ATOM 6366 N N . THR B 1 320 ? -7.766 15.039 -4.777 1 97.25 320 THR B N 1
ATOM 6367 C CA . THR B 1 320 ? -6.531 15.789 -4.984 1 97.25 320 THR B CA 1
ATOM 6368 C C . THR B 1 320 ? -5.316 14.922 -4.672 1 97.25 320 THR B C 1
ATOM 6370 O O . THR B 1 320 ? -4.328 14.945 -5.406 1 97.25 320 THR B O 1
ATOM 6373 N N . PHE B 1 321 ? -5.43 14.156 -3.643 1 97.25 321 PHE B N 1
ATOM 6374 C CA . PHE B 1 321 ? -4.312 13.297 -3.27 1 97.25 321 PHE B CA 1
ATOM 6375 C C . PHE B 1 321 ? -4.059 12.234 -4.34 1 97.25 321 PHE B C 1
ATOM 6377 O O . PHE B 1 321 ? -2.924 12.047 -4.777 1 97.25 321 PHE B O 1
ATOM 6384 N N . VAL B 1 322 ? -5.105 11.555 -4.773 1 96.56 322 VAL B N 1
ATOM 6385 C CA . VAL B 1 322 ? -4.973 10.469 -5.734 1 96.56 322 VAL B CA 1
ATOM 6386 C C . VAL B 1 322 ? -4.484 11.016 -7.074 1 96.56 322 VAL B C 1
ATOM 6388 O O . VAL B 1 322 ? -3.619 10.422 -7.719 1 96.56 322 VAL B O 1
ATOM 6391 N N . ALA B 1 323 ? -4.965 12.125 -7.453 1 96.62 323 ALA B N 1
ATOM 6392 C CA . ALA B 1 323 ? -4.535 12.75 -8.703 1 96.62 323 ALA B CA 1
ATOM 6393 C C . ALA B 1 323 ? -3.062 13.141 -8.641 1 96.62 323 ALA B C 1
ATOM 6395 O O . ALA B 1 323 ? -2.314 12.93 -9.602 1 96.62 323 ALA B O 1
ATOM 6396 N N . ASN B 1 324 ? -2.707 13.734 -7.547 1 97.12 324 ASN B N 1
ATOM 6397 C CA . ASN B 1 324 ? -1.311 14.125 -7.387 1 97.12 324 ASN B CA 1
ATOM 6398 C C . ASN B 1 324 ? -0.387 12.914 -7.371 1 97.12 324 ASN B C 1
ATOM 6400 O O . ASN B 1 324 ? 0.708 12.953 -7.934 1 97.12 324 ASN B O 1
ATOM 6404 N N . GLN B 1 325 ? -0.829 11.859 -6.75 1 97.12 325 GLN B N 1
ATOM 6405 C CA . GLN B 1 325 ? -0.024 10.641 -6.723 1 97.12 325 GLN B CA 1
ATOM 6406 C C . GLN B 1 325 ? 0.125 10.047 -8.117 1 97.12 325 GLN B C 1
ATOM 6408 O O . GLN B 1 325 ? 1.197 9.562 -8.477 1 97.12 325 GLN B O 1
ATOM 6413 N N . LEU B 1 326 ? -0.884 10.078 -8.883 1 96 326 LEU B N 1
ATOM 6414 C CA . LEU B 1 326 ? -0.807 9.586 -10.258 1 96 326 LEU B CA 1
ATOM 6415 C C . LEU B 1 326 ? 0.162 10.43 -11.086 1 96 326 LEU B C 1
ATOM 6417 O O . LEU B 1 326 ? 0.94 9.891 -11.875 1 96 326 LEU B O 1
ATOM 6421 N N . CYS B 1 327 ? 0.111 11.703 -10.836 1 96.69 327 CYS B N 1
ATOM 6422 C CA . CYS B 1 327 ? 1.044 12.586 -11.516 1 96.69 327 CYS B CA 1
ATOM 6423 C C . CYS B 1 327 ? 2.48 12.289 -11.102 1 96.69 327 CYS B C 1
ATOM 6425 O O . CYS B 1 327 ? 3.381 12.273 -11.945 1 96.69 327 CYS B O 1
ATOM 6427 N N . LEU B 1 328 ? 2.672 12.047 -9.875 1 97.06 328 LEU B N 1
ATOM 6428 C CA . LEU B 1 328 ? 4.008 11.742 -9.367 1 97.06 328 LEU B CA 1
ATOM 6429 C C . LEU B 1 328 ? 4.527 10.438 -9.969 1 97.06 328 LEU B C 1
ATOM 6431 O O . LEU B 1 328 ? 5.711 10.328 -10.297 1 97.06 328 LEU B O 1
ATOM 6435 N N . ILE B 1 329 ? 3.67 9.477 -10.141 1 94.94 329 ILE B N 1
ATOM 6436 C CA . ILE B 1 329 ? 4.051 8.203 -10.742 1 94.94 329 ILE B CA 1
ATOM 6437 C C . ILE B 1 329 ? 4.449 8.414 -12.203 1 94.94 329 ILE B C 1
ATOM 6439 O O . ILE B 1 329 ? 5.5 7.941 -12.641 1 94.94 329 ILE B O 1
ATOM 6443 N N . LEU B 1 330 ? 3.682 9.156 -12.906 1 95.06 330 LEU B N 1
ATOM 6444 C CA . LEU B 1 330 ? 3.969 9.43 -14.312 1 95.06 330 LEU B CA 1
ATOM 6445 C C . LEU B 1 330 ? 5.266 10.219 -14.453 1 95.06 330 LEU B C 1
ATOM 6447 O O . LEU B 1 330 ? 6.078 9.93 -15.336 1 95.06 330 LEU B O 1
ATOM 6451 N N . LEU B 1 331 ? 5.422 11.148 -13.602 1 94.75 331 LEU B N 1
ATOM 6452 C CA . LEU B 1 331 ? 6.629 11.977 -13.656 1 94.75 331 LEU B CA 1
ATOM 6453 C C . LEU B 1 331 ? 7.863 11.156 -13.297 1 94.75 331 LEU B C 1
ATOM 6455 O O . LEU B 1 331 ? 8.945 11.391 -13.836 1 94.75 331 LEU B O 1
ATOM 6459 N N . SER B 1 332 ? 7.676 10.258 -12.359 1 93.44 332 SER B N 1
ATOM 6460 C CA . SER B 1 332 ? 8.789 9.391 -12 1 93.44 332 SER B CA 1
ATOM 6461 C C . SER B 1 332 ? 9.195 8.492 -13.164 1 93.44 332 SER B C 1
ATOM 6463 O O . SER B 1 332 ? 10.383 8.305 -13.43 1 93.44 332 SER B O 1
ATOM 6465 N N . ILE B 1 333 ? 8.211 7.949 -13.875 1 91.38 333 ILE B N 1
ATOM 6466 C CA . ILE B 1 333 ? 8.492 7.133 -15.047 1 91.38 333 ILE B CA 1
ATOM 6467 C C . ILE B 1 333 ? 9.203 7.98 -16.109 1 91.38 333 ILE B C 1
ATOM 6469 O O . ILE B 1 333 ? 10.203 7.547 -16.688 1 91.38 333 ILE B O 1
ATOM 6473 N N . LEU B 1 334 ? 8.734 9.195 -16.266 1 90.19 334 LEU B N 1
ATOM 6474 C CA . LEU B 1 334 ? 9.344 10.102 -17.234 1 90.19 334 LEU B CA 1
ATOM 6475 C C . LEU B 1 334 ? 10.773 10.438 -16.844 1 90.19 334 LEU B C 1
ATOM 6477 O O . LEU B 1 334 ? 11.664 10.484 -17.688 1 90.19 334 LEU B O 1
ATOM 6481 N N . SER B 1 335 ? 10.984 10.633 -15.578 1 90.56 335 SER B N 1
ATOM 6482 C CA . SER B 1 335 ? 12.328 10.938 -15.094 1 90.56 335 SER B CA 1
ATOM 6483 C C . SER B 1 335 ? 13.281 9.773 -15.328 1 90.56 335 SER B C 1
ATOM 6485 O O . SER B 1 335 ? 14.445 9.977 -15.672 1 90.56 335 SER B O 1
ATOM 6487 N N . MET B 1 336 ? 12.789 8.617 -15.164 1 86.62 336 MET B N 1
ATOM 6488 C CA . MET B 1 336 ? 13.617 7.434 -15.383 1 86.62 336 MET B CA 1
ATOM 6489 C C . MET B 1 336 ? 13.977 7.281 -16.859 1 86.62 336 MET B C 1
ATOM 6491 O O . MET B 1 336 ? 15.094 6.887 -17.188 1 86.62 336 MET B O 1
ATOM 6495 N N . ILE B 1 337 ? 13.094 7.645 -17.688 1 82.44 337 ILE B N 1
ATOM 6496 C CA . ILE B 1 337 ? 13.336 7.543 -19.125 1 82.44 337 ILE B CA 1
ATOM 6497 C C . ILE B 1 337 ? 14.289 8.648 -19.562 1 82.44 337 ILE B C 1
ATOM 6499 O O . ILE B 1 337 ? 15.258 8.391 -20.281 1 82.44 337 ILE B O 1
ATOM 6503 N N . ILE B 1 338 ? 14.094 9.828 -19.094 1 80.19 338 ILE B N 1
ATOM 6504 C CA . ILE B 1 338 ? 14.844 11 -19.531 1 80.19 338 ILE B CA 1
ATOM 6505 C C . ILE B 1 338 ? 16.25 10.969 -18.922 1 80.19 338 ILE B C 1
ATOM 6507 O O . ILE B 1 338 ? 17.219 11.32 -19.594 1 80.19 338 ILE B O 1
ATOM 6511 N N . CYS B 1 339 ? 16.297 10.641 -17.641 1 73.56 339 CYS B N 1
ATOM 6512 C CA . CYS B 1 339 ? 17.609 10.617 -16.984 1 73.56 339 CYS B CA 1
ATOM 6513 C C . CYS B 1 339 ? 18.531 9.602 -17.656 1 73.56 339 CYS B C 1
ATOM 6515 O O . CYS B 1 339 ? 19.75 9.773 -17.641 1 73.56 339 CYS B O 1
ATOM 6517 N N . SER B 1 340 ? 17.984 8.609 -18.281 1 70.31 340 SER B N 1
ATOM 6518 C CA . SER B 1 340 ? 18.797 7.633 -19 1 70.31 340 SER B CA 1
ATOM 6519 C C . SER B 1 340 ? 19.25 8.164 -20.344 1 70.31 340 SER B C 1
ATOM 6521 O O . SER B 1 340 ? 20.312 7.789 -20.844 1 70.31 340 SER B O 1
ATOM 6523 N N . SER B 1 341 ? 18.531 9.172 -20.844 1 72.19 341 SER B N 1
ATOM 6524 C CA . SER B 1 341 ? 18.844 9.609 -22.203 1 72.19 341 SER B CA 1
ATOM 6525 C C . SER B 1 341 ? 19.391 11.039 -22.203 1 72.19 341 SER B C 1
ATOM 6527 O O . SER B 1 341 ? 20.375 11.32 -22.875 1 72.19 341 SER B O 1
ATOM 6529 N N . ALA B 1 342 ? 18.531 11.961 -21.547 1 69.12 342 ALA B N 1
ATOM 6530 C CA . ALA B 1 342 ? 18.875 13.383 -21.562 1 69.12 342 ALA B CA 1
ATOM 6531 C C . ALA B 1 342 ? 19.203 13.883 -20.156 1 69.12 342 ALA B C 1
ATOM 6533 O O . ALA B 1 342 ? 18.625 13.422 -19.172 1 69.12 342 ALA B O 1
ATOM 6534 N N . LYS B 1 343 ? 20.312 14.43 -19.953 1 74.06 343 LYS B N 1
ATOM 6535 C CA . LYS B 1 343 ? 20.75 14.969 -18.672 1 74.06 343 LYS B CA 1
ATOM 6536 C C . LYS B 1 343 ? 19.938 16.203 -18.297 1 74.06 343 LYS B C 1
ATOM 6538 O O . LYS B 1 343 ? 20.469 17.328 -18.281 1 74.06 343 LYS B O 1
ATOM 6543 N N . THR B 1 344 ? 18.547 16.062 -18.266 1 81.19 344 THR B N 1
ATOM 6544 C CA . THR B 1 344 ? 17.734 17.203 -17.844 1 81.19 344 THR B CA 1
ATOM 6545 C C . THR B 1 344 ? 17.188 16.984 -16.438 1 81.19 344 THR B C 1
ATOM 6547 O O . THR B 1 344 ? 16.891 15.844 -16.062 1 81.19 344 THR B O 1
ATOM 6550 N N . THR B 1 345 ? 17.031 18.125 -15.664 1 84.12 345 THR B N 1
ATOM 6551 C CA . THR B 1 345 ? 16.562 18.047 -14.289 1 84.12 345 THR B CA 1
ATOM 6552 C C . THR B 1 345 ? 15.148 18.609 -14.156 1 84.12 345 THR B C 1
ATOM 6554 O O . THR B 1 345 ? 14.602 18.672 -13.055 1 84.12 345 THR B O 1
ATOM 6557 N N . VAL B 1 346 ? 14.477 18.922 -15.211 1 86.75 346 VAL B N 1
ATOM 6558 C CA . VAL B 1 346 ? 13.18 19.594 -15.195 1 86.75 346 VAL B CA 1
ATOM 6559 C C . VAL B 1 346 ? 12.133 18.672 -14.562 1 86.75 346 VAL B C 1
ATOM 6561 O O . VAL B 1 346 ? 11.352 19.109 -13.719 1 86.75 346 VAL B O 1
ATOM 6564 N N . PRO B 1 347 ? 12.164 17.391 -14.883 1 88.38 347 PRO B N 1
ATOM 6565 C CA . PRO B 1 347 ? 11.156 16.531 -14.258 1 88.38 347 PRO B CA 1
ATOM 6566 C C . PRO B 1 347 ? 11.305 16.469 -12.734 1 88.38 347 PRO B C 1
ATOM 6568 O O . PRO B 1 347 ? 10.305 16.328 -12.023 1 88.38 347 PRO B O 1
ATOM 6571 N N . PHE B 1 348 ? 12.43 16.641 -12.234 1 89.31 348 PHE B N 1
ATOM 6572 C CA . PHE B 1 348 ? 12.656 16.578 -10.797 1 89.31 348 PHE B CA 1
ATOM 6573 C C . PHE B 1 348 ? 12.094 17.812 -10.102 1 89.31 348 PHE B C 1
ATOM 6575 O O . PHE B 1 348 ? 11.586 17.719 -8.977 1 89.31 348 PHE B O 1
ATOM 6582 N N . TRP B 1 349 ? 12.133 18.938 -10.781 1 92.5 349 TRP B N 1
ATOM 6583 C CA . TRP B 1 349 ? 11.523 20.141 -10.242 1 92.5 349 TRP B CA 1
ATOM 6584 C C . TRP B 1 349 ? 10.008 20 -10.133 1 92.5 349 TRP B C 1
ATOM 6586 O O . TRP B 1 349 ? 9.398 20.422 -9.148 1 92.5 349 TRP B O 1
ATOM 6596 N N . ILE B 1 350 ? 9.484 19.391 -11.133 1 94.56 350 ILE B N 1
ATOM 6597 C CA . ILE B 1 350 ? 8.039 19.203 -11.148 1 94.56 350 ILE B CA 1
ATOM 6598 C C . ILE B 1 350 ? 7.637 18.188 -10.078 1 94.56 350 ILE B C 1
ATOM 6600 O O . ILE B 1 350 ? 6.578 18.328 -9.453 1 94.56 350 ILE B O 1
ATOM 6604 N N . ILE B 1 351 ? 8.469 17.203 -9.844 1 94.75 351 ILE B N 1
ATOM 6605 C CA . ILE B 1 351 ? 8.211 16.234 -8.781 1 94.75 351 ILE B CA 1
ATOM 6606 C C . ILE B 1 351 ? 8.18 16.953 -7.43 1 94.75 351 ILE B C 1
ATOM 6608 O O . ILE B 1 351 ? 7.301 16.688 -6.605 1 94.75 351 ILE B O 1
ATOM 6612 N N . LEU B 1 352 ? 9.094 17.906 -7.207 1 95.06 352 LEU B N 1
ATOM 6613 C CA . LEU B 1 352 ? 9.117 18.656 -5.957 1 95.06 352 LEU B CA 1
ATOM 6614 C C . LEU B 1 352 ? 7.855 19.5 -5.809 1 95.06 352 LEU B C 1
ATOM 6616 O O . LEU B 1 352 ? 7.32 19.641 -4.707 1 95.06 352 LEU B O 1
ATOM 6620 N N . PHE B 1 353 ? 7.453 20.016 -6.914 1 96.94 353 PHE B N 1
ATOM 6621 C CA . PHE B 1 353 ? 6.211 20.781 -6.91 1 96.94 353 PHE B CA 1
ATOM 6622 C C . PHE B 1 353 ? 5.043 19.906 -6.449 1 96.94 353 PHE B C 1
ATOM 6624 O O . PHE B 1 353 ? 4.258 20.328 -5.594 1 96.94 353 PHE B O 1
ATOM 6631 N N . PHE B 1 354 ? 4.992 18.688 -6.898 1 97.31 354 PHE B N 1
ATOM 6632 C CA . PHE B 1 354 ? 3.887 17.812 -6.547 1 97.31 354 PHE B CA 1
ATOM 6633 C C . PHE B 1 354 ? 4.07 17.25 -5.141 1 97.31 354 PHE B C 1
ATOM 6635 O O . PHE B 1 354 ? 3.094 16.859 -4.488 1 97.31 354 PHE B O 1
ATOM 6642 N N . PHE B 1 355 ? 5.258 17.156 -4.648 1 96.44 355 PHE B N 1
ATOM 6643 C CA . PHE B 1 355 ? 5.473 16.828 -3.246 1 96.44 355 PHE B CA 1
ATOM 6644 C C . PHE B 1 355 ? 4.836 17.859 -2.336 1 96.44 355 PHE B C 1
ATOM 6646 O O . PHE B 1 355 ? 4.25 17.516 -1.307 1 96.44 355 PHE B O 1
ATOM 6653 N N . GLY B 1 356 ? 4.934 19.078 -2.76 1 97.31 356 GLY B N 1
ATOM 6654 C CA . GLY B 1 356 ? 4.277 20.141 -2.014 1 97.31 356 GLY B CA 1
ATOM 6655 C C . GLY B 1 356 ? 2.764 20.062 -2.055 1 97.31 356 GLY B C 1
ATOM 6656 O O . GLY B 1 356 ? 2.096 20.266 -1.039 1 97.31 356 GLY B O 1
ATOM 6657 N N . MET B 1 357 ? 2.268 19.625 -3.17 1 97.38 357 MET B N 1
ATOM 6658 C CA . MET B 1 357 ? 0.821 19.531 -3.334 1 97.38 357 MET B CA 1
ATOM 6659 C C . MET B 1 357 ? 0.249 18.406 -2.475 1 97.38 357 MET B C 1
ATOM 6661 O O . MET B 1 357 ? -0.879 18.516 -1.987 1 97.38 357 MET B O 1
ATOM 6665 N N . THR B 1 358 ? 1.026 17.391 -2.312 1 96.69 358 THR B N 1
ATOM 6666 C CA . THR B 1 358 ? 0.516 16.219 -1.613 1 96.69 358 THR B CA 1
ATOM 6667 C C . THR B 1 358 ? 0.86 16.281 -0.128 1 96.69 358 THR B C 1
ATOM 6669 O O . THR B 1 358 ? 0.329 15.5 0.671 1 96.69 358 THR B O 1
ATOM 6672 N N . PHE B 1 359 ? 1.595 17.156 0.335 1 95.75 359 PHE B N 1
ATOM 6673 C CA . PHE B 1 359 ? 2.195 17.188 1.663 1 95.75 359 PHE B CA 1
ATOM 6674 C C . PHE B 1 359 ? 1.121 17.203 2.744 1 95.75 359 PHE B C 1
ATOM 6676 O O . PHE B 1 359 ? 1.228 16.469 3.736 1 95.75 359 PHE B O 1
ATOM 6683 N N . SER B 1 360 ? 0.068 17.922 2.535 1 96.12 360 SER B N 1
ATOM 6684 C CA . SER B 1 360 ? -0.878 18.141 3.625 1 96.12 360 SER B CA 1
ATOM 6685 C C . SER B 1 360 ? -2.129 17.281 3.449 1 96.12 360 SER B C 1
ATOM 6687 O O . SER B 1 360 ? -2.963 17.203 4.352 1 96.12 360 SER B O 1
ATOM 6689 N N . ASN B 1 361 ? -2.234 16.609 2.363 1 97.25 361 ASN B N 1
ATOM 6690 C CA . ASN B 1 361 ? -3.498 15.961 2.029 1 97.25 361 ASN B CA 1
ATOM 6691 C C . ASN B 1 361 ? -3.852 14.875 3.035 1 97.25 361 ASN B C 1
ATOM 6693 O O . ASN B 1 361 ? -4.961 14.852 3.57 1 97.25 361 ASN B O 1
ATOM 6697 N N . LEU B 1 362 ? -2.949 14.062 3.314 1 97.31 362 LEU B N 1
ATOM 6698 C CA . LEU B 1 362 ? -3.264 12.945 4.195 1 97.31 362 LEU B CA 1
ATOM 6699 C C . LEU B 1 362 ? -3.459 13.414 5.629 1 97.31 362 LEU B C 1
ATOM 6701 O O . LEU B 1 362 ? -4.262 12.844 6.371 1 97.31 362 LEU B O 1
ATOM 6705 N N . GLN B 1 363 ? -2.787 14.438 6.016 1 97.19 363 GLN B N 1
ATOM 6706 C CA . GLN B 1 363 ? -2.988 14.992 7.348 1 97.19 363 GLN B CA 1
ATOM 6707 C C . GLN B 1 363 ? -4.379 15.602 7.484 1 97.19 363 GLN B C 1
ATOM 6709 O O . GLN B 1 363 ? -5.027 15.469 8.523 1 97.19 363 GLN B O 1
ATOM 6714 N N . ILE B 1 364 ? -4.797 16.266 6.48 1 97.5 364 ILE B N 1
ATOM 6715 C CA . ILE B 1 364 ? -6.129 16.859 6.473 1 97.5 364 ILE B CA 1
ATOM 6716 C C . ILE B 1 364 ? -7.18 15.758 6.598 1 97.5 364 ILE B C 1
ATOM 6718 O O . ILE B 1 364 ? -8.102 15.859 7.414 1 97.5 364 ILE B O 1
ATOM 6722 N N . LEU B 1 365 ? -6.949 14.695 5.832 1 97.38 365 LEU B N 1
ATOM 6723 C CA . LEU B 1 365 ? -7.895 13.578 5.867 1 97.38 365 LEU B CA 1
ATOM 6724 C C . LEU B 1 365 ? -7.914 12.93 7.246 1 97.38 365 LEU B C 1
ATOM 6726 O O . LEU B 1 365 ? -8.984 12.562 7.746 1 97.38 365 LEU B O 1
ATOM 6730 N N . LEU B 1 366 ? -6.789 12.82 7.809 1 97.44 366 LEU B N 1
ATOM 6731 C CA . LEU B 1 366 ? -6.699 12.203 9.125 1 97.44 366 LEU B CA 1
ATOM 6732 C C . LEU B 1 366 ? -7.457 13.031 10.164 1 97.44 366 LEU B C 1
ATOM 6734 O O . LEU B 1 366 ? -8.203 12.484 10.977 1 97.44 366 LEU B O 1
ATOM 6738 N N . VAL B 1 367 ? -7.34 14.281 10.125 1 97.25 367 VAL B N 1
ATOM 6739 C CA . VAL B 1 367 ? -7.977 15.164 11.086 1 97.25 367 VAL B CA 1
ATOM 6740 C C . VAL B 1 367 ? -9.492 15.156 10.875 1 97.25 367 VAL B C 1
ATOM 6742 O O . VAL B 1 367 ? -10.258 15.141 11.836 1 97.25 367 VAL B O 1
ATOM 6745 N N . GLU B 1 368 ? -9.914 15.078 9.68 1 95.69 368 GLU B N 1
ATOM 6746 C CA . GLU B 1 368 ? -11.336 15.125 9.375 1 95.69 368 GLU B CA 1
ATOM 6747 C C . GLU B 1 368 ? -12.023 13.82 9.766 1 95.69 368 GLU B C 1
ATOM 6749 O O . GLU B 1 368 ? -13.188 13.82 10.172 1 95.69 368 GLU B O 1
ATOM 6754 N N . VAL B 1 369 ? -11.32 12.719 9.648 1 95.25 369 VAL B N 1
ATOM 6755 C CA . VAL B 1 369 ? -11.953 11.422 9.844 1 95.25 369 VAL B CA 1
ATOM 6756 C C . VAL B 1 369 ? -11.75 10.961 11.281 1 95.25 369 VAL B C 1
ATOM 6758 O O . VAL B 1 369 ? -12.383 9.992 11.727 1 95.25 369 VAL B O 1
ATOM 6761 N N . SER B 1 370 ? -11.008 11.633 12.039 1 94.62 370 SER B N 1
ATOM 6762 C CA . SER B 1 370 ? -10.68 11.203 13.398 1 94.62 370 SER B CA 1
ATOM 6763 C C . SER B 1 370 ? -11.906 11.242 14.305 1 94.62 370 SER B C 1
ATOM 6765 O O . SER B 1 370 ? -12.789 12.086 14.125 1 94.62 370 SER B O 1
ATOM 6767 N N . HIS B 1 371 ? -11.914 10.242 15.219 1 93.5 371 HIS B N 1
ATOM 6768 C CA . HIS B 1 371 ? -12.961 10.242 16.234 1 93.5 371 HIS B CA 1
ATOM 6769 C C . HIS B 1 371 ? -12.875 11.477 17.125 1 93.5 371 HIS B C 1
ATOM 6771 O O . HIS B 1 371 ? -11.789 11.836 17.578 1 93.5 371 HIS B O 1
ATOM 6777 N N . PHE B 1 372 ? -13.977 12.062 17.469 1 93.12 372 PHE B N 1
ATOM 6778 C CA . PHE B 1 372 ? -14.016 13.344 18.172 1 93.12 372 PHE B CA 1
ATOM 6779 C C . PHE B 1 372 ? -13.344 13.234 19.531 1 93.12 372 PHE B C 1
ATOM 6781 O O . PHE B 1 372 ? -12.594 14.125 19.938 1 93.12 372 PHE B O 1
ATOM 6788 N N . LEU B 1 373 ? -13.562 12.18 20.172 1 94.31 373 LEU B N 1
ATOM 6789 C CA . LEU B 1 373 ? -13.062 12.008 21.531 1 94.31 373 LEU B CA 1
ATOM 6790 C C . LEU B 1 373 ? -11.555 11.781 21.531 1 94.31 373 LEU B C 1
ATOM 6792 O O . LEU B 1 373 ? -10.852 12.281 22.406 1 94.31 373 LEU B O 1
ATOM 6796 N N . TYR B 1 374 ? -11.016 11.086 20.562 1 95.31 374 TYR B N 1
ATOM 6797 C CA . TYR B 1 374 ? -9.617 10.68 20.547 1 95.31 374 TYR B CA 1
ATOM 6798 C C . TYR B 1 374 ? -8.805 11.523 19.578 1 95.31 374 TYR B C 1
ATOM 6800 O O . TYR B 1 374 ? -7.688 11.156 19.203 1 95.31 374 TYR B O 1
ATOM 6808 N N . MET B 1 375 ? -9.297 12.562 19.141 1 96 375 MET B N 1
ATOM 6809 C CA . MET B 1 375 ? -8.711 13.375 18.078 1 96 375 MET B CA 1
ATOM 6810 C C . MET B 1 375 ? -7.305 13.828 18.453 1 96 375 MET B C 1
ATOM 6812 O O . MET B 1 375 ? -6.363 13.648 17.672 1 96 375 MET B O 1
ATOM 6816 N N . GLU B 1 376 ? -7.109 14.359 19.625 1 97.19 376 GLU B N 1
ATOM 6817 C CA . GLU B 1 376 ? -5.805 14.875 20.031 1 97.19 376 GLU B CA 1
ATOM 6818 C C . GLU B 1 376 ? -4.785 13.742 20.156 1 97.19 376 GLU B C 1
ATOM 6820 O O . GLU B 1 376 ? -3.609 13.922 19.844 1 97.19 376 GLU B O 1
ATOM 6825 N N . LEU B 1 377 ? -5.219 12.648 20.625 1 97.5 377 LEU B N 1
ATOM 6826 C CA . LEU B 1 377 ? -4.328 11.5 20.703 1 97.5 377 LEU B CA 1
ATOM 6827 C C . LEU B 1 377 ? -3.922 11.031 19.312 1 97.5 377 LEU B C 1
ATOM 6829 O O . LEU B 1 377 ? -2.771 10.648 19.094 1 97.5 377 LEU B O 1
ATOM 6833 N N . LEU B 1 378 ? -4.836 11.062 18.406 1 97.62 378 LEU B N 1
ATOM 6834 C CA . LEU B 1 378 ? -4.547 10.641 17.047 1 97.62 378 LEU B CA 1
ATOM 6835 C C . LEU B 1 378 ? -3.613 11.633 16.359 1 97.62 378 LEU B C 1
ATOM 6837 O O . LEU B 1 378 ? -2.705 11.227 15.625 1 97.62 378 LEU B O 1
ATOM 6841 N N . ILE B 1 379 ? -3.826 12.875 16.562 1 97.75 379 ILE B N 1
ATOM 6842 C CA . ILE B 1 379 ? -2.93 13.891 16.016 1 97.75 379 ILE B CA 1
ATOM 6843 C C . ILE B 1 379 ? -1.524 13.695 16.578 1 97.75 379 ILE B C 1
ATOM 6845 O O . ILE B 1 379 ? -0.534 13.812 15.859 1 97.75 379 ILE B O 1
ATOM 6849 N N . TYR B 1 380 ? -1.515 13.375 17.844 1 98.06 380 TYR B N 1
ATOM 6850 C CA . TYR B 1 380 ? -0.22 13.141 18.469 1 98.06 380 TYR B CA 1
ATOM 6851 C C . TYR B 1 380 ? 0.485 11.945 17.844 1 98.06 380 TYR B C 1
ATOM 6853 O O . TYR B 1 380 ? 1.691 11.992 17.594 1 98.06 380 TYR B O 1
ATOM 6861 N N . VAL B 1 381 ? -0.214 10.883 17.641 1 97.81 381 VAL B N 1
ATOM 6862 C CA . VAL B 1 381 ? 0.396 9.703 17.047 1 97.81 381 VAL B CA 1
ATOM 6863 C C . VAL B 1 381 ? 0.97 10.055 15.672 1 97.81 381 VAL B C 1
ATOM 6865 O O . VAL B 1 381 ? 2.076 9.633 15.328 1 97.81 381 VAL B O 1
ATOM 6868 N N . SER B 1 382 ? 0.232 10.734 14.922 1 97.44 382 SER B N 1
ATOM 6869 C CA . SER B 1 382 ? 0.726 11.188 13.617 1 97.44 382 SER B CA 1
ATOM 6870 C C . SER B 1 382 ? 1.976 12.047 13.773 1 97.44 382 SER B C 1
ATOM 6872 O O . SER B 1 382 ? 2.943 11.883 13.023 1 97.44 382 SER B O 1
ATOM 6874 N N . TYR B 1 383 ? 1.954 12.93 14.703 1 97.62 383 TYR B N 1
ATOM 6875 C CA . TYR B 1 383 ? 3.096 13.797 14.984 1 97.62 383 TYR B CA 1
ATOM 6876 C C . TYR B 1 383 ? 4.316 12.977 15.383 1 97.62 383 TYR B C 1
ATOM 6878 O O . TYR B 1 383 ? 5.414 13.195 14.867 1 97.62 383 TYR B O 1
ATOM 6886 N N . ALA B 1 384 ? 4.117 12.078 16.266 1 97.62 384 ALA B N 1
ATOM 6887 C CA . ALA B 1 384 ? 5.195 11.219 16.734 1 97.62 384 ALA B CA 1
ATOM 6888 C C . ALA B 1 384 ? 5.773 10.391 15.578 1 97.62 384 ALA B C 1
ATOM 6890 O O . ALA B 1 384 ? 6.988 10.195 15.5 1 97.62 384 ALA B O 1
ATOM 6891 N N . CYS B 1 385 ? 4.941 9.969 14.727 1 96.69 385 CYS B N 1
ATOM 6892 C CA . CYS B 1 385 ? 5.398 9.195 13.578 1 96.69 385 CYS B CA 1
ATOM 6893 C C . CYS B 1 385 ? 6.242 10.062 12.648 1 96.69 385 CYS B C 1
ATOM 6895 O O . CYS B 1 385 ? 7.219 9.586 12.062 1 96.69 385 CYS B O 1
ATOM 6897 N N . LYS B 1 386 ? 5.906 11.25 12.508 1 96 386 LYS B N 1
ATOM 6898 C CA . LYS B 1 386 ? 6.684 12.156 11.664 1 96 386 LYS B CA 1
ATOM 6899 C C . LYS B 1 386 ? 8.07 12.391 12.25 1 96 386 LYS B C 1
ATOM 6901 O O . LYS B 1 386 ? 9.07 12.375 11.523 1 96 386 LYS B O 1
ATOM 6906 N N . LEU B 1 387 ? 8.102 12.57 13.523 1 96 387 LEU B N 1
ATOM 6907 C CA . LEU B 1 387 ? 9.391 12.766 14.18 1 96 387 LEU B CA 1
ATOM 6908 C C . LEU B 1 387 ? 10.242 11.508 14.094 1 96 387 LEU B C 1
ATOM 6910 O O . LEU B 1 387 ? 11.445 11.586 13.836 1 96 387 LEU B O 1
ATOM 6914 N N . LEU B 1 388 ? 9.594 10.445 14.258 1 93.88 388 LEU B N 1
ATOM 6915 C CA . LEU B 1 388 ? 10.297 9.172 14.172 1 93.88 388 LEU B CA 1
ATOM 6916 C C . LEU B 1 388 ? 10.82 8.93 12.766 1 93.88 388 LEU B C 1
ATOM 6918 O O . LEU B 1 388 ? 11.969 8.508 12.586 1 93.88 388 LEU B O 1
ATOM 6922 N N . SER B 1 389 ? 10.023 9.164 11.82 1 93.19 389 SER B N 1
ATOM 6923 C CA . SER B 1 389 ? 10.438 8.984 10.438 1 93.19 389 SER B CA 1
ATOM 6924 C C . SER B 1 389 ? 11.617 9.883 10.094 1 93.19 389 SER B C 1
ATOM 6926 O O . SER B 1 389 ? 12.562 9.445 9.43 1 93.19 389 SER B O 1
ATOM 6928 N N . THR B 1 390 ? 11.562 11.07 10.531 1 93.62 390 THR B N 1
ATOM 6929 C CA . THR B 1 390 ? 12.664 12 10.281 1 93.62 390 THR B CA 1
ATOM 6930 C C . THR B 1 390 ? 13.945 11.508 10.93 1 93.62 390 THR B C 1
ATOM 6932 O O . THR B 1 390 ? 15.008 11.516 10.305 1 93.62 390 THR B O 1
ATOM 6935 N N . SER B 1 391 ? 13.852 11.008 12.102 1 91.12 391 SER B N 1
ATOM 6936 C CA . SER B 1 391 ? 15.016 10.531 12.836 1 91.12 391 SER B CA 1
ATOM 6937 C C . SER B 1 391 ? 15.602 9.281 12.195 1 91.12 391 SER B C 1
ATOM 6939 O O . SER B 1 391 ? 16.812 9.148 12.078 1 91.12 391 SER B O 1
ATOM 6941 N N . ILE B 1 392 ? 14.789 8.438 11.734 1 87.62 392 ILE B N 1
ATOM 6942 C CA . ILE B 1 392 ? 15.242 7.184 11.141 1 87.62 392 ILE B CA 1
ATOM 6943 C C . ILE B 1 392 ? 15.938 7.469 9.805 1 87.62 392 ILE B C 1
ATOM 6945 O O . ILE B 1 392 ? 17 6.906 9.523 1 87.62 392 ILE B O 1
ATOM 6949 N N . ILE B 1 393 ? 15.383 8.297 9.016 1 90.19 393 ILE B N 1
ATOM 6950 C CA . ILE B 1 393 ? 15.961 8.617 7.715 1 90.19 393 ILE B CA 1
ATOM 6951 C C . ILE B 1 393 ? 17.312 9.305 7.902 1 90.19 393 ILE B C 1
ATOM 6953 O O . ILE B 1 393 ? 18.266 9 7.191 1 90.19 393 ILE B O 1
ATOM 6957 N N . TYR B 1 394 ? 17.375 10.172 8.828 1 89.88 394 TYR B N 1
ATOM 6958 C CA . TYR B 1 394 ? 18.656 10.836 9.086 1 89.88 394 TYR B CA 1
ATOM 6959 C C . TYR B 1 394 ? 19.703 9.844 9.586 1 89.88 394 TYR B C 1
ATOM 6961 O O . TYR B 1 394 ? 20.828 9.812 9.078 1 89.88 394 TYR B O 1
ATOM 6969 N N . TYR B 1 395 ? 19.312 9.047 10.469 1 85.62 395 TYR B N 1
ATOM 6970 C CA . TYR B 1 395 ? 20.25 8.141 11.109 1 85.62 395 TYR B CA 1
ATOM 6971 C C . TYR B 1 395 ? 20.766 7.102 10.117 1 85.62 395 TYR B C 1
ATOM 6973 O O . TYR B 1 395 ? 21.969 6.848 10.031 1 85.62 395 TYR B O 1
ATOM 6981 N N . TYR B 1 396 ? 19.938 6.609 9.297 1 84.12 396 TYR B N 1
ATOM 6982 C CA . TYR B 1 396 ? 20.312 5.469 8.477 1 84.12 396 TYR B CA 1
ATOM 6983 C C . TYR B 1 396 ? 20.812 5.922 7.109 1 84.12 396 TYR B C 1
ATOM 6985 O O . TYR B 1 396 ? 21.672 5.273 6.508 1 84.12 396 TYR B O 1
ATOM 6993 N N . PHE B 1 397 ? 20.359 7.008 6.66 1 87.19 397 PHE B N 1
ATOM 6994 C CA . PHE B 1 397 ? 20.672 7.328 5.27 1 87.19 397 PHE B CA 1
ATOM 6995 C C . PHE B 1 397 ? 21.531 8.578 5.18 1 87.19 397 PHE B C 1
ATOM 6997 O O . PHE B 1 397 ? 22.516 8.602 4.426 1 87.19 397 PHE B O 1
ATOM 7004 N N . VAL B 1 398 ? 21.328 9.555 5.965 1 87 398 VAL B N 1
ATOM 7005 C CA . VAL B 1 398 ? 21.938 10.859 5.75 1 87 398 VAL B CA 1
ATOM 7006 C C . VAL B 1 398 ? 23.203 10.984 6.598 1 87 398 VAL B C 1
ATOM 7008 O O . VAL B 1 398 ? 24.219 11.539 6.145 1 87 398 VAL B O 1
ATOM 7011 N N . ALA B 1 399 ? 23.266 10.453 7.746 1 84.5 399 ALA B N 1
ATOM 7012 C CA . ALA B 1 399 ? 24.328 10.68 8.727 1 84.5 399 ALA B CA 1
ATOM 7013 C C . ALA B 1 399 ? 25.672 10.164 8.203 1 84.5 399 ALA B C 1
ATOM 7015 O O . ALA B 1 399 ? 26.719 10.758 8.469 1 84.5 399 ALA B O 1
ATOM 7016 N N . ASN B 1 400 ? 25.609 9.047 7.445 1 81.38 400 ASN B N 1
ATOM 7017 C CA . ASN B 1 400 ? 26.828 8.477 6.887 1 81.38 400 ASN B CA 1
ATOM 7018 C C . ASN B 1 400 ? 27.031 8.891 5.43 1 81.38 400 ASN B C 1
ATOM 7020 O O . ASN B 1 400 ? 26.328 8.406 4.539 1 81.38 400 ASN B O 1
ATOM 7024 N N . ALA B 1 401 ? 27.984 9.727 5.246 1 78.75 401 ALA B N 1
ATOM 7025 C CA . ALA B 1 401 ? 28.25 10.25 3.906 1 78.75 401 ALA B CA 1
ATOM 7026 C C . ALA B 1 401 ? 28.703 9.148 2.963 1 78.75 401 ALA B C 1
ATOM 7028 O O . ALA B 1 401 ? 28.703 9.32 1.741 1 78.75 401 ALA B O 1
ATOM 7029 N N . LYS B 1 402 ? 29.078 8.023 3.492 1 77.69 402 LYS B N 1
ATOM 7030 C CA . LYS B 1 402 ? 29.578 6.926 2.662 1 77.69 402 LYS B CA 1
ATOM 7031 C C . LYS B 1 402 ? 28.484 5.891 2.408 1 77.69 402 LYS B C 1
ATOM 7033 O O . LYS B 1 402 ? 28.766 4.781 1.949 1 77.69 402 LYS B O 1
ATOM 7038 N N . ASN B 1 403 ? 27.328 6.316 2.752 1 84.81 403 ASN B N 1
ATOM 7039 C CA . ASN B 1 403 ? 26.234 5.391 2.49 1 84.81 403 ASN B CA 1
ATOM 7040 C C . ASN B 1 403 ? 26.109 5.07 1.003 1 84.81 403 ASN B C 1
ATOM 7042 O O . ASN B 1 403 ? 25.781 5.949 0.201 1 84.81 403 ASN B O 1
ATOM 7046 N N . SER B 1 404 ? 26.328 3.83 0.566 1 82.69 404 SER B N 1
ATOM 7047 C CA . SER B 1 404 ? 26.453 3.406 -0.825 1 82.69 404 SER B CA 1
ATOM 7048 C C . SER B 1 404 ? 25.094 3.441 -1.526 1 82.69 404 SER B C 1
ATOM 7050 O O . SER B 1 404 ? 25.031 3.424 -2.756 1 82.69 404 SER B O 1
ATOM 7052 N N . TYR B 1 405 ? 24.094 3.508 -0.765 1 87.5 405 TYR B N 1
ATOM 7053 C CA . TYR B 1 405 ? 22.766 3.533 -1.373 1 87.5 405 TYR B CA 1
ATOM 7054 C C . TYR B 1 405 ? 22.297 4.965 -1.587 1 87.5 405 TYR B C 1
ATOM 7056 O O . TYR B 1 405 ? 21.906 5.336 -2.695 1 87.5 405 TYR B O 1
ATOM 7064 N N . PHE B 1 406 ? 22.453 5.785 -0.606 1 90.19 406 PHE B N 1
ATOM 7065 C CA . PHE B 1 406 ? 21.906 7.133 -0.612 1 90.19 406 PHE B CA 1
ATOM 7066 C C . PHE B 1 406 ? 22.75 8.062 -1.477 1 90.19 406 PHE B C 1
ATOM 7068 O O . PHE B 1 406 ? 22.219 8.898 -2.207 1 90.19 406 PHE B O 1
ATOM 7075 N N . TYR B 1 407 ? 24 7.863 -1.494 1 89.75 407 TYR B N 1
ATOM 7076 C CA . TYR B 1 407 ? 24.906 8.773 -2.195 1 89.75 407 TYR B CA 1
ATOM 7077 C C . TYR B 1 407 ? 25.422 8.141 -3.482 1 89.75 407 TYR B C 1
ATOM 7079 O O . TYR B 1 407 ? 26.359 8.648 -4.098 1 89.75 407 TYR B O 1
ATOM 7087 N N . SER B 1 408 ? 24.781 7.016 -3.855 1 89.94 408 SER B N 1
ATOM 7088 C CA . SER B 1 408 ? 25.203 6.348 -5.078 1 89.94 408 SER B CA 1
ATOM 7089 C C . SER B 1 408 ? 24.922 7.203 -6.305 1 89.94 408 SER B C 1
ATOM 7091 O O . SER B 1 408 ? 23.875 7.852 -6.391 1 89.94 408 SER B O 1
ATOM 7093 N N . THR B 1 409 ? 25.844 7.199 -7.25 1 88.5 409 THR B N 1
ATOM 7094 C CA . THR B 1 409 ? 25.672 7.93 -8.5 1 88.5 409 THR B CA 1
ATOM 7095 C C . THR B 1 409 ? 25.469 6.961 -9.664 1 88.5 409 THR B C 1
ATOM 7097 O O . THR B 1 409 ? 25.328 7.387 -10.812 1 88.5 409 THR B O 1
ATOM 7100 N N . ASP B 1 410 ? 25.406 5.691 -9.352 1 87.44 410 ASP B N 1
ATOM 7101 C CA . ASP B 1 410 ? 25.203 4.684 -10.391 1 87.44 410 ASP B CA 1
ATOM 7102 C C . ASP B 1 410 ? 23.781 4.707 -10.922 1 87.44 410 ASP B C 1
ATOM 7104 O O . ASP B 1 410 ? 22.828 4.777 -10.141 1 87.44 410 ASP B O 1
ATOM 7108 N N . ILE B 1 411 ? 23.625 4.586 -12.18 1 84.19 411 ILE B N 1
ATOM 7109 C CA . ILE B 1 411 ? 22.344 4.699 -12.852 1 84.19 411 ILE B CA 1
ATOM 7110 C C . ILE B 1 411 ? 21.422 3.568 -12.406 1 84.19 411 ILE B C 1
ATOM 7112 O O . ILE B 1 411 ? 20.219 3.764 -12.258 1 84.19 411 ILE B O 1
ATOM 7116 N N . SER B 1 412 ? 21.953 2.41 -12.172 1 85.38 412 SER B N 1
ATOM 7117 C CA . SER B 1 412 ? 21.125 1.28 -11.766 1 85.38 412 SER B CA 1
ATOM 7118 C C . SER B 1 412 ? 20.5 1.52 -10.391 1 85.38 412 SER B C 1
ATOM 7120 O O . SER B 1 412 ? 19.328 1.195 -10.172 1 85.38 412 SER B O 1
ATOM 7122 N N . THR B 1 413 ? 21.281 2.102 -9.547 1 88.31 413 THR B N 1
ATOM 7123 C CA . THR B 1 413 ? 20.75 2.389 -8.219 1 88.31 413 THR B CA 1
ATOM 7124 C C . THR B 1 413 ? 19.719 3.51 -8.281 1 88.31 413 THR B C 1
ATOM 7126 O O . THR B 1 413 ? 18.703 3.451 -7.602 1 88.31 413 THR B O 1
ATOM 7129 N N . LEU B 1 414 ? 20 4.457 -9.094 1 88.25 414 LEU B N 1
ATOM 7130 C CA . LEU B 1 414 ? 19.047 5.555 -9.258 1 88.25 414 LEU B CA 1
ATOM 7131 C C . LEU B 1 414 ? 17.734 5.055 -9.844 1 88.25 414 LEU B C 1
ATOM 7133 O O . LEU B 1 414 ? 16.656 5.422 -9.367 1 88.25 414 LEU B O 1
ATOM 7137 N N . MET B 1 415 ? 17.828 4.172 -10.812 1 88.81 415 MET B N 1
ATOM 7138 C CA . MET B 1 415 ? 16.641 3.613 -11.438 1 88.81 415 MET B CA 1
ATOM 7139 C C . MET B 1 415 ? 15.883 2.721 -10.461 1 88.81 415 MET B C 1
ATOM 7141 O O . MET B 1 415 ? 14.648 2.701 -10.461 1 88.81 415 MET B O 1
ATOM 7145 N N . SER B 1 416 ? 16.625 2.008 -9.641 1 88.75 416 SER B N 1
ATOM 7146 C CA . SER B 1 416 ? 15.984 1.164 -8.641 1 88.75 416 SER B CA 1
ATOM 7147 C C . SER B 1 416 ? 15.203 2.002 -7.637 1 88.75 416 SER B C 1
ATOM 7149 O O . SER B 1 416 ? 14.117 1.606 -7.199 1 88.75 416 SER B O 1
ATOM 7151 N N . GLN B 1 417 ? 15.719 3.127 -7.227 1 90.56 417 GLN B N 1
ATOM 7152 C CA . GLN B 1 417 ? 15.008 4.012 -6.309 1 90.56 417 GLN B CA 1
ATOM 7153 C C . GLN B 1 417 ? 13.742 4.57 -6.957 1 90.56 417 GLN B C 1
ATOM 7155 O O . GLN B 1 417 ? 12.727 4.742 -6.285 1 90.56 417 GLN B O 1
ATOM 7160 N N . GLY B 1 418 ? 13.836 4.879 -8.242 1 90 418 GLY B N 1
ATOM 7161 C CA . GLY B 1 418 ? 12.641 5.301 -8.961 1 90 418 GLY B CA 1
ATOM 7162 C C . GLY B 1 418 ? 11.57 4.23 -9.023 1 90 418 GLY B C 1
ATOM 7163 O O . GLY B 1 418 ? 10.391 4.512 -8.812 1 90 418 GLY B O 1
ATOM 7164 N N . PHE B 1 419 ? 11.93 2.982 -9.219 1 89.81 419 PHE B N 1
ATOM 7165 C CA . PHE B 1 419 ? 10.992 1.872 -9.273 1 89.81 419 PHE B CA 1
ATOM 7166 C C . PHE B 1 419 ? 10.328 1.655 -7.918 1 89.81 419 PHE B C 1
ATOM 7168 O O . PHE B 1 419 ? 9.117 1.408 -7.84 1 89.81 419 PHE B O 1
ATOM 7175 N N . VAL B 1 420 ? 11.195 1.746 -6.91 1 90.94 420 VAL B N 1
ATOM 7176 C CA . VAL B 1 420 ? 10.672 1.58 -5.559 1 90.94 420 VAL B CA 1
ATOM 7177 C C . VAL B 1 420 ? 9.648 2.676 -5.262 1 90.94 420 VAL B C 1
ATOM 7179 O O . VAL B 1 420 ? 8.578 2.404 -4.715 1 90.94 420 VAL B O 1
ATOM 7182 N N . TYR B 1 421 ? 9.891 3.852 -5.641 1 94.31 421 TYR B N 1
ATOM 7183 C CA . TYR B 1 421 ? 8.961 4.953 -5.418 1 94.31 421 TYR B CA 1
ATOM 7184 C C . TYR B 1 421 ? 7.648 4.723 -6.16 1 94.31 421 TYR B C 1
ATOM 7186 O O . TYR B 1 421 ? 6.57 5 -5.625 1 94.31 421 TYR B O 1
ATOM 7194 N N . ILE B 1 422 ? 7.738 4.219 -7.383 1 93.81 422 ILE B N 1
ATOM 7195 C CA . ILE B 1 422 ? 6.551 3.98 -8.195 1 93.81 422 ILE B CA 1
ATOM 7196 C C . ILE B 1 422 ? 5.664 2.936 -7.523 1 93.81 422 ILE B C 1
ATOM 7198 O O . ILE B 1 422 ? 4.445 3.1 -7.453 1 93.81 422 ILE B O 1
ATOM 7202 N N . ILE B 1 423 ? 6.25 1.951 -6.984 1 92.25 423 ILE B N 1
ATOM 7203 C CA . ILE B 1 423 ? 5.488 0.878 -6.352 1 92.25 423 ILE B CA 1
ATOM 7204 C C . ILE B 1 423 ? 4.816 1.398 -5.082 1 92.25 423 ILE B C 1
ATOM 7206 O O . ILE B 1 423 ? 3.613 1.22 -4.891 1 92.25 423 ILE B O 1
ATOM 7210 N N . ILE B 1 424 ? 5.562 2.092 -4.242 1 94.06 424 ILE B N 1
ATOM 7211 C CA . ILE B 1 424 ? 5.016 2.594 -2.984 1 94.06 424 ILE B CA 1
ATOM 7212 C C . ILE B 1 424 ? 3.965 3.664 -3.27 1 94.06 424 ILE B C 1
ATOM 7214 O O . ILE B 1 424 ? 2.887 3.658 -2.67 1 94.06 424 ILE B O 1
ATOM 7218 N N . GLY B 1 425 ? 4.332 4.547 -4.227 1 94.06 425 GLY B N 1
ATOM 7219 C CA . GLY B 1 425 ? 3.379 5.582 -4.59 1 94.06 425 GLY B CA 1
ATOM 7220 C C . GLY B 1 425 ? 2.08 5.031 -5.148 1 94.06 425 GLY B C 1
ATOM 7221 O O . GLY B 1 425 ? 1.002 5.543 -4.848 1 94.06 425 GLY B O 1
ATOM 7222 N N . SER B 1 426 ? 2.178 4.012 -5.941 1 93.25 426 SER B N 1
ATOM 7223 C CA . SER B 1 426 ? 0.986 3.393 -6.512 1 93.25 426 SER B CA 1
ATOM 7224 C C . SER B 1 426 ? 0.137 2.729 -5.434 1 93.25 426 SER B C 1
ATOM 7226 O O . SER B 1 426 ? -1.092 2.814 -5.461 1 93.25 426 SER B O 1
ATOM 7228 N N . LEU B 1 427 ? 0.783 2.082 -4.543 1 92.88 427 LEU B N 1
ATOM 7229 C CA . LEU B 1 427 ? 0.057 1.431 -3.457 1 92.88 427 LEU B CA 1
ATOM 7230 C C . LEU B 1 427 ? -0.629 2.461 -2.566 1 92.88 427 LEU B C 1
ATOM 7232 O O . LEU B 1 427 ? -1.768 2.258 -2.137 1 92.88 427 LEU B O 1
ATOM 7236 N N . LEU B 1 428 ? 0.035 3.551 -2.316 1 94.88 428 LEU B N 1
ATOM 7237 C CA . LEU B 1 428 ? -0.569 4.613 -1.521 1 94.88 428 LEU B CA 1
ATOM 7238 C C . LEU B 1 428 ? -1.809 5.172 -2.213 1 94.88 428 LEU B C 1
ATOM 7240 O O . LEU B 1 428 ? -2.85 5.359 -1.578 1 94.88 428 LEU B O 1
ATOM 7244 N N . ALA B 1 429 ? -1.699 5.402 -3.512 1 94.12 429 ALA B N 1
ATOM 7245 C CA . ALA B 1 429 ? -2.822 5.938 -4.277 1 94.12 429 ALA B CA 1
ATOM 7246 C C . ALA B 1 429 ? -4.004 4.969 -4.266 1 94.12 429 ALA B C 1
ATOM 7248 O O . ALA B 1 429 ? -5.152 5.383 -4.102 1 94.12 429 ALA B O 1
ATOM 7249 N N . LEU B 1 430 ? -3.664 3.756 -4.348 1 90 430 LEU B N 1
ATOM 7250 C CA . LEU B 1 430 ? -4.707 2.736 -4.398 1 90 430 LEU B CA 1
ATOM 7251 C C . LEU B 1 430 ? -5.406 2.609 -3.051 1 90 430 LEU B C 1
ATOM 7253 O O . LEU B 1 430 ? -6.637 2.59 -2.984 1 90 430 LEU B O 1
ATOM 7257 N N . VAL B 1 431 ? -4.637 2.602 -2.016 1 89 431 VAL B N 1
ATOM 7258 C CA . VAL B 1 431 ? -5.18 2.4 -0.676 1 89 431 VAL B CA 1
ATOM 7259 C C . VAL B 1 431 ? -6.047 3.596 -0.286 1 89 431 VAL B C 1
ATOM 7261 O O . VAL B 1 431 ? -7.18 3.424 0.171 1 89 431 VAL B O 1
ATOM 7264 N N . VAL B 1 432 ? -5.617 4.715 -0.506 1 92.56 432 VAL B N 1
ATOM 7265 C CA . VAL B 1 432 ? -6.348 5.918 -0.116 1 92.56 432 VAL B CA 1
ATOM 7266 C C . VAL B 1 432 ? -7.559 6.102 -1.031 1 92.56 432 VAL B C 1
ATOM 7268 O O . VAL B 1 432 ? -8.648 6.441 -0.567 1 92.56 432 VAL B O 1
ATOM 7271 N N . GLY B 1 433 ? -7.41 5.852 -2.285 1 90.5 433 GLY B N 1
ATOM 7272 C CA . GLY B 1 433 ? -8.5 6.016 -3.234 1 90.5 433 GLY B CA 1
ATOM 7273 C C . GLY B 1 433 ? -9.664 5.07 -2.98 1 90.5 433 GLY B C 1
ATOM 7274 O O . GLY B 1 433 ? -10.82 5.449 -3.145 1 90.5 433 GLY B O 1
ATOM 7275 N N . MET B 1 434 ? -9.398 3.994 -2.453 1 86.44 434 MET B N 1
ATOM 7276 C CA . MET B 1 434 ? -10.453 2.988 -2.365 1 86.44 434 MET B CA 1
ATOM 7277 C C . MET B 1 434 ? -11.07 2.967 -0.971 1 86.44 434 MET B C 1
ATOM 7279 O O . MET B 1 434 ? -12.258 2.664 -0.815 1 86.44 434 MET B O 1
ATOM 7283 N N . LYS B 1 435 ? -10.297 3.355 0.065 1 86.81 435 LYS B N 1
ATOM 7284 C CA . LYS B 1 435 ? -10.789 3.107 1.417 1 86.81 435 LYS B CA 1
ATOM 7285 C C . LYS B 1 435 ? -11.211 4.406 2.098 1 86.81 435 LYS B C 1
ATOM 7287 O O . LYS B 1 435 ? -12.117 4.41 2.934 1 86.81 435 LYS B O 1
ATOM 7292 N N . VAL B 1 436 ? -10.625 5.449 1.805 1 91.69 436 VAL B N 1
ATOM 7293 C CA . VAL B 1 436 ? -10.898 6.703 2.502 1 91.69 436 VAL B CA 1
ATOM 7294 C C . VAL B 1 436 ? -12.156 7.355 1.928 1 91.69 436 VAL B C 1
ATOM 7296 O O . VAL B 1 436 ? -12.336 7.402 0.708 1 91.69 436 VAL B O 1
ATOM 7299 N N . PRO B 1 437 ? -13.055 7.773 2.789 1 90 437 PRO B N 1
ATOM 7300 C CA . PRO B 1 437 ? -14.289 8.406 2.318 1 90 437 PRO B CA 1
ATOM 7301 C C . PRO B 1 437 ? -14.062 9.828 1.796 1 90 437 PRO B C 1
ATOM 7303 O O . PRO B 1 437 ? -13.023 10.438 2.078 1 90 437 PRO B O 1
ATOM 7306 N N . ARG B 1 438 ? -15.031 10.32 1.064 1 89.81 438 ARG B N 1
ATOM 7307 C CA . ARG B 1 438 ? -15.016 11.703 0.588 1 89.81 438 ARG B CA 1
ATOM 7308 C C . ARG B 1 438 ? -15.523 12.656 1.661 1 89.81 438 ARG B C 1
ATOM 7310 O O . ARG B 1 438 ? -16.609 12.461 2.209 1 89.81 438 ARG B O 1
ATOM 7317 N N . THR B 1 439 ? -14.742 13.617 1.988 1 92.31 439 THR B N 1
ATOM 7318 C CA . THR B 1 439 ? -15.078 14.516 3.088 1 92.31 439 THR B CA 1
ATOM 7319 C C . THR B 1 439 ? -15.344 15.93 2.57 1 92.31 439 THR B C 1
ATOM 7321 O O . THR B 1 439 ? -15.562 16.859 3.357 1 92.31 439 THR B O 1
ATOM 7324 N N . HIS B 1 440 ? -15.406 16.156 1.282 1 91.5 440 HIS B N 1
ATOM 7325 C CA . HIS B 1 440 ? -15.523 17.484 0.708 1 91.5 440 HIS B CA 1
ATOM 7326 C C . HIS B 1 440 ? -16.859 18.125 1.076 1 91.5 440 HIS B C 1
ATOM 7328 O O . HIS B 1 440 ? -17.922 17.594 0.745 1 91.5 440 HIS B O 1
ATOM 7334 N N . LYS B 1 441 ? -16.859 19.203 1.795 1 91.19 441 LYS B N 1
ATOM 7335 C CA . LYS B 1 441 ? -18.031 20 2.164 1 91.19 441 LYS B CA 1
ATOM 7336 C C . LYS B 1 441 ? -19.047 19.172 2.943 1 91.19 441 LYS B C 1
ATOM 7338 O O . LYS B 1 441 ? -20.25 19.25 2.695 1 91.19 441 LYS B O 1
ATOM 7343 N N . ARG B 1 442 ? -18.578 18.312 3.777 1 91 442 ARG B N 1
ATOM 7344 C CA . ARG B 1 442 ? -19.422 17.516 4.668 1 91 442 ARG B CA 1
ATOM 7345 C C . ARG B 1 442 ? -19.219 17.922 6.121 1 91 442 ARG B C 1
ATOM 7347 O O . ARG B 1 442 ? -18.109 18.312 6.52 1 91 442 ARG B O 1
ATOM 7354 N N . SER B 1 443 ? -20.297 17.844 6.812 1 91.5 443 SER B N 1
ATOM 7355 C CA . SER B 1 443 ? -20.203 18.141 8.234 1 91.5 443 SER B CA 1
ATOM 7356 C C . SER B 1 443 ? -19.469 17.031 8.984 1 91.5 443 SER B C 1
ATOM 7358 O O . SER B 1 443 ? -19.359 15.898 8.484 1 91.5 443 SER B O 1
ATOM 7360 N N . LEU B 1 444 ? -18.953 17.344 10.102 1 92.81 444 LEU B N 1
ATOM 7361 C CA . LEU B 1 444 ? -18.203 16.391 10.914 1 92.81 444 LEU B CA 1
ATOM 7362 C C . LEU B 1 444 ? -19.078 15.203 11.297 1 92.81 444 LEU B C 1
ATOM 7364 O O . LEU B 1 444 ? -18.609 14.062 11.289 1 92.81 444 LEU B O 1
ATOM 7368 N N . PHE B 1 445 ? -20.312 15.438 11.539 1 90 445 PHE B N 1
ATOM 7369 C CA . PHE B 1 445 ? -21.219 14.352 11.93 1 90 445 PHE B CA 1
ATOM 7370 C C . PHE B 1 445 ? -21.531 13.461 10.734 1 90 445 PHE B C 1
ATOM 7372 O O . PHE B 1 445 ? -21.625 12.234 10.883 1 90 445 PHE B O 1
ATOM 7379 N N . GLU B 1 446 ? -21.656 14.109 9.633 1 88.19 446 GLU B N 1
ATOM 7380 C CA . GLU B 1 446 ? -21.875 13.305 8.43 1 88.19 446 GLU B CA 1
ATOM 7381 C C . GLU B 1 446 ? -20.703 12.367 8.156 1 88.19 446 GLU B C 1
ATOM 7383 O O . GLU B 1 446 ? -20.906 11.211 7.785 1 88.19 446 GLU B O 1
ATOM 7388 N N . ILE B 1 447 ? -19.531 12.859 8.359 1 91.12 447 ILE B N 1
ATOM 7389 C CA . ILE B 1 447 ? -18.328 12.055 8.156 1 91.12 447 ILE B CA 1
ATOM 7390 C C . ILE B 1 447 ? -18.266 10.938 9.195 1 91.12 447 ILE B C 1
ATOM 7392 O O . ILE B 1 447 ? -18.047 9.773 8.859 1 91.12 447 ILE B O 1
ATOM 7396 N N . GLN B 1 448 ? -18.547 11.281 10.383 1 90.44 448 GLN B N 1
ATOM 7397 C CA . GLN B 1 448 ? -18.469 10.305 11.461 1 90.44 448 GLN B CA 1
ATOM 7398 C C . GLN B 1 448 ? -19.531 9.227 11.305 1 90.44 448 GLN B C 1
ATOM 7400 O O . GLN B 1 448 ? -19.266 8.039 11.531 1 90.44 448 GLN B O 1
ATOM 7405 N N . TYR B 1 449 ? -20.766 9.625 10.961 1 85.44 449 TYR B N 1
ATOM 7406 C CA . TYR B 1 449 ? -21.828 8.648 10.773 1 85.44 449 TYR B CA 1
ATOM 7407 C C . TYR B 1 449 ? -21.516 7.723 9.602 1 85.44 449 TYR B C 1
ATOM 7409 O O . TYR B 1 449 ? -21.797 6.523 9.656 1 85.44 449 TYR B O 1
ATOM 7417 N N . GLY B 1 450 ? -20.906 8.273 8.609 1 84.19 450 GLY B N 1
ATOM 7418 C CA . GLY B 1 450 ? -20.484 7.441 7.492 1 84.19 450 GLY B CA 1
ATOM 7419 C C . GLY B 1 450 ? -19.438 6.414 7.883 1 84.19 450 GLY B C 1
ATOM 7420 O O . GLY B 1 450 ? -19.5 5.266 7.434 1 84.19 450 GLY B O 1
ATOM 7421 N N . LEU B 1 451 ? -18.594 6.777 8.734 1 89.5 451 LEU B N 1
ATOM 7422 C CA . LEU B 1 451 ? -17.531 5.891 9.18 1 89.5 451 LEU B CA 1
ATOM 7423 C C . LEU B 1 451 ? -18.062 4.844 10.156 1 89.5 451 LEU B C 1
ATOM 7425 O O . LEU B 1 451 ? -17.578 3.711 10.18 1 89.5 451 LEU B O 1
ATOM 7429 N N . LEU B 1 452 ? -19.062 5.336 10.898 1 85.94 452 LEU B N 1
ATOM 7430 C CA . LEU B 1 452 ? -19.672 4.414 11.859 1 85.94 452 LEU B CA 1
ATOM 7431 C C . LEU B 1 452 ? -20.641 3.473 11.164 1 85.94 452 LEU B C 1
ATOM 7433 O O . LEU B 1 452 ? -21.188 2.557 11.797 1 85.94 452 LEU B O 1
ATOM 7437 N N . GLY B 1 453 ? -20.812 3.625 9.867 1 77.81 453 GLY B N 1
ATOM 7438 C CA . GLY B 1 453 ? -21.672 2.746 9.094 1 77.81 453 GLY B CA 1
ATOM 7439 C C . GLY B 1 453 ? -23.141 3.1 9.211 1 77.81 453 GLY B C 1
ATOM 7440 O O . GLY B 1 453 ? -24.016 2.232 9.078 1 77.81 453 GLY B O 1
ATOM 7441 N N . ILE B 1 454 ? -23.391 4.281 9.688 1 72.12 454 ILE B N 1
ATOM 7442 C CA . ILE B 1 454 ? -24.781 4.73 9.797 1 72.12 454 ILE B CA 1
ATOM 7443 C C . ILE B 1 454 ? -25.156 5.551 8.57 1 72.12 454 ILE B C 1
ATOM 7445 O O . ILE B 1 454 ? -24.656 6.664 8.383 1 72.12 454 ILE B O 1
ATOM 7449 N N . ILE B 1 455 ? -25.656 4.941 7.578 1 62.72 455 ILE B N 1
ATOM 7450 C CA . ILE B 1 455 ? -25.984 5.613 6.332 1 62.72 455 ILE B CA 1
ATOM 7451 C C . ILE B 1 455 ? -27.453 6.039 6.359 1 62.72 455 ILE B C 1
ATOM 7453 O O . ILE B 1 455 ? -28.344 5.219 6.609 1 62.72 455 ILE B O 1
ATOM 7457 N N . PHE B 1 456 ? -27.656 7.402 6.441 1 55.53 456 PHE B N 1
ATOM 7458 C CA . PHE B 1 456 ? -29 7.988 6.473 1 55.53 456 PHE B CA 1
ATOM 7459 C C . PHE B 1 456 ? -29.625 7.977 5.086 1 55.53 456 PHE B C 1
ATOM 7461 O O . PHE B 1 456 ? -29.109 8.602 4.156 1 55.53 456 PHE B O 1
ATOM 7468 N N . GLN B 1 457 ? -29.359 7.039 4.168 1 46.94 457 GLN B N 1
ATOM 7469 C CA . GLN B 1 457 ? -29.812 7.352 2.816 1 46.94 457 GLN B CA 1
ATOM 7470 C C . GLN B 1 457 ? -31.312 7.621 2.785 1 46.94 457 GLN B C 1
ATOM 7472 O O . GLN B 1 457 ? -32.125 6.773 3.203 1 46.94 457 GLN B O 1
ATOM 7477 N N . LYS B 1 458 ? -31.797 8.773 2.83 1 41.25 458 LYS B N 1
ATOM 7478 C CA . LYS B 1 458 ? -33.094 8.992 2.215 1 41.25 458 LYS B CA 1
ATOM 7479 C C . LYS B 1 458 ? -33.375 7.977 1.106 1 41.25 458 LYS B C 1
ATOM 7481 O O . LYS B 1 458 ? -34.469 7.414 1.017 1 41.25 458 LYS B O 1
ATOM 7486 N N . HIS B 1 459 ? -32.562 8.109 0.003 1 36.62 459 HIS B N 1
ATOM 7487 C CA . HIS B 1 459 ? -32.938 7.496 -1.259 1 36.62 459 HIS B CA 1
ATOM 7488 C C . HIS B 1 459 ? -32.594 6.008 -1.27 1 36.62 459 HIS B C 1
ATOM 7490 O O . HIS B 1 459 ? -33.094 5.27 -2.137 1 36.62 459 HIS B O 1
ATOM 7496 N N . GLN B 1 460 ? -31.516 5.602 -0.717 1 38.75 460 GLN B N 1
ATOM 7497 C CA . GLN B 1 460 ? -31.016 4.328 -1.239 1 38.75 460 GLN B CA 1
ATOM 7498 C C . GLN B 1 460 ? -31.703 3.15 -0.553 1 38.75 460 GLN B C 1
ATOM 7500 O O . GLN B 1 460 ? -31.359 1.994 -0.805 1 38.75 460 GLN B O 1
ATOM 7505 N N . ILE B 1 461 ? -32.25 3.295 0.527 1 40.09 461 ILE B N 1
ATOM 7506 C CA . ILE B 1 461 ? -33.094 2.172 0.944 1 40.09 461 ILE B CA 1
ATOM 7507 C C . ILE B 1 461 ? -34.156 1.896 -0.115 1 40.09 461 ILE B C 1
ATOM 7509 O O . ILE B 1 461 ? -35.219 2.504 -0.098 1 40.09 461 ILE B O 1
ATOM 7513 N N . GLU B 1 462 ? -33.906 2.166 -1.243 1 37.72 462 GLU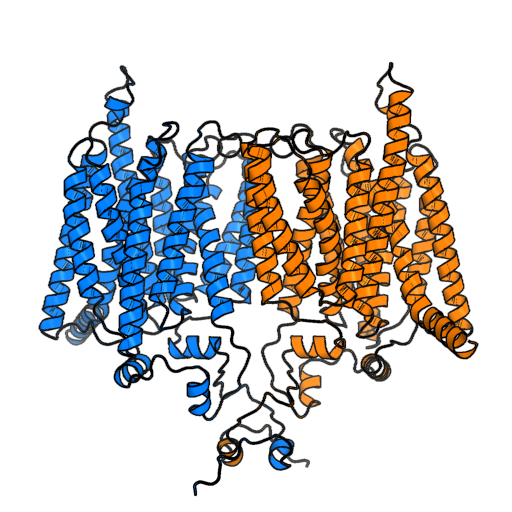 B N 1
ATOM 7514 C CA . GLU B 1 462 ? -35.094 1.877 -2.055 1 37.72 462 GLU B CA 1
ATOM 7515 C C . GLU B 1 462 ? -35.875 0.702 -1.483 1 37.72 462 GLU B C 1
ATOM 7517 O O . GLU B 1 462 ? -37.094 0.799 -1.288 1 37.72 462 GLU B O 1
ATOM 7522 N N . GLN B 1 463 ? -35.781 -0.624 -2.254 1 37.19 463 GLN B N 1
ATOM 7523 C CA . GLN B 1 463 ? -36.875 -1.557 -2.504 1 37.19 463 GLN B CA 1
ATOM 7524 C C . GLN B 1 463 ? -36.969 -2.607 -1.402 1 37.19 463 GLN B C 1
ATOM 7526 O O . GLN B 1 463 ? -36.25 -3.594 -1.415 1 37.19 463 GLN B O 1
ATOM 7531 N N . LEU B 1 464 ? -36.969 -2.094 -0.099 1 41 464 LEU B N 1
ATOM 7532 C CA . LEU B 1 464 ? -37.438 -3.154 0.786 1 41 464 LEU B CA 1
ATOM 7533 C C . LEU B 1 464 ? -38.75 -3.758 0.271 1 41 464 LEU B C 1
ATOM 7535 O O . LEU B 1 464 ? -39.656 -3.029 -0.115 1 41 464 LEU B O 1
ATOM 7539 N N . ASN B 1 465 ? -38.75 -4.762 -0.184 1 37.75 465 ASN B N 1
ATOM 7540 C CA . ASN B 1 465 ? -40.031 -5.402 -0.425 1 37.75 465 ASN B CA 1
ATOM 7541 C C . ASN B 1 465 ? -40.906 -5.383 0.825 1 37.75 465 ASN B C 1
ATOM 7543 O O . ASN B 1 465 ? -40.594 -6.008 1.833 1 37.75 465 ASN B O 1
ATOM 7547 N N . VAL B 1 466 ? -41.75 -4.426 1.013 1 42.12 466 VAL B N 1
ATOM 7548 C CA . VAL B 1 466 ? -42.75 -4.164 2.045 1 42.12 466 VAL B CA 1
ATOM 7549 C C . VAL B 1 466 ? -43.469 -5.461 2.406 1 42.12 466 VAL B C 1
ATOM 7551 O O . VAL B 1 466 ? -44.031 -5.586 3.498 1 42.12 466 VAL B O 1
ATOM 7554 N N . ARG B 1 467 ? -43.594 -6.379 1.529 1 40.16 467 ARG B N 1
ATOM 7555 C CA . ARG B 1 467 ? -44.375 -7.547 1.888 1 40.16 467 ARG B CA 1
ATOM 7556 C C . ARG B 1 467 ? -43.75 -8.289 3.07 1 40.16 467 ARG B C 1
ATOM 7558 O O . ARG B 1 467 ? -44.469 -8.75 3.961 1 40.16 467 ARG B O 1
ATOM 7565 N N . CYS B 1 468 ? -42.469 -8.312 3.049 1 40.03 468 CYS B N 1
ATOM 7566 C CA . CYS B 1 468 ? -41.844 -9.078 4.125 1 40.03 468 CYS B CA 1
ATOM 7567 C C . CYS B 1 468 ? -41.812 -8.273 5.418 1 40.03 468 CYS B C 1
ATOM 7569 O O . CYS B 1 468 ? -41.594 -8.828 6.496 1 40.03 468 CYS B O 1
ATOM 7571 N N . LEU B 1 469 ? -41.844 -7.016 5.328 1 42.31 469 LEU B N 1
ATOM 7572 C CA . LEU B 1 469 ? -42.031 -6.211 6.535 1 42.31 469 LEU B CA 1
ATOM 7573 C C . LEU B 1 469 ? -43.375 -6.512 7.203 1 42.31 469 LEU B C 1
ATOM 7575 O O . LEU B 1 469 ? -43.438 -6.559 8.43 1 42.31 469 LEU B O 1
ATOM 7579 N N . ASN B 1 470 ? -44.344 -6.637 6.355 1 42.53 470 ASN B N 1
ATOM 7580 C CA . ASN B 1 470 ? -45.688 -6.84 6.887 1 42.53 470 ASN B CA 1
ATOM 7581 C C . ASN B 1 470 ? -45.875 -8.25 7.438 1 42.53 470 ASN B C 1
ATOM 7583 O O . ASN B 1 470 ? -46.719 -8.477 8.32 1 42.53 470 ASN B O 1
ATOM 7587 N N . ASP B 1 471 ? -45.188 -9.227 6.793 1 43.34 471 ASP B N 1
ATOM 7588 C CA . ASP B 1 471 ? -45.5 -10.57 7.277 1 43.34 471 ASP B CA 1
ATOM 7589 C C . ASP B 1 471 ? -44.656 -10.906 8.523 1 43.34 471 ASP B C 1
ATOM 7591 O O . ASP B 1 471 ? -44.75 -12.016 9.047 1 43.34 471 ASP B O 1
ATOM 7595 N N . GLY B 1 472 ? -44.062 -10.016 9.273 1 43 472 GLY B N 1
ATOM 7596 C CA . GLY B 1 472 ? -43.406 -10.242 10.555 1 43 472 GLY B CA 1
ATOM 7597 C C . GLY B 1 472 ? -42.062 -10.945 10.43 1 43 472 GLY B C 1
ATOM 7598 O O . GLY B 1 472 ? -41.5 -11.375 11.43 1 43 472 GLY B O 1
ATOM 7599 N N . THR B 1 473 ? -41.719 -11.438 9.391 1 42.81 473 THR B N 1
ATOM 7600 C CA . THR B 1 473 ? -40.531 -12.266 9.258 1 42.81 473 THR B CA 1
ATOM 7601 C C . THR B 1 473 ? -39.25 -11.422 9.375 1 42.81 473 THR B C 1
ATOM 7603 O O . THR B 1 473 ? -38.156 -11.953 9.547 1 42.81 473 THR B O 1
ATOM 7606 N N . ILE B 1 474 ? -39.312 -10.281 9.094 1 43.06 474 ILE B N 1
ATOM 7607 C CA . ILE B 1 474 ? -38.156 -9.422 9.344 1 43.06 474 ILE B CA 1
ATOM 7608 C C . ILE B 1 474 ? -38.188 -8.93 10.789 1 43.06 474 ILE B C 1
ATOM 7610 O O . ILE B 1 474 ? -39.156 -8.312 11.227 1 43.06 474 ILE B O 1
ATOM 7614 N N . PRO B 1 475 ? -37.375 -9.445 11.695 1 38.94 475 PRO B N 1
ATOM 7615 C CA . PRO B 1 475 ? -37.375 -9 13.094 1 38.94 475 PRO B CA 1
ATOM 7616 C C . PRO B 1 475 ? -37.312 -7.477 13.227 1 38.94 475 PRO B C 1
ATOM 7618 O O . PRO B 1 475 ? -36.438 -6.84 12.609 1 38.94 475 PRO B O 1
ATOM 7621 N N . THR B 1 476 ? -38.531 -6.922 13.367 1 40.75 476 THR B N 1
ATOM 7622 C CA . THR B 1 476 ? -38.656 -5.508 13.719 1 40.75 476 THR B CA 1
ATOM 7623 C C . THR B 1 476 ? -38.281 -5.281 15.18 1 40.75 476 THR B C 1
ATOM 7625 O O . THR B 1 476 ? -38.438 -6.18 16.016 1 40.75 476 THR B O 1
ATOM 7628 N N . ILE B 1 477 ? -37.281 -4.547 15.516 1 34.53 477 ILE B N 1
ATOM 7629 C CA . ILE B 1 477 ? -37.125 -4.18 16.922 1 34.53 47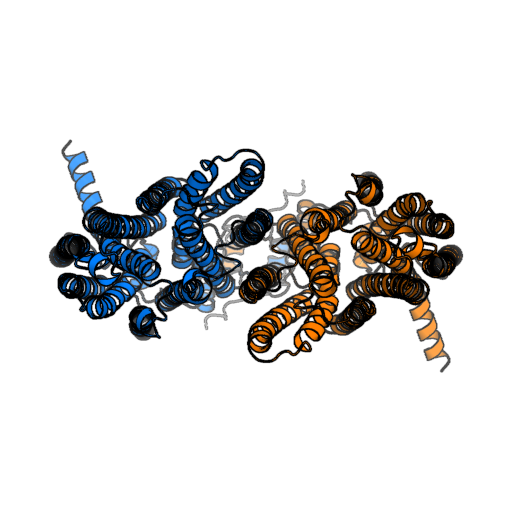7 ILE B CA 1
ATOM 7630 C C . ILE B 1 477 ? -38.406 -3.547 17.438 1 34.53 477 ILE B C 1
ATOM 7632 O O . ILE B 1 477 ? -38.844 -2.498 16.953 1 34.53 477 ILE B O 1
ATOM 7636 N N . SER B 1 478 ? -39.344 -4.434 17.766 1 31.52 478 SER B N 1
ATOM 7637 C CA . SER B 1 478 ? -40.469 -3.941 18.547 1 31.52 478 SER B CA 1
ATOM 7638 C C . SER B 1 478 ? -40 -3.184 19.781 1 31.52 478 SER B C 1
ATOM 7640 O O . SER B 1 478 ? -39.062 -3.615 20.453 1 31.52 478 SER B O 1
ATOM 7642 N N . LYS B 1 479 ? -40.188 -1.874 19.922 1 35.88 479 LYS B N 1
ATOM 7643 C CA . LYS B 1 479 ? -40.094 -1.295 21.25 1 35.88 479 LYS B CA 1
ATOM 7644 C C . LYS B 1 479 ? -40.75 -2.195 22.281 1 35.88 479 LYS B C 1
ATOM 7646 O O . LYS B 1 479 ? -41.781 -2.822 22 1 35.88 479 LYS B O 1
ATOM 7651 N N . PRO B 1 480 ? -40 -2.568 23.406 1 30.88 480 PRO B N 1
ATOM 7652 C CA . PRO B 1 480 ? -40.844 -3.119 24.469 1 30.88 480 PRO B CA 1
ATOM 7653 C C . PRO B 1 480 ? -42.156 -2.35 24.625 1 30.88 480 PRO B C 1
ATOM 7655 O O . PRO B 1 480 ? -42.219 -1.158 24.312 1 30.88 480 PRO B O 1
ATOM 7658 N N . PRO B 1 481 ? -43.219 -3.104 24.734 1 29.2 481 PRO B N 1
ATOM 7659 C CA . PRO B 1 481 ? -44.438 -2.389 25.156 1 29.2 481 PRO B CA 1
ATOM 7660 C C . PRO B 1 481 ? -44.188 -1.39 26.281 1 29.2 481 PRO B C 1
ATOM 7662 O O . PRO B 1 481 ? -43.344 -1.632 27.141 1 29.2 481 PRO B O 1
ATOM 7665 N N . GLN B 1 482 ? -44.312 -0.105 26 1 25.52 482 GLN B N 1
ATOM 7666 C CA . GLN B 1 482 ? -44.469 0.814 27.125 1 25.52 482 GLN B CA 1
ATOM 7667 C C . GLN B 1 482 ? -45.469 0.277 28.141 1 25.52 482 GLN B C 1
ATOM 7669 O O . GLN B 1 482 ? -46.656 0.186 27.859 1 25.52 482 GLN B O 1
ATOM 7674 N N . PHE B 1 483 ? -44.938 -0.64 29.094 1 24.41 483 PHE B N 1
ATOM 7675 C CA . PHE B 1 483 ? -45.688 -0.577 30.344 1 24.41 483 PHE B CA 1
ATOM 7676 C C . PHE B 1 483 ? -45.312 0.659 31.141 1 24.41 483 PHE B C 1
ATOM 7678 O O . PHE B 1 483 ? -44.156 1.06 31.156 1 24.41 483 PHE B O 1
#

Secondary structure (DSSP, 8-state):
-HHHHHHHHHHHHHHHHHHHHHHTHHHHHHHHHHHHHHHHHTTTS---GGGGHHHHHHHHHHHHHHHHHHHHHHHHTS----HHHHHHHHHHHHHHHHHHTTSTT-HHHHHHHHHHHHHHHHHHHHHHHHHHS-TTTHHHHHHHHHHHHHHHHHHHHHHHHHHHHHHHHHT-SS--HHHHHTTTTHHHHHHHHHHHHHHHHHHHHHHHHHHHTSS-SSS-S-HHHHHHHHHT-TT--HHHHHHH-SS-EE----HHHHHHHHHHHHHHHHHHHHHHHHHHHH-TTT--S-GGGTHHHHHHHHHHHHHHHHHHHHS-HHHHHHHHHHHHHHHHHHHHHHHHH----HHHHHHHHHHHHHTTHHHHHHHHHS-TTTHHHHHHHHHHHHHHHHHHHIIIIIS-TT-TTTT---HHHHHHHHHHHHHHHHHHHHHHHHHSPP-TT--HHHHHHHHTTEE--SSSS----HHHHHTT-S---------/-HHHHHHHHHHHHHHHHHHHHHHTHHHHHHHHHHHHHHHHHTTTS---GGGGHHHHHHHHHHHHHHHHHHHHHHHHTS----HHHHHHHHHHHHHHHHHHTTSTT-HHHHHHHHHHHHHHHHHHHHHHHHHH--TTTHHHHHHHHHHHHHHHHHHHHHHHHHHHHHHHHHTTTS--HHHHSTTTTHHHHHHHHHHHHHHHHHHHHHHHHHHHTSS-SSS-S-HHHHHHHHHT-TT--HHHHHHH-SS-EE----HHHHHHHHHHHHHHHHHHHHHHHHHHHH-TTT--S-GGGTHHHHHHHHHHHHHHHHHHHHS-HHHHHHHHHHHHHHHHHHHHHHHHH----HHHHHHHHHHHHHTTHHHHHHHHHS-TTTHHHHHHHHHHHHHHHHHHHIIIIIS-TT-TTTT---HHHHHHHHHHHHHHHHHHHHHHHHHSPP-TT--HHHHHHHHTTEE--SSS-----HHHHHTT-S---------

Organism: Lucilia cuprina (NCBI:txid7375)

Foldseek 3Di:
DVVVVVVVVLVCQACLVLLLLLLLLLLLLLLVLVLLVVLQLCFQPPDPPLSLQLLVLLLVLLQVVLVVQLVVCVVVLFHFLCLLVLLLVLLVLLQVLLVQLQDDPSVSVSSNSNSSSNSSSLLSSLLLLLQAEALQCSLLSLLSSVLSSLVSNLVNNLQLLQLLVVQCVVPVDPPPSCSSNPRSCNSVSVVSNVSSVVSSVSSVVSVVCVVVVSHPSGAHPYPVSRVCNVVSNNQPDLVVVVVVDDFWDFDAQQLVVQLVLLLVLLLVLLLVLLLVLLLCQQAPQQPDDDVSPSSVLSVLLSLLSVVLSVVLSPDFLLVQQLVLLVVLLVLLVVCLVCSVPPVDNVSVSVNSSSSSNNNSSSVSLSQLSHRSSSNSVSSSSSSSSSSVSNVVSSVPARNHSPRCQSRPNDSVSVSVVSVVSSVSSVVSSVSSNPRRDTSRSHGSVVSHCVNSRTDNDPPDVPCPPCVCVVVCVPPDPDDPPPD/DVVVVVVVVLVCQACLVLVLLLLLLLLLLLLVLVLLVVLQLCFQPPPPCLSLQLLVLLLVLLQVVLVVQLVVCVVVLFHFQCLLVLLLVLLVLLLVLLVQLQDDPSVSVSSNSNSSSNSSSLLSSLLLLLQAEALQCSLLSLLSSVLSSLVSSLVNNLQLLQLLVVQCVVPVDPPPSCSSNPRSCNSSSVVSNVSSVVSSVSSVVSVVCVVVVSHPSGAHPYPVSRVCNVVSNNQPDLVVVVVVDDFWDFDAQQLVVQLVLLLVLLLVLLLVLLLVLLLCQQAPQQPDDDVSPSSVLSVLLSLLSVVLSVVLSPDFLLVQQLVLLVVLLVLLVVCLVCSVPPSDNVSVSVNSSSSSNNNSSSVSLSQLSHRSSSNSVSSSSSSSSSSVSNVVSSVPARNHSVRCQSRPNDSVSVSVVSVVSSVSSVVSSVSSNPRRDTSRSHGSVVSHCVNSRTHNPPPDVPCPPCVCVVVCVPPDPDDPPPD